Protein AF-0000000066940085 (afdb_homodimer)

Foldseek 3Di:
DCPCPCCPPPPPPPLPPLDDLPDDPPPPPDDDDDDPDDDPPPPPDPDDPPPPPQPDADPFFFPVCVVVVHRFCNDPPATPVCVVVVHDGHTPPPPPPPPPCVVPPPPPPVPPDPCPPDDDDDPVLVVLLVQLLPAQPDLPPFPCNCCRNPVQVSLCVVQVLLSLLSSLRSQLLCCLLPVPDSPVVSVVSPVSNSVSLSVLVPDDDDDPSSLQSNLSSLRSQLNSLLSALQSLLVNLVSLLSNVSSLVVCVVVVPDYPDDPDPCVSCVQQVVLFVPDDAQDLVLLVVLLVLLVVLQVVDDDPLLNVLSVLLNQLSVLSVVGLSRSVVSLVCSSVSLNPDDPVVNCVLSPPPPLSSLLSVLSNLLSVLLNQLSVCSSPLVNDDLSSLSSSVSSLSSNVVSQVSCVPPPCNVSCVSSVLSSVLSVCVNVVHDGPDDHRNPSVVSPDPPPPPDPPPPDD/DDPCPCPPPCPVPPLPPLDDLPDDPPPDDDDDDDDDCPPDDPPPDPDDPPPPPQPDADPFFFPVCVVVSHRFCNDPPATPVCVVVVHDGHTPPPPPPPPPCVVPPPPPPVPPDPCPPDDDDDPVLVVLLVQLLPAQPDLPPFPCNVCRNPVQVSLCVVQVLLSLLSSLRSQLLVCLLPVPDSPVVSVVSPVSNSVSLSVLVVDDDDDPSSLQSNLSSLRSQLNSLLSALQSLLVNLVSLLSNVSSLVVCVVVVPDYPDDPDPCVSCVQQVVLFVPDDAQDLVLLVVLLVLLVVLQVVDDDPLLNVLSVLLNQLSVLSVVGLSRSVVSLVCSSVSLNPDDPVVNCVLSPPPPLSSLLSVLSNLLSVLLNQLSVCSSPLVNDDLSSLSSSVSSLSSNVVSQVVCVPPPCNVSCVSSVLSSVLSVCVNVVHDGPDDHRNPSVVSPDPPPPPPPPPPDD

Sequence (910 aa):
MTLDNSISTDASTDITSIASWDLSPEATTPASNGSRRNTHQKTRTLAPNLTRRSHKKSRGGCFSCKQRKIKCSETKPACGSCLMKGLSCVYPTEPAVRKSSNLPLIRRNPTTSPSFPAATFSILDMRFFHHFLTIAYPHLPVDNDHVWVNDIPQFAEQHEYLMHALLSLGASHLSRLTGVDYRRESLIHRGQAIAGLNHALSQTARSYGEADAMLASCYALTFQASYMSDGLSDFITMVRGCALTTEKIKQEHSPTAFNLQPDWHFKYMAPRLQNLPAVDPLLLQDAYTALEGVRPFLTGGTEIDFHEALVDVITSLQASPASGYIQFIGVYGVWYELCHDSFKTFLDPNNLVAQLLLAYFVGVQLLMVPLATQEWPHRADVSRVRVLQGTVEWAQGIFQKLGDSEWEAHLDWPRNVIATVVAEINGEVLQLPPVLQLHLATRDITPQSTILTPTMTLDNSISTDASTDITSIASWDLSPEATTPASNGSRRNTHQKTRTLAPNLTRRSHKKSRGGCFSCKQRKIKCSETKPACGSCLMKGLSCVYPTEPAVRKSSNLPLIRRNPTTSPSFPAATFSILDMRFFHHFLTIAYPHLPVDNDHVWVNDIPQFAEQHEYLMHALLSLGASHLSRLTGVDYRRESLIHRGQAIAGLNHALSQTARSYGEADAMLASCYALTFQASYMSDGLSDFITMVRGCALTTEKIKQEHSPTAFNLQPDWHFKYMAPRLQNLPAVDPLLLQDAYTALEGVRPFLTGGTEIDFHEALVDVITSLQASPASGYIQFIGVYGVWYELCHDSFKTFLDPNNLVAQLLLAYFVGVQLLMVPLATQEWPHRADVSRVRVLQGTVEWAQGIFQKLGDSEWEAHLDWPRNVIATVVAEINGEVLQLPPVLQLHLATRDITPQSTILTPT

Nearest PDB structures (foldseek):
  7vpu-assembly1_A  TM=4.253E-01  e=4.398E-03  Lachancea thermotolerans CBS 6340
  7vpu-assembly1_A  TM=4.255E-01  e=3.557E-03  Lachancea thermotolerans CBS 6340
  6w2v-assembly2_B  TM=2.752E-01  e=5.931E+00  synthetic construct
  7rdr-assembly1_A  TM=2.709E-01  e=7.940E+00  unidentified

Structure (mmCIF, N/CA/C/O backbone):
data_AF-0000000066940085-model_v1
#
loop_
_entity.id
_entity.type
_entity.pdbx_description
1 polymer 'Unplaced genomic scaffold supercont1.2, whole genome shotgun sequence'
#
loop_
_atom_site.group_PDB
_atom_site.id
_atom_site.type_symbol
_atom_site.label_atom_id
_atom_site.label_alt_id
_atom_site.label_comp_id
_atom_site.label_asym_id
_atom_site.label_entity_id
_atom_site.label_seq_id
_atom_site.pdbx_PDB_ins_code
_atom_site.Cartn_x
_atom_site.Cartn_y
_atom_site.Cartn_z
_atom_site.occupancy
_atom_site.B_iso_or_equiv
_atom_site.auth_seq_id
_atom_site.auth_comp_id
_atom_site.auth_asym_id
_atom_site.auth_atom_id
_atom_site.pdbx_PDB_model_num
ATOM 1 N N . MET A 1 1 ? -31.516 -10.078 -50.719 1 22.5 1 MET A N 1
ATOM 2 C CA . MET A 1 1 ? -30.141 -10.148 -51.219 1 22.5 1 MET A CA 1
ATOM 3 C C . MET A 1 1 ? -29.156 -10.336 -50.062 1 22.5 1 MET A C 1
ATOM 5 O O . MET A 1 1 ? -29.297 -9.695 -49.031 1 22.5 1 MET A O 1
ATOM 9 N N . THR A 1 2 ? -28.297 -11.492 -50.031 1 22.19 2 THR A N 1
ATOM 10 C CA . THR A 1 2 ? -27.594 -12.445 -49.219 1 22.19 2 THR A CA 1
ATOM 11 C C . THR A 1 2 ? -26.234 -11.883 -48.781 1 22.19 2 THR A C 1
ATOM 13 O O . THR A 1 2 ? -25.297 -11.82 -49.562 1 22.19 2 THR A O 1
ATOM 16 N N . LEU A 1 3 ? -26.203 -10.688 -48.125 1 22.22 3 LEU A N 1
ATOM 17 C CA . LEU A 1 3 ? -24.938 -10 -47.906 1 22.22 3 LEU A CA 1
ATOM 18 C C . LEU A 1 3 ? -23.984 -10.867 -47.094 1 22.22 3 LEU A C 1
ATOM 20 O O . LEU A 1 3 ? -24.312 -11.289 -45.969 1 22.22 3 LEU A O 1
ATOM 24 N N . ASP A 1 4 ? -23 -11.625 -47.688 1 21.02 4 ASP A N 1
ATOM 25 C CA . ASP A 1 4 ? -22.031 -12.68 -47.375 1 21.02 4 ASP A CA 1
ATOM 26 C C . ASP A 1 4 ? -20.906 -12.148 -46.5 1 21.02 4 ASP A C 1
ATOM 28 O O . ASP A 1 4 ? -19.766 -12.617 -46.594 1 21.02 4 ASP A O 1
ATOM 32 N N . ASN A 1 5 ? -21.031 -11.125 -45.594 1 21.94 5 ASN A N 1
ATOM 33 C CA . ASN A 1 5 ? -19.844 -10.43 -45.094 1 21.94 5 ASN A CA 1
ATOM 34 C C . ASN A 1 5 ? -19.031 -11.305 -44.156 1 21.94 5 ASN A C 1
ATOM 36 O O . ASN A 1 5 ? -19.312 -11.375 -42.969 1 21.94 5 ASN A O 1
ATOM 40 N N . SER A 1 6 ? -18.391 -12.484 -44.531 1 22.73 6 SER A N 1
ATOM 41 C CA . SER A 1 6 ? -17.797 -13.484 -43.656 1 22.73 6 SER A CA 1
ATOM 42 C C . SER A 1 6 ? -16.438 -13.016 -43.125 1 22.73 6 SER A C 1
ATOM 44 O O . SER A 1 6 ? -15.594 -13.836 -42.75 1 22.73 6 SER A O 1
ATOM 46 N N . ILE A 1 7 ? -16.016 -11.781 -42.688 1 23.41 7 ILE A N 1
ATOM 47 C CA . ILE A 1 7 ? -14.594 -11.5 -42.531 1 23.41 7 ILE A CA 1
ATOM 48 C C . ILE A 1 7 ? -14.055 -12.234 -41.312 1 23.41 7 ILE A C 1
ATOM 50 O O . ILE A 1 7 ? -14.484 -11.961 -40.188 1 23.41 7 ILE A O 1
ATOM 54 N N . SER A 1 8 ? -13.586 -13.508 -41.281 1 22.52 8 SER A N 1
ATOM 55 C CA . SER A 1 8 ? -13.047 -14.406 -40.281 1 22.52 8 SER A CA 1
ATOM 56 C C . SER A 1 8 ? -11.664 -13.953 -39.812 1 22.52 8 SER A C 1
ATOM 58 O O . SER A 1 8 ? -10.648 -14.336 -40.406 1 22.52 8 SER A O 1
ATOM 60 N N . THR A 1 9 ? -11.305 -12.711 -39.344 1 21.73 9 THR A N 1
ATOM 61 C CA . THR A 1 9 ? -9.914 -12.336 -39.125 1 21.73 9 THR A CA 1
ATOM 62 C C . THR A 1 9 ? -9.312 -13.117 -37.969 1 21.73 9 THR A C 1
ATOM 64 O O . THR A 1 9 ? -9.766 -12.984 -36.844 1 21.73 9 THR A O 1
ATOM 67 N N . ASP A 1 10 ? -8.703 -14.328 -38.062 1 20.86 10 ASP A N 1
ATOM 68 C CA . ASP A 1 10 ? -8.047 -15.242 -37.156 1 20.86 10 ASP A CA 1
ATOM 69 C C . ASP A 1 10 ? -6.738 -14.648 -36.625 1 20.86 10 ASP A C 1
ATOM 71 O O . ASP A 1 10 ? -5.711 -14.711 -37.312 1 20.86 10 ASP A O 1
ATOM 75 N N . ALA A 1 11 ? -6.574 -13.516 -35.938 1 24.42 11 ALA A N 1
ATOM 76 C CA . ALA A 1 11 ? -5.305 -12.938 -35.5 1 24.42 11 ALA A CA 1
ATOM 77 C C . ALA A 1 11 ? -4.602 -13.859 -34.5 1 24.42 11 ALA A C 1
ATOM 79 O O . ALA A 1 11 ? -4.906 -13.836 -33.312 1 24.42 11 ALA A O 1
ATOM 80 N N . SER A 1 12 ? -4.258 -15.18 -34.688 1 23.16 12 SER A N 1
ATOM 81 C CA . SER A 1 12 ? -3.566 -16.047 -33.719 1 23.16 12 SER A CA 1
ATOM 82 C C . SER A 1 12 ? -2.148 -15.555 -33.469 1 23.16 12 SER A C 1
ATOM 84 O O . SER A 1 12 ? -1.259 -15.719 -34.312 1 23.16 12 SER A O 1
ATOM 86 N N . THR A 1 13 ? -1.819 -14.422 -32.938 1 25.48 13 THR A N 1
ATOM 87 C CA . THR A 1 13 ? -0.453 -13.969 -32.719 1 25.48 13 THR A CA 1
ATOM 88 C C . THR A 1 13 ? 0.296 -14.938 -31.797 1 25.48 13 THR A C 1
ATOM 90 O O . THR A 1 13 ? -0.182 -15.273 -30.719 1 25.48 13 THR A O 1
ATOM 93 N N . ASP A 1 14 ? 1.234 -15.766 -32.281 1 23.45 14 ASP A N 1
ATOM 94 C CA . ASP A 1 14 ? 2.213 -16.703 -31.734 1 23.45 14 ASP A CA 1
ATOM 95 C C . ASP A 1 14 ? 3.17 -16 -30.781 1 23.45 14 ASP A C 1
ATOM 97 O O . ASP A 1 14 ? 4.121 -15.352 -31.203 1 23.45 14 ASP A O 1
ATOM 101 N N . ILE A 1 15 ? 2.871 -15.414 -29.719 1 28.39 15 ILE A N 1
ATOM 102 C CA . ILE A 1 15 ? 3.73 -14.664 -28.812 1 28.39 15 ILE A CA 1
ATOM 103 C C . ILE A 1 15 ? 4.656 -15.625 -28.078 1 28.39 15 ILE A C 1
ATOM 105 O O . ILE A 1 15 ? 4.617 -15.711 -26.844 1 28.39 15 ILE A O 1
ATOM 109 N N . THR A 1 16 ? 5.012 -16.953 -28.562 1 25.62 16 THR A N 1
ATOM 110 C CA . THR A 1 16 ? 5.645 -17.906 -27.672 1 25.62 16 THR A CA 1
ATOM 111 C C . THR A 1 16 ? 7.094 -17.5 -27.391 1 25.62 16 THR A C 1
ATOM 113 O O . THR A 1 16 ? 7.754 -18.094 -26.531 1 25.62 16 THR A O 1
ATOM 116 N N . SER A 1 17 ? 7.918 -16.812 -28.172 1 26.33 17 SER A N 1
ATOM 117 C CA . SER A 1 17 ? 9.312 -17.234 -28.203 1 26.33 17 SER A CA 1
ATOM 118 C C . SER A 1 17 ? 10.094 -16.641 -27.031 1 26.33 17 SER A C 1
ATOM 120 O O . SER A 1 17 ? 10.352 -15.438 -27 1 26.33 17 SER A O 1
ATOM 122 N N . ILE A 1 18 ? 9.906 -16.906 -25.828 1 28.94 18 ILE A N 1
ATOM 123 C CA . ILE A 1 18 ? 10.914 -16.469 -24.875 1 28.94 18 ILE A CA 1
ATOM 124 C C . ILE A 1 18 ? 12.234 -17.188 -25.156 1 28.94 18 ILE A C 1
ATOM 126 O O . ILE A 1 18 ? 12.359 -18.391 -24.922 1 28.94 18 ILE A O 1
ATOM 130 N N . ALA A 1 19 ? 13.133 -16.906 -26.172 1 25.56 19 ALA A N 1
ATOM 131 C CA . ALA A 1 19 ? 14.312 -17.562 -26.719 1 25.56 19 ALA A CA 1
ATOM 132 C C . ALA A 1 19 ? 15.438 -17.656 -25.688 1 25.56 19 ALA A C 1
ATOM 134 O O . ALA A 1 19 ? 16.062 -18.703 -25.531 1 25.56 19 ALA A O 1
ATOM 135 N N . SER A 1 20 ? 16.078 -16.578 -25.188 1 28.14 20 SER A N 1
ATOM 136 C CA . SER A 1 20 ? 17.531 -16.453 -25.188 1 28.14 20 SER A CA 1
ATOM 137 C C . SER A 1 20 ? 18.125 -16.969 -23.891 1 28.14 20 SER A C 1
ATOM 139 O O . SER A 1 20 ? 19.219 -16.562 -23.5 1 28.14 20 SER A O 1
ATOM 141 N N . TRP A 1 21 ? 17.453 -17.641 -23.094 1 28.55 21 TRP A N 1
ATOM 142 C CA . TRP A 1 21 ? 18.172 -17.859 -21.844 1 28.55 21 TRP A CA 1
ATOM 143 C C . TRP A 1 21 ? 19.312 -18.844 -22.016 1 28.55 21 TRP A C 1
ATOM 145 O O . TRP A 1 21 ? 19.719 -19.516 -21.062 1 28.55 21 TRP A O 1
ATOM 155 N N . ASP A 1 22 ? 20.062 -19.109 -23.172 1 26.55 22 ASP A N 1
ATOM 156 C CA . ASP A 1 22 ? 21.031 -20.172 -23.312 1 26.55 22 ASP A CA 1
ATOM 157 C C . ASP A 1 22 ? 22.312 -19.875 -22.516 1 26.55 22 ASP A C 1
ATOM 159 O O . ASP A 1 22 ? 23.109 -19.031 -22.922 1 26.55 22 ASP A O 1
ATOM 163 N N . LEU A 1 23 ? 22.312 -19.828 -21.172 1 26.78 23 LEU A N 1
ATOM 164 C CA . LEU A 1 23 ? 23.562 -19.656 -20.453 1 26.78 23 LEU A CA 1
ATOM 165 C C . LEU A 1 23 ? 24.516 -20.812 -20.719 1 26.78 23 LEU A C 1
ATOM 167 O O . LEU A 1 23 ? 24.094 -21.969 -20.766 1 26.78 23 LEU A O 1
ATOM 171 N N . SER A 1 24 ? 25.75 -20.641 -21.234 1 21.25 24 SER A N 1
ATOM 172 C CA . SER A 1 24 ? 26.828 -21.547 -21.594 1 21.25 24 SER A CA 1
ATOM 173 C C . SER A 1 24 ? 27.484 -22.141 -20.344 1 21.25 24 SER A C 1
ATOM 175 O O . SER A 1 24 ? 27.891 -21.406 -19.453 1 21.25 24 SER A O 1
ATOM 177 N N . PRO A 1 25 ? 27.203 -23.359 -19.906 1 24.14 25 PRO A N 1
ATOM 178 C CA . PRO A 1 25 ? 27.672 -24.109 -18.734 1 24.14 25 PRO A CA 1
ATOM 179 C C . PRO A 1 25 ? 29.188 -24.281 -18.719 1 24.14 25 PRO A C 1
ATOM 181 O O . PRO A 1 25 ? 29.75 -24.844 -19.672 1 24.14 25 PRO A O 1
ATOM 184 N N . GLU A 1 26 ? 30.047 -23.359 -18.297 1 20.19 26 GLU A N 1
ATOM 185 C CA . GLU A 1 26 ? 31.469 -23.688 -18.25 1 20.19 26 GLU A CA 1
ATOM 186 C C . GLU A 1 26 ? 31.766 -24.734 -17.172 1 20.19 26 GLU A C 1
ATOM 188 O O . GLU A 1 26 ? 31.328 -24.594 -16.031 1 20.19 26 GLU A O 1
ATOM 193 N N . ALA A 1 27 ? 32.031 -25.953 -17.484 1 21.23 27 ALA A N 1
ATOM 194 C CA . ALA A 1 27 ? 32.281 -27.219 -16.828 1 21.23 27 ALA A CA 1
ATOM 195 C C . ALA A 1 27 ? 33.562 -27.172 -15.992 1 21.23 27 ALA A C 1
ATOM 197 O O . ALA A 1 27 ? 34.656 -27.203 -16.531 1 21.23 27 ALA A O 1
ATOM 198 N N . THR A 1 28 ? 33.719 -26.203 -14.945 1 19.94 28 THR A N 1
ATOM 199 C CA . THR A 1 28 ? 35.031 -26.312 -14.328 1 19.94 28 THR A CA 1
ATOM 200 C C . THR A 1 28 ? 35.156 -27.625 -13.562 1 19.94 28 THR A C 1
ATOM 202 O O . THR A 1 28 ? 34.25 -28.016 -12.828 1 19.94 28 THR A O 1
ATOM 205 N N . THR A 1 29 ? 36.094 -28.547 -13.805 1 20.58 29 THR A N 1
ATOM 206 C CA . THR A 1 29 ? 36.531 -29.922 -13.547 1 20.58 29 THR A CA 1
ATOM 207 C C . THR A 1 29 ? 37.094 -30.047 -12.133 1 20.58 29 THR A C 1
ATOM 209 O O . THR A 1 29 ? 38.312 -29.906 -11.93 1 20.58 29 THR A O 1
ATOM 212 N N . PRO A 1 30 ? 36.406 -29.531 -11.078 1 20.41 30 PRO A N 1
ATOM 213 C CA . PRO A 1 30 ? 37.25 -29.578 -9.891 1 20.41 30 PRO A CA 1
ATOM 214 C C . PRO A 1 30 ? 37.625 -31.016 -9.484 1 20.41 30 PRO A C 1
ATOM 216 O O . PRO A 1 30 ? 36.875 -31.953 -9.805 1 20.41 30 PRO A O 1
ATOM 219 N N . ALA A 1 31 ? 38.938 -31.312 -9.086 1 21.84 31 ALA A N 1
ATOM 220 C CA . ALA A 1 31 ? 39.844 -32.438 -8.828 1 21.84 31 ALA A CA 1
ATOM 221 C C . ALA A 1 31 ? 39.469 -33.156 -7.52 1 21.84 31 ALA A C 1
ATOM 223 O O . ALA A 1 31 ? 39.031 -32.5 -6.57 1 21.84 31 ALA A O 1
ATOM 224 N N . SER A 1 32 ? 39.219 -34.469 -7.426 1 19.34 32 SER A N 1
ATOM 225 C CA . SER A 1 32 ? 38.625 -35.562 -6.645 1 19.34 32 SER A CA 1
ATOM 226 C C . SER A 1 32 ? 39.531 -35.906 -5.457 1 19.34 32 SER A C 1
ATOM 228 O O . SER A 1 32 ? 39.281 -36.906 -4.766 1 19.34 32 SER A O 1
ATOM 230 N N . ASN A 1 33 ? 40.344 -34.906 -4.797 1 18.84 33 ASN A N 1
ATOM 231 C CA . ASN A 1 33 ? 41.375 -35.625 -4.055 1 18.84 33 ASN A CA 1
ATOM 232 C C . ASN A 1 33 ? 40.812 -36.375 -2.867 1 18.84 33 ASN A C 1
ATOM 234 O O . ASN A 1 33 ? 39.875 -35.906 -2.203 1 18.84 33 ASN A O 1
ATOM 238 N N . GLY A 1 34 ? 41 -37.719 -2.715 1 18.34 34 GLY A N 1
ATOM 239 C CA . GLY A 1 34 ? 40.531 -38.906 -2.057 1 18.34 34 GLY A CA 1
ATOM 240 C C . GLY A 1 34 ? 40.969 -39 -0.604 1 18.34 34 GLY A C 1
ATOM 241 O O . GLY A 1 34 ? 40.688 -40 0.063 1 18.34 34 GLY A O 1
ATOM 242 N N . SER A 1 35 ? 41.688 -38.031 0.118 1 20.62 35 SER A N 1
ATOM 243 C CA . SER A 1 35 ? 42.531 -38.688 1.107 1 20.62 35 SER A CA 1
ATOM 244 C C . SER A 1 35 ? 41.688 -39.219 2.264 1 20.62 35 SER A C 1
ATOM 246 O O . SER A 1 35 ? 40.719 -38.594 2.695 1 20.62 35 SER A O 1
ATOM 248 N N . ARG A 1 36 ? 41.844 -40.531 2.617 1 20.73 36 ARG A N 1
ATOM 249 C CA . ARG A 1 36 ? 41.219 -41.594 3.406 1 20.73 36 ARG A CA 1
ATOM 250 C C . ARG A 1 36 ? 41.5 -41.406 4.895 1 20.73 36 ARG A C 1
ATOM 252 O O . ARG A 1 36 ? 41.938 -42.344 5.57 1 20.73 36 ARG A O 1
ATOM 259 N N . ARG A 1 37 ? 41.531 -40.156 5.523 1 20.31 37 ARG A N 1
ATOM 260 C CA . ARG A 1 37 ? 42.188 -40.156 6.828 1 20.31 37 ARG A CA 1
ATOM 261 C C . ARG A 1 37 ? 41.406 -41.062 7.812 1 20.31 37 ARG A C 1
ATOM 263 O O . ARG A 1 37 ? 40.188 -41.219 7.703 1 20.31 37 ARG A O 1
ATOM 270 N N . ASN A 1 38 ? 42.188 -41.75 8.727 1 20.25 38 ASN A N 1
ATOM 271 C CA . ASN A 1 38 ? 42.219 -42.812 9.711 1 20.25 38 ASN A CA 1
ATOM 272 C C . ASN A 1 38 ? 41.406 -42.469 10.961 1 20.25 38 ASN A C 1
ATOM 274 O O . ASN A 1 38 ? 41.469 -41.312 11.438 1 20.25 38 ASN A O 1
ATOM 278 N N . THR A 1 39 ? 40.344 -43.25 11.328 1 20.39 39 THR A N 1
ATOM 279 C CA . THR A 1 39 ? 39.188 -43.281 12.188 1 20.39 39 THR A CA 1
ATOM 280 C C . THR A 1 39 ? 39.594 -43.469 13.648 1 20.39 39 THR A C 1
ATOM 282 O O . THR A 1 39 ? 38.719 -43.656 14.523 1 20.39 39 THR A O 1
ATOM 285 N N . HIS A 1 40 ? 40.812 -42.875 14.188 1 21.03 40 HIS A N 1
ATOM 286 C CA . HIS A 1 40 ? 41.156 -43.469 15.469 1 21.03 40 HIS A CA 1
ATOM 287 C C . HIS A 1 40 ? 40.062 -43.219 16.5 1 21.03 40 HIS A C 1
ATOM 289 O O . HIS A 1 40 ? 39.5 -42.125 16.562 1 21.03 40 HIS A O 1
ATOM 295 N N . GLN A 1 41 ? 39.469 -44.281 17.031 1 20.39 41 GLN A N 1
ATOM 296 C CA . GLN A 1 41 ? 38.344 -44.562 17.922 1 20.39 41 GLN A CA 1
ATOM 297 C C . GLN A 1 41 ? 38.625 -44.094 19.344 1 20.39 41 GLN A C 1
ATOM 299 O O . GLN A 1 41 ? 39.312 -44.781 20.094 1 20.39 41 GLN A O 1
ATOM 304 N N . LYS A 1 42 ? 39.156 -42.844 19.641 1 23.75 42 LYS A N 1
ATOM 305 C CA . LYS A 1 42 ? 39.594 -42.594 21.016 1 23.75 42 LYS A CA 1
ATOM 306 C C . LYS A 1 42 ? 38.438 -42.812 21.984 1 23.75 42 LYS A C 1
ATOM 308 O O . LYS A 1 42 ? 37.312 -42.406 21.734 1 23.75 42 LYS A O 1
ATOM 313 N N . THR A 1 43 ? 38.562 -43.75 22.844 1 22.97 43 THR A N 1
ATOM 314 C CA . THR A 1 43 ? 37.781 -44.344 23.922 1 22.97 43 THR A CA 1
ATOM 315 C C . THR A 1 43 ? 37.469 -43.312 25 1 22.97 43 THR A C 1
ATOM 317 O O . THR A 1 43 ? 38.375 -42.875 25.719 1 22.97 43 THR A O 1
ATOM 320 N N . ARG A 1 44 ? 36.719 -42.25 24.734 1 26.53 44 ARG A N 1
ATOM 321 C CA . ARG A 1 44 ? 36.594 -41.156 25.672 1 26.53 44 ARG A CA 1
ATOM 322 C C . ARG A 1 44 ? 35.938 -41.594 26.969 1 26.53 44 ARG A C 1
ATOM 324 O O . ARG A 1 44 ? 34.844 -42.188 26.953 1 26.53 44 ARG A O 1
ATOM 331 N N . THR A 1 45 ? 36.781 -41.875 27.969 1 24.84 45 THR A N 1
ATOM 332 C CA . THR A 1 45 ? 36.5 -42.188 29.359 1 24.84 45 THR A CA 1
ATOM 333 C C . THR A 1 45 ? 35.5 -41.219 29.953 1 24.84 45 THR A C 1
ATOM 335 O O . THR A 1 45 ? 35.625 -40 29.75 1 24.84 45 THR A O 1
ATOM 338 N N . LEU A 1 46 ? 34.344 -41.688 30.391 1 24.19 46 LEU A N 1
ATOM 339 C CA . LEU A 1 46 ? 33.094 -41.094 30.875 1 24.19 46 LEU A CA 1
ATOM 340 C C . LEU A 1 46 ? 33.375 -40.25 32.125 1 24.19 46 LEU A C 1
ATOM 342 O O . LEU A 1 46 ? 33.75 -40.812 33.188 1 24.19 46 LEU A O 1
ATOM 346 N N . ALA A 1 47 ? 34.125 -39.094 32.156 1 30.42 47 ALA A N 1
ATOM 347 C CA . ALA A 1 47 ? 34.438 -38.312 33.344 1 30.42 47 ALA A CA 1
ATOM 348 C C . ALA A 1 47 ? 33.188 -38.156 34.219 1 30.42 47 ALA A C 1
ATOM 350 O O . ALA A 1 47 ? 32.062 -38.156 33.719 1 30.42 47 ALA A O 1
ATOM 351 N N . PRO A 1 48 ? 33.406 -37.938 35.531 1 28.91 48 PRO A N 1
ATOM 352 C CA . PRO A 1 48 ? 32.5 -37.875 36.656 1 28.91 48 PRO A CA 1
ATOM 353 C C . PRO A 1 48 ? 31.453 -36.75 36.5 1 28.91 48 PRO A C 1
ATOM 355 O O . PRO A 1 48 ? 31.656 -35.844 35.688 1 28.91 48 PRO A O 1
ATOM 358 N N . ASN A 1 49 ? 30.219 -36.875 37.125 1 28.78 49 ASN A N 1
ATOM 359 C CA . ASN A 1 49 ? 28.938 -36.188 37.125 1 28.78 49 ASN A CA 1
ATOM 360 C C . ASN A 1 49 ? 29.109 -34.719 37.531 1 28.78 49 ASN A C 1
ATOM 362 O O . ASN A 1 49 ? 29.156 -34.406 38.75 1 28.78 49 ASN A O 1
ATOM 366 N N . LEU A 1 50 ? 30.188 -34.031 37.125 1 31.67 50 LEU A N 1
ATOM 367 C CA . LEU A 1 50 ? 30.344 -32.656 37.625 1 31.67 50 LEU A CA 1
ATOM 368 C C . LEU A 1 50 ? 29.047 -31.891 37.5 1 31.67 50 LEU A C 1
ATOM 370 O O . LEU A 1 50 ? 28.359 -31.953 36.5 1 31.67 50 LEU A O 1
ATOM 374 N N . THR A 1 51 ? 28.531 -31.578 38.719 1 32.78 51 THR A N 1
ATOM 375 C CA . THR A 1 51 ? 27.359 -30.734 38.938 1 32.78 51 THR A CA 1
ATOM 376 C C . THR A 1 51 ? 27.422 -29.5 38.031 1 32.78 51 THR A C 1
ATOM 378 O O . THR A 1 51 ? 28.359 -28.703 38.156 1 32.78 51 THR A O 1
ATOM 381 N N . ARG A 1 52 ? 27.078 -29.656 36.844 1 33.91 52 ARG A N 1
ATOM 382 C CA . ARG A 1 52 ? 27.188 -28.625 35.812 1 33.91 52 ARG A CA 1
ATOM 383 C C . ARG A 1 52 ? 26.578 -27.312 36.281 1 33.91 52 ARG A C 1
ATOM 385 O O . ARG A 1 52 ? 25.406 -27.266 36.688 1 33.91 52 ARG A O 1
ATOM 392 N N . ARG A 1 53 ? 27.438 -26.562 37.031 1 35.38 53 ARG A N 1
ATOM 393 C CA . ARG A 1 53 ? 27.031 -25.188 37.281 1 35.38 53 ARG A CA 1
ATOM 394 C C . ARG A 1 53 ? 26.344 -24.609 36.031 1 35.38 53 ARG A C 1
ATOM 396 O O . ARG A 1 53 ? 26.828 -24.766 34.906 1 35.38 53 ARG A O 1
ATOM 403 N N . SER A 1 54 ? 25.047 -24.531 36.125 1 34.5 54 SER A N 1
ATOM 404 C CA . SER A 1 54 ? 24.234 -23.938 35.094 1 34.5 54 SER A CA 1
ATOM 405 C C . SER A 1 54 ? 24.828 -22.609 34.625 1 34.5 54 SER A C 1
ATOM 407 O O . SER A 1 54 ? 24.922 -21.672 35.406 1 34.5 54 SER A O 1
ATOM 409 N N . HIS A 1 55 ? 26.016 -22.734 34.094 1 40.28 55 HIS A N 1
ATOM 410 C CA . HIS A 1 55 ? 26.547 -21.453 33.625 1 40.28 55 HIS A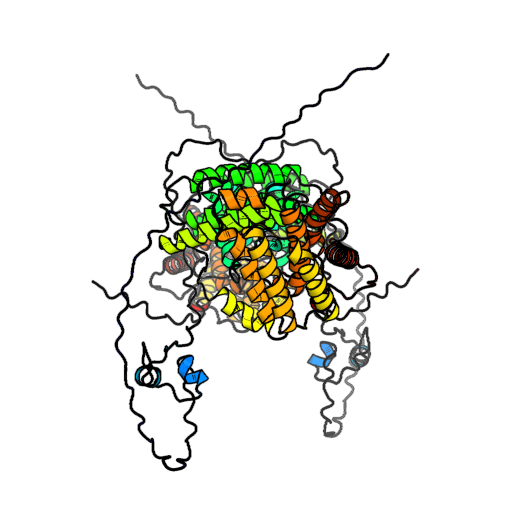 CA 1
ATOM 411 C C . HIS A 1 55 ? 25.469 -20.656 32.875 1 40.28 55 HIS A C 1
ATOM 413 O O . HIS A 1 55 ? 24.609 -21.234 32.219 1 40.28 55 HIS A O 1
ATOM 419 N N . LYS A 1 56 ? 25.234 -19.5 33.312 1 44.31 56 LYS A N 1
ATOM 420 C CA . LYS A 1 56 ? 24.312 -18.547 32.688 1 44.31 56 LYS A CA 1
ATOM 421 C C . LYS A 1 56 ? 24.531 -18.484 31.172 1 44.31 56 LYS A C 1
ATOM 423 O O . LYS A 1 56 ? 25.656 -18.281 30.719 1 44.31 56 LYS A O 1
ATOM 428 N N . LYS A 1 57 ? 23.672 -19.109 30.438 1 47.47 57 LYS A N 1
ATOM 429 C CA . LYS A 1 57 ? 23.672 -19.109 28.969 1 47.47 57 LYS A CA 1
ATOM 430 C C . LYS A 1 57 ? 23.906 -17.703 28.422 1 47.47 57 LYS A C 1
ATOM 432 O O . LYS A 1 57 ? 23.391 -16.734 28.969 1 47.47 57 LYS A O 1
ATOM 437 N N . SER A 1 58 ? 25.078 -17.578 27.766 1 53.88 58 SER A N 1
ATOM 438 C CA . SER A 1 58 ? 25.281 -16.281 27.125 1 53.88 58 SER A CA 1
ATOM 439 C C . SER A 1 58 ? 24.156 -15.961 26.141 1 53.88 58 SER A C 1
ATOM 441 O O . SER A 1 58 ? 23.797 -16.812 25.328 1 53.88 58 SER A O 1
ATOM 443 N N . ARG A 1 59 ? 23.344 -15.055 26.359 1 64 59 ARG A N 1
ATOM 444 C CA . ARG A 1 59 ? 22.234 -14.664 25.516 1 64 59 ARG A CA 1
ATOM 445 C C . ARG A 1 59 ? 22.719 -14.312 24.109 1 64 59 ARG A C 1
ATOM 447 O O . ARG A 1 59 ? 21.969 -14.477 23.141 1 64 59 ARG A O 1
ATOM 454 N N . GLY A 1 60 ? 24.047 -14.086 23.891 1 64.75 60 GLY A N 1
ATOM 455 C CA . GLY A 1 60 ? 24.609 -13.672 22.609 1 64.75 60 GLY A CA 1
ATOM 456 C C . GLY A 1 60 ? 25.391 -14.773 21.922 1 64.75 60 GLY A C 1
ATOM 457 O O . GLY A 1 60 ? 26.188 -14.508 21.016 1 64.75 60 GLY A O 1
ATOM 458 N N . GLY A 1 61 ? 25.188 -15.93 22.203 1 72.06 61 GLY A N 1
ATOM 459 C CA . GLY A 1 61 ? 26 -17.031 21.703 1 72.06 61 GLY A CA 1
ATOM 460 C C . GLY A 1 61 ? 25.656 -17.422 20.281 1 72.06 61 GLY A C 1
ATOM 461 O O . GLY A 1 61 ? 24.578 -17.094 19.781 1 72.06 61 GLY A O 1
ATOM 462 N N . CYS A 1 62 ? 26.609 -18.031 19.625 1 73.38 62 CYS A N 1
ATOM 463 C CA . CYS A 1 62 ? 26.406 -18.484 18.25 1 73.38 62 CYS A CA 1
ATOM 464 C C . CYS A 1 62 ? 25.422 -19.641 18.203 1 73.38 62 CYS A C 1
ATOM 466 O O . CYS A 1 62 ? 25.203 -20.328 19.203 1 73.38 62 CYS A O 1
ATOM 468 N N . PHE A 1 63 ? 24.766 -19.812 17.094 1 77.12 63 PHE A N 1
ATOM 469 C CA . PHE A 1 63 ? 23.734 -20.828 16.922 1 77.12 63 PHE A CA 1
ATOM 470 C C . PHE A 1 63 ? 24.281 -22.219 17.219 1 77.12 63 PHE A C 1
ATOM 472 O O . PHE A 1 63 ? 23.594 -23.062 17.812 1 77.12 63 PHE A O 1
ATOM 479 N N . SER A 1 64 ? 25.438 -22.438 16.906 1 77.81 64 SER A N 1
ATOM 480 C CA . SER A 1 64 ? 26.031 -23.75 17.094 1 77.81 64 SER A CA 1
ATOM 481 C C . SER A 1 64 ? 26.203 -24.078 18.578 1 77.81 64 SER A C 1
ATOM 483 O O . SER A 1 64 ? 25.922 -25.203 19.016 1 77.81 64 SER A O 1
ATOM 485 N N . CYS A 1 65 ? 26.688 -23.156 19.344 1 77.25 65 CYS A N 1
ATOM 486 C CA . CYS A 1 65 ? 26.891 -23.375 20.781 1 77.25 65 CYS A CA 1
ATOM 487 C C . CYS A 1 65 ? 25.547 -23.484 21.5 1 77.25 65 CYS A C 1
ATOM 489 O O . CYS A 1 65 ? 25.391 -24.328 22.391 1 77.25 65 CYS A O 1
ATOM 491 N N . LYS A 1 66 ? 24.531 -22.719 21.031 1 75.75 66 LYS A N 1
ATOM 492 C CA . LYS A 1 66 ? 23.172 -22.781 21.578 1 75.75 66 LYS A CA 1
ATOM 493 C C . LYS A 1 66 ? 22.547 -24.141 21.328 1 75.75 66 LYS A C 1
ATOM 495 O O . LYS A 1 66 ? 21.891 -24.703 22.219 1 75.75 66 LYS A O 1
ATOM 500 N N . GLN A 1 67 ? 22.812 -24.594 20.172 1 74.25 67 GLN A N 1
ATOM 501 C CA . GLN A 1 67 ? 22.297 -25.906 19.812 1 74.25 67 GLN A CA 1
ATOM 502 C C . GLN A 1 67 ? 22.938 -27 20.656 1 74.25 67 GLN A C 1
ATOM 504 O O . GLN A 1 67 ? 22.266 -27.969 21.031 1 74.25 67 GLN A O 1
ATOM 509 N N . ARG A 1 68 ? 24.078 -26.844 21 1 76.94 68 ARG A N 1
ATOM 510 C CA . ARG A 1 68 ? 24.828 -27.859 21.734 1 76.94 68 ARG A CA 1
ATOM 511 C C . ARG A 1 68 ? 24.719 -27.641 23.234 1 76.94 68 ARG A C 1
ATOM 513 O O . ARG A 1 68 ? 25.25 -28.438 24.016 1 76.94 68 ARG A O 1
ATOM 520 N N . LYS A 1 69 ? 24.047 -26.547 23.578 1 75.31 69 LYS A N 1
ATOM 521 C CA . LYS A 1 69 ? 23.766 -26.203 24.969 1 75.31 69 LYS A CA 1
ATOM 522 C C . LYS A 1 69 ? 25.047 -26.078 25.781 1 75.31 69 LYS A C 1
ATOM 524 O O . LYS A 1 69 ? 25.125 -26.547 26.922 1 75.31 69 LYS A O 1
ATOM 529 N N . ILE A 1 70 ? 26.062 -25.656 25.109 1 79.81 70 ILE A N 1
ATOM 530 C CA . ILE A 1 70 ? 27.312 -25.375 25.812 1 79.81 70 ILE A CA 1
ATOM 531 C C . ILE A 1 70 ? 27.5 -23.875 25.953 1 79.81 70 ILE A C 1
ATOM 533 O O . ILE A 1 70 ? 26.922 -23.094 25.203 1 79.81 70 ILE A O 1
ATOM 537 N N . LYS A 1 71 ? 28.219 -23.438 26.953 1 76.19 71 LYS A N 1
ATOM 538 C CA . LYS A 1 71 ? 28.547 -22.031 27.141 1 76.19 71 LYS A CA 1
ATOM 539 C C . LYS A 1 71 ? 29.422 -21.516 26 1 76.19 71 LYS A C 1
ATOM 541 O O . LYS A 1 71 ? 30.453 -22.094 25.672 1 76.19 71 LYS A O 1
ATOM 546 N N . CYS A 1 72 ? 28.922 -20.469 25.156 1 73.62 72 CYS A N 1
ATOM 547 C CA . CYS A 1 72 ? 29.641 -19.828 24.062 1 73.62 72 CYS A CA 1
ATOM 548 C C . CYS A 1 72 ? 30.578 -18.734 24.578 1 73.62 72 CYS A C 1
ATOM 550 O O . CYS A 1 72 ? 30.219 -17.984 25.469 1 73.62 72 CYS A O 1
ATOM 552 N N . SER A 1 73 ? 31.75 -18.688 24.266 1 77.38 73 SER A N 1
ATOM 553 C CA . SER A 1 73 ? 32.719 -17.672 24.672 1 77.38 73 SER A CA 1
ATOM 554 C C . SER A 1 73 ? 32.406 -16.328 24 1 77.38 73 SER A C 1
ATOM 556 O O . SER A 1 73 ? 33 -15.312 24.328 1 77.38 73 SER A O 1
ATOM 558 N N . GLU A 1 74 ? 31.406 -16.156 23.047 1 74.19 74 GLU A N 1
ATOM 559 C CA . GLU A 1 74 ? 30.906 -15.016 22.297 1 74.19 74 GLU A CA 1
ATOM 560 C C . GLU A 1 74 ? 32.031 -14.258 21.625 1 74.19 74 GLU A C 1
ATOM 562 O O . GLU A 1 74 ? 31.891 -13.094 21.25 1 74.19 74 GLU A O 1
ATOM 567 N N . THR A 1 75 ? 33.125 -14.883 21.438 1 76.12 75 THR A N 1
ATOM 568 C CA . THR A 1 75 ? 34.25 -14.281 20.703 1 76.12 75 THR A CA 1
ATOM 569 C C . THR A 1 75 ? 34 -14.305 19.203 1 76.12 75 THR A C 1
ATOM 571 O O . THR A 1 75 ? 33.562 -15.32 18.656 1 76.12 75 THR A O 1
ATOM 574 N N . LYS A 1 76 ? 33.969 -13.078 18.438 1 73.06 76 LYS A N 1
ATOM 575 C CA . LYS A 1 76 ? 33.812 -12.969 17 1 73.06 76 LYS A CA 1
ATOM 576 C C . LYS A 1 76 ? 35.188 -12.992 16.312 1 73.06 76 LYS A C 1
ATOM 578 O O . LYS A 1 76 ? 36.188 -12.586 16.906 1 73.06 76 LYS A O 1
ATOM 583 N N . PRO A 1 77 ? 35.125 -13.578 15.164 1 72.75 77 PRO A N 1
ATOM 584 C CA . PRO A 1 77 ? 34 -14.039 14.352 1 72.75 77 PRO A CA 1
ATOM 585 C C . PRO A 1 77 ? 33.562 -15.469 14.68 1 72.75 77 PRO A C 1
ATOM 587 O O . PRO A 1 77 ? 32.469 -15.883 14.32 1 72.75 77 PRO A O 1
ATOM 590 N N . ALA A 1 78 ? 34.406 -16.141 15.352 1 76.88 78 ALA A N 1
ATOM 591 C CA . ALA A 1 78 ? 34.062 -17.516 15.719 1 76.88 78 ALA A CA 1
ATOM 592 C C . ALA A 1 78 ? 34.344 -17.766 17.188 1 76.88 78 ALA A C 1
ATOM 594 O O . ALA A 1 78 ? 35.406 -17.359 17.703 1 76.88 78 ALA A O 1
ATOM 595 N N . CYS A 1 79 ? 33.375 -18.312 17.828 1 77.44 79 CYS A N 1
ATOM 596 C CA . CYS A 1 79 ? 33.594 -18.562 19.25 1 77.44 79 CYS A CA 1
ATOM 597 C C . CYS A 1 79 ? 34.594 -19.688 19.453 1 77.44 79 CYS A C 1
ATOM 599 O O . CYS A 1 79 ? 34.812 -20.5 18.562 1 77.44 79 CYS A O 1
ATOM 601 N N . GLY A 1 80 ? 35.344 -19.656 20.547 1 80.06 80 GLY A N 1
ATOM 602 C CA . GLY A 1 80 ? 36.375 -20.625 20.875 1 80.06 80 GLY A CA 1
ATOM 603 C C . GLY A 1 80 ? 35.906 -22.062 20.766 1 80.06 80 GLY A C 1
ATOM 604 O O . GLY A 1 80 ? 36.656 -22.922 20.266 1 80.06 80 GLY A O 1
ATOM 605 N N . SER A 1 81 ? 34.719 -22.266 21.141 1 79.12 81 SER A N 1
ATOM 606 C CA . SER A 1 81 ? 34.188 -23.625 21.125 1 79.12 81 SER A CA 1
ATOM 607 C C . SER A 1 81 ? 33.969 -24.109 19.688 1 79.12 81 SER A C 1
ATOM 609 O O . SER A 1 81 ? 34.25 -25.266 19.375 1 79.12 81 SER A O 1
ATOM 611 N N . CYS A 1 82 ? 33.438 -23.266 18.875 1 76.5 82 CYS A N 1
ATOM 612 C CA . CYS A 1 82 ? 33.219 -23.594 17.469 1 76.5 82 CYS A CA 1
ATOM 613 C C . CYS A 1 82 ? 34.531 -23.75 16.734 1 76.5 82 CYS A C 1
ATOM 615 O O . CYS A 1 82 ? 34.688 -24.672 15.914 1 76.5 82 CYS A O 1
ATOM 617 N N . LEU A 1 83 ? 35.469 -22.984 17.031 1 79.06 83 LEU A N 1
ATOM 618 C CA . LEU A 1 83 ? 36.781 -23.062 16.406 1 79.06 83 LEU A CA 1
ATOM 619 C C . LEU A 1 83 ? 37.469 -24.375 16.766 1 79.06 83 LEU A C 1
ATOM 621 O O . LEU A 1 83 ? 38.062 -25.016 15.898 1 79.06 83 LEU A O 1
ATOM 625 N N . MET A 1 84 ? 37.406 -24.828 17.938 1 78.31 84 MET A N 1
ATOM 626 C CA . MET A 1 84 ? 38.094 -26.031 18.391 1 78.31 84 MET A CA 1
ATOM 627 C C . MET A 1 84 ? 37.469 -27.281 17.766 1 78.31 84 MET A C 1
ATOM 629 O O . MET A 1 84 ? 38.188 -28.234 17.453 1 78.31 84 MET A O 1
ATOM 633 N N . LYS A 1 85 ? 36.219 -27.188 17.609 1 76.38 85 LYS A N 1
ATOM 634 C CA . LYS A 1 85 ? 35.531 -28.375 17.125 1 76.38 85 LYS A CA 1
ATOM 635 C C . LYS A 1 85 ? 35.312 -28.312 15.617 1 76.38 85 LYS A C 1
ATOM 637 O O . LYS A 1 85 ? 34.719 -29.219 15.023 1 76.38 85 LYS A O 1
ATOM 642 N N . GLY A 1 86 ? 35.719 -27.219 14.945 1 74.12 86 GLY A N 1
ATOM 643 C CA . GLY A 1 86 ? 35.594 -27.047 13.508 1 74.12 86 GLY A CA 1
ATOM 644 C C . GLY A 1 86 ? 34.156 -26.859 13.07 1 74.12 86 GLY A C 1
ATOM 645 O O . GLY A 1 86 ? 33.781 -27.266 11.969 1 74.12 86 GLY A O 1
ATOM 646 N N . LEU A 1 87 ? 33.312 -26.406 13.953 1 72.12 87 LEU A N 1
ATOM 647 C CA . LEU A 1 87 ? 31.906 -26.188 13.633 1 72.12 87 LEU A CA 1
ATOM 648 C C . LEU A 1 87 ? 31.688 -24.797 13.047 1 72.12 87 LEU A C 1
ATOM 650 O O . LEU A 1 87 ? 32.5 -23.891 13.281 1 72.12 87 LEU A O 1
ATOM 654 N N . SER A 1 88 ? 30.703 -24.656 12.234 1 71.75 88 SER A N 1
ATOM 655 C CA . SER A 1 88 ? 30.312 -23.344 11.758 1 71.75 88 SER A CA 1
ATOM 656 C C . SER A 1 88 ? 29.719 -22.5 12.891 1 71.75 88 SER A C 1
ATOM 658 O O . SER A 1 88 ? 28.75 -22.891 13.531 1 71.75 88 SER A O 1
ATOM 660 N N . CYS A 1 89 ? 30.328 -21.469 13.289 1 68.94 89 CYS A N 1
ATOM 661 C CA . CYS A 1 89 ? 29.953 -20.547 14.359 1 68.94 89 CYS A CA 1
ATOM 662 C C . CYS A 1 89 ? 29.141 -19.375 13.805 1 68.94 89 CYS A C 1
ATOM 664 O O . CYS A 1 89 ? 29.672 -18.516 13.102 1 68.94 89 CYS A O 1
ATOM 666 N N . VAL A 1 90 ? 27.844 -19.516 13.875 1 68.69 90 VAL A N 1
ATOM 667 C CA . VAL A 1 90 ? 26.938 -18.469 13.406 1 68.69 90 VAL A CA 1
ATOM 668 C C . VAL A 1 90 ? 26.219 -17.828 14.594 1 68.69 90 VAL A C 1
ATOM 670 O O . VAL A 1 90 ? 25.641 -18.531 15.422 1 68.69 90 VAL A O 1
ATOM 673 N N . TYR A 1 91 ? 26.5 -16.703 14.836 1 63.25 91 TYR A N 1
ATOM 674 C CA . TYR A 1 91 ? 25.844 -15.969 15.914 1 63.25 91 TYR A CA 1
ATOM 675 C C . TYR A 1 91 ? 24.469 -15.484 15.484 1 63.25 91 TYR A C 1
ATOM 677 O O . TYR A 1 91 ? 24.234 -15.227 14.297 1 63.25 91 TYR A O 1
ATOM 685 N N . PRO A 1 92 ? 23.391 -15.664 16.328 1 48.97 92 PRO A N 1
ATOM 686 C CA . PRO A 1 92 ? 22.141 -15.023 15.938 1 48.97 92 PRO A CA 1
ATOM 687 C C . PRO A 1 92 ? 22.344 -13.633 15.336 1 48.97 92 PRO A C 1
ATOM 689 O O . PRO A 1 92 ? 23.094 -12.82 15.898 1 48.97 92 PRO A O 1
ATOM 692 N N . THR A 1 93 ? 22.297 -13.68 14.094 1 41.88 93 THR A N 1
ATOM 693 C CA . THR A 1 93 ? 22.391 -12.359 13.477 1 41.88 93 THR A CA 1
ATOM 694 C C . THR A 1 93 ? 21.547 -11.344 14.242 1 41.88 93 THR A C 1
ATOM 696 O O . THR A 1 93 ? 20.391 -11.609 14.562 1 41.88 93 THR A O 1
ATOM 699 N N . GLU A 1 94 ? 22.062 -10.625 15.023 1 34.84 94 GLU A N 1
ATOM 700 C CA . GLU A 1 94 ? 21.281 -9.453 15.406 1 34.84 94 GLU A CA 1
ATOM 701 C C . GLU A 1 94 ? 20.328 -9.039 14.297 1 34.84 94 GLU A C 1
ATOM 703 O O . GLU A 1 94 ? 20.656 -9.133 13.117 1 34.84 94 GLU A O 1
ATOM 708 N N . PRO A 1 95 ? 18.938 -9.133 14.562 1 31.33 95 PRO A N 1
ATOM 709 C CA . PRO A 1 95 ? 18.156 -8.633 13.438 1 31.33 95 PRO A CA 1
ATOM 710 C C . PRO A 1 95 ? 18.891 -7.582 12.617 1 31.33 95 PRO A C 1
ATOM 712 O O . PRO A 1 95 ? 19.531 -6.691 13.18 1 31.33 95 PRO A O 1
ATOM 715 N N . ALA A 1 96 ? 19.375 -8.055 11.555 1 30.5 96 ALA A N 1
ATOM 716 C CA . ALA A 1 96 ? 20.016 -7.078 10.672 1 30.5 96 ALA A CA 1
ATOM 717 C C . ALA A 1 96 ? 19.406 -5.691 10.859 1 30.5 96 ALA A C 1
ATOM 719 O O . ALA A 1 96 ? 18.188 -5.531 10.852 1 30.5 96 ALA A O 1
ATOM 720 N N . VAL A 1 97 ? 19.891 -4.875 11.625 1 31.06 97 VAL A N 1
ATOM 721 C CA . VAL A 1 97 ? 19.516 -3.467 11.539 1 31.06 97 VAL A CA 1
ATOM 722 C C . VAL A 1 97 ? 19.078 -3.135 10.109 1 31.06 97 VAL A C 1
ATOM 724 O O . VAL A 1 97 ? 19.844 -3.311 9.164 1 31.06 97 VAL A O 1
ATOM 727 N N . ARG A 1 98 ? 17.859 -3.357 9.734 1 29.81 98 ARG A N 1
ATOM 728 C CA . ARG A 1 98 ? 17.375 -2.83 8.461 1 29.81 98 ARG A CA 1
ATOM 729 C C . ARG A 1 98 ? 18.125 -1.558 8.078 1 29.81 98 ARG A C 1
ATOM 731 O O . ARG A 1 98 ? 18.047 -0.546 8.781 1 29.81 98 ARG A O 1
ATOM 738 N N . LYS A 1 99 ? 19.375 -1.646 7.715 1 29.91 99 LYS A N 1
ATOM 739 C CA . LYS A 1 99 ? 19.797 -0.471 6.957 1 29.91 99 LYS A CA 1
ATOM 740 C C . LYS A 1 99 ? 18.641 0.127 6.172 1 29.91 99 LYS A C 1
ATOM 742 O O . LYS A 1 99 ? 18 -0.562 5.371 1 29.91 99 LYS A O 1
ATOM 747 N N . SER A 1 100 ? 17.891 0.837 6.793 1 29.28 100 SER A N 1
ATOM 748 C CA . SER A 1 100 ? 17.031 1.697 5.984 1 29.28 100 SER A CA 1
ATOM 749 C C . SER A 1 100 ? 17.656 1.974 4.621 1 29.28 100 SER A C 1
ATOM 751 O O . SER A 1 100 ? 18.734 2.551 4.531 1 29.28 100 SER A O 1
ATOM 753 N N . SER A 1 101 ? 17.938 0.964 3.861 1 28.81 101 SER A N 1
ATOM 754 C CA . SER A 1 101 ? 18.297 1.269 2.482 1 28.81 101 SER A CA 1
ATOM 755 C C . SER A 1 101 ? 17.688 2.592 2.027 1 28.81 101 SER A C 1
ATOM 757 O O . SER A 1 101 ? 16.469 2.701 1.877 1 28.81 101 SER A O 1
ATOM 759 N N . ASN A 1 102 ? 18.062 3.602 2.66 1 30.23 102 ASN A N 1
ATOM 760 C CA . ASN A 1 102 ? 17.953 4.828 1.876 1 30.23 102 ASN A CA 1
ATOM 761 C C . ASN A 1 102 ? 18.25 4.574 0.4 1 30.23 102 ASN A C 1
ATOM 763 O O . ASN A 1 102 ? 19.406 4.547 -0.009 1 30.23 102 ASN A O 1
ATOM 767 N N . LEU A 1 103 ? 17.766 3.607 -0.182 1 32.56 103 LEU A N 1
ATOM 768 C CA . LEU A 1 103 ? 17.984 3.629 -1.626 1 32.56 103 LEU A CA 1
ATOM 769 C C . LEU A 1 103 ? 18.109 5.062 -2.135 1 32.56 103 LEU A C 1
ATOM 771 O O . LEU A 1 103 ? 17.25 5.898 -1.871 1 32.56 103 LEU A O 1
ATOM 775 N N . PRO A 1 104 ? 19.344 5.461 -2.252 1 32.94 104 PRO A N 1
ATOM 776 C CA . PRO A 1 104 ? 19.391 6.773 -2.904 1 32.94 104 PRO A CA 1
ATOM 777 C C . PRO A 1 104 ? 18.266 6.98 -3.904 1 32.94 104 PRO A C 1
ATOM 779 O O . PRO A 1 104 ? 17.875 6.039 -4.598 1 32.94 104 PRO A O 1
ATOM 782 N N . LEU A 1 105 ? 17.297 7.695 -3.555 1 35.19 105 LEU A N 1
ATOM 783 C CA . LEU A 1 105 ? 16.469 8.164 -4.656 1 35.19 105 LEU A CA 1
ATOM 784 C C . LEU A 1 105 ? 17.266 8.242 -5.949 1 35.19 105 LEU A C 1
ATOM 786 O O . LEU A 1 105 ? 18.266 8.961 -6.027 1 35.19 105 LEU A O 1
ATOM 790 N N . ILE A 1 106 ? 17.516 7.145 -6.586 1 31.67 106 ILE A N 1
ATOM 791 C CA . ILE A 1 106 ? 18.125 7.207 -7.906 1 31.67 106 ILE A CA 1
ATOM 792 C C . ILE A 1 106 ? 17.828 8.555 -8.555 1 31.67 106 ILE A C 1
ATOM 794 O O . ILE A 1 106 ? 16.672 8.875 -8.828 1 31.67 106 ILE A O 1
ATOM 798 N N . ARG A 1 107 ? 18.656 9.531 -8.344 1 34.72 107 ARG A N 1
ATOM 799 C CA . ARG A 1 107 ? 18.641 10.758 -9.141 1 34.72 107 ARG A CA 1
ATOM 800 C C . ARG A 1 107 ? 18.469 10.445 -10.625 1 34.72 107 ARG A C 1
ATOM 802 O O . ARG A 1 107 ? 19.219 9.648 -11.188 1 34.72 107 ARG A O 1
ATOM 809 N N . ARG A 1 108 ? 17.297 10.594 -11.219 1 35 108 ARG A N 1
ATOM 810 C CA . ARG A 1 108 ? 17.031 10.547 -12.648 1 35 108 ARG A CA 1
ATOM 811 C C . ARG A 1 108 ? 18.078 11.328 -13.438 1 35 108 ARG A C 1
ATOM 813 O O . ARG A 1 108 ? 18.219 12.539 -13.258 1 35 108 ARG A O 1
ATOM 820 N N . ASN A 1 109 ? 19.234 10.703 -13.703 1 30.3 109 ASN A N 1
ATOM 821 C CA . ASN A 1 109 ? 19.812 11.383 -14.859 1 30.3 109 ASN A CA 1
ATOM 822 C C . ASN A 1 109 ? 18.828 11.414 -16.031 1 30.3 109 ASN A C 1
ATOM 824 O O . ASN A 1 109 ? 18.281 10.383 -16.406 1 30.3 109 ASN A O 1
ATOM 828 N N . PRO A 1 110 ? 18.281 12.516 -16.438 1 32.97 110 PRO A N 1
ATOM 829 C CA . PRO A 1 110 ? 17.484 12.586 -17.672 1 32.97 110 PRO A CA 1
ATOM 830 C C . PRO A 1 110 ? 18.141 11.836 -18.828 1 32.97 110 PRO A C 1
ATOM 832 O O . PRO A 1 110 ? 19.109 12.32 -19.422 1 32.97 110 PRO A O 1
ATOM 835 N N . THR A 1 111 ? 18.656 10.656 -18.703 1 32.5 111 THR A N 1
ATOM 836 C CA . THR A 1 111 ? 19.094 10.148 -20 1 32.5 111 THR A CA 1
ATOM 837 C C . THR A 1 111 ? 17.969 10.219 -21.016 1 32.5 111 THR A C 1
ATOM 839 O O . THR A 1 111 ? 16.812 9.938 -20.703 1 32.5 111 THR A O 1
ATOM 842 N N . THR A 1 112 ? 18.156 10.969 -22.141 1 33.97 112 THR A N 1
ATOM 843 C CA . THR A 1 112 ? 17.438 11.094 -23.406 1 33.97 112 THR A CA 1
ATOM 844 C C . THR A 1 112 ? 17.078 9.727 -23.969 1 33.97 112 THR A C 1
ATOM 846 O O . THR A 1 112 ? 17.875 9.125 -24.703 1 33.97 112 THR A O 1
ATOM 849 N N . SER A 1 113 ? 16.703 8.727 -23.266 1 34.06 113 SER A N 1
ATOM 850 C CA . SER A 1 113 ? 16.359 7.559 -24.062 1 34.06 113 SER A CA 1
ATOM 851 C C . SER A 1 113 ? 15.289 7.883 -25.078 1 34.06 113 SER A C 1
ATOM 853 O O . SER A 1 113 ? 14.516 8.828 -24.906 1 34.06 113 SER A O 1
ATOM 855 N N . PRO A 1 114 ? 15.305 7.309 -26.281 1 34.62 114 PRO A N 1
ATOM 856 C CA . PRO A 1 114 ? 14.273 7.5 -27.297 1 34.62 114 PRO A CA 1
ATOM 857 C C . PRO A 1 114 ? 12.859 7.461 -26.719 1 34.62 114 PRO A C 1
ATOM 859 O O . PRO A 1 114 ? 12.57 6.645 -25.844 1 34.62 114 PRO A O 1
ATOM 862 N N . SER A 1 115 ? 12.125 8.555 -26.734 1 37.47 115 SER A N 1
ATOM 863 C CA . SER A 1 115 ? 10.82 8.906 -26.172 1 37.47 115 SER A CA 1
ATOM 864 C C . SER A 1 115 ? 9.766 7.867 -26.547 1 37.47 115 SER A C 1
ATOM 866 O O . SER A 1 115 ? 9.211 7.906 -27.641 1 37.47 115 SER A O 1
ATOM 868 N N . PHE A 1 116 ? 9.914 6.617 -26.375 1 37.75 116 PHE A N 1
ATOM 869 C CA . PHE A 1 116 ? 8.664 5.875 -26.5 1 37.75 116 PHE A CA 1
ATOM 870 C C . PHE A 1 116 ? 7.508 6.645 -25.859 1 37.75 116 PHE A C 1
ATOM 872 O O . PHE A 1 116 ? 7.703 7.371 -24.891 1 37.75 116 PHE A O 1
ATOM 879 N N . PRO A 1 117 ? 6.508 6.914 -26.609 1 47.69 117 PRO A N 1
ATOM 880 C CA . PRO A 1 117 ? 5.379 7.641 -26.031 1 47.69 117 PRO A CA 1
ATOM 881 C C . PRO A 1 117 ? 5.082 7.223 -24.594 1 47.69 117 PRO A C 1
ATOM 883 O O . PRO A 1 117 ? 5.027 6.027 -24.297 1 47.69 117 PRO A O 1
ATOM 886 N N . ALA A 1 118 ? 5.324 8.086 -23.75 1 63.22 118 ALA A N 1
ATOM 887 C CA . ALA A 1 118 ? 5.148 7.898 -22.312 1 63.22 118 ALA A CA 1
ATOM 888 C C . ALA A 1 118 ? 3.826 7.199 -22 1 63.22 118 ALA A C 1
ATOM 890 O O . ALA A 1 118 ? 2.777 7.59 -22.531 1 63.22 118 ALA A O 1
ATOM 891 N N . ALA A 1 119 ? 3.887 5.875 -21.547 1 70.62 119 ALA A N 1
ATOM 892 C CA . ALA A 1 119 ? 2.721 5.07 -21.188 1 70.62 119 ALA A CA 1
ATOM 893 C C . ALA A 1 119 ? 1.697 5.902 -20.422 1 70.62 119 ALA A C 1
ATOM 895 O O . ALA A 1 119 ? 2.064 6.746 -19.594 1 70.62 119 ALA A O 1
ATOM 896 N N . THR A 1 120 ? 0.511 5.879 -20.969 1 90.88 120 THR A N 1
ATOM 897 C CA . THR A 1 120 ? -0.621 6.477 -20.266 1 90.88 120 THR A CA 1
ATOM 898 C C . THR A 1 120 ? -1.447 5.402 -19.562 1 90.88 120 THR A C 1
ATOM 900 O O . THR A 1 120 ? -1.554 4.277 -20.047 1 90.88 120 THR A O 1
ATOM 903 N N . PHE A 1 121 ? -1.871 5.727 -18.438 1 96.06 121 PHE A N 1
ATOM 904 C CA . PHE A 1 121 ? -2.643 4.801 -17.609 1 96.06 121 PHE A CA 1
ATOM 905 C C . PHE A 1 121 ? -4.031 5.359 -17.328 1 96.06 121 PHE A C 1
ATOM 907 O O . PHE A 1 121 ? -4.223 6.574 -17.297 1 96.06 121 PHE A O 1
ATOM 914 N N . SER A 1 122 ? -4.957 4.508 -17.109 1 96.31 122 SER A N 1
ATOM 915 C CA . SER A 1 122 ? -6.336 4.883 -16.812 1 96.31 122 SER A CA 1
ATOM 916 C C . SER A 1 122 ? -6.609 4.824 -15.305 1 96.31 122 SER A C 1
ATOM 918 O O . SER A 1 122 ? -5.762 4.371 -14.531 1 96.31 122 SER A O 1
ATOM 920 N N . ILE A 1 123 ? -7.816 5.297 -14.922 1 96.81 123 ILE A N 1
ATOM 921 C CA . ILE A 1 123 ? -8.25 5.223 -13.531 1 96.81 123 ILE A CA 1
ATOM 922 C C . ILE A 1 123 ? -8.359 3.764 -13.102 1 96.81 123 ILE A C 1
ATOM 924 O O . ILE A 1 123 ? -8.125 3.434 -11.93 1 96.81 123 ILE A O 1
ATOM 928 N N . LEU A 1 124 ? -8.703 2.891 -14.047 1 96.44 124 LEU A N 1
ATOM 929 C CA . LEU A 1 124 ? -8.75 1.46 -13.766 1 96.44 124 LEU A CA 1
ATOM 930 C C . LEU A 1 124 ? -7.352 0.919 -13.461 1 96.44 124 LEU A C 1
ATOM 932 O O . LEU A 1 124 ? -7.195 0.026 -12.625 1 96.44 124 LEU A O 1
ATOM 936 N N . ASP A 1 125 ? -6.395 1.43 -14.18 1 98.12 125 ASP A N 1
ATOM 937 C CA . ASP A 1 125 ? -5.02 1.021 -13.922 1 98.12 125 ASP A CA 1
ATOM 938 C C . ASP A 1 125 ? -4.598 1.385 -12.5 1 98.12 125 ASP A C 1
ATOM 940 O O . ASP A 1 125 ? -3.873 0.631 -11.844 1 98.12 125 ASP A O 1
ATOM 944 N N . MET A 1 126 ? -5.102 2.539 -11.992 1 98.31 126 MET A N 1
ATOM 945 C CA . MET A 1 126 ? -4.832 2.912 -10.609 1 98.31 126 MET A CA 1
ATOM 946 C C . MET A 1 126 ? -5.445 1.904 -9.648 1 98.31 126 MET A C 1
ATOM 948 O O . MET A 1 126 ? -4.84 1.561 -8.633 1 98.31 126 MET A O 1
ATOM 952 N N . ARG A 1 127 ? -6.59 1.449 -9.992 1 97.75 127 ARG A N 1
ATOM 953 C CA . ARG A 1 127 ? -7.266 0.437 -9.188 1 97.75 127 ARG A CA 1
ATOM 954 C C . ARG A 1 127 ? -6.484 -0.874 -9.195 1 97.75 127 ARG A C 1
ATOM 956 O O . ARG A 1 127 ? -6.328 -1.512 -8.148 1 97.75 127 ARG A O 1
ATOM 963 N N . PHE A 1 128 ? -6.043 -1.281 -10.375 1 98.69 128 PHE A N 1
ATOM 964 C CA . PHE A 1 128 ? -5.25 -2.502 -10.477 1 98.69 128 PHE A CA 1
ATOM 965 C C . PHE A 1 128 ? -3.977 -2.393 -9.648 1 98.69 128 PHE A C 1
ATOM 967 O O . PHE A 1 128 ? -3.594 -3.342 -8.961 1 98.69 128 PHE A O 1
ATOM 974 N N . PHE A 1 129 ? -3.352 -1.238 -9.75 1 98.75 129 PHE A N 1
ATOM 975 C CA . PHE A 1 129 ? -2.107 -1.008 -9.023 1 98.75 129 PHE A CA 1
ATOM 976 C C . PHE A 1 129 ? -2.344 -1.059 -7.516 1 98.75 129 PHE A C 1
ATOM 978 O O . PHE A 1 129 ? -1.559 -1.659 -6.781 1 98.75 129 PHE A O 1
ATOM 985 N N . HIS A 1 130 ? -3.383 -0.427 -7.055 1 98.5 130 HIS A N 1
ATOM 986 C CA . HIS A 1 130 ? -3.773 -0.482 -5.652 1 98.5 130 HIS A CA 1
ATOM 987 C C . HIS A 1 130 ? -3.994 -1.921 -5.195 1 98.5 130 HIS A C 1
ATOM 989 O O . HIS A 1 130 ? -3.541 -2.312 -4.117 1 98.5 130 HIS A O 1
ATOM 995 N N . HIS A 1 131 ? -4.75 -2.633 -5.992 1 98 131 HIS A N 1
ATOM 996 C CA . HIS A 1 131 ? -5.039 -4.027 -5.676 1 98 131 HIS A CA 1
ATOM 997 C C . HIS A 1 131 ? -3.756 -4.848 -5.602 1 98 131 HIS A C 1
ATOM 999 O O . HIS A 1 131 ? -3.602 -5.688 -4.711 1 98 131 HIS A O 1
ATOM 1005 N N . PHE A 1 132 ? -2.859 -4.645 -6.473 1 98.5 132 PHE A N 1
ATOM 1006 C CA . PHE A 1 132 ? -1.553 -5.293 -6.445 1 98.5 132 PHE A CA 1
ATOM 1007 C C . PHE A 1 132 ? -0.838 -5.012 -5.129 1 98.5 132 PHE A C 1
ATOM 1009 O O . PHE A 1 132 ? -0.352 -5.934 -4.469 1 98.5 132 PHE A O 1
ATOM 1016 N N . LEU A 1 133 ? -0.773 -3.758 -4.754 1 98.06 133 LEU A N 1
ATOM 1017 C CA . LEU A 1 133 ? 0.03 -3.305 -3.623 1 98.06 133 LEU A CA 1
ATOM 1018 C C . LEU A 1 133 ? -0.564 -3.791 -2.305 1 98.06 133 LEU A C 1
ATOM 1020 O O . LEU A 1 133 ? 0.148 -3.916 -1.307 1 98.06 133 LEU A O 1
ATOM 1024 N N . THR A 1 134 ? -1.861 -4.082 -2.311 1 96.19 134 THR A N 1
ATOM 1025 C CA . THR A 1 134 ? -2.51 -4.344 -1.03 1 96.19 134 THR A CA 1
ATOM 1026 C C . THR A 1 134 ? -2.83 -5.828 -0.884 1 96.19 134 THR A C 1
ATOM 1028 O O . THR A 1 134 ? -2.879 -6.352 0.231 1 96.19 134 THR A O 1
ATOM 1031 N N . ILE A 1 135 ? -3.029 -6.527 -2.072 1 95.38 135 ILE A N 1
ATOM 1032 C CA . ILE A 1 135 ? -3.561 -7.879 -1.926 1 95.38 135 ILE A CA 1
ATOM 1033 C C . ILE A 1 135 ? -2.812 -8.828 -2.854 1 95.38 135 ILE A C 1
ATOM 1035 O O . ILE A 1 135 ? -2.367 -9.898 -2.43 1 95.38 135 ILE A O 1
ATOM 1039 N N . ALA A 1 136 ? -2.549 -8.43 -4.074 1 97.31 136 ALA A N 1
ATOM 1040 C CA . ALA A 1 136 ? -2.311 -9.398 -5.141 1 97.31 136 ALA A CA 1
ATOM 1041 C C . ALA A 1 136 ? -0.816 -9.625 -5.355 1 97.31 136 ALA A C 1
ATOM 1043 O O . ALA A 1 136 ? -0.417 -10.5 -6.129 1 97.31 136 ALA A O 1
ATOM 1044 N N . TYR A 1 137 ? 0.075 -8.805 -4.758 1 97.81 137 TYR A N 1
ATOM 1045 C CA . TYR A 1 137 ? 1.496 -8.984 -5.035 1 97.81 137 TYR A CA 1
ATOM 1046 C C . TYR A 1 137 ? 1.944 -10.398 -4.68 1 97.81 137 TYR A C 1
ATOM 1048 O O . TYR A 1 137 ? 1.36 -11.039 -3.801 1 97.81 137 TYR A O 1
ATOM 1056 N N . PRO A 1 138 ? 2.984 -10.875 -5.309 1 97.81 138 PRO A N 1
ATOM 1057 C CA . PRO A 1 138 ? 3.434 -12.258 -5.121 1 97.81 138 PRO A CA 1
ATOM 1058 C C . PRO A 1 138 ? 3.93 -12.531 -3.705 1 97.81 138 PRO A C 1
ATOM 1060 O O . PRO A 1 138 ? 4.465 -11.625 -3.051 1 97.81 138 PRO A O 1
ATOM 1063 N N . HIS A 1 139 ? 3.732 -13.75 -3.279 1 95.44 139 HIS A N 1
ATOM 1064 C CA . HIS A 1 139 ? 4.246 -14.148 -1.973 1 95.44 139 HIS A CA 1
ATOM 1065 C C . HIS A 1 139 ? 5.605 -14.828 -2.1 1 95.44 139 HIS A C 1
ATOM 1067 O O . HIS A 1 139 ? 6.172 -15.289 -1.104 1 95.44 139 HIS A O 1
ATOM 1073 N N . LEU A 1 140 ? 6.094 -15.023 -3.322 1 95.19 140 LEU A N 1
ATOM 1074 C CA . LEU A 1 140 ? 7.434 -15.547 -3.584 1 95.19 140 LEU A CA 1
ATOM 1075 C C . LEU A 1 140 ? 8.328 -14.461 -4.184 1 95.19 140 LEU A C 1
ATOM 1077 O O . LEU A 1 140 ? 7.855 -13.609 -4.934 1 95.19 140 LEU A O 1
ATOM 1081 N N . PRO A 1 141 ? 9.594 -14.43 -3.975 1 94.94 141 PRO A N 1
ATOM 1082 C CA . PRO A 1 141 ? 10.25 -15.297 -2.994 1 94.94 141 PRO A CA 1
ATOM 1083 C C . PRO A 1 141 ? 9.75 -15.07 -1.571 1 94.94 141 PRO A C 1
ATOM 1085 O O . PRO A 1 141 ? 9.266 -13.977 -1.251 1 94.94 141 PRO A O 1
ATOM 1088 N N . VAL A 1 142 ? 9.844 -16.062 -0.77 1 94 142 VAL A N 1
ATOM 1089 C CA . VAL A 1 142 ? 9.297 -16.016 0.583 1 94 142 VAL A CA 1
ATOM 1090 C C . VAL A 1 142 ? 9.977 -14.898 1.379 1 94 142 VAL A C 1
ATOM 1092 O O . VAL A 1 142 ? 11.18 -14.664 1.229 1 94 142 VAL A O 1
ATOM 1095 N N . ASP A 1 143 ? 9.172 -14.203 2.133 1 91.81 143 ASP A N 1
ATOM 1096 C CA . ASP A 1 143 ? 9.609 -13.164 3.064 1 91.81 143 ASP A CA 1
ATOM 1097 C C . ASP A 1 143 ? 10.102 -11.93 2.316 1 91.81 143 ASP A C 1
ATOM 1099 O O . ASP A 1 143 ? 11.023 -11.25 2.771 1 91.81 143 ASP A O 1
ATOM 1103 N N . ASN A 1 144 ? 9.625 -11.734 1.151 1 95.62 144 ASN A N 1
ATOM 1104 C CA . ASN A 1 144 ? 9.992 -10.555 0.383 1 95.62 144 ASN A CA 1
ATOM 1105 C C . ASN A 1 144 ? 8.797 -9.609 0.21 1 95.62 144 ASN A C 1
ATOM 1107 O O . ASN A 1 144 ? 8.742 -8.852 -0.757 1 95.62 144 ASN A O 1
ATOM 1111 N N . ASP A 1 145 ? 7.832 -9.617 1.112 1 95 145 ASP A N 1
ATOM 1112 C CA . ASP A 1 145 ? 6.656 -8.758 1.016 1 95 145 ASP A CA 1
ATOM 1113 C C . ASP A 1 145 ? 7.059 -7.285 0.939 1 95 145 ASP A C 1
ATOM 1115 O O . ASP A 1 145 ? 6.531 -6.531 0.119 1 95 145 ASP A O 1
ATOM 1119 N N . HIS A 1 146 ? 7.977 -6.918 1.792 1 94.5 146 HIS A N 1
ATOM 1120 C CA . HIS A 1 146 ? 8.406 -5.527 1.841 1 94.5 146 HIS A CA 1
ATOM 1121 C C . HIS A 1 146 ? 9.062 -5.105 0.528 1 94.5 146 HIS A C 1
ATOM 1123 O O . HIS A 1 146 ? 8.93 -3.953 0.105 1 94.5 146 HIS A O 1
ATOM 1129 N N . VAL A 1 147 ? 9.773 -6.012 -0.144 1 96.62 147 VAL A N 1
ATOM 1130 C CA . VAL A 1 147 ? 10.414 -5.715 -1.419 1 96.62 147 VAL A CA 1
ATOM 1131 C C . VAL A 1 147 ? 9.352 -5.477 -2.49 1 96.62 147 VAL A C 1
ATOM 1133 O O . VAL A 1 147 ? 9.453 -4.523 -3.268 1 96.62 147 VAL A O 1
ATOM 1136 N N . TRP A 1 148 ? 8.312 -6.301 -2.496 1 98.12 148 TRP A N 1
ATOM 1137 C CA . TRP A 1 148 ? 7.242 -6.199 -3.488 1 98.12 148 TRP A CA 1
ATOM 1138 C C . TRP A 1 148 ? 6.488 -4.883 -3.342 1 98.12 148 TRP A C 1
ATOM 1140 O O . TRP A 1 148 ? 6.086 -4.277 -4.34 1 98.12 148 TRP A O 1
ATOM 1150 N N . VAL A 1 149 ? 6.324 -4.465 -2.15 1 97.56 149 VAL A N 1
ATOM 1151 C CA . VAL A 1 149 ? 5.441 -3.334 -1.884 1 97.56 149 VAL A CA 1
ATOM 1152 C C . VAL A 1 149 ? 6.242 -2.033 -1.938 1 97.56 149 VAL A C 1
ATOM 1154 O O . VAL A 1 149 ? 5.734 -1.007 -2.4 1 97.56 149 VAL A O 1
ATOM 1157 N N . ASN A 1 150 ? 7.469 -2.059 -1.563 1 96.06 150 ASN A N 1
ATOM 1158 C CA . ASN A 1 150 ? 8.211 -0.809 -1.431 1 96.06 150 ASN A CA 1
ATOM 1159 C C . ASN A 1 150 ? 9.227 -0.635 -2.561 1 96.06 150 ASN A C 1
ATOM 1161 O O . ASN A 1 150 ? 9.297 0.432 -3.172 1 96.06 150 ASN A O 1
ATOM 1165 N N . ASP A 1 151 ? 10.008 -1.62 -2.951 1 96.31 151 ASP A N 1
ATOM 1166 C CA . ASP A 1 151 ? 11.117 -1.479 -3.889 1 96.31 151 ASP A CA 1
ATOM 1167 C C . ASP A 1 151 ? 10.641 -1.661 -5.328 1 96.31 151 ASP A C 1
ATOM 1169 O O . ASP A 1 151 ? 10.984 -0.863 -6.203 1 96.31 151 ASP A O 1
ATOM 1173 N N . ILE A 1 152 ? 9.852 -2.676 -5.566 1 98.12 152 ILE A N 1
ATOM 1174 C CA . ILE A 1 152 ? 9.508 -3.102 -6.922 1 98.12 152 ILE A CA 1
ATOM 1175 C C . ILE A 1 152 ? 8.742 -1.986 -7.633 1 98.12 152 ILE A C 1
ATOM 1177 O O . ILE A 1 152 ? 9.031 -1.67 -8.789 1 98.12 152 ILE A O 1
ATOM 1181 N N . PRO A 1 153 ? 7.758 -1.348 -6.961 1 97.75 153 PRO A N 1
ATOM 1182 C CA . PRO A 1 153 ? 7.074 -0.253 -7.652 1 97.75 153 PRO A CA 1
ATOM 1183 C C . PRO A 1 153 ? 8.016 0.889 -8.031 1 97.75 153 PRO A C 1
ATOM 1185 O O . PRO A 1 153 ? 7.805 1.562 -9.039 1 97.75 153 PRO A O 1
ATOM 1188 N N . GLN A 1 154 ? 9.039 1.093 -7.234 1 95.31 154 GLN A N 1
ATOM 1189 C CA . GLN A 1 154 ? 10.016 2.121 -7.566 1 95.31 154 GLN A CA 1
ATOM 1190 C C . GLN A 1 154 ? 10.812 1.74 -8.812 1 95.31 154 GLN A C 1
ATOM 1192 O O . GLN A 1 154 ? 11.07 2.586 -9.672 1 95.31 154 GLN A O 1
ATOM 1197 N N . PHE A 1 155 ? 11.156 0.5 -8.93 1 95.81 155 PHE A N 1
ATOM 1198 C CA . PHE A 1 155 ? 11.836 0.022 -10.133 1 95.81 155 PHE A CA 1
AT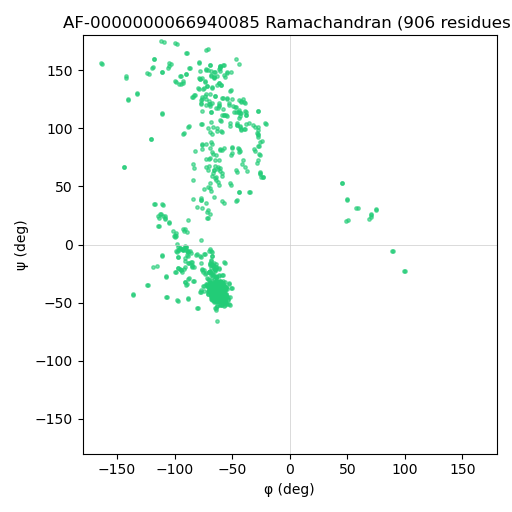OM 1199 C C . PHE A 1 155 ? 10.93 0.142 -11.352 1 95.81 155 PHE A C 1
ATOM 1201 O O . PHE A 1 155 ? 11.406 0.396 -12.461 1 95.81 155 PHE A O 1
ATOM 1208 N N . ALA A 1 156 ? 9.625 -0.081 -11.117 1 97.44 156 ALA A N 1
ATOM 1209 C CA . ALA A 1 156 ? 8.656 -0.056 -12.211 1 97.44 156 ALA A CA 1
ATOM 1210 C C . ALA A 1 156 ? 8.578 1.334 -12.836 1 97.44 156 ALA A C 1
ATOM 1212 O O . ALA A 1 156 ? 8.172 1.478 -13.992 1 97.44 156 ALA A O 1
ATOM 1213 N N . GLU A 1 157 ? 8.859 2.322 -12.078 1 93.94 157 GLU A N 1
ATOM 1214 C CA . GLU A 1 157 ? 8.883 3.68 -12.617 1 93.94 157 GLU A CA 1
ATOM 1215 C C . GLU A 1 157 ? 9.883 3.797 -13.766 1 93.94 157 GLU A C 1
ATOM 1217 O O . GLU A 1 157 ? 9.641 4.512 -14.734 1 93.94 157 GLU A O 1
ATOM 1222 N N . GLN A 1 158 ? 11.016 3.111 -13.695 1 91.94 158 GLN A N 1
ATOM 1223 C CA . GLN A 1 158 ? 12.078 3.193 -14.688 1 91.94 158 GLN A CA 1
ATOM 1224 C C . GLN A 1 158 ? 11.945 2.086 -15.727 1 91.94 158 GLN A C 1
ATOM 1226 O O . GLN A 1 158 ? 12.539 2.164 -16.797 1 91.94 158 GLN A O 1
ATOM 1231 N N . HIS A 1 159 ? 11.281 1.089 -15.367 1 94.75 159 HIS A N 1
ATOM 1232 C CA . HIS A 1 159 ? 11.078 -0.056 -16.25 1 94.75 159 HIS A CA 1
ATOM 1233 C C . HIS A 1 159 ? 9.594 -0.289 -16.516 1 94.75 159 HIS A C 1
ATOM 1235 O O . HIS A 1 159 ? 8.969 -1.139 -15.875 1 94.75 159 HIS A O 1
ATOM 1241 N N . GLU A 1 160 ? 9.094 0.302 -17.531 1 96.31 160 GLU A N 1
ATOM 1242 C CA . GLU A 1 160 ? 7.66 0.358 -17.812 1 96.31 160 GLU A CA 1
ATOM 1243 C C . GLU A 1 160 ? 7.07 -1.041 -17.953 1 96.31 160 GLU A C 1
ATOM 1245 O O . GLU A 1 160 ? 5.922 -1.279 -17.578 1 96.31 160 GLU A O 1
ATOM 1250 N N . TYR A 1 161 ? 7.832 -1.991 -18.562 1 97.5 161 TYR A N 1
ATOM 1251 C CA . TYR A 1 161 ? 7.316 -3.342 -18.75 1 97.5 161 TYR A CA 1
ATOM 1252 C C . TYR A 1 161 ? 7.004 -3.994 -17.406 1 97.5 161 TYR A C 1
ATOM 1254 O O . TYR A 1 161 ? 6.098 -4.824 -17.297 1 97.5 161 TYR A O 1
ATOM 1262 N N . LEU A 1 162 ? 7.781 -3.635 -16.406 1 98.56 162 LEU A N 1
ATOM 1263 C CA . LEU A 1 162 ? 7.496 -4.129 -15.07 1 98.56 162 LEU A CA 1
ATOM 1264 C C . LEU A 1 162 ? 6.16 -3.59 -14.562 1 98.56 162 LEU A C 1
ATOM 1266 O O . LEU A 1 162 ? 5.367 -4.332 -13.984 1 98.56 162 LEU A O 1
ATOM 1270 N N . MET A 1 163 ? 5.891 -2.277 -14.734 1 98.75 163 MET A N 1
ATOM 1271 C CA . MET A 1 163 ? 4.602 -1.716 -14.336 1 98.75 163 MET A CA 1
ATOM 1272 C C . MET A 1 163 ? 3.451 -2.457 -15.008 1 98.75 163 MET A C 1
ATOM 1274 O O . MET A 1 163 ? 2.459 -2.793 -14.359 1 98.75 163 MET A O 1
ATOM 1278 N N . HIS A 1 164 ? 3.607 -2.75 -16.25 1 98.81 164 HIS A N 1
ATOM 1279 C CA . HIS A 1 164 ? 2.574 -3.484 -16.969 1 98.81 164 HIS A CA 1
ATOM 1280 C C . HIS A 1 164 ? 2.389 -4.883 -16.391 1 98.81 164 HIS A C 1
ATOM 1282 O O . HIS A 1 164 ? 1.267 -5.391 -16.328 1 98.81 164 HIS A O 1
ATOM 1288 N N . ALA A 1 165 ? 3.49 -5.504 -16 1 98.94 165 ALA A N 1
ATOM 1289 C CA . ALA A 1 165 ? 3.385 -6.816 -15.375 1 98.94 165 ALA A CA 1
ATOM 1290 C C . ALA A 1 165 ? 2.594 -6.742 -14.07 1 98.94 165 ALA A C 1
ATOM 1292 O O . ALA A 1 165 ? 1.744 -7.594 -13.805 1 98.94 165 ALA A O 1
ATOM 1293 N N . LEU A 1 166 ? 2.883 -5.695 -13.289 1 98.94 166 LEU A N 1
ATOM 1294 C CA . LEU A 1 166 ? 2.188 -5.508 -12.023 1 98.94 166 LEU A CA 1
ATOM 1295 C C . LEU A 1 166 ? 0.699 -5.266 -12.25 1 98.94 166 LEU A C 1
ATOM 1297 O O . LEU A 1 166 ? -0.141 -5.828 -11.539 1 98.94 166 LEU A O 1
ATOM 1301 N N . LEU A 1 167 ? 0.417 -4.441 -13.211 1 98.88 167 LEU A N 1
ATOM 1302 C CA . LEU A 1 167 ? -0.969 -4.102 -13.516 1 98.88 167 LEU A CA 1
ATOM 1303 C C . LEU A 1 167 ? -1.716 -5.316 -14.055 1 98.88 167 LEU A C 1
ATOM 1305 O O . LEU A 1 167 ? -2.883 -5.535 -13.719 1 98.88 167 LEU A O 1
ATOM 1309 N N . SER A 1 168 ? -1.029 -6.102 -14.883 1 98.88 168 SER A N 1
ATOM 1310 C CA . SER A 1 168 ? -1.631 -7.32 -15.406 1 98.88 168 SER A CA 1
ATOM 1311 C C . SER A 1 168 ? -2.002 -8.281 -14.289 1 98.88 168 SER A C 1
ATOM 1313 O O . SER A 1 168 ? -3.094 -8.852 -14.289 1 98.88 168 SER A O 1
ATOM 1315 N N . LEU A 1 169 ? -1.093 -8.43 -13.375 1 98.88 169 LEU A N 1
ATOM 1316 C CA . LEU A 1 169 ? -1.33 -9.297 -12.227 1 98.88 169 LEU A CA 1
ATOM 1317 C C . LEU A 1 169 ? -2.492 -8.773 -11.383 1 98.88 169 LEU A C 1
ATOM 1319 O O . LEU A 1 169 ? -3.4 -9.531 -11.039 1 98.88 169 LEU A O 1
ATOM 1323 N N . GLY A 1 170 ? -2.439 -7.465 -11.094 1 98.75 170 GLY A N 1
ATOM 1324 C CA . GLY A 1 170 ? -3.521 -6.871 -10.328 1 98.75 170 GLY A CA 1
ATOM 1325 C C . GLY A 1 170 ? -4.879 -7.035 -10.984 1 98.75 170 GLY A C 1
ATOM 1326 O O . GLY A 1 170 ? -5.863 -7.359 -10.312 1 98.75 170 GLY A O 1
ATOM 1327 N N . ALA A 1 171 ? -4.949 -6.82 -12.25 1 98.75 171 ALA A N 1
ATOM 1328 C CA . ALA A 1 171 ? -6.199 -6.906 -13 1 98.75 171 ALA A CA 1
ATOM 1329 C C . ALA A 1 171 ? -6.754 -8.328 -12.984 1 98.75 171 ALA A C 1
ATOM 1331 O O . ALA A 1 171 ? -7.941 -8.531 -12.727 1 98.75 171 ALA A O 1
ATOM 1332 N N . SER A 1 172 ? -5.906 -9.305 -13.227 1 98.56 172 SER A N 1
ATOM 1333 C CA . SER A 1 172 ? -6.352 -10.688 -13.289 1 98.56 172 SER A CA 1
ATOM 1334 C C . SER A 1 172 ? -6.816 -11.18 -11.922 1 98.56 172 SER A C 1
ATOM 1336 O O . SER A 1 172 ? -7.844 -11.859 -11.812 1 98.56 172 SER A O 1
ATOM 1338 N N . HIS A 1 173 ? -6.051 -10.875 -10.953 1 98.25 173 HIS A N 1
ATOM 1339 C CA . HIS A 1 173 ? -6.414 -11.273 -9.594 1 98.25 173 HIS A CA 1
ATOM 1340 C C . HIS A 1 173 ? -7.734 -10.641 -9.164 1 98.25 173 HIS A C 1
ATOM 1342 O O . HIS A 1 173 ? -8.602 -11.312 -8.617 1 98.25 173 HIS A O 1
ATOM 1348 N N . LEU A 1 174 ? -7.836 -9.359 -9.43 1 97.62 174 LEU A N 1
ATOM 1349 C CA . LEU A 1 174 ? -9.055 -8.625 -9.078 1 97.62 174 LEU A CA 1
ATOM 1350 C C . LEU A 1 174 ? -10.258 -9.211 -9.812 1 97.62 174 LEU A C 1
ATOM 1352 O O . LEU A 1 174 ? -11.344 -9.312 -9.234 1 97.62 174 LEU A O 1
ATOM 1356 N N . SER A 1 175 ? -10.078 -9.531 -11.023 1 97.25 175 SER A N 1
ATOM 1357 C CA . SER A 1 175 ? -11.148 -10.125 -11.82 1 97.25 175 SER A CA 1
ATOM 1358 C C . SER A 1 175 ? -11.656 -11.414 -11.188 1 97.25 175 SER A C 1
ATOM 1360 O O . SER A 1 175 ? -12.859 -11.633 -11.07 1 97.25 175 SER A O 1
ATOM 1362 N N . ARG A 1 176 ? -10.766 -12.234 -10.742 1 96.25 176 ARG A N 1
ATOM 1363 C CA . ARG A 1 176 ? -11.141 -13.508 -10.141 1 96.25 176 ARG A CA 1
ATOM 1364 C C . ARG A 1 176 ? -11.844 -13.289 -8.805 1 96.25 176 ARG A C 1
ATOM 1366 O O . ARG A 1 176 ? -12.797 -14 -8.477 1 96.25 176 ARG A O 1
ATOM 1373 N N . LEU A 1 177 ? -11.344 -12.391 -8.07 1 94.44 177 LEU A N 1
ATOM 1374 C CA . LEU A 1 177 ? -11.875 -12.156 -6.73 1 94.44 177 LEU A CA 1
ATOM 1375 C C . LEU A 1 177 ? -13.266 -11.539 -6.789 1 94.44 177 LEU A C 1
ATOM 1377 O O . LEU A 1 177 ? -14.133 -11.875 -5.973 1 94.44 177 LEU A O 1
ATOM 1381 N N . THR A 1 178 ? -13.484 -10.648 -7.699 1 93.19 178 THR A N 1
ATOM 1382 C CA . THR A 1 178 ? -14.719 -9.867 -7.699 1 93.19 178 THR A CA 1
ATOM 1383 C C . THR A 1 178 ? -15.719 -10.438 -8.703 1 93.19 178 THR A C 1
ATOM 1385 O O . THR A 1 178 ? -16.906 -10.133 -8.641 1 93.19 178 THR A O 1
ATOM 1388 N N . GLY A 1 179 ? -15.234 -11.148 -9.703 1 93.62 179 GLY A N 1
ATOM 1389 C CA . GLY A 1 179 ? -16.094 -11.648 -10.766 1 93.62 179 GLY A CA 1
ATOM 1390 C C . GLY A 1 179 ? -16.25 -10.68 -11.922 1 93.62 179 GLY A C 1
ATOM 1391 O O . GLY A 1 179 ? -16.859 -11.008 -12.938 1 93.62 179 GLY A O 1
ATOM 1392 N N . VAL A 1 180 ? -15.672 -9.461 -11.758 1 95.62 180 VAL A N 1
ATOM 1393 C CA . VAL A 1 180 ? -15.688 -8.492 -12.852 1 95.62 180 VAL A CA 1
ATOM 1394 C C . VAL A 1 180 ? -14.695 -8.914 -13.938 1 95.62 180 VAL A C 1
ATOM 1396 O O . VAL A 1 180 ? -13.586 -9.359 -13.625 1 95.62 180 VAL A O 1
ATOM 1399 N N . ASP A 1 181 ? -15.055 -8.75 -15.164 1 96.44 181 ASP A N 1
ATOM 1400 C CA . ASP A 1 181 ? -14.211 -9.211 -16.266 1 96.44 181 ASP A CA 1
ATOM 1401 C C . ASP A 1 181 ? -13.203 -8.141 -16.672 1 96.44 181 ASP A C 1
ATOM 1403 O O . ASP A 1 181 ? -13.523 -7.25 -17.453 1 96.44 181 ASP A O 1
ATOM 1407 N N . TYR A 1 182 ? -12.023 -8.258 -16.266 1 97.56 182 TYR A N 1
ATOM 1408 C CA . TYR A 1 182 ? -10.93 -7.371 -16.641 1 97.56 182 TYR A CA 1
ATOM 1409 C C . TYR A 1 182 ? -9.953 -8.07 -17.578 1 97.56 182 TYR A C 1
ATOM 1411 O O . TYR A 1 182 ? -8.766 -7.742 -17.594 1 97.56 182 TYR A O 1
ATOM 1419 N N . ARG A 1 183 ? -10.359 -9.031 -18.281 1 96.25 183 ARG A N 1
ATOM 1420 C CA . ARG A 1 183 ? -9.492 -9.852 -19.125 1 96.25 183 ARG A CA 1
ATOM 1421 C C . ARG A 1 183 ? -8.836 -9.016 -20.219 1 96.25 183 ARG A C 1
ATOM 1423 O O . ARG A 1 183 ? -7.641 -9.164 -20.484 1 96.25 183 ARG A O 1
ATOM 1430 N N . ARG A 1 184 ? -9.633 -8.164 -20.828 1 97.12 184 ARG A N 1
ATOM 1431 C CA . ARG A 1 184 ? -9.086 -7.332 -21.906 1 97.12 184 ARG A CA 1
ATOM 1432 C C . ARG A 1 184 ? -7.949 -6.453 -21.391 1 97.12 184 ARG A C 1
ATOM 1434 O O . ARG A 1 184 ? -6.859 -6.438 -21.969 1 97.12 184 ARG A O 1
ATOM 1441 N N . GLU A 1 185 ? -8.211 -5.723 -20.281 1 97.31 185 GLU A N 1
ATOM 1442 C CA . GLU A 1 185 ? -7.195 -4.855 -19.688 1 97.31 185 GLU A CA 1
ATOM 1443 C C . GLU A 1 185 ? -5.965 -5.656 -19.281 1 97.31 185 GLU A C 1
ATOM 1445 O O . GLU A 1 185 ? -4.832 -5.246 -19.547 1 97.31 185 GLU A O 1
ATOM 1450 N N . SER A 1 186 ? -6.207 -6.777 -18.641 1 98.31 186 SER A N 1
ATOM 1451 C CA . SER A 1 186 ? -5.121 -7.605 -18.125 1 98.31 186 SER A CA 1
ATOM 1452 C C . SER A 1 186 ? -4.23 -8.102 -19.266 1 98.31 186 SER A C 1
ATOM 1454 O O . SER A 1 186 ? -3.002 -8.109 -19.141 1 98.31 186 SER A O 1
ATOM 1456 N N . LEU A 1 187 ? -4.801 -8.523 -20.344 1 98.06 187 LEU A N 1
ATOM 1457 C CA . LEU A 1 187 ? -4.051 -9.094 -21.453 1 98.06 187 LEU A CA 1
ATOM 1458 C C . LEU A 1 187 ? -3.256 -8.016 -22.188 1 98.06 187 LEU A C 1
ATOM 1460 O O . LEU A 1 187 ? -2.156 -8.273 -22.688 1 98.06 187 LEU A O 1
ATOM 1464 N N . ILE A 1 188 ? -3.854 -6.809 -22.281 1 97.94 188 ILE A N 1
ATOM 1465 C CA . ILE A 1 188 ? -3.125 -5.699 -22.875 1 97.94 188 ILE A CA 1
ATOM 1466 C C . ILE A 1 188 ? -1.854 -5.422 -22.078 1 97.94 188 ILE A C 1
ATOM 1468 O O . ILE A 1 188 ? -0.765 -5.316 -22.641 1 97.94 188 ILE A O 1
ATOM 1472 N N . HIS A 1 189 ? -1.997 -5.34 -20.781 1 98.62 189 HIS A N 1
ATOM 1473 C CA . HIS A 1 189 ? -0.842 -5.121 -19.906 1 98.62 189 HIS A CA 1
ATOM 1474 C C . HIS A 1 189 ? 0.143 -6.281 -20 1 98.62 189 HIS A C 1
ATOM 1476 O O . HIS A 1 189 ? 1.357 -6.07 -20.016 1 98.62 189 HIS A O 1
ATOM 1482 N N . ARG A 1 190 ? -0.361 -7.473 -20.078 1 98.62 190 ARG A N 1
ATOM 1483 C CA . ARG A 1 190 ? 0.511 -8.641 -20.188 1 98.62 190 ARG A CA 1
ATOM 1484 C C . ARG A 1 190 ? 1.355 -8.578 -21.453 1 98.62 190 ARG A C 1
ATOM 1486 O O . ARG A 1 190 ? 2.559 -8.844 -21.422 1 98.62 190 ARG A O 1
ATOM 1493 N N . GLY A 1 191 ? 0.685 -8.297 -22.547 1 98.38 191 GLY A N 1
ATOM 1494 C CA . GLY A 1 191 ? 1.411 -8.188 -23.812 1 98.38 191 GLY A CA 1
ATOM 1495 C C . GLY A 1 191 ? 2.545 -7.18 -23.766 1 98.38 191 GLY A C 1
ATOM 1496 O O . GLY A 1 191 ? 3.654 -7.465 -24.219 1 98.38 191 GLY A O 1
ATOM 1497 N N . GLN A 1 192 ? 2.279 -6.016 -23.188 1 98.12 192 GLN A N 1
ATOM 1498 C CA . GLN A 1 192 ? 3.293 -4.973 -23.047 1 98.12 192 GLN A CA 1
ATOM 1499 C C . GLN A 1 192 ? 4.406 -5.402 -22.094 1 98.12 192 GLN A C 1
ATOM 1501 O O . GLN A 1 192 ? 5.578 -5.102 -22.328 1 98.12 192 GLN A O 1
ATOM 1506 N N . ALA A 1 193 ? 4.055 -6.09 -21.062 1 98.69 193 ALA A N 1
ATOM 1507 C CA . ALA A 1 193 ? 5.027 -6.59 -20.094 1 98.69 193 ALA A CA 1
ATOM 1508 C C . ALA A 1 193 ? 5.988 -7.586 -20.734 1 98.69 193 ALA A C 1
ATOM 1510 O O . ALA A 1 193 ? 7.207 -7.477 -20.578 1 98.69 193 ALA A O 1
ATOM 1511 N N . ILE A 1 194 ? 5.414 -8.516 -21.453 1 98.25 194 ILE A N 1
ATOM 1512 C CA . ILE A 1 194 ? 6.211 -9.57 -22.078 1 98.25 194 ILE A CA 1
ATOM 1513 C C . ILE A 1 194 ? 7.141 -8.969 -23.125 1 98.25 194 ILE A C 1
ATOM 1515 O O . ILE A 1 194 ? 8.32 -9.312 -23.188 1 98.25 194 ILE A O 1
ATOM 1519 N N . ALA A 1 195 ? 6.582 -8.047 -23.969 1 97.38 195 ALA A N 1
ATOM 1520 C CA . ALA A 1 195 ? 7.395 -7.387 -25 1 97.38 195 ALA A CA 1
ATOM 1521 C C . ALA A 1 195 ? 8.578 -6.656 -24.359 1 97.38 195 ALA A C 1
ATOM 1523 O O . ALA A 1 195 ? 9.711 -6.777 -24.828 1 97.38 195 ALA A O 1
ATOM 1524 N N . GLY A 1 196 ? 8.305 -5.898 -23.312 1 96.06 196 GLY A N 1
ATOM 1525 C CA . GLY A 1 196 ? 9.359 -5.168 -22.641 1 96.06 196 GLY A CA 1
ATOM 1526 C C . GLY A 1 196 ? 10.352 -6.07 -21.922 1 96.06 196 GLY A C 1
ATOM 1527 O O . GLY A 1 196 ? 11.555 -5.805 -21.922 1 96.06 196 GLY A O 1
ATOM 1528 N N . LEU A 1 197 ? 9.906 -7.094 -21.281 1 96.06 197 LEU A N 1
ATOM 1529 C CA . LEU A 1 197 ? 10.773 -8.047 -20.594 1 96.06 197 LEU A CA 1
ATOM 1530 C C . LEU A 1 197 ? 11.711 -8.734 -21.578 1 96.06 197 LEU A C 1
ATOM 1532 O O . LEU A 1 197 ? 12.906 -8.883 -21.297 1 96.06 197 LEU A O 1
ATOM 1536 N N . ASN A 1 198 ? 11.172 -9.195 -22.688 1 93.94 198 ASN A N 1
ATOM 1537 C CA . ASN A 1 198 ? 11.984 -9.828 -23.703 1 93.94 198 ASN A CA 1
ATOM 1538 C C . ASN A 1 198 ? 13.094 -8.898 -24.203 1 93.94 198 ASN A C 1
ATOM 1540 O O . ASN A 1 198 ? 14.234 -9.328 -24.375 1 93.94 198 ASN A O 1
ATOM 1544 N N . HIS A 1 199 ? 12.68 -7.672 -24.422 1 91.88 199 HIS A N 1
ATOM 1545 C CA . HIS A 1 199 ? 13.672 -6.676 -24.828 1 91.88 199 HIS A CA 1
ATOM 1546 C C . HIS A 1 199 ? 14.75 -6.504 -23.766 1 91.88 199 HIS A C 1
ATOM 1548 O O . HIS A 1 199 ? 15.938 -6.441 -24.094 1 91.88 199 HIS A O 1
ATOM 1554 N N . ALA A 1 200 ? 14.383 -6.477 -22.484 1 90.56 200 ALA A N 1
ATOM 1555 C CA . ALA A 1 200 ? 15.32 -6.297 -21.391 1 90.56 200 ALA A CA 1
ATOM 1556 C C . ALA A 1 200 ? 16.25 -7.5 -21.25 1 90.56 200 ALA A C 1
ATOM 1558 O O . ALA A 1 200 ? 17.453 -7.34 -20.984 1 90.56 200 ALA A O 1
ATOM 1559 N N . LEU A 1 201 ? 15.773 -8.664 -21.422 1 86.44 201 LEU A N 1
ATOM 1560 C CA . LEU A 1 201 ? 16.531 -9.898 -21.266 1 86.44 201 LEU A CA 1
ATOM 1561 C C . LEU A 1 201 ? 17.578 -10.023 -22.375 1 86.44 201 LEU A C 1
ATOM 1563 O O . LEU A 1 201 ? 18.594 -10.703 -22.203 1 86.44 201 LEU A O 1
ATOM 1567 N N . SER A 1 202 ? 17.312 -9.406 -23.469 1 83.81 202 SER A N 1
ATOM 1568 C CA . SER A 1 202 ? 18.234 -9.469 -24.609 1 83.81 202 SER A CA 1
ATOM 1569 C C . SER A 1 202 ? 19.391 -8.492 -24.438 1 83.81 202 SER A C 1
ATOM 1571 O O . SER A 1 202 ? 20.375 -8.555 -25.188 1 83.81 202 SER A O 1
ATOM 1573 N N . GLN A 1 203 ? 19.203 -7.715 -23.422 1 78.31 203 GLN A N 1
ATOM 1574 C CA . GLN A 1 203 ? 20.25 -6.73 -23.156 1 78.31 203 GLN A CA 1
ATOM 1575 C C . GLN A 1 203 ? 21.094 -7.145 -21.953 1 78.31 203 GLN A C 1
ATOM 1577 O O . GLN A 1 203 ? 20.703 -8.031 -21.188 1 78.31 203 GLN A O 1
ATOM 1582 N N . THR A 1 204 ? 22.281 -6.684 -21.859 1 66.44 204 THR A N 1
ATOM 1583 C CA . THR A 1 204 ? 23.094 -6.895 -20.672 1 66.44 204 THR A CA 1
ATOM 1584 C C . THR A 1 204 ? 22.672 -5.965 -19.547 1 66.44 204 THR A C 1
ATOM 1586 O O . THR A 1 204 ? 22.484 -4.766 -19.766 1 66.44 204 THR A O 1
ATOM 1589 N N . ALA A 1 205 ? 22.344 -6.59 -18.406 1 63.94 205 ALA A N 1
ATOM 1590 C CA . ALA A 1 205 ? 21.891 -5.809 -17.25 1 63.94 205 ALA A CA 1
ATOM 1591 C C . ALA A 1 205 ? 23.031 -5.043 -16.609 1 63.94 205 ALA A C 1
ATOM 1593 O O . ALA A 1 205 ? 24.031 -5.645 -16.203 1 63.94 205 ALA A O 1
ATOM 1594 N N . ARG A 1 206 ? 22.891 -3.869 -16.594 1 60.53 206 ARG A N 1
ATOM 1595 C CA . ARG A 1 206 ? 24.031 -3.072 -16.156 1 60.53 206 ARG A CA 1
ATOM 1596 C C . ARG A 1 206 ? 23.672 -2.264 -14.906 1 60.53 206 ARG A C 1
ATOM 1598 O O . ARG A 1 206 ? 24.562 -1.896 -14.133 1 60.53 206 ARG A O 1
ATOM 1605 N N . SER A 1 207 ? 22.547 -2.066 -14.641 1 67.94 207 SER A N 1
ATOM 1606 C CA . SER A 1 207 ? 22.234 -1.088 -13.602 1 67.94 207 SER A CA 1
ATOM 1607 C C . SER A 1 207 ? 21.391 -1.707 -12.5 1 67.94 207 SER A C 1
ATOM 1609 O O . SER A 1 207 ? 20.703 -2.703 -12.727 1 67.94 207 SER A O 1
ATOM 1611 N N . TYR A 1 208 ? 21.672 -1.144 -11.352 1 72.31 208 TYR A N 1
ATOM 1612 C CA . TYR A 1 208 ? 20.859 -1.547 -10.211 1 72.31 208 TYR A CA 1
ATOM 1613 C C . TYR A 1 208 ? 19.375 -1.417 -10.523 1 72.31 208 TYR A C 1
ATOM 1615 O O . TYR A 1 208 ? 18.938 -0.428 -11.125 1 72.31 208 TYR A O 1
ATOM 1623 N N . GLY A 1 209 ? 18.656 -2.439 -10.211 1 82.12 209 GLY A N 1
ATOM 1624 C CA . GLY A 1 209 ? 17.219 -2.432 -10.438 1 82.12 209 GLY A CA 1
ATOM 1625 C C . GLY A 1 209 ? 16.812 -3.17 -11.703 1 82.12 209 GLY A C 1
ATOM 1626 O O . GLY A 1 209 ? 15.672 -3.617 -11.82 1 82.12 209 GLY A O 1
ATOM 1627 N N . GLU A 1 210 ? 17.734 -3.275 -12.562 1 87.94 210 GLU A N 1
ATOM 1628 C CA . GLU A 1 210 ? 17.406 -3.928 -13.82 1 87.94 210 GLU A CA 1
ATOM 1629 C C . GLU A 1 210 ? 17.125 -5.414 -13.617 1 87.94 210 GLU A C 1
ATOM 1631 O O . GLU A 1 210 ? 16.125 -5.938 -14.117 1 87.94 210 GLU A O 1
ATOM 1636 N N . ALA A 1 211 ? 18.062 -5.977 -12.883 1 91.88 211 ALA A N 1
ATOM 1637 C CA . ALA A 1 211 ? 17.875 -7.398 -12.602 1 91.88 211 ALA A CA 1
ATOM 1638 C C . ALA A 1 211 ? 16.609 -7.633 -11.773 1 91.88 211 ALA A C 1
ATOM 1640 O O . ALA A 1 211 ? 15.883 -8.594 -12.008 1 91.88 211 ALA A O 1
ATOM 1641 N N . ASP A 1 212 ? 16.406 -6.758 -10.852 1 95.69 212 ASP A N 1
ATOM 1642 C CA . ASP A 1 212 ? 15.211 -6.84 -10.023 1 95.69 212 ASP A CA 1
ATOM 1643 C C . ASP A 1 212 ? 13.945 -6.684 -10.867 1 95.69 212 ASP A C 1
ATOM 1645 O O . ASP A 1 212 ? 12.961 -7.379 -10.641 1 95.69 212 ASP A O 1
ATOM 1649 N N . ALA A 1 213 ? 14.023 -5.758 -11.789 1 97.19 213 ALA A N 1
ATOM 1650 C CA . ALA A 1 213 ? 12.875 -5.523 -12.656 1 97.19 213 ALA A CA 1
ATOM 1651 C C . ALA A 1 213 ? 12.547 -6.758 -13.492 1 97.19 213 ALA A C 1
ATOM 1653 O O . ALA A 1 213 ? 11.383 -7.125 -13.641 1 97.19 213 ALA A O 1
ATOM 1654 N N . MET A 1 214 ? 13.539 -7.387 -14 1 96.5 214 MET A N 1
ATOM 1655 C CA . MET A 1 214 ? 13.344 -8.594 -14.805 1 96.5 214 MET A CA 1
ATOM 1656 C C . MET A 1 214 ? 12.773 -9.727 -13.961 1 96.5 214 MET A C 1
ATOM 1658 O O . MET A 1 214 ? 11.781 -10.344 -14.344 1 96.5 214 MET A O 1
ATOM 1662 N N . LEU A 1 215 ? 13.383 -9.93 -12.836 1 97.38 215 LEU A N 1
ATOM 1663 C CA . LEU A 1 215 ? 12.945 -11.016 -11.969 1 97.38 215 LEU A CA 1
ATOM 1664 C C . LEU A 1 215 ? 11.523 -10.773 -11.469 1 97.38 215 LEU A C 1
ATOM 1666 O O . LEU A 1 215 ? 10.695 -11.688 -11.477 1 97.38 215 LEU A O 1
ATOM 1670 N N . ALA A 1 216 ? 11.266 -9.539 -11.031 1 98.69 216 ALA A N 1
ATOM 1671 C CA . ALA A 1 216 ? 9.93 -9.188 -10.555 1 98.69 216 ALA A CA 1
ATOM 1672 C C . ALA A 1 216 ? 8.891 -9.391 -11.648 1 98.69 216 ALA A C 1
ATOM 1674 O O . ALA A 1 216 ? 7.773 -9.836 -11.375 1 98.69 216 ALA A O 1
ATOM 1675 N N . SER A 1 217 ? 9.219 -9.016 -12.852 1 98.69 217 SER A N 1
ATOM 1676 C CA . SER A 1 217 ? 8.297 -9.211 -13.961 1 98.69 217 SER A CA 1
ATOM 1677 C C . SER A 1 217 ? 7.996 -10.695 -14.172 1 98.69 217 SER A C 1
ATOM 1679 O O . SER A 1 217 ? 6.844 -11.07 -14.398 1 98.69 217 SER A O 1
ATOM 1681 N N . CYS A 1 218 ? 9.008 -11.508 -14.07 1 98.25 218 CYS A N 1
ATOM 1682 C CA . CYS A 1 218 ? 8.812 -12.945 -14.219 1 98.25 218 CYS A CA 1
ATOM 1683 C C . CYS A 1 218 ? 7.871 -13.477 -13.141 1 98.25 218 CYS A C 1
ATOM 1685 O O . CYS A 1 218 ? 6.922 -14.195 -13.445 1 98.25 218 CYS A O 1
ATOM 1687 N N . TYR A 1 219 ? 8.133 -13.102 -11.922 1 98.69 219 TYR A N 1
ATOM 1688 C CA . TYR A 1 219 ? 7.27 -13.539 -10.828 1 98.69 219 TYR A CA 1
ATOM 1689 C C . TYR A 1 219 ? 5.844 -13.039 -11.023 1 98.69 219 TYR A C 1
ATOM 1691 O O . TYR A 1 219 ? 4.887 -13.797 -10.859 1 98.69 219 TYR A O 1
ATOM 1699 N N . ALA A 1 220 ? 5.715 -11.758 -11.312 1 98.94 220 ALA A N 1
ATOM 1700 C CA . ALA A 1 220 ? 4.387 -11.172 -11.484 1 98.94 220 ALA A CA 1
ATOM 1701 C C . ALA A 1 220 ? 3.613 -11.891 -12.586 1 98.94 220 ALA A C 1
ATOM 1703 O O . ALA A 1 220 ? 2.436 -12.219 -12.414 1 98.94 220 ALA A O 1
ATOM 1704 N N . LEU A 1 221 ? 4.27 -12.102 -13.656 1 98.88 221 LEU A N 1
ATOM 1705 C CA . LEU A 1 221 ? 3.621 -12.758 -14.789 1 98.88 221 LEU A CA 1
ATOM 1706 C C . LEU A 1 221 ? 3.33 -14.219 -14.477 1 98.88 221 LEU A C 1
ATOM 1708 O O . LEU A 1 221 ? 2.342 -14.781 -14.953 1 98.88 221 LEU A O 1
ATOM 1712 N N . THR A 1 222 ? 4.18 -14.867 -13.688 1 98.69 222 THR A N 1
ATOM 1713 C CA . THR A 1 222 ? 3.918 -16.234 -13.234 1 98.69 222 THR A CA 1
ATOM 1714 C C . THR A 1 222 ? 2.604 -16.297 -12.461 1 98.69 222 THR A C 1
ATOM 1716 O O . THR A 1 222 ? 1.738 -17.109 -12.766 1 98.69 222 THR A O 1
ATOM 1719 N N . PHE A 1 223 ? 2.484 -15.43 -11.492 1 98.62 223 PHE A N 1
ATOM 1720 C CA . PHE A 1 223 ? 1.28 -15.414 -10.672 1 98.62 223 PHE A CA 1
ATOM 1721 C C . PHE A 1 223 ? 0.067 -15.008 -11.492 1 98.62 223 PHE A C 1
ATOM 1723 O O . PHE A 1 223 ? -1.02 -15.562 -11.328 1 98.62 223 PHE A O 1
ATOM 1730 N N . GLN A 1 224 ? 0.285 -14.039 -12.32 1 98.81 224 GLN A N 1
ATOM 1731 C CA . GLN A 1 224 ? -0.809 -13.625 -13.195 1 98.81 224 GLN A CA 1
ATOM 1732 C C . GLN A 1 224 ? -1.307 -14.789 -14.047 1 98.81 224 GLN A C 1
ATOM 1734 O O . GLN A 1 224 ? -2.514 -14.969 -14.211 1 98.81 224 GLN A O 1
ATOM 1739 N N . ALA A 1 225 ? -0.4 -15.57 -14.594 1 98.62 225 ALA A N 1
ATOM 1740 C CA . ALA A 1 225 ? -0.75 -16.719 -15.43 1 98.62 225 ALA A CA 1
ATOM 1741 C C . ALA A 1 225 ? -1.619 -17.719 -14.656 1 98.62 225 ALA A C 1
ATOM 1743 O O . ALA A 1 225 ? -2.5 -18.359 -15.234 1 98.62 225 ALA A O 1
ATOM 1744 N N . SER A 1 226 ? -1.391 -17.828 -13.398 1 98 226 SER A N 1
ATOM 1745 C CA . SER A 1 226 ? -2.148 -18.781 -12.578 1 98 226 SER A CA 1
ATOM 1746 C C . SER A 1 226 ? -3.607 -18.344 -12.453 1 98 226 SER A C 1
ATOM 1748 O O . SER A 1 226 ? -4.461 -19.141 -12.062 1 98 226 SER A O 1
ATOM 1750 N N . TYR A 1 227 ? -3.912 -17.109 -12.82 1 97.94 227 TYR A N 1
ATOM 1751 C CA . TYR A 1 227 ? -5.281 -16.609 -12.742 1 97.94 227 TYR A CA 1
ATOM 1752 C C . TYR A 1 227 ? -5.961 -16.672 -14.109 1 97.94 227 TYR A C 1
ATOM 1754 O O . TYR A 1 227 ? -7.156 -16.391 -14.227 1 97.94 227 TYR A O 1
ATOM 1762 N N . MET A 1 228 ? -5.227 -17.031 -15.125 1 97.44 228 MET A N 1
ATOM 1763 C CA . MET A 1 228 ? -5.77 -17.141 -16.469 1 97.44 228 MET A CA 1
ATOM 1764 C C . MET A 1 228 ? -6.242 -18.562 -16.75 1 97.44 228 MET A C 1
ATOM 1766 O O . MET A 1 228 ? -5.551 -19.531 -16.406 1 97.44 228 MET A O 1
ATOM 1770 N N . SER A 1 229 ? -7.359 -18.719 -17.406 1 96.31 229 SER A N 1
ATOM 1771 C CA . SER A 1 229 ? -7.934 -20.031 -17.703 1 96.31 229 SER A CA 1
ATOM 1772 C C . SER A 1 229 ? -7.012 -20.844 -18.609 1 96.31 229 SER A C 1
ATOM 1774 O O . SER A 1 229 ? -6.961 -22.062 -18.516 1 96.31 229 SER A O 1
ATOM 1776 N N . ASP A 1 230 ? -6.355 -20.203 -19.484 1 95.69 230 ASP A N 1
ATOM 1777 C CA . ASP A 1 230 ? -5.449 -20.859 -20.422 1 95.69 230 ASP A CA 1
ATOM 1778 C C . ASP A 1 230 ? -3.996 -20.516 -20.109 1 95.69 230 ASP A C 1
ATOM 1780 O O . ASP A 1 230 ? -3.18 -20.375 -21.031 1 95.69 230 ASP A O 1
ATOM 1784 N N . GLY A 1 231 ? -3.662 -20.344 -18.859 1 97.81 231 GLY A N 1
ATOM 1785 C CA . GLY A 1 231 ? -2.379 -19.766 -18.5 1 97.81 231 GLY A CA 1
ATOM 1786 C C . GLY A 1 231 ? -1.347 -20.812 -18.094 1 97.81 231 GLY A C 1
ATOM 1787 O O . GLY A 1 231 ? -0.241 -20.453 -17.672 1 97.81 231 GLY A O 1
ATOM 1788 N N . LEU A 1 232 ? -1.623 -22.109 -18.25 1 98.19 232 LEU A N 1
ATOM 1789 C CA . LEU A 1 232 ? -0.734 -23.141 -17.734 1 98.19 232 LEU A CA 1
ATOM 1790 C C . LEU A 1 232 ? 0.629 -23.078 -18.406 1 98.19 232 LEU A C 1
ATOM 1792 O O . LEU A 1 232 ? 1.664 -23.109 -17.75 1 98.19 232 LEU A O 1
ATOM 1796 N N . SER A 1 233 ? 0.635 -23.094 -19.75 1 97.31 233 SER A N 1
ATOM 1797 C CA . SER A 1 233 ? 1.898 -23.047 -20.469 1 97.31 233 SER A CA 1
ATOM 1798 C C . SER A 1 233 ? 2.678 -21.781 -20.125 1 97.31 233 SER A C 1
ATOM 1800 O O . SER A 1 233 ? 3.898 -21.812 -19.969 1 97.31 233 SER A O 1
ATOM 1802 N N . ASP A 1 234 ? 1.964 -20.625 -20.016 1 97.62 234 ASP A N 1
ATOM 1803 C CA . ASP A 1 234 ? 2.594 -19.375 -19.609 1 97.62 234 ASP A CA 1
ATOM 1804 C C . ASP A 1 234 ? 3.178 -19.469 -18.203 1 97.62 234 ASP A C 1
ATOM 1806 O O . ASP A 1 234 ? 4.258 -18.938 -17.938 1 97.62 234 ASP A O 1
ATOM 1810 N N . PHE A 1 235 ? 2.43 -20.078 -17.391 1 98.44 235 PHE A N 1
ATOM 1811 C CA . PHE A 1 235 ? 2.877 -20.281 -16.016 1 98.44 235 PHE A CA 1
ATOM 1812 C C . PHE A 1 235 ? 4.207 -21.016 -15.984 1 98.44 235 PHE A C 1
ATOM 1814 O O . PHE A 1 235 ? 5.164 -20.562 -15.359 1 98.44 235 PHE A O 1
ATOM 1821 N N . ILE A 1 236 ? 4.266 -22.094 -16.625 1 98.06 236 ILE A N 1
ATOM 1822 C CA . ILE A 1 236 ? 5.461 -22.938 -16.641 1 98.06 236 ILE A CA 1
ATOM 1823 C C . ILE A 1 236 ? 6.625 -22.172 -17.266 1 98.06 236 ILE A C 1
ATOM 1825 O O . ILE A 1 236 ? 7.746 -22.203 -16.75 1 98.06 236 ILE A O 1
ATOM 1829 N N . THR A 1 237 ? 6.363 -21.484 -18.312 1 97 237 THR A N 1
ATOM 1830 C CA . THR A 1 237 ? 7.383 -20.688 -18.984 1 97 237 THR A CA 1
ATOM 1831 C C . THR A 1 237 ? 7.941 -19.625 -18.047 1 97 237 THR A C 1
ATOM 1833 O O . THR A 1 237 ? 9.156 -19.422 -17.984 1 97 237 THR A O 1
ATOM 1836 N N . MET A 1 238 ? 7.051 -18.969 -17.359 1 97.5 238 MET A N 1
ATOM 1837 C CA . MET A 1 238 ? 7.496 -17.906 -16.469 1 97.5 238 MET A CA 1
ATOM 1838 C C . MET A 1 238 ? 8.195 -18.469 -15.242 1 97.5 238 MET A C 1
ATOM 1840 O O . MET A 1 238 ? 9.125 -17.859 -14.711 1 97.5 238 MET A O 1
ATOM 1844 N N . VAL A 1 239 ? 7.773 -19.609 -14.766 1 97.44 239 VAL A N 1
ATOM 1845 C CA . VAL A 1 239 ? 8.484 -20.281 -13.688 1 97.44 239 VAL A CA 1
ATOM 1846 C C . VAL A 1 239 ? 9.945 -20.516 -14.094 1 97.44 239 VAL A C 1
ATOM 1848 O O . VAL A 1 239 ? 10.859 -20.234 -13.32 1 97.44 239 VAL A O 1
ATOM 1851 N N . ARG A 1 240 ? 10.078 -21.031 -15.25 1 95.19 240 ARG A N 1
ATOM 1852 C CA . ARG A 1 240 ? 11.422 -21.234 -15.781 1 95.19 240 ARG A CA 1
ATOM 1853 C C . ARG A 1 240 ? 12.164 -19.891 -15.867 1 95.19 240 ARG A C 1
ATOM 1855 O O . ARG A 1 240 ? 13.352 -19.812 -15.539 1 95.19 240 ARG A O 1
ATOM 1862 N N . GLY A 1 241 ? 11.469 -18.812 -16.328 1 94.19 241 GLY A N 1
ATOM 1863 C CA . GLY A 1 241 ? 12.047 -17.484 -16.391 1 94.19 241 GLY A CA 1
ATOM 1864 C C . GLY A 1 241 ? 12.539 -17 -15.039 1 94.19 241 GLY A C 1
ATOM 1865 O O . GLY A 1 241 ? 13.617 -16.406 -14.945 1 94.19 241 GLY A O 1
ATOM 1866 N N . CYS A 1 242 ? 11.773 -17.219 -14 1 95.94 242 CYS A N 1
ATOM 1867 C CA . CYS A 1 242 ? 12.18 -16.828 -12.656 1 95.94 242 CYS A CA 1
ATOM 1868 C C . CYS A 1 242 ? 13.477 -17.516 -12.258 1 95.94 242 CYS A C 1
ATOM 1870 O O . CYS A 1 242 ? 14.391 -16.891 -11.719 1 95.94 242 CYS A O 1
ATOM 1872 N N . ALA A 1 243 ? 13.547 -18.812 -12.523 1 93.25 243 ALA A N 1
ATOM 1873 C CA . ALA A 1 243 ? 14.727 -19.594 -12.164 1 93.25 243 ALA A CA 1
ATOM 1874 C C . ALA A 1 243 ? 15.961 -19.109 -12.914 1 93.25 243 ALA A C 1
ATOM 1876 O O . ALA A 1 243 ? 17.031 -18.922 -12.32 1 93.25 243 ALA A O 1
ATOM 1877 N N . LEU A 1 244 ? 15.836 -18.906 -14.172 1 90.81 244 LEU A N 1
ATOM 1878 C CA . LEU A 1 244 ? 16.953 -18.484 -15.008 1 90.81 244 LEU A CA 1
ATOM 1879 C C . LEU A 1 244 ? 17.438 -17.094 -14.633 1 90.81 244 LEU A C 1
ATOM 1881 O O . LEU A 1 244 ? 18.641 -16.828 -14.578 1 90.81 244 LEU A O 1
ATOM 1885 N N . THR A 1 245 ? 16.484 -16.188 -14.383 1 92.81 245 THR A N 1
ATOM 1886 C CA . THR A 1 245 ? 16.844 -14.828 -13.992 1 92.81 245 THR A CA 1
ATOM 1887 C C . THR A 1 245 ? 17.531 -14.82 -12.625 1 92.81 245 THR A C 1
ATOM 1889 O O . THR A 1 245 ? 18.484 -14.078 -12.406 1 92.81 245 THR A O 1
ATOM 1892 N N . THR A 1 246 ? 17 -15.617 -11.742 1 93.19 246 THR A N 1
ATOM 1893 C CA . THR A 1 246 ? 17.625 -15.742 -10.43 1 93.19 246 THR A CA 1
ATOM 1894 C C . THR A 1 246 ? 19.062 -16.25 -10.555 1 93.19 246 THR A C 1
ATOM 1896 O O . THR A 1 246 ? 19.969 -15.727 -9.906 1 93.19 246 THR A O 1
ATOM 1899 N N . GLU A 1 247 ? 19.25 -17.266 -11.32 1 90.06 247 GLU A N 1
ATOM 1900 C CA . GLU A 1 247 ? 20.578 -17.812 -11.547 1 90.06 247 GLU A CA 1
ATOM 1901 C C . GLU A 1 247 ? 21.516 -16.781 -12.148 1 90.06 247 GLU A C 1
ATOM 1903 O O . GLU A 1 247 ? 22.672 -16.688 -11.766 1 90.06 247 GLU A O 1
ATOM 1908 N N . LYS A 1 248 ? 20.984 -16.094 -13.07 1 87.62 248 LYS A N 1
ATOM 1909 C CA . LYS A 1 248 ? 21.766 -15.031 -13.695 1 87.62 248 LYS A CA 1
ATOM 1910 C C . LYS A 1 248 ? 22.203 -13.984 -12.672 1 87.62 248 LYS A C 1
ATOM 1912 O O . LYS A 1 248 ? 23.344 -13.531 -12.68 1 87.62 248 LYS A O 1
ATOM 1917 N N . ILE A 1 249 ? 21.297 -13.578 -11.844 1 90.56 249 ILE A N 1
ATOM 1918 C CA . ILE A 1 249 ? 21.578 -12.594 -10.805 1 90.56 249 ILE A CA 1
ATOM 1919 C C . ILE A 1 249 ? 22.688 -13.117 -9.891 1 90.56 249 ILE A C 1
ATOM 1921 O O . ILE A 1 249 ? 23.625 -12.391 -9.555 1 90.56 249 ILE A O 1
ATOM 1925 N N . LYS A 1 250 ? 22.609 -14.336 -9.555 1 89.5 250 LYS A N 1
ATOM 1926 C CA . LYS A 1 250 ? 23.594 -14.953 -8.68 1 89.5 250 LYS A CA 1
ATOM 1927 C C . LYS A 1 250 ? 24.953 -15.047 -9.367 1 89.5 250 LYS A C 1
ATOM 1929 O O . LYS A 1 250 ? 25.984 -14.719 -8.773 1 89.5 250 LYS A O 1
ATOM 1934 N N . GLN A 1 251 ? 24.969 -15.492 -10.562 1 87.62 251 GLN A N 1
ATOM 1935 C CA . GLN A 1 251 ? 26.203 -15.672 -11.32 1 87.62 251 GLN A CA 1
ATOM 1936 C C . GLN A 1 251 ? 26.906 -14.344 -11.531 1 87.62 251 GLN A C 1
ATOM 1938 O O . GLN A 1 251 ? 28.141 -14.266 -11.438 1 87.62 251 GLN A O 1
ATOM 1943 N N . GLU A 1 252 ? 26.109 -13.359 -11.766 1 86.75 252 GLU A N 1
ATOM 1944 C CA . GLU A 1 252 ? 26.688 -12.055 -12.055 1 86.75 252 GLU A CA 1
ATOM 1945 C C . GLU A 1 252 ? 26.875 -11.242 -10.781 1 86.75 252 GLU A C 1
ATOM 1947 O O . GLU A 1 252 ? 27.406 -10.125 -10.82 1 86.75 252 GLU A O 1
ATOM 1952 N N . HIS A 1 253 ? 26.484 -11.797 -9.664 1 87 253 HIS A N 1
ATOM 1953 C CA . HIS A 1 253 ? 26.547 -11.094 -8.383 1 87 253 HIS A CA 1
ATOM 1954 C C . HIS A 1 253 ? 25.906 -9.711 -8.492 1 87 253 HIS A C 1
ATOM 1956 O O . HIS A 1 253 ? 26.469 -8.719 -8.008 1 87 253 HIS A O 1
ATOM 1962 N N . SER A 1 254 ? 24.828 -9.68 -9.242 1 86.19 254 SER A N 1
ATOM 1963 C CA . SER A 1 254 ? 24.125 -8.414 -9.406 1 86.19 254 SER A CA 1
ATOM 1964 C C . SER A 1 254 ? 23.484 -7.969 -8.094 1 86.19 254 SER A C 1
ATOM 1966 O O . SER A 1 254 ? 22.922 -8.789 -7.355 1 86.19 254 SER A O 1
ATOM 1968 N N . PRO A 1 255 ? 23.641 -6.676 -7.766 1 87.69 255 PRO A N 1
ATOM 1969 C CA . PRO A 1 255 ? 22.875 -6.203 -6.609 1 87.69 255 PRO A CA 1
ATOM 1970 C C . PRO A 1 255 ? 21.359 -6.367 -6.797 1 87.69 255 PRO A C 1
ATOM 1972 O O . PRO A 1 255 ? 20.844 -6.152 -7.898 1 87.69 255 PRO A O 1
ATOM 1975 N N . THR A 1 256 ? 20.703 -6.816 -5.773 1 92.19 256 THR A N 1
ATOM 1976 C CA . THR A 1 256 ? 19.266 -7.059 -5.867 1 92.19 256 THR A CA 1
ATOM 1977 C C . THR A 1 256 ? 18.562 -6.68 -4.562 1 92.19 256 THR A C 1
ATOM 1979 O O . THR A 1 256 ? 19.141 -6.832 -3.48 1 92.19 256 THR A O 1
ATOM 1982 N N . ALA A 1 257 ? 17.375 -6.152 -4.738 1 94.12 257 ALA A N 1
ATOM 1983 C CA . ALA A 1 257 ? 16.547 -5.852 -3.572 1 94.12 257 ALA A CA 1
ATOM 1984 C C . ALA A 1 257 ? 15.953 -7.125 -2.977 1 94.12 257 ALA A C 1
ATOM 1986 O O . ALA A 1 257 ? 15.594 -7.156 -1.796 1 94.12 257 ALA A O 1
ATOM 1987 N N . PHE A 1 258 ? 15.859 -8.18 -3.764 1 94.56 258 PHE A N 1
ATOM 1988 C CA . PHE A 1 258 ? 15.281 -9.438 -3.309 1 94.56 258 PHE A CA 1
ATOM 1989 C C . PHE A 1 258 ? 16.25 -10.188 -2.402 1 94.56 258 PHE A C 1
ATOM 1991 O O . PHE A 1 258 ? 17.453 -10.211 -2.662 1 94.56 258 PHE A O 1
ATOM 1998 N N . ASN A 1 259 ? 15.703 -10.617 -1.382 1 91.69 259 ASN A N 1
ATOM 1999 C CA . ASN A 1 259 ? 16.453 -11.617 -0.632 1 91.69 259 ASN A CA 1
ATOM 2000 C C . ASN A 1 259 ? 16.391 -12.984 -1.312 1 91.69 259 ASN A C 1
ATOM 2002 O O . ASN A 1 259 ? 15.422 -13.719 -1.163 1 91.69 259 ASN A O 1
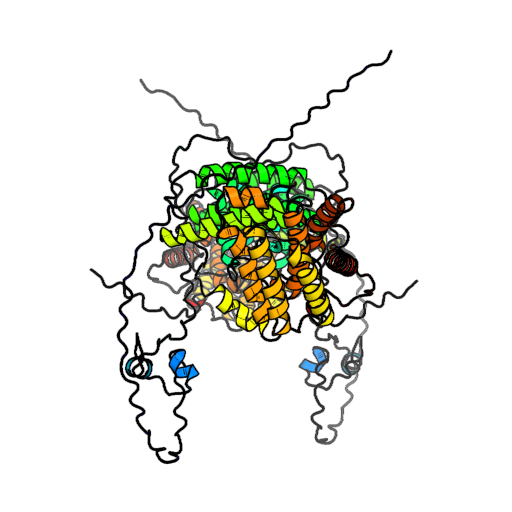ATOM 2006 N N . LEU A 1 260 ? 17.484 -13.352 -1.967 1 89.75 260 LEU A N 1
ATOM 2007 C CA . LEU A 1 260 ? 17.531 -14.57 -2.768 1 89.75 260 LEU A CA 1
ATOM 2008 C C . LEU A 1 260 ? 18.5 -15.586 -2.16 1 89.75 260 LEU A C 1
ATOM 2010 O O . LEU A 1 260 ? 18.953 -16.5 -2.848 1 89.75 260 LEU A O 1
ATOM 2014 N N . GLN A 1 261 ? 18.703 -15.43 -0.952 1 83.25 261 GLN A N 1
ATOM 2015 C CA . GLN A 1 261 ? 19.625 -16.359 -0.333 1 83.25 261 GLN A CA 1
ATOM 2016 C C . GLN A 1 261 ? 19.078 -17.781 -0.364 1 83.25 261 GLN A C 1
ATOM 2018 O O . GLN A 1 261 ? 17.922 -18.016 -0.044 1 83.25 261 GLN A O 1
ATOM 2023 N N . PRO A 1 262 ? 19.828 -18.719 -0.838 1 71.06 262 PRO A N 1
ATOM 2024 C CA . PRO A 1 262 ? 19.375 -20.094 -1.081 1 71.06 262 PRO A CA 1
ATOM 2025 C C . PRO A 1 262 ? 18.734 -20.719 0.148 1 71.06 262 PRO A C 1
ATOM 2027 O O . PRO A 1 262 ? 17.688 -21.375 0.033 1 71.06 262 PRO A O 1
ATOM 2030 N N . ASP A 1 263 ? 19.266 -20.594 1.245 1 78.44 263 ASP A N 1
ATOM 2031 C CA . ASP A 1 263 ? 18.766 -21.359 2.385 1 78.44 263 ASP A CA 1
ATOM 2032 C C . ASP A 1 263 ? 17.656 -20.594 3.115 1 78.44 263 ASP A C 1
ATOM 2034 O O . ASP A 1 263 ? 17.047 -21.109 4.051 1 78.44 263 ASP A O 1
ATOM 2038 N N . TRP A 1 264 ? 17.281 -19.625 2.479 1 80 264 TRP A N 1
ATOM 2039 C CA . TRP A 1 264 ? 16.359 -18.781 3.238 1 80 264 TRP A CA 1
ATOM 2040 C C . TRP A 1 264 ? 14.922 -19.234 3.041 1 80 264 TRP A C 1
ATOM 2042 O O . TRP A 1 264 ? 14.094 -19.109 3.947 1 80 264 TRP A O 1
ATOM 2052 N N . HIS A 1 265 ? 14.672 -19.719 1.838 1 86.75 265 HIS A N 1
ATOM 2053 C CA . HIS A 1 265 ? 13.32 -20.234 1.632 1 86.75 265 HIS A CA 1
ATOM 2054 C C . HIS A 1 265 ? 12.953 -21.266 2.695 1 86.75 265 HIS A C 1
ATOM 2056 O O . HIS A 1 265 ? 11.922 -21.125 3.359 1 86.75 265 HIS A O 1
ATOM 2062 N N . PHE A 1 266 ? 13.859 -22.141 2.883 1 83.56 266 PHE A N 1
ATOM 2063 C CA . PHE A 1 266 ? 13.578 -23.203 3.834 1 83.56 266 PHE A CA 1
ATOM 2064 C C . PHE A 1 266 ? 13.672 -22.703 5.266 1 83.56 266 PHE A C 1
ATOM 2066 O O . PHE A 1 266 ? 12.922 -23.141 6.141 1 83.56 266 PHE A O 1
ATOM 2073 N N . LYS A 1 267 ? 14.586 -21.828 5.469 1 85.62 267 LYS A N 1
ATOM 2074 C CA . LYS A 1 267 ? 14.734 -21.25 6.801 1 85.62 267 LYS A CA 1
ATOM 2075 C C . LYS A 1 267 ? 13.43 -20.609 7.277 1 85.62 267 LYS A C 1
ATOM 2077 O O . LYS A 1 267 ? 13.039 -20.781 8.43 1 85.62 267 LYS A O 1
ATOM 2082 N N . TYR A 1 268 ? 12.734 -20 6.387 1 88.31 268 TYR A N 1
ATOM 2083 C CA . TYR A 1 268 ? 11.5 -19.312 6.75 1 88.31 268 TYR A CA 1
ATOM 2084 C C . TYR A 1 268 ? 10.328 -20.281 6.785 1 88.31 268 TYR A C 1
ATOM 2086 O O . TYR A 1 268 ? 9.438 -20.156 7.637 1 88.31 268 TYR A O 1
ATOM 2094 N N . MET A 1 269 ? 10.391 -21.281 5.949 1 91.81 269 MET A N 1
ATOM 2095 C CA . MET A 1 269 ? 9.227 -22.141 5.809 1 91.81 269 MET A CA 1
ATOM 2096 C C . MET A 1 269 ? 9.266 -23.281 6.832 1 91.81 269 MET A C 1
ATOM 2098 O O . MET A 1 269 ? 8.219 -23.75 7.281 1 91.81 269 MET A O 1
ATOM 2102 N N . ALA A 1 270 ? 10.383 -23.703 7.219 1 89.06 270 ALA A N 1
ATOM 2103 C CA . ALA A 1 270 ? 10.523 -24.875 8.078 1 89.06 270 ALA A CA 1
ATOM 2104 C C . ALA A 1 270 ? 9.688 -24.734 9.344 1 89.06 270 ALA A C 1
ATOM 2106 O O . ALA A 1 270 ? 8.859 -25.594 9.656 1 89.06 270 ALA A O 1
ATOM 2107 N N . PRO A 1 271 ? 9.844 -23.609 10.031 1 90 271 PRO A N 1
ATOM 2108 C CA . PRO A 1 271 ? 9.039 -23.453 11.25 1 90 271 PRO A CA 1
ATOM 2109 C C . PRO A 1 271 ? 7.543 -23.359 10.969 1 90 271 PRO A C 1
ATOM 2111 O O . PRO A 1 271 ? 6.727 -23.781 11.789 1 90 271 PRO A O 1
ATOM 2114 N N . ARG A 1 272 ? 7.164 -22.844 9.844 1 89.75 272 ARG A N 1
ATOM 2115 C CA . ARG A 1 272 ? 5.766 -22.625 9.5 1 89.75 272 ARG A CA 1
ATOM 2116 C C . ARG A 1 272 ? 5.078 -23.938 9.117 1 89.75 272 ARG A C 1
ATOM 2118 O O . ARG A 1 272 ? 3.855 -24.047 9.219 1 89.75 272 ARG A O 1
ATOM 2125 N N . LEU A 1 273 ? 5.898 -24.938 8.727 1 91.56 273 LEU A N 1
ATOM 2126 C CA . LEU A 1 273 ? 5.355 -26.188 8.227 1 91.56 273 LEU A CA 1
ATOM 2127 C C . LEU A 1 273 ? 5.305 -27.234 9.336 1 91.56 273 LEU A C 1
ATOM 2129 O O . LEU A 1 273 ? 4.656 -28.281 9.188 1 91.56 273 LEU A O 1
ATOM 2133 N N . GLN A 1 274 ? 6.023 -27.125 10.375 1 85.06 274 GLN A N 1
ATOM 2134 C CA . GLN A 1 274 ? 6.207 -28.125 11.43 1 85.06 274 GLN A CA 1
ATOM 2135 C C . GLN A 1 274 ? 4.875 -28.516 12.062 1 85.06 274 GLN A C 1
ATOM 2137 O O . GLN A 1 274 ? 4.645 -29.688 12.383 1 85.06 274 GLN A O 1
ATOM 2142 N N . ASN A 1 275 ? 3.928 -27.656 12.211 1 80 275 ASN A N 1
ATOM 2143 C CA . ASN A 1 275 ? 2.727 -28 12.961 1 80 275 ASN A CA 1
ATOM 2144 C C . ASN A 1 275 ? 1.482 -27.953 12.078 1 80 275 ASN A C 1
ATOM 2146 O O . ASN A 1 275 ? 0.37 -27.766 12.57 1 80 275 ASN A O 1
ATOM 2150 N N . LEU A 1 276 ? 1.766 -28.328 10.914 1 86.75 276 LEU A N 1
ATOM 2151 C CA . LEU A 1 276 ? 0.598 -28.375 10.039 1 86.75 276 LEU A CA 1
ATOM 2152 C C . LEU A 1 276 ? -0.005 -29.781 10.008 1 86.75 276 LEU A C 1
ATOM 2154 O O . LEU A 1 276 ? 0.715 -30.766 10.141 1 86.75 276 LEU A O 1
ATOM 2158 N N . PRO A 1 277 ? -1.278 -29.828 9.914 1 84.44 277 PRO A N 1
ATOM 2159 C CA . PRO A 1 277 ? -1.903 -31.141 9.789 1 84.44 277 PRO A CA 1
ATOM 2160 C C . PRO A 1 277 ? -1.45 -31.906 8.539 1 84.44 277 PRO A C 1
ATOM 2162 O O . PRO A 1 277 ? -1.197 -31.281 7.5 1 84.44 277 PRO A O 1
ATOM 2165 N N . ALA A 1 278 ? -1.496 -33.219 8.695 1 87.06 278 ALA A N 1
ATOM 2166 C CA . ALA A 1 278 ? -1.121 -34.062 7.562 1 87.06 278 ALA A CA 1
ATOM 2167 C C . ALA A 1 278 ? -2.197 -34.031 6.48 1 87.06 278 ALA A C 1
ATOM 2169 O O . ALA A 1 278 ? -3.381 -33.875 6.777 1 87.06 278 ALA A O 1
ATOM 2170 N N . VAL A 1 279 ? -1.734 -34.219 5.262 1 88.38 279 VAL A N 1
ATOM 2171 C CA . VAL A 1 279 ? -2.67 -34.406 4.156 1 88.38 279 VAL A CA 1
ATOM 2172 C C . VAL A 1 279 ? -3.389 -35.75 4.316 1 88.38 279 VAL A C 1
ATOM 2174 O O . VAL A 1 279 ? -2.811 -36.719 4.824 1 88.38 279 VAL A O 1
ATOM 2177 N N . ASP A 1 280 ? -4.578 -35.812 3.959 1 90.12 280 ASP A N 1
ATOM 2178 C CA . ASP A 1 280 ? -5.379 -37.031 4.094 1 90.12 280 ASP A CA 1
ATOM 2179 C C . ASP A 1 280 ? -4.695 -38.219 3.426 1 90.12 280 ASP A C 1
ATOM 2181 O O . ASP A 1 280 ? -4.398 -38.188 2.229 1 90.12 280 ASP A O 1
ATOM 2185 N N . PRO A 1 281 ? -4.504 -39.281 4.152 1 91.5 281 PRO A N 1
ATOM 2186 C CA . PRO A 1 281 ? -3.771 -40.438 3.613 1 91.5 281 PRO A CA 1
ATOM 2187 C C . PRO A 1 281 ? -4.492 -41.094 2.441 1 91.5 281 PRO A C 1
ATOM 2189 O O . PRO A 1 281 ? -3.848 -41.625 1.538 1 91.5 281 PRO A O 1
ATOM 2192 N N . LEU A 1 282 ? -5.746 -41.062 2.477 1 92.19 282 LEU A N 1
ATOM 2193 C CA . LEU A 1 282 ? -6.504 -41.656 1.392 1 92.19 282 LEU A CA 1
ATOM 2194 C C . LEU A 1 282 ? -6.27 -40.938 0.078 1 92.19 282 LEU A C 1
ATOM 2196 O O . LEU A 1 282 ? -6.121 -41.562 -0.973 1 92.19 282 LEU A O 1
ATOM 2200 N N . LEU A 1 283 ? -6.25 -39.625 0.193 1 92.19 283 LEU A N 1
ATOM 2201 C CA . LEU A 1 283 ? -5.98 -38.812 -0.986 1 92.19 283 LEU A CA 1
ATOM 2202 C C . LEU A 1 283 ? -4.598 -39.094 -1.554 1 92.19 283 LEU A C 1
ATOM 2204 O O . LEU A 1 283 ? -4.422 -39.156 -2.773 1 92.19 283 LEU A O 1
ATOM 2208 N N . LEU A 1 284 ? -3.691 -39.344 -0.673 1 96.19 284 LEU A N 1
ATOM 2209 C CA . LEU A 1 284 ? -2.309 -39.562 -1.075 1 96.19 284 LEU A CA 1
ATOM 2210 C C . LEU A 1 284 ? -2.143 -40.969 -1.663 1 96.19 284 LEU A C 1
ATOM 2212 O O . LEU A 1 284 ? -1.415 -41.156 -2.641 1 96.19 284 LEU A O 1
ATOM 2216 N N . GLN A 1 285 ? -2.809 -41.875 -1.052 1 96.75 285 GLN A N 1
ATOM 2217 C CA . GLN A 1 285 ? -2.748 -43.25 -1.575 1 96.75 285 GLN A CA 1
ATOM 2218 C C . GLN A 1 285 ? -3.363 -43.312 -2.969 1 96.75 285 GLN A C 1
ATOM 2220 O O . GLN A 1 285 ? -2.826 -44 -3.854 1 96.75 285 GLN A O 1
ATOM 2225 N N . ASP A 1 286 ? -4.469 -42.688 -3.115 1 96.69 286 ASP A N 1
ATOM 2226 C CA . ASP A 1 286 ? -5.113 -42.656 -4.422 1 96.69 286 ASP A CA 1
ATOM 2227 C C . ASP A 1 286 ? -4.207 -42 -5.465 1 96.69 286 ASP A C 1
ATOM 2229 O O . ASP A 1 286 ? -4.137 -42.469 -6.605 1 96.69 286 ASP A O 1
ATOM 2233 N N . ALA A 1 287 ? -3.543 -40.938 -5.074 1 97.81 287 ALA A N 1
ATOM 2234 C CA . ALA A 1 287 ? -2.613 -40.25 -5.965 1 97.81 287 ALA A CA 1
ATOM 2235 C C . ALA A 1 287 ? -1.469 -41.156 -6.383 1 97.81 287 ALA A C 1
ATOM 2237 O O . ALA A 1 287 ? -1.119 -41.25 -7.562 1 97.81 287 ALA A O 1
ATOM 2238 N N . TYR A 1 288 ? -0.923 -41.844 -5.387 1 98.19 288 TYR A N 1
ATOM 2239 C CA . TYR A 1 288 ? 0.192 -42.75 -5.648 1 98.19 288 TYR A CA 1
ATOM 2240 C C . TYR A 1 288 ? -0.211 -43.844 -6.625 1 98.19 288 TYR A C 1
ATOM 2242 O O . TYR A 1 288 ? 0.502 -44.125 -7.594 1 98.19 288 TYR A O 1
ATOM 2250 N N . THR A 1 289 ? -1.361 -44.438 -6.367 1 98.19 289 THR A N 1
ATOM 2251 C CA . THR A 1 289 ? -1.857 -45.531 -7.211 1 98.19 289 THR A CA 1
ATOM 2252 C C . THR A 1 289 ? -2.102 -45.031 -8.633 1 98.19 289 THR A C 1
ATOM 2254 O O . THR A 1 289 ? -1.74 -45.719 -9.602 1 98.19 289 THR A O 1
ATOM 2257 N N . ALA A 1 290 ? -2.699 -43.938 -8.75 1 98.31 290 ALA A N 1
ATOM 2258 C CA . ALA A 1 290 ? -2.994 -43.375 -10.062 1 98.31 290 ALA A CA 1
ATOM 2259 C C . ALA A 1 290 ? -1.71 -43.062 -10.828 1 98.31 290 ALA A C 1
ATOM 2261 O O . ALA A 1 290 ? -1.607 -43.375 -12.023 1 98.31 290 ALA A O 1
ATOM 2262 N N . LEU A 1 291 ? -0.755 -42.469 -10.172 1 98.38 291 LEU A N 1
ATOM 2263 C CA . LEU A 1 291 ? 0.516 -42.156 -10.805 1 98.38 291 LEU A CA 1
ATOM 2264 C C . LEU A 1 291 ? 1.256 -43.406 -11.234 1 98.38 291 LEU A C 1
ATOM 2266 O O . LEU A 1 291 ? 1.83 -43.469 -12.328 1 98.38 291 LEU A O 1
ATOM 2270 N N . GLU A 1 292 ? 1.226 -44.344 -10.391 1 97.69 292 GLU A N 1
ATOM 2271 C CA . GLU A 1 292 ? 1.867 -45.625 -10.742 1 97.69 292 GLU A CA 1
ATOM 2272 C C . GLU A 1 292 ? 1.198 -46.25 -11.961 1 97.69 292 GLU A C 1
ATOM 2274 O O . GLU A 1 292 ? 1.859 -46.906 -12.766 1 97.69 292 GLU A O 1
ATOM 2279 N N . GLY A 1 293 ? -0.028 -46.031 -12.062 1 96.81 293 GLY A N 1
ATOM 2280 C CA . GLY A 1 293 ? -0.77 -46.531 -13.203 1 96.81 293 GLY A CA 1
ATOM 2281 C C . GLY A 1 293 ? -0.349 -45.906 -14.523 1 96.81 293 GLY A C 1
ATOM 2282 O O . GLY A 1 293 ? -0.539 -46.5 -15.586 1 96.81 293 GLY A O 1
ATOM 2283 N N . VAL A 1 294 ? 0.261 -44.781 -14.492 1 96.88 294 VAL A N 1
ATOM 2284 C CA . VAL A 1 294 ? 0.665 -44.031 -15.688 1 96.88 294 VAL A CA 1
ATOM 2285 C C . VAL A 1 294 ? 2.09 -44.438 -16.078 1 96.88 294 VAL A C 1
ATOM 2287 O O . VAL A 1 294 ? 2.479 -44.281 -17.234 1 96.88 294 VAL A O 1
ATOM 2290 N N . ARG A 1 295 ? 2.871 -44.969 -15.219 1 96.69 295 ARG A N 1
ATOM 2291 C CA . ARG A 1 295 ? 4.305 -45.188 -15.352 1 96.69 295 ARG A CA 1
ATOM 2292 C C . ARG A 1 295 ? 4.605 -46.031 -16.578 1 96.69 295 ARG A C 1
ATOM 2294 O O . ARG A 1 295 ? 5.523 -45.719 -17.344 1 96.69 295 ARG A O 1
ATOM 2301 N N . PRO A 1 296 ? 3.799 -47.062 -16.906 1 95.44 296 PRO A N 1
ATOM 2302 C CA . PRO A 1 296 ? 4.141 -47.938 -18.016 1 95.44 296 PRO A CA 1
ATOM 2303 C C . PRO A 1 296 ? 4.031 -47.25 -19.375 1 95.44 296 PRO A C 1
ATOM 2305 O O . PRO A 1 296 ? 4.57 -47.75 -20.359 1 95.44 296 PRO A O 1
ATOM 2308 N N . PHE A 1 297 ? 3.389 -46.188 -19.406 1 93.56 297 PHE A N 1
ATOM 2309 C CA . PHE A 1 297 ? 3.111 -45.531 -20.688 1 93.56 297 PHE A CA 1
ATOM 2310 C C . PHE A 1 297 ? 4.133 -44.438 -20.984 1 93.56 297 PHE A C 1
ATOM 2312 O O . PHE A 1 297 ? 4.121 -43.844 -22.062 1 93.56 297 PHE A O 1
ATOM 2319 N N . LEU A 1 298 ? 5.012 -44.219 -20.016 1 95.62 298 LEU A N 1
ATOM 2320 C CA . LEU A 1 298 ? 5.984 -43.156 -20.172 1 95.62 298 LEU A CA 1
ATOM 2321 C C . LEU A 1 298 ? 7.203 -43.625 -20.953 1 95.62 298 LEU A C 1
ATOM 2323 O O . LEU A 1 298 ? 7.785 -44.656 -20.641 1 95.62 298 LEU A O 1
ATOM 2327 N N . THR A 1 299 ? 7.582 -42.906 -22.016 1 91.88 299 THR A N 1
ATOM 2328 C CA . THR A 1 299 ? 8.711 -43.312 -22.844 1 91.88 299 THR A CA 1
ATOM 2329 C C . THR A 1 299 ? 9.75 -42.188 -22.906 1 91.88 299 THR A C 1
ATOM 2331 O O . THR A 1 299 ? 10.953 -42.438 -22.969 1 91.88 299 THR A O 1
ATOM 2334 N N . GLY A 1 300 ? 9.383 -40.938 -22.906 1 93 300 GLY A N 1
ATOM 2335 C CA . GLY A 1 300 ? 10.312 -39.812 -23 1 93 300 GLY A CA 1
ATOM 2336 C C . GLY A 1 300 ? 11.008 -39.5 -21.703 1 93 300 GLY A C 1
ATOM 2337 O O . GLY A 1 300 ? 10.406 -39.625 -20.625 1 93 300 GLY A O 1
ATOM 2338 N N . GLY A 1 301 ? 12.266 -39.125 -21.734 1 93.94 301 GLY A N 1
ATOM 2339 C CA . GLY A 1 301 ? 13.062 -38.812 -20.562 1 93.94 301 GLY A CA 1
ATOM 2340 C C . GLY A 1 301 ? 12.461 -37.75 -19.688 1 93.94 301 GLY A C 1
ATOM 2341 O O . GLY A 1 301 ? 12.406 -37.875 -18.469 1 93.94 301 GLY A O 1
ATOM 2342 N N . THR A 1 302 ? 12 -36.688 -20.312 1 96.38 302 THR A N 1
ATOM 2343 C CA . THR A 1 302 ? 11.422 -35.594 -19.562 1 96.38 302 THR A CA 1
ATOM 2344 C C . THR A 1 302 ? 10.148 -36.031 -18.828 1 96.38 302 THR A C 1
ATOM 2346 O O . THR A 1 302 ? 9.93 -35.656 -17.672 1 96.38 302 THR A O 1
ATOM 2349 N N . GLU A 1 303 ? 9.281 -36.75 -19.531 1 97.25 303 GLU A N 1
ATOM 2350 C CA . GLU A 1 303 ? 8.039 -37.281 -18.938 1 97.25 303 GLU A CA 1
ATOM 2351 C C . GLU A 1 303 ? 8.328 -38.188 -17.75 1 97.25 303 GLU A C 1
ATOM 2353 O O . GLU A 1 303 ? 7.645 -38.125 -16.719 1 97.25 303 GLU A O 1
ATOM 2358 N N . ILE A 1 304 ? 9.352 -39 -17.906 1 97.69 304 ILE A N 1
ATOM 2359 C CA . ILE A 1 304 ? 9.734 -39.938 -16.844 1 97.69 304 ILE A CA 1
ATOM 2360 C C . ILE A 1 304 ? 10.227 -39.125 -15.625 1 97.69 304 ILE A C 1
ATOM 2362 O O . ILE A 1 304 ? 9.805 -39.406 -14.492 1 97.69 304 ILE A O 1
ATOM 2366 N N . ASP A 1 305 ? 11.102 -38.219 -15.883 1 97.44 305 ASP A N 1
ATOM 2367 C CA . ASP A 1 305 ? 11.641 -37.375 -14.805 1 97.44 305 ASP A CA 1
ATOM 2368 C C . ASP A 1 305 ? 10.523 -36.625 -14.086 1 97.44 305 ASP A C 1
ATOM 2370 O O . ASP A 1 305 ? 10.523 -36.531 -12.852 1 97.44 305 ASP A O 1
ATOM 2374 N N . PHE A 1 306 ? 9.641 -36.062 -14.836 1 98.19 306 PHE A N 1
ATOM 2375 C CA . PHE A 1 306 ? 8.539 -35.281 -14.266 1 98.19 306 PHE A CA 1
ATOM 2376 C C . PHE A 1 306 ? 7.609 -36.188 -13.461 1 98.19 306 PHE A C 1
ATOM 2378 O O . PHE A 1 306 ? 7.18 -35.812 -12.367 1 98.19 306 PHE A O 1
ATOM 2385 N N . HIS A 1 307 ? 7.277 -37.344 -13.992 1 98.44 307 HIS A N 1
ATOM 2386 C CA . HIS A 1 307 ? 6.484 -38.312 -13.289 1 98.44 307 HIS A CA 1
ATOM 2387 C C . HIS A 1 307 ? 7.133 -38.719 -11.961 1 98.44 307 HIS A C 1
ATOM 2389 O O . HIS A 1 307 ? 6.461 -38.781 -10.93 1 98.44 307 HIS A O 1
ATOM 2395 N N . GLU A 1 308 ? 8.406 -38.969 -12 1 98.19 308 GLU A N 1
ATOM 2396 C CA . GLU A 1 308 ? 9.141 -39.344 -10.797 1 98.19 308 GLU A CA 1
ATOM 2397 C C . GLU A 1 308 ? 9.086 -38.219 -9.75 1 98.19 308 GLU A C 1
ATOM 2399 O O . GLU A 1 308 ? 8.953 -38.5 -8.555 1 98.19 308 GLU A O 1
ATOM 2404 N N . ALA A 1 309 ? 9.219 -37.031 -10.203 1 98.31 309 ALA A N 1
ATOM 2405 C CA . ALA A 1 309 ? 9.141 -35.906 -9.289 1 98.31 309 ALA A CA 1
ATOM 2406 C C . ALA A 1 309 ? 7.773 -35.844 -8.609 1 98.31 309 ALA A C 1
ATOM 2408 O O . ALA A 1 309 ? 7.68 -35.562 -7.414 1 98.31 309 ALA A O 1
ATOM 2409 N N . LEU A 1 310 ? 6.691 -36.062 -9.336 1 98.62 310 LEU A N 1
ATOM 2410 C CA . LEU A 1 310 ? 5.344 -36.062 -8.773 1 98.62 310 LEU A CA 1
ATOM 2411 C C . LEU A 1 310 ? 5.18 -37.156 -7.746 1 98.62 310 LEU A C 1
ATOM 2413 O O . LEU A 1 310 ? 4.602 -36.969 -6.68 1 98.62 310 LEU A O 1
ATOM 2417 N N . VAL A 1 311 ? 5.707 -38.312 -8.094 1 98.56 311 VAL A N 1
ATOM 2418 C CA . VAL A 1 311 ? 5.641 -39.469 -7.191 1 98.56 311 VAL A CA 1
ATOM 2419 C C . VAL A 1 311 ? 6.402 -39.156 -5.902 1 98.56 311 VAL A C 1
ATOM 2421 O O . VAL A 1 311 ? 5.941 -39.469 -4.809 1 98.56 311 VAL A O 1
ATOM 2424 N N . ASP A 1 312 ? 7.531 -38.562 -6.047 1 98.31 312 ASP A N 1
ATOM 2425 C CA . ASP A 1 312 ? 8.344 -38.188 -4.891 1 98.31 312 ASP A CA 1
ATOM 2426 C C . ASP A 1 312 ? 7.586 -37.25 -3.961 1 98.31 312 ASP A C 1
ATOM 2428 O O . ASP A 1 312 ? 7.707 -37.344 -2.738 1 98.31 312 ASP A O 1
ATOM 2432 N N . VAL A 1 313 ? 6.844 -36.312 -4.531 1 98.38 313 VAL A N 1
ATOM 2433 C CA . VAL A 1 313 ? 6.051 -35.375 -3.723 1 98.38 313 VAL A CA 1
ATOM 2434 C C . VAL A 1 313 ? 5.023 -36.156 -2.906 1 98.38 313 VAL A C 1
ATOM 2436 O O . VAL A 1 313 ? 4.91 -35.969 -1.693 1 98.38 313 VAL A O 1
ATOM 2439 N N . ILE A 1 314 ? 4.297 -37.094 -3.568 1 98.25 314 ILE A N 1
ATOM 2440 C CA . ILE A 1 314 ? 3.232 -37.844 -2.926 1 98.25 314 ILE A CA 1
ATOM 2441 C C . ILE A 1 314 ? 3.82 -38.719 -1.82 1 98.25 314 ILE A C 1
ATOM 2443 O O . ILE A 1 314 ? 3.285 -38.781 -0.71 1 98.25 314 ILE A O 1
ATOM 2447 N N . THR A 1 315 ? 4.906 -39.344 -2.107 1 97.94 315 THR A N 1
ATOM 2448 C CA . THR A 1 315 ? 5.562 -40.219 -1.136 1 97.94 315 THR A CA 1
ATOM 2449 C C . THR A 1 315 ? 6.074 -39.406 0.051 1 97.94 315 THR A C 1
ATOM 2451 O O . THR A 1 315 ? 5.953 -39.812 1.201 1 97.94 315 THR A O 1
ATOM 2454 N N . SER A 1 316 ? 6.598 -38.281 -0.202 1 97.19 316 SER A N 1
ATOM 2455 C CA . SER A 1 316 ? 7.141 -37.438 0.852 1 97.19 316 SER A CA 1
ATOM 2456 C C . SER A 1 316 ? 6.031 -36.844 1.703 1 97.19 316 SER A C 1
ATOM 2458 O O . SER A 1 316 ? 6.203 -36.625 2.906 1 97.19 316 SER A O 1
ATOM 2460 N N . LEU A 1 317 ? 4.914 -36.531 1.05 1 96.25 317 LEU A N 1
ATOM 2461 C CA . LEU A 1 317 ? 3.773 -36 1.791 1 96.25 317 LEU A CA 1
ATOM 2462 C C . LEU A 1 317 ? 3.25 -37.031 2.783 1 96.25 317 LEU A C 1
ATOM 2464 O O . LEU A 1 317 ? 2.686 -36.688 3.818 1 96.25 317 LEU A O 1
ATOM 2468 N N . GLN A 1 318 ? 3.381 -38.281 2.414 1 94.56 318 GLN A N 1
ATOM 2469 C CA . GLN A 1 318 ? 2.977 -39.344 3.326 1 94.56 318 GLN A CA 1
ATOM 2470 C C . GLN A 1 318 ? 3.834 -39.344 4.59 1 94.56 318 GLN A C 1
ATOM 2472 O O . GLN A 1 318 ? 3.365 -39.719 5.664 1 94.56 318 GLN A O 1
ATOM 2477 N N . ALA A 1 319 ? 5.02 -38.875 4.418 1 94.06 319 ALA A N 1
ATOM 2478 C CA . ALA A 1 319 ? 5.922 -38.812 5.562 1 94.06 319 ALA A CA 1
ATOM 2479 C C . ALA A 1 319 ? 5.629 -37.594 6.418 1 94.06 319 ALA A C 1
ATOM 2481 O O . ALA A 1 319 ? 5.48 -37.688 7.637 1 94.06 319 ALA A O 1
ATOM 2482 N N . SER A 1 320 ? 5.625 -36.375 5.805 1 92.94 320 SER A N 1
ATOM 2483 C CA . SER A 1 320 ? 5.309 -35.156 6.512 1 92.94 320 SER A CA 1
ATOM 2484 C C . SER A 1 320 ? 4.98 -34.031 5.535 1 92.94 320 SER A C 1
ATOM 2486 O O . SER A 1 320 ? 5.457 -34.031 4.398 1 92.94 320 SER A O 1
ATOM 2488 N N . PRO A 1 321 ? 4.223 -33.062 5.992 1 92.69 321 PRO A N 1
ATOM 2489 C CA . PRO A 1 321 ? 3.977 -31.875 5.145 1 92.69 321 PRO A CA 1
ATOM 2490 C C . PRO A 1 321 ? 5.266 -31.172 4.723 1 92.69 321 PRO A C 1
ATOM 2492 O O . PRO A 1 321 ? 5.398 -30.766 3.568 1 92.69 321 PRO A O 1
ATOM 2495 N N . ALA A 1 322 ? 6.18 -31.078 5.613 1 92.94 322 ALA A N 1
ATOM 2496 C CA . ALA A 1 322 ? 7.438 -30.391 5.336 1 92.94 322 ALA A CA 1
ATOM 2497 C C . ALA A 1 322 ? 8.211 -31.094 4.223 1 92.94 322 ALA A C 1
ATOM 2499 O O . ALA A 1 322 ? 8.703 -30.438 3.299 1 92.94 322 ALA A O 1
ATOM 2500 N N . SER A 1 323 ? 8.289 -32.406 4.344 1 94.06 323 SER A N 1
ATOM 2501 C CA . SER A 1 323 ? 9.016 -33.156 3.324 1 94.06 323 SER A CA 1
ATOM 2502 C C . SER A 1 323 ? 8.312 -33.062 1.971 1 94.06 323 SER A C 1
ATOM 2504 O O . SER A 1 323 ? 8.977 -32.938 0.935 1 94.06 323 SER A O 1
ATOM 2506 N N . GLY A 1 324 ? 7.012 -33.125 2.016 1 95.62 324 GLY A N 1
ATOM 2507 C CA . GLY A 1 324 ? 6.25 -32.969 0.788 1 95.62 324 GLY A CA 1
ATOM 2508 C C . GLY A 1 324 ? 6.461 -31.625 0.134 1 95.62 324 GLY A C 1
ATOM 2509 O O . GLY A 1 324 ? 6.625 -31.531 -1.085 1 95.62 324 GLY A O 1
ATOM 2510 N N . TYR A 1 325 ? 6.469 -30.609 0.952 1 95.06 325 TYR A N 1
ATOM 2511 C CA . TYR A 1 325 ? 6.668 -29.234 0.469 1 95.06 325 TYR A CA 1
ATOM 2512 C C . TYR A 1 325 ? 8.016 -29.094 -0.224 1 95.06 325 TYR A C 1
ATOM 2514 O O . TYR A 1 325 ? 8.109 -28.5 -1.3 1 95.06 325 TYR A O 1
ATOM 2522 N N . ILE A 1 326 ? 9.047 -29.656 0.329 1 92.12 326 ILE A N 1
ATOM 2523 C CA . ILE A 1 326 ? 10.398 -29.562 -0.214 1 92.12 326 ILE A CA 1
ATOM 2524 C C . ILE A 1 326 ? 10.461 -30.281 -1.557 1 92.12 326 ILE A C 1
ATOM 2526 O O . ILE A 1 326 ? 11.039 -29.766 -2.52 1 92.12 326 ILE A O 1
ATOM 2530 N N . GLN A 1 327 ? 9.906 -31.453 -1.577 1 94.94 327 GLN A N 1
ATOM 2531 C CA . GLN A 1 327 ? 9.922 -32.219 -2.82 1 94.94 327 GLN A CA 1
ATOM 2532 C C . GLN A 1 327 ? 9.117 -31.516 -3.908 1 94.94 327 GLN A C 1
ATOM 2534 O O . GLN A 1 327 ? 9.453 -31.609 -5.09 1 94.94 327 GLN A O 1
ATOM 2539 N N . PHE A 1 328 ? 8.055 -30.828 -3.488 1 96.56 328 PHE A N 1
ATOM 2540 C CA . PHE A 1 328 ? 7.23 -30.141 -4.465 1 96.56 328 PHE A CA 1
ATOM 2541 C C . PHE A 1 328 ? 8.031 -29.047 -5.176 1 96.56 328 PHE A C 1
ATOM 2543 O O . PHE A 1 328 ? 7.855 -28.828 -6.375 1 96.56 328 PHE A O 1
ATOM 2550 N N . ILE A 1 329 ? 8.891 -28.328 -4.492 1 92.06 329 ILE A N 1
ATOM 2551 C CA . ILE A 1 329 ? 9.766 -27.312 -5.09 1 92.06 329 ILE A CA 1
ATOM 2552 C C . ILE A 1 329 ? 10.625 -27.969 -6.18 1 92.06 329 ILE A C 1
ATOM 2554 O O . ILE A 1 329 ? 10.898 -27.344 -7.207 1 92.06 329 ILE A O 1
ATOM 2558 N N . GLY A 1 330 ? 10.93 -29.219 -5.965 1 92.75 330 GLY A N 1
ATOM 2559 C CA . GLY A 1 330 ? 11.742 -29.953 -6.91 1 92.75 330 GLY A CA 1
ATOM 2560 C C . GLY A 1 330 ? 11.047 -30.219 -8.234 1 92.75 330 GLY A C 1
ATOM 2561 O O . GLY A 1 330 ? 11.703 -30.422 -9.258 1 92.75 330 GLY A O 1
ATOM 2562 N N . VAL A 1 331 ? 9.742 -30.234 -8.234 1 96.75 331 VAL A N 1
ATOM 2563 C CA . VAL A 1 331 ? 8.984 -30.453 -9.453 1 96.75 331 VAL A CA 1
ATOM 2564 C C . VAL A 1 331 ? 9.281 -29.359 -10.469 1 96.75 331 VAL A C 1
ATOM 2566 O O . VAL A 1 331 ? 9.438 -29.625 -11.664 1 96.75 331 VAL A O 1
ATOM 2569 N N . TYR A 1 332 ? 9.383 -28.094 -9.977 1 94.44 332 TYR A N 1
ATOM 2570 C CA . TYR A 1 332 ? 9.688 -26.969 -10.852 1 94.44 332 TYR A CA 1
ATOM 2571 C C . TYR A 1 332 ? 11.102 -27.078 -11.414 1 94.44 332 TYR A C 1
ATOM 2573 O O . TYR A 1 332 ? 11.391 -26.562 -12.492 1 94.44 332 TYR A O 1
ATOM 2581 N N . GLY A 1 333 ? 11.953 -27.766 -10.688 1 93.38 333 GLY A N 1
ATOM 2582 C CA . GLY A 1 333 ? 13.32 -27.984 -11.125 1 93.38 333 GLY A CA 1
ATOM 2583 C C . GLY A 1 333 ? 13.414 -28.766 -12.414 1 93.38 333 GLY A C 1
ATOM 2584 O O . GLY A 1 333 ? 14.344 -28.578 -13.203 1 93.38 333 GLY A O 1
ATOM 2585 N N . VAL A 1 334 ? 12.5 -29.688 -12.633 1 95.44 334 VAL A N 1
ATOM 2586 C CA . VAL A 1 334 ? 12.492 -30.484 -13.852 1 95.44 334 VAL A CA 1
ATOM 2587 C C . VAL A 1 334 ? 12.414 -29.562 -15.07 1 95.44 334 VAL A C 1
ATOM 2589 O O . VAL A 1 334 ? 13.117 -29.781 -16.062 1 95.44 334 VAL A O 1
ATOM 2592 N N . TRP A 1 335 ? 11.578 -28.531 -15 1 94.25 335 TRP A N 1
ATOM 2593 C CA . TRP A 1 335 ? 11.406 -27.594 -16.109 1 94.25 335 TRP A CA 1
ATOM 2594 C C . TRP A 1 335 ? 12.641 -26.719 -16.281 1 94.25 335 TRP A C 1
ATOM 2596 O O . TRP A 1 335 ? 13.055 -26.438 -17.406 1 94.25 335 TRP A O 1
ATOM 2606 N N . TYR A 1 336 ? 13.219 -26.297 -15.211 1 91.5 336 TYR A N 1
ATOM 2607 C CA . TYR A 1 336 ? 14.367 -25.391 -15.203 1 91.5 336 TYR A CA 1
ATOM 2608 C C . TYR A 1 336 ? 15.578 -26.047 -15.859 1 91.5 336 TYR A C 1
ATOM 2610 O O . TYR A 1 336 ? 16.375 -25.359 -16.516 1 91.5 336 TYR A O 1
ATOM 2618 N N . GLU A 1 337 ? 15.68 -27.281 -15.711 1 91.31 337 GLU A N 1
ATOM 2619 C CA . GLU A 1 337 ? 16.891 -27.984 -16.141 1 91.31 337 GLU A CA 1
ATOM 2620 C C . GLU A 1 337 ? 16.781 -28.406 -17.594 1 91.31 337 GLU A C 1
ATOM 2622 O O . GLU A 1 337 ? 17.781 -28.828 -18.203 1 91.31 337 GLU A O 1
ATOM 2627 N N . LEU A 1 338 ? 15.672 -28.234 -18.188 1 93.69 338 LEU A N 1
ATOM 2628 C CA . LEU A 1 338 ? 15.484 -28.672 -19.562 1 93.69 338 LEU A CA 1
ATOM 2629 C C . LEU A 1 338 ? 16.172 -27.719 -20.531 1 93.69 338 LEU A C 1
ATOM 2631 O O . LEU A 1 338 ? 16.156 -26.5 -20.312 1 93.69 338 LEU A O 1
ATOM 2635 N N . CYS A 1 339 ? 16.703 -28.281 -21.531 1 92.81 339 CYS A N 1
ATOM 2636 C CA . CYS A 1 339 ? 17.109 -27.422 -22.641 1 92.81 339 CYS A CA 1
ATOM 2637 C C . CYS A 1 339 ? 15.883 -26.922 -23.391 1 92.81 339 CYS A C 1
ATOM 2639 O O . CYS A 1 339 ? 14.766 -27.406 -23.188 1 92.81 339 CYS A O 1
ATOM 2641 N N . HIS A 1 340 ? 16.047 -25.953 -24.25 1 91.94 340 HIS A N 1
ATOM 2642 C CA . HIS A 1 340 ? 14.961 -25.25 -24.922 1 91.94 340 HIS A CA 1
ATOM 2643 C C . HIS A 1 340 ? 14.109 -26.203 -25.75 1 91.94 340 HIS A C 1
ATOM 2645 O O . HIS A 1 340 ? 12.875 -26.172 -25.688 1 91.94 340 HIS A O 1
ATOM 2651 N N . ASP A 1 341 ? 14.711 -27.062 -26.5 1 94 341 ASP A N 1
ATOM 2652 C CA . ASP A 1 341 ? 13.992 -27.984 -27.391 1 94 341 ASP A CA 1
ATOM 2653 C C . ASP A 1 341 ? 13.133 -28.969 -26.594 1 94 341 ASP A C 1
ATOM 2655 O O . ASP A 1 341 ? 11.984 -29.219 -26.938 1 94 341 ASP A O 1
ATOM 2659 N N . SER A 1 342 ? 13.727 -29.484 -25.547 1 95.31 342 SER A N 1
ATOM 2660 C CA . SER A 1 342 ? 13 -30.422 -24.703 1 95.31 342 SER A CA 1
ATOM 2661 C C . SER A 1 342 ? 11.828 -29.734 -24 1 95.31 342 SER A C 1
ATOM 2663 O O . SER A 1 342 ? 10.766 -30.328 -23.812 1 95.31 342 SER A O 1
ATOM 2665 N N . PHE A 1 343 ? 12.109 -28.531 -23.641 1 95.88 343 PHE A N 1
ATOM 2666 C CA . PHE A 1 343 ? 11.078 -27.75 -22.984 1 95.88 343 PHE A CA 1
ATOM 2667 C C . PHE A 1 343 ? 9.898 -27.516 -23.922 1 95.88 343 PHE A C 1
ATOM 2669 O O . PHE A 1 343 ? 8.742 -27.719 -23.531 1 95.88 343 PHE A O 1
ATOM 2676 N N . LYS A 1 344 ? 10.148 -27.141 -25.094 1 95.69 344 LYS A N 1
ATOM 2677 C CA . LYS A 1 344 ? 9.117 -26.906 -26.094 1 95.69 344 LYS A CA 1
ATOM 2678 C C . LYS A 1 344 ? 8.344 -28.188 -26.406 1 95.69 344 LYS A C 1
ATOM 2680 O O . LYS A 1 344 ? 7.125 -28.156 -26.562 1 95.69 344 LYS A O 1
ATOM 2685 N N . THR A 1 345 ? 9.086 -29.25 -26.469 1 96.31 345 THR A N 1
ATOM 2686 C CA . THR A 1 345 ? 8.461 -30.531 -26.75 1 96.31 345 THR A CA 1
ATOM 2687 C C . THR A 1 345 ? 7.52 -30.938 -25.609 1 96.31 345 THR A C 1
ATOM 2689 O O . THR A 1 345 ? 6.422 -31.438 -25.859 1 96.31 345 THR A O 1
ATOM 2692 N N . PHE A 1 346 ? 7.977 -30.719 -24.469 1 97.12 346 PHE A N 1
ATOM 2693 C CA . PHE A 1 346 ? 7.18 -31.062 -23.297 1 97.12 346 PHE A CA 1
ATOM 2694 C C . PHE A 1 346 ? 5.891 -30.25 -23.25 1 97.12 346 PHE A C 1
ATOM 2696 O O . PHE A 1 346 ? 4.836 -30.781 -22.891 1 97.12 346 PHE A O 1
ATOM 2703 N N . LEU A 1 347 ? 5.941 -28.984 -23.672 1 96.69 347 LEU A N 1
ATOM 2704 C CA . LEU A 1 347 ? 4.797 -28.078 -23.547 1 96.69 347 LEU A CA 1
ATOM 2705 C C . LEU A 1 347 ? 3.928 -28.141 -24.797 1 96.69 347 LEU A C 1
ATOM 2707 O O . LEU A 1 347 ? 2.887 -27.484 -24.875 1 96.69 347 LEU A O 1
ATOM 2711 N N . ASP A 1 348 ? 4.34 -28.922 -25.781 1 96.19 348 ASP A N 1
ATOM 2712 C CA . ASP A 1 348 ? 3.543 -29.078 -27 1 96.19 348 ASP A CA 1
ATOM 2713 C C . ASP A 1 348 ? 2.15 -29.609 -26.672 1 96.19 348 ASP A C 1
ATOM 2715 O O . ASP A 1 348 ? 2.018 -30.672 -26.047 1 96.19 348 ASP A O 1
ATOM 2719 N N . PRO A 1 349 ? 1.104 -28.938 -27.109 1 93.88 349 PRO A N 1
ATOM 2720 C CA . PRO A 1 349 ? -0.262 -29.375 -26.828 1 93.88 349 PRO A CA 1
ATOM 2721 C C . PRO A 1 349 ? -0.574 -30.75 -27.406 1 93.88 349 PRO A C 1
ATOM 2723 O O . PRO A 1 349 ? -1.507 -31.422 -26.953 1 93.88 349 PRO A O 1
ATOM 2726 N N . ASN A 1 350 ? 0.158 -31.203 -28.359 1 94.38 350 ASN A N 1
ATOM 2727 C CA . ASN A 1 350 ? -0.074 -32.5 -28.969 1 94.38 350 ASN A CA 1
ATOM 2728 C C . ASN A 1 350 ? 0.68 -33.625 -28.25 1 94.38 350 ASN A C 1
ATOM 2730 O O . ASN A 1 350 ? 0.495 -34.781 -28.547 1 94.38 350 ASN A O 1
ATOM 2734 N N . ASN A 1 351 ? 1.532 -33.25 -27.359 1 95.69 351 ASN A N 1
ATOM 2735 C CA . ASN A 1 351 ? 2.141 -34.25 -26.469 1 95.69 351 ASN A CA 1
ATOM 2736 C C . ASN A 1 351 ? 1.176 -34.688 -25.375 1 95.69 351 ASN A C 1
ATOM 2738 O O . ASN A 1 351 ? 1.238 -34.188 -24.25 1 95.69 351 ASN A O 1
ATOM 2742 N N . LEU A 1 352 ? 0.375 -35.625 -25.641 1 95.81 352 LEU A N 1
ATOM 2743 C CA . LEU A 1 352 ? -0.758 -35.969 -24.797 1 95.81 352 LEU A CA 1
ATOM 2744 C C . LEU A 1 352 ? -0.283 -36.562 -23.469 1 95.81 352 LEU A C 1
ATOM 2746 O O . LEU A 1 352 ? -0.942 -36.406 -22.453 1 95.81 352 LEU A O 1
ATOM 2750 N N . VAL A 1 353 ? 0.837 -37.281 -23.484 1 96.19 353 VAL A N 1
ATOM 2751 C CA . VAL A 1 353 ? 1.378 -37.844 -22.266 1 96.19 353 VAL A CA 1
ATOM 2752 C C . VAL A 1 353 ? 1.777 -36.719 -21.312 1 96.19 353 VAL A C 1
ATOM 2754 O O . VAL A 1 353 ? 1.498 -36.781 -20.109 1 96.19 353 VAL A O 1
ATOM 2757 N N . ALA A 1 354 ? 2.432 -35.719 -21.891 1 97.25 354 ALA A N 1
ATOM 2758 C CA . ALA A 1 354 ? 2.795 -34.562 -21.094 1 97.25 354 ALA A CA 1
ATOM 2759 C C . ALA A 1 354 ? 1.553 -33.844 -20.562 1 97.25 354 ALA A C 1
ATOM 2761 O O . ALA A 1 354 ? 1.529 -33.406 -19.406 1 97.25 354 ALA A O 1
ATOM 2762 N N . GLN A 1 355 ? 0.526 -33.75 -21.375 1 97.5 355 GLN A N 1
ATOM 2763 C CA . GLN A 1 355 ? -0.736 -33.156 -20.938 1 97.5 355 GLN A CA 1
ATOM 2764 C C . GLN A 1 355 ? -1.334 -33.938 -19.766 1 97.5 355 GLN A C 1
ATOM 2766 O O . GLN A 1 355 ? -1.843 -33.344 -18.812 1 97.5 355 GLN A O 1
ATOM 2771 N N . LEU A 1 356 ? -1.289 -35.219 -19.875 1 98.25 356 LEU A N 1
ATOM 2772 C CA . LEU A 1 356 ? -1.779 -36.062 -18.781 1 98.25 356 LEU A CA 1
ATOM 2773 C C . LEU A 1 356 ? -1.005 -35.781 -17.484 1 98.25 356 LEU A C 1
ATOM 2775 O O . LEU A 1 356 ? -1.604 -35.562 -16.438 1 98.25 356 LEU A O 1
ATOM 2779 N N . LEU A 1 357 ? 0.333 -35.75 -17.594 1 98.5 357 LEU A N 1
ATOM 2780 C CA . LEU A 1 357 ? 1.175 -35.5 -16.438 1 98.5 357 LEU A CA 1
ATOM 2781 C C . LEU A 1 357 ? 0.912 -34.094 -15.867 1 98.5 357 LEU A C 1
ATOM 2783 O O . LEU A 1 357 ? 0.969 -33.906 -14.656 1 98.5 357 LEU A O 1
ATOM 2787 N N . LEU A 1 358 ? 0.619 -33.156 -16.734 1 98.56 358 LEU A N 1
ATOM 2788 C CA . LEU A 1 358 ? 0.31 -31.812 -16.281 1 98.56 358 LEU A CA 1
ATOM 2789 C C . LEU A 1 358 ? -1.019 -31.766 -15.539 1 98.56 358 LEU A C 1
ATOM 2791 O O . LEU A 1 358 ? -1.186 -30.984 -14.602 1 98.56 358 LEU A O 1
ATOM 2795 N N . ALA A 1 359 ? -1.988 -32.594 -15.922 1 98.56 359 ALA A N 1
ATOM 2796 C CA . ALA A 1 359 ? -3.219 -32.688 -15.141 1 98.56 359 ALA A CA 1
ATOM 2797 C C . ALA A 1 359 ? -2.924 -33.156 -13.719 1 98.56 359 ALA A C 1
ATOM 2799 O O . ALA A 1 359 ? -3.512 -32.656 -12.758 1 98.56 359 ALA A O 1
ATOM 2800 N N . TYR A 1 360 ? -2.043 -34.188 -13.609 1 98.69 360 TYR A N 1
ATOM 2801 C CA . TYR A 1 360 ? -1.635 -34.656 -12.289 1 98.69 360 TYR A CA 1
ATOM 2802 C C . TYR A 1 360 ? -0.902 -33.594 -11.508 1 98.69 360 TYR A C 1
ATOM 2804 O O . TYR A 1 360 ? -1.105 -33.438 -10.305 1 98.69 360 TYR A O 1
ATOM 2812 N N . PHE A 1 361 ? -0.065 -32.875 -12.203 1 98.69 361 PHE A N 1
ATOM 2813 C CA . PHE A 1 361 ? 0.645 -31.766 -11.578 1 98.69 361 PHE A CA 1
ATOM 2814 C C . PHE A 1 361 ? -0.336 -30.766 -10.977 1 98.69 361 PHE A C 1
ATOM 2816 O O . PHE A 1 361 ? -0.158 -30.328 -9.836 1 98.69 361 PHE A O 1
ATOM 2823 N N . VAL A 1 362 ? -1.356 -30.344 -11.719 1 98.69 362 VAL A N 1
ATOM 2824 C CA . VAL A 1 362 ? -2.352 -29.391 -11.219 1 98.69 362 VAL A CA 1
ATOM 2825 C C . VAL A 1 362 ? -3.021 -29.953 -9.969 1 98.69 362 VAL A C 1
ATOM 2827 O O . VAL A 1 362 ? -3.234 -29.234 -8.992 1 98.69 362 VAL A O 1
ATOM 2830 N N . GLY A 1 363 ? -3.365 -31.234 -10.023 1 97.94 363 GLY A N 1
ATOM 2831 C CA . GLY A 1 363 ? -3.918 -31.875 -8.836 1 97.94 363 GLY A CA 1
ATOM 2832 C C . GLY A 1 363 ? -2.996 -31.797 -7.637 1 97.94 363 GLY A C 1
ATOM 2833 O O . GLY A 1 363 ? -3.428 -31.438 -6.539 1 97.94 363 GLY A O 1
ATOM 2834 N N . VAL A 1 364 ? -1.727 -32.125 -7.848 1 97.94 364 VAL A N 1
ATOM 2835 C CA . VAL A 1 364 ? -0.737 -32.094 -6.777 1 97.94 364 VAL A CA 1
ATOM 2836 C C . VAL A 1 364 ? -0.561 -30.672 -6.27 1 97.94 364 VAL A C 1
ATOM 2838 O O . VAL A 1 364 ? -0.438 -30.438 -5.066 1 97.94 364 VAL A O 1
ATOM 2841 N N . GLN A 1 365 ? -0.521 -29.734 -7.172 1 97.44 365 GLN A N 1
ATOM 2842 C CA . GLN A 1 365 ? -0.398 -28.328 -6.801 1 97.44 365 GLN A CA 1
ATOM 2843 C C . GLN A 1 365 ? -1.542 -27.906 -5.891 1 97.44 365 GLN A C 1
ATOM 2845 O O . GLN A 1 365 ? -1.33 -27.156 -4.93 1 97.44 365 GLN A O 1
ATOM 2850 N N . LEU A 1 366 ? -2.727 -28.328 -6.191 1 96.5 366 LEU A N 1
ATOM 2851 C CA . LEU A 1 366 ? -3.883 -27.969 -5.379 1 96.5 366 LEU A CA 1
ATOM 2852 C C . LEU A 1 366 ? -3.822 -28.656 -4.02 1 96.5 366 LEU A C 1
ATOM 2854 O O . LEU A 1 366 ? -4.223 -28.078 -3.006 1 96.5 366 LEU A O 1
ATOM 2858 N N . LEU A 1 367 ? -3.297 -29.859 -3.984 1 94.62 367 LEU A N 1
ATOM 2859 C CA . LEU A 1 367 ? -3.078 -30.562 -2.723 1 94.62 367 LEU A CA 1
ATOM 2860 C C . LEU A 1 367 ? -2.107 -29.797 -1.835 1 94.62 367 LEU A C 1
ATOM 2862 O O . LEU A 1 367 ? -2.172 -29.891 -0.607 1 94.62 367 LEU A O 1
ATOM 2866 N N . MET A 1 368 ? -1.231 -29.016 -2.469 1 94.5 368 MET A N 1
ATOM 2867 C CA . MET A 1 368 ? -0.17 -28.297 -1.766 1 94.5 368 MET A CA 1
ATOM 2868 C C . MET A 1 368 ? -0.669 -26.953 -1.244 1 94.5 368 MET A C 1
ATOM 2870 O O . MET A 1 368 ? 0.01 -26.297 -0.451 1 94.5 368 MET A O 1
ATOM 2874 N N . VAL A 1 369 ? -1.869 -26.484 -1.553 1 93.94 369 VAL A N 1
ATOM 2875 C CA . VAL A 1 369 ? -2.361 -25.125 -1.287 1 93.94 369 VAL A CA 1
ATOM 2876 C C . VAL A 1 369 ? -2.342 -24.859 0.215 1 93.94 369 VAL A C 1
ATOM 2878 O O . VAL A 1 369 ? -1.859 -23.812 0.657 1 93.94 369 VAL A O 1
ATOM 2881 N N . PRO A 1 370 ? -2.807 -25.797 1.107 1 91.31 370 PRO A N 1
ATOM 2882 C CA . PRO A 1 370 ? -2.756 -25.516 2.545 1 91.31 370 PRO A CA 1
ATOM 2883 C C . PRO A 1 370 ? -1.336 -25.266 3.047 1 91.31 370 PRO A C 1
ATOM 2885 O O . PRO A 1 370 ? -1.138 -24.484 3.986 1 91.31 370 PRO A O 1
ATOM 2888 N N . LEU A 1 371 ? -0.348 -25.922 2.43 1 92.31 371 LEU A N 1
ATOM 2889 C CA . LEU A 1 371 ? 1.049 -25.703 2.795 1 92.31 371 LEU A CA 1
ATOM 2890 C C . LEU A 1 371 ? 1.574 -24.406 2.207 1 92.31 371 LEU A C 1
ATOM 2892 O O . LEU A 1 371 ? 2.299 -23.656 2.877 1 92.31 371 LEU A O 1
ATOM 2896 N N . ALA A 1 372 ? 1.194 -24.141 0.964 1 92 372 ALA A N 1
ATOM 2897 C CA . ALA A 1 372 ? 1.653 -22.953 0.247 1 92 372 ALA A CA 1
ATOM 2898 C C . ALA A 1 372 ? 1.15 -21.688 0.918 1 92 372 ALA A C 1
ATOM 2900 O O . ALA A 1 372 ? 1.807 -20.641 0.857 1 92 372 ALA A O 1
ATOM 2901 N N . THR A 1 373 ? -0.01 -21.703 1.629 1 91.69 373 THR A N 1
ATOM 2902 C CA . THR A 1 373 ? -0.57 -20.531 2.293 1 91.69 373 THR A CA 1
ATOM 2903 C C . THR A 1 373 ? 0.343 -20.062 3.422 1 91.69 373 THR A C 1
ATOM 2905 O O . THR A 1 373 ? 0.239 -18.922 3.877 1 91.69 373 THR A O 1
ATOM 2908 N N . GLN A 1 374 ? 1.269 -20.938 3.838 1 91.5 374 GLN A N 1
ATOM 2909 C CA . GLN A 1 374 ? 2.207 -20.578 4.898 1 91.5 374 GLN A CA 1
ATOM 2910 C C . GLN A 1 374 ? 3.318 -19.672 4.367 1 91.5 374 GLN A C 1
ATOM 2912 O O . GLN A 1 374 ? 4.086 -19.109 5.148 1 91.5 374 GLN A O 1
ATOM 2917 N N . GLU A 1 375 ? 3.385 -19.547 3.053 1 92.31 375 GLU A N 1
ATOM 2918 C CA . GLU A 1 375 ? 4.355 -18.656 2.445 1 92.31 375 GLU A CA 1
ATOM 2919 C C . GLU A 1 375 ? 3.988 -17.188 2.699 1 92.31 375 GLU A C 1
ATOM 2921 O O . GLU A 1 375 ? 4.836 -16.297 2.594 1 92.31 375 GLU A O 1
ATOM 2926 N N . TRP A 1 376 ? 2.715 -16.875 2.965 1 90.38 376 TRP A N 1
ATOM 2927 C CA . TRP A 1 376 ? 2.211 -15.531 3.234 1 90.38 376 TRP A CA 1
ATOM 2928 C C . TRP A 1 376 ? 1.104 -15.562 4.281 1 90.38 376 TRP A C 1
ATOM 2930 O O . TRP A 1 376 ? -0.016 -15.117 4.027 1 90.38 376 TRP A O 1
ATOM 2940 N N . PRO A 1 377 ? 1.388 -15.898 5.461 1 84.5 377 PRO A N 1
ATOM 2941 C CA . PRO A 1 377 ? 0.364 -16.188 6.469 1 84.5 377 PRO A CA 1
ATOM 2942 C C . PRO A 1 377 ? -0.475 -14.961 6.82 1 84.5 377 PRO A C 1
ATOM 2944 O O . PRO A 1 377 ? -1.642 -15.094 7.199 1 84.5 377 PRO A O 1
ATOM 2947 N N . HIS A 1 378 ? -0.01 -13.766 6.609 1 83.31 378 HIS A N 1
ATOM 2948 C CA . HIS A 1 378 ? -0.735 -12.57 7.02 1 83.31 378 HIS A CA 1
ATOM 2949 C C . HIS A 1 378 ? -1.75 -12.148 5.965 1 83.31 378 HIS A C 1
ATOM 2951 O O . HIS A 1 378 ? -2.68 -11.391 6.254 1 83.31 378 HIS A O 1
ATOM 2957 N N . ARG A 1 379 ? -1.595 -12.633 4.785 1 83.56 379 ARG A N 1
ATOM 2958 C CA . ARG A 1 379 ? -2.486 -12.234 3.699 1 83.56 379 ARG A CA 1
ATOM 2959 C C . ARG A 1 379 ? -3.391 -13.391 3.283 1 83.56 379 ARG A C 1
ATOM 2961 O O . ARG A 1 379 ? -4.348 -13.195 2.531 1 83.56 379 ARG A O 1
ATOM 2968 N N . ALA A 1 380 ? -3.094 -14.492 3.799 1 75.62 380 ALA A N 1
ATOM 2969 C CA . ALA A 1 380 ? -3.9 -15.656 3.447 1 75.62 380 ALA A CA 1
ATOM 2970 C C . ALA A 1 380 ? -5.297 -15.562 4.051 1 75.62 380 ALA A C 1
ATOM 2972 O O . ALA A 1 380 ? -5.449 -15.344 5.258 1 75.62 380 ALA A O 1
ATOM 2973 N N . ASP A 1 381 ? -6.301 -15.586 3.176 1 78.56 381 ASP A N 1
ATOM 2974 C CA . ASP A 1 381 ? -7.703 -15.422 3.553 1 78.56 381 ASP A CA 1
ATOM 2975 C C . ASP A 1 381 ? -8.602 -16.359 2.748 1 78.56 381 ASP A C 1
ATOM 2977 O O . ASP A 1 381 ? -8.555 -16.375 1.518 1 78.56 381 ASP A O 1
ATOM 2981 N N . VAL A 1 382 ? -9.352 -17.109 3.445 1 76.75 382 VAL A N 1
ATOM 2982 C CA . VAL A 1 382 ? -10.234 -18.094 2.83 1 76.75 382 VAL A CA 1
ATOM 2983 C C . VAL A 1 382 ? -11.195 -17.391 1.874 1 76.75 382 VAL A C 1
ATOM 2985 O O . VAL A 1 382 ? -11.609 -17.969 0.868 1 76.75 382 VAL A O 1
ATOM 2988 N N . SER A 1 383 ? -11.406 -16.172 2.189 1 74.94 383 SER A N 1
ATOM 2989 C CA . SER A 1 383 ? -12.336 -15.406 1.365 1 74.94 383 SER A CA 1
ATOM 2990 C C . SER A 1 383 ? -11.781 -15.18 -0.034 1 74.94 383 SER A C 1
ATOM 2992 O O . SER A 1 383 ? -12.523 -14.82 -0.953 1 74.94 383 SER A O 1
ATOM 2994 N N . ARG A 1 384 ? -10.57 -15.555 -0.267 1 86.69 384 ARG A N 1
ATOM 2995 C CA . ARG A 1 384 ? -9.938 -15.281 -1.555 1 86.69 384 ARG A CA 1
ATOM 2996 C C . ARG A 1 384 ? -9.656 -16.578 -2.309 1 86.69 384 ARG A C 1
ATOM 2998 O O . ARG A 1 384 ? -8.906 -16.578 -3.289 1 86.69 384 ARG A O 1
ATOM 3005 N N . VAL A 1 385 ? -10.273 -17.641 -1.897 1 90.5 385 VAL A N 1
ATOM 3006 C CA . VAL A 1 385 ? -10.008 -18.969 -2.443 1 90.5 385 VAL A CA 1
ATOM 3007 C C . VAL A 1 385 ? -10.477 -19.031 -3.895 1 90.5 385 VAL A C 1
ATOM 3009 O O . VAL A 1 385 ? -10 -19.859 -4.672 1 90.5 385 VAL A O 1
ATOM 3012 N N . ARG A 1 386 ? -11.312 -18.109 -4.293 1 92.12 386 ARG A N 1
ATOM 3013 C CA . ARG A 1 386 ? -11.883 -18.109 -5.637 1 92.12 386 ARG A CA 1
ATOM 3014 C C . ARG A 1 386 ? -10.797 -17.906 -6.691 1 92.12 386 ARG A C 1
ATOM 3016 O O . ARG A 1 386 ? -10.992 -18.234 -7.863 1 92.12 386 ARG A O 1
ATOM 3023 N N . VAL A 1 387 ? -9.68 -17.359 -6.297 1 94.25 387 VAL A N 1
ATOM 3024 C CA . VAL A 1 387 ? -8.609 -17.094 -7.242 1 94.25 387 VAL A CA 1
ATOM 3025 C C . VAL A 1 387 ? -8.047 -18.406 -7.773 1 94.25 387 VAL A C 1
ATOM 3027 O O . VAL A 1 387 ? -7.441 -18.438 -8.852 1 94.25 387 VAL A O 1
ATOM 3030 N N . LEU A 1 388 ? -8.289 -19.531 -7.113 1 95.94 388 LEU A N 1
ATOM 3031 C CA . LEU A 1 388 ? -7.793 -20.844 -7.52 1 95.94 388 LEU A CA 1
ATOM 3032 C C . LEU A 1 388 ? -8.562 -21.359 -8.727 1 95.94 388 LEU A C 1
ATOM 3034 O O . LEU A 1 388 ? -8.164 -22.359 -9.336 1 95.94 388 LEU A O 1
ATOM 3038 N N . GLN A 1 389 ? -9.617 -20.688 -9.125 1 95.38 389 GLN A N 1
ATOM 3039 C CA . GLN A 1 389 ? -10.414 -21.094 -10.273 1 95.38 389 GLN A CA 1
ATOM 3040 C C . GLN A 1 389 ? -9.578 -21.125 -11.547 1 95.38 389 GLN A C 1
ATOM 3042 O O . GLN A 1 389 ? -9.812 -21.938 -12.438 1 95.38 389 GLN A O 1
ATOM 3047 N N . GLY A 1 390 ? -8.641 -20.219 -11.602 1 95.94 390 GLY A N 1
ATOM 3048 C CA . GLY A 1 390 ? -7.742 -20.25 -12.75 1 95.94 390 GLY A CA 1
ATOM 3049 C C . GLY A 1 390 ? -7.027 -21.578 -12.906 1 95.94 390 GLY A C 1
ATOM 3050 O O . GLY A 1 390 ? -7.027 -22.156 -13.992 1 95.94 390 GLY A O 1
ATOM 3051 N N . THR A 1 391 ? -6.535 -22.094 -11.883 1 96.94 391 THR A N 1
ATOM 3052 C CA . THR A 1 391 ? -5.832 -23.375 -11.875 1 96.94 391 THR A CA 1
ATOM 3053 C C . THR A 1 391 ? -6.797 -24.516 -12.164 1 96.94 391 THR A C 1
ATOM 3055 O O . THR A 1 391 ? -6.445 -25.469 -12.859 1 96.94 391 THR A O 1
ATOM 3058 N N . VAL A 1 392 ? -7.969 -24.422 -11.594 1 97.81 392 VAL A N 1
ATOM 3059 C CA . VAL A 1 392 ? -9.008 -25.406 -11.836 1 97.81 392 VAL A CA 1
ATOM 3060 C C . VAL A 1 392 ? -9.305 -25.5 -13.328 1 97.81 392 VAL A C 1
ATOM 3062 O O . VAL A 1 392 ? -9.414 -26.594 -13.883 1 97.81 392 VAL A O 1
ATOM 3065 N N . GLU A 1 393 ? -9.367 -24.406 -13.922 1 98.19 393 GLU A N 1
ATOM 3066 C CA . GLU A 1 393 ? -9.719 -24.344 -15.336 1 98.19 393 GLU A CA 1
ATOM 3067 C C . GLU A 1 393 ? -8.602 -24.891 -16.219 1 98.19 393 GLU A C 1
ATOM 3069 O O . GLU A 1 393 ? -8.859 -25.406 -17.312 1 98.19 393 GLU A O 1
ATOM 3074 N N . TRP A 1 394 ? -7.344 -24.766 -15.773 1 98.31 394 TRP A N 1
ATOM 3075 C CA . TRP A 1 394 ? -6.25 -25.453 -16.469 1 98.31 394 TRP A CA 1
ATOM 3076 C C . TRP A 1 394 ? -6.547 -26.938 -16.625 1 98.31 394 TRP A C 1
ATOM 3078 O O . TRP A 1 394 ? -6.469 -27.469 -17.734 1 98.31 394 TRP A O 1
ATOM 3088 N N . ALA A 1 395 ? -6.906 -27.594 -15.516 1 98.25 395 ALA A N 1
ATOM 3089 C CA . ALA A 1 395 ? -7.168 -29.031 -15.508 1 98.25 395 ALA A CA 1
ATOM 3090 C C . ALA A 1 395 ? -8.367 -29.375 -16.391 1 98.25 395 ALA A C 1
ATOM 3092 O O . ALA A 1 395 ? -8.336 -30.344 -17.141 1 98.25 395 ALA A O 1
ATOM 3093 N N . GLN A 1 396 ? -9.359 -28.562 -16.25 1 98.06 396 GLN A N 1
ATOM 3094 C CA . GLN A 1 396 ? -10.562 -28.797 -17.047 1 98.06 396 GLN A CA 1
ATOM 3095 C C . GLN A 1 396 ? -10.266 -28.734 -18.547 1 98.06 396 GLN A C 1
ATOM 3097 O O . GLN A 1 396 ? -10.805 -29.516 -19.328 1 98.06 396 GLN A O 1
ATOM 3102 N N . GLY A 1 397 ? -9.438 -27.781 -18.906 1 97.44 397 GLY A N 1
ATOM 3103 C CA . GLY A 1 397 ? -9 -27.719 -20.297 1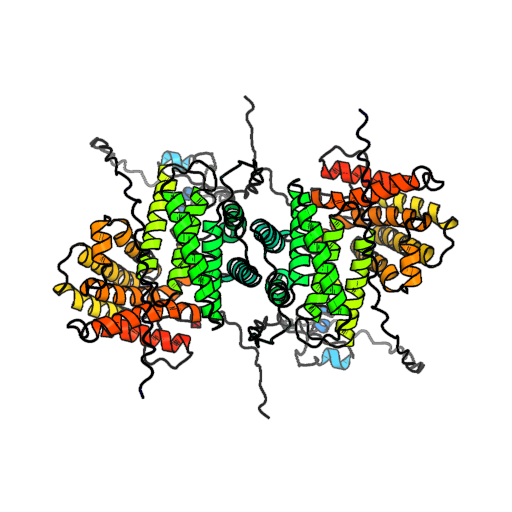 97.44 397 GLY A CA 1
ATOM 3104 C C . GLY A 1 397 ? -8.281 -28.984 -20.75 1 97.44 397 GLY A C 1
ATOM 3105 O O . GLY A 1 397 ? -8.516 -29.469 -21.859 1 97.44 397 GLY A O 1
ATOM 3106 N N . ILE A 1 398 ? -7.473 -29.547 -19.953 1 97.75 398 ILE A N 1
ATOM 3107 C CA . ILE A 1 398 ? -6.742 -30.766 -20.25 1 97.75 398 ILE A CA 1
ATOM 3108 C C . ILE A 1 398 ? -7.711 -31.953 -20.328 1 97.75 398 ILE A C 1
ATOM 3110 O O . ILE A 1 398 ? -7.598 -32.812 -21.219 1 97.75 398 ILE A O 1
ATOM 3114 N N . PHE A 1 399 ? -8.68 -32.031 -19.375 1 98.12 399 PHE A N 1
ATOM 3115 C CA . PHE A 1 399 ? -9.68 -33.094 -19.391 1 98.12 399 PHE A CA 1
ATOM 3116 C C . PHE A 1 399 ? -10.422 -33.094 -20.719 1 98.12 399 PHE A C 1
ATOM 3118 O O . PHE A 1 399 ? -10.68 -34.188 -21.266 1 98.12 399 PHE A O 1
ATOM 3125 N N . GLN A 1 400 ? -10.773 -31.906 -21.109 1 96.75 400 GLN A N 1
ATOM 3126 C CA . GLN A 1 400 ? -11.492 -31.812 -22.375 1 96.75 400 GLN A CA 1
ATOM 3127 C C . GLN A 1 400 ? -10.648 -32.312 -23.531 1 96.75 400 GLN A C 1
ATOM 3129 O O . GLN A 1 400 ? -11.148 -33.062 -24.391 1 96.75 400 GLN A O 1
ATOM 3134 N N . LYS A 1 401 ? -9.438 -32.031 -23.578 1 95.25 401 LYS A N 1
ATOM 3135 C CA . LYS A 1 401 ? -8.523 -32.406 -24.641 1 95.25 401 LYS A CA 1
ATOM 3136 C C . LYS A 1 401 ? -8.289 -33.938 -24.625 1 95.25 401 LYS A C 1
ATOM 3138 O O . LYS A 1 401 ? -8.25 -34.562 -25.688 1 95.25 401 LYS A O 1
ATOM 3143 N N . LEU A 1 402 ? -8.164 -34.5 -23.438 1 96.75 402 LEU A N 1
ATOM 3144 C CA . LEU A 1 402 ? -7.812 -35.906 -23.312 1 96.75 402 LEU A CA 1
ATOM 3145 C C . LEU A 1 402 ? -9.062 -36.781 -23.25 1 96.75 402 LEU A C 1
ATOM 3147 O O . LEU A 1 402 ? -8.977 -38.031 -23.312 1 96.75 402 LEU A O 1
ATOM 3151 N N . GLY A 1 403 ? -10.211 -36.156 -23.078 1 92.88 403 GLY A N 1
ATOM 3152 C CA . GLY A 1 403 ? -11.461 -36.875 -22.891 1 92.88 403 GLY A CA 1
ATOM 3153 C C . GLY A 1 403 ? -11.727 -37.906 -23.984 1 92.88 403 GLY A C 1
ATOM 3154 O O . GLY A 1 403 ? -12.312 -38.938 -23.734 1 92.88 403 GLY A O 1
ATOM 3155 N N . ASP A 1 404 ? -11.328 -37.656 -25.203 1 88.94 404 ASP A N 1
ATOM 3156 C CA . ASP A 1 404 ? -11.602 -38.562 -26.297 1 88.94 404 ASP A CA 1
ATOM 3157 C C . ASP A 1 404 ? -10.344 -39.344 -26.688 1 88.94 404 ASP A C 1
ATOM 3159 O O . ASP A 1 404 ? -10.273 -39.906 -27.781 1 88.94 404 ASP A O 1
ATOM 3163 N N . SER A 1 405 ? -9.445 -39.344 -25.75 1 93 405 SER A N 1
ATOM 3164 C CA . SER A 1 405 ? -8.195 -40.031 -26.047 1 93 405 SER A CA 1
ATOM 3165 C C . SER A 1 405 ? -8.047 -41.281 -25.203 1 93 405 SER A C 1
ATOM 3167 O O . SER A 1 405 ? -8.914 -41.625 -24.391 1 93 405 SER A O 1
ATOM 3169 N N . GLU A 1 406 ? -6.996 -42.062 -25.453 1 92.12 406 GLU A N 1
ATOM 3170 C CA . GLU A 1 406 ? -6.715 -43.281 -24.734 1 92.12 406 GLU A CA 1
ATOM 3171 C C . GLU A 1 406 ? -6.336 -43 -23.281 1 92.12 406 GLU A C 1
ATOM 3173 O O . GLU A 1 406 ? -6.348 -43.906 -22.438 1 92.12 406 GLU A O 1
ATOM 3178 N N . TRP A 1 407 ? -6.145 -41.75 -23.047 1 93.56 407 TRP A N 1
ATOM 3179 C CA . TRP A 1 407 ? -5.656 -41.375 -21.719 1 93.56 407 TRP A CA 1
ATOM 3180 C C . TRP A 1 407 ? -6.816 -41.062 -20.781 1 93.56 407 TRP A C 1
ATOM 3182 O O . TRP A 1 407 ? -6.609 -40.812 -19.594 1 93.56 407 TRP A O 1
ATOM 3192 N N . GLU A 1 408 ? -8.008 -41.062 -21.25 1 95.44 408 GLU A N 1
ATOM 3193 C CA . GLU A 1 408 ? -9.203 -40.719 -20.469 1 95.44 408 GLU A CA 1
ATOM 3194 C C . GLU A 1 408 ? -9.305 -41.594 -19.219 1 95.44 408 GLU A C 1
ATOM 3196 O O . GLU A 1 408 ? -9.703 -41.094 -18.156 1 95.44 408 GLU A O 1
ATOM 3201 N N . ALA A 1 409 ? -8.938 -42.781 -19.344 1 94.38 409 ALA A N 1
ATOM 3202 C CA . ALA A 1 409 ? -9.078 -43.719 -18.25 1 94.38 409 ALA A CA 1
ATOM 3203 C C . ALA A 1 409 ? -8.141 -43.406 -17.094 1 94.38 409 ALA A C 1
ATOM 3205 O O . ALA A 1 409 ? -8.359 -43.844 -15.961 1 94.38 409 ALA A O 1
ATOM 3206 N N . HIS A 1 410 ? -7.125 -42.594 -17.391 1 97 410 HIS A N 1
ATOM 3207 C CA . HIS A 1 410 ? -6.121 -42.312 -16.375 1 97 410 HIS A CA 1
ATOM 3208 C C . HIS A 1 410 ? -6.375 -40.938 -15.742 1 97 410 HIS A C 1
ATOM 3210 O O . HIS A 1 410 ? -5.555 -40.438 -14.969 1 97 410 HIS A O 1
ATOM 3216 N N . LEU A 1 411 ? -7.539 -40.344 -16 1 97.69 411 LEU A N 1
ATOM 3217 C CA . LEU A 1 411 ? -7.82 -39 -15.531 1 97.69 411 LEU A CA 1
ATOM 3218 C C . LEU A 1 411 ? -8.68 -39 -14.273 1 97.69 411 LEU A C 1
ATOM 3220 O O . LEU A 1 411 ? -9.047 -37.969 -13.742 1 97.69 411 LEU A O 1
ATOM 3224 N N . ASP A 1 412 ? -8.961 -40.125 -13.688 1 96.62 412 ASP A N 1
ATOM 3225 C CA . ASP A 1 412 ? -9.906 -40.25 -12.578 1 96.62 412 ASP A CA 1
ATOM 3226 C C . ASP A 1 412 ? -9.414 -39.469 -11.367 1 96.62 412 ASP A C 1
ATOM 3228 O O . ASP A 1 412 ? -10.172 -38.688 -10.781 1 96.62 412 ASP A O 1
ATOM 3232 N N . TRP A 1 413 ? -8.211 -39.688 -11.062 1 97.31 413 TRP A N 1
ATOM 3233 C CA . TRP A 1 413 ? -7.711 -39.062 -9.852 1 97.31 413 TRP A CA 1
ATOM 3234 C C . TRP A 1 413 ? -7.703 -37.531 -10.008 1 97.31 413 TRP A C 1
ATOM 3236 O O . TRP A 1 413 ? -8.227 -36.812 -9.148 1 97.31 413 TRP A O 1
ATOM 3246 N N . PRO A 1 414 ? -7.031 -36.969 -11.086 1 97.94 414 PRO A N 1
ATOM 3247 C CA . PRO A 1 414 ? -7.09 -35.5 -11.242 1 97.94 414 PRO A CA 1
ATOM 3248 C C . PRO A 1 414 ? -8.516 -34.969 -11.281 1 97.94 414 PRO A C 1
ATOM 3250 O O . PRO A 1 414 ? -8.805 -33.906 -10.711 1 97.94 414 PRO A O 1
ATOM 3253 N N . ARG A 1 415 ? -9.43 -35.625 -11.883 1 97.81 415 ARG A N 1
ATOM 3254 C CA . ARG A 1 415 ? -10.828 -35.219 -11.953 1 97.81 415 ARG A CA 1
ATOM 3255 C C . ARG A 1 415 ? -11.453 -35.156 -10.562 1 97.81 415 ARG A C 1
ATOM 3257 O O . ARG A 1 415 ? -12.195 -34.219 -10.25 1 97.81 415 ARG A O 1
ATOM 3264 N N . ASN A 1 416 ? -11.188 -36.156 -9.789 1 96.75 416 ASN A N 1
ATOM 3265 C CA . ASN A 1 416 ? -11.727 -36.188 -8.43 1 96.75 416 ASN A CA 1
ATOM 3266 C C . ASN A 1 416 ? -11.195 -35.062 -7.582 1 96.75 416 ASN A C 1
ATOM 3268 O O . ASN A 1 416 ? -11.945 -34.438 -6.82 1 96.75 416 ASN A O 1
ATOM 3272 N N . VAL A 1 417 ? -9.93 -34.781 -7.703 1 96.94 417 VAL A N 1
ATOM 3273 C CA . VAL A 1 417 ? -9.312 -33.688 -6.953 1 96.94 417 VAL A CA 1
ATOM 3274 C C . VAL A 1 417 ? -9.961 -32.375 -7.359 1 96.94 417 VAL A C 1
ATOM 3276 O O . VAL A 1 417 ? -10.344 -31.562 -6.5 1 96.94 417 VAL A O 1
ATOM 3279 N N . ILE A 1 418 ? -10.102 -32.125 -8.672 1 97.56 418 ILE A N 1
ATOM 3280 C CA . ILE A 1 418 ? -10.648 -30.891 -9.195 1 97.56 418 ILE A CA 1
ATOM 3281 C C . ILE A 1 418 ? -12.109 -30.734 -8.75 1 97.56 418 ILE A C 1
ATOM 3283 O O . ILE A 1 418 ? -12.531 -29.656 -8.344 1 97.56 418 ILE A O 1
ATOM 3287 N N . ALA A 1 419 ? -12.82 -31.797 -8.82 1 96.94 419 ALA A N 1
ATOM 3288 C CA . ALA A 1 419 ? -14.219 -31.781 -8.398 1 96.94 419 ALA A CA 1
ATOM 3289 C C . ALA A 1 419 ? -14.328 -31.406 -6.918 1 96.94 419 ALA A C 1
ATOM 3291 O O . ALA A 1 419 ? -15.219 -30.641 -6.531 1 96.94 419 ALA A O 1
ATOM 3292 N N . THR A 1 420 ? -13.5 -31.984 -6.133 1 96.06 420 THR A N 1
ATOM 3293 C CA . THR A 1 420 ? -13.5 -31.688 -4.707 1 96.06 420 THR A CA 1
ATOM 3294 C C . THR A 1 420 ? -13.148 -30.219 -4.457 1 96.06 420 THR A C 1
ATOM 3296 O O . THR A 1 420 ? -13.789 -29.562 -3.639 1 96.06 420 THR A O 1
ATOM 3299 N N . VAL A 1 421 ? -12.148 -29.734 -5.172 1 96.31 421 VAL A N 1
ATOM 3300 C CA . VAL A 1 421 ? -11.703 -28.359 -5.012 1 96.31 421 VAL A CA 1
ATOM 3301 C C . VAL A 1 421 ? -12.82 -27.406 -5.422 1 96.31 421 VAL A C 1
ATOM 3303 O O . VAL A 1 421 ? -13.086 -26.406 -4.734 1 96.31 421 VAL A O 1
ATOM 3306 N N . VAL A 1 422 ? -13.469 -27.688 -6.492 1 96.25 422 VAL A N 1
ATOM 3307 C CA . VAL A 1 422 ? -14.578 -26.859 -6.957 1 96.25 422 VAL A CA 1
ATOM 3308 C C . VAL A 1 422 ? -15.688 -26.828 -5.898 1 96.25 422 VAL A C 1
ATOM 3310 O O . VAL A 1 422 ? -16.25 -25.781 -5.609 1 96.25 422 VAL A O 1
ATOM 3313 N N . ALA A 1 423 ? -15.953 -27.953 -5.305 1 94.56 423 ALA A N 1
ATOM 3314 C CA . ALA A 1 423 ? -16.953 -28.031 -4.25 1 94.56 423 ALA A CA 1
ATOM 3315 C C . ALA A 1 423 ? -16.547 -27.203 -3.039 1 94.56 423 ALA A C 1
ATOM 3317 O O . ALA A 1 423 ? -17.391 -26.531 -2.432 1 94.56 423 ALA A O 1
ATOM 3318 N N . GLU A 1 424 ? -15.297 -27.266 -2.705 1 92.94 424 GLU A N 1
ATOM 3319 C CA . GLU A 1 424 ? -14.797 -26.5 -1.576 1 92.94 424 GLU A CA 1
ATOM 3320 C C . GLU A 1 424 ? -14.906 -25 -1.848 1 92.94 424 GLU A C 1
ATOM 3322 O O . GLU A 1 424 ? -15.32 -24.234 -0.975 1 92.94 424 GLU A O 1
ATOM 3327 N N . ILE A 1 425 ? -14.531 -24.578 -3.047 1 91.56 425 ILE A N 1
ATOM 3328 C CA . ILE A 1 425 ? -14.586 -23.156 -3.426 1 91.56 425 ILE A CA 1
ATOM 3329 C C . ILE A 1 425 ? -16.031 -22.656 -3.357 1 91.56 425 ILE A C 1
ATOM 3331 O O . ILE A 1 425 ? -16.281 -21.547 -2.912 1 91.56 425 ILE A O 1
ATOM 3335 N N . ASN A 1 426 ? -16.891 -23.547 -3.719 1 90.94 426 ASN A N 1
ATOM 3336 C CA . ASN A 1 426 ? -18.297 -23.172 -3.775 1 90.94 426 ASN A CA 1
ATOM 3337 C C . ASN A 1 426 ? -19 -23.391 -2.436 1 90.94 426 ASN A C 1
ATOM 3339 O O . ASN A 1 426 ? -20.172 -23.062 -2.281 1 90.94 426 ASN A O 1
ATOM 3343 N N . GLY A 1 427 ? -18.328 -23.969 -1.483 1 86.69 427 GLY A N 1
ATOM 3344 C CA . GLY A 1 427 ? -18.922 -24.219 -0.175 1 86.69 427 GLY A CA 1
ATOM 3345 C C . GLY A 1 427 ? -19.906 -25.375 -0.172 1 86.69 427 GLY A C 1
ATOM 3346 O O . GLY A 1 427 ? -20.875 -25.359 0.575 1 86.69 427 GLY A O 1
ATOM 3347 N N . GLU A 1 428 ? -19.688 -26.312 -1.013 1 88.06 428 GLU A N 1
ATOM 3348 C CA . GLU A 1 428 ? -20.562 -27.469 -1.118 1 88.06 428 GLU A CA 1
ATOM 3349 C C . GLU A 1 428 ? -20.125 -28.578 -0.177 1 88.06 428 GLU A C 1
ATOM 3351 O O . GLU A 1 428 ? -19 -28.547 0.347 1 88.06 428 GLU A O 1
ATOM 3356 N N . VAL A 1 429 ? -21.031 -29.516 0.023 1 84.25 429 VAL A N 1
ATOM 3357 C CA . VAL A 1 429 ? -20.734 -30.688 0.841 1 84.25 429 VAL A CA 1
ATOM 3358 C C . VAL A 1 429 ? -19.781 -31.609 0.095 1 84.25 429 VAL A C 1
ATOM 3360 O O . VAL A 1 429 ? -19.938 -31.828 -1.106 1 84.25 429 VAL A O 1
ATOM 3363 N N . LEU A 1 430 ? -18.828 -32.062 0.857 1 85.25 430 LEU A N 1
ATOM 3364 C CA . LEU A 1 430 ? -17.797 -32.875 0.216 1 85.25 430 LEU A CA 1
ATOM 3365 C C . LEU A 1 430 ? -18.109 -34.344 0.333 1 85.25 430 LEU A C 1
ATOM 3367 O O . LEU A 1 430 ? -18.578 -34.812 1.376 1 85.25 430 LEU A O 1
ATOM 3371 N N . GLN A 1 431 ? -17.891 -35.062 -0.743 1 81.75 431 GLN A N 1
ATOM 3372 C CA . GLN A 1 431 ? -18.016 -36.5 -0.756 1 81.75 431 GLN A CA 1
ATOM 3373 C C . GLN A 1 431 ? -16.672 -37.188 -0.484 1 81.75 431 GLN A C 1
ATOM 3375 O O . GLN A 1 431 ? -16.625 -38.344 -0.088 1 81.75 431 GLN A O 1
ATOM 3380 N N . LEU A 1 432 ? -15.695 -36.469 -0.762 1 85.12 432 LEU A N 1
ATOM 3381 C CA . LEU A 1 432 ? -14.32 -36.906 -0.579 1 85.12 432 LEU A CA 1
ATOM 3382 C C . LEU A 1 432 ? -13.594 -36.031 0.428 1 85.12 432 LEU A C 1
ATOM 3384 O O . LEU A 1 432 ? -14.086 -34.938 0.773 1 85.12 432 LEU A O 1
ATOM 3388 N N . PRO A 1 433 ? -12.531 -36.562 0.957 1 89.5 433 PRO A N 1
ATOM 3389 C CA . PRO A 1 433 ? -11.789 -35.719 1.887 1 89.5 433 PRO A CA 1
ATOM 3390 C C . PRO A 1 433 ? -11.406 -34.375 1.277 1 89.5 433 PRO A C 1
ATOM 3392 O O . PRO A 1 433 ? -11.109 -34.281 0.083 1 89.5 433 PRO A O 1
ATOM 3395 N N . PRO A 1 434 ? -11.367 -33.375 2.141 1 90.5 434 PRO A N 1
ATOM 3396 C CA . PRO A 1 434 ? -11.047 -32.031 1.625 1 90.5 434 PRO A CA 1
ATOM 3397 C C . PRO A 1 434 ? -9.617 -31.953 1.096 1 90.5 434 PRO A C 1
ATOM 3399 O O . PRO A 1 434 ? -8.703 -32.562 1.646 1 90.5 434 PRO A O 1
ATOM 3402 N N . VAL A 1 435 ? -9.461 -31.188 0.05 1 92.75 435 VAL A N 1
ATOM 3403 C CA . VAL A 1 435 ? -8.164 -30.969 -0.581 1 92.75 435 VAL A CA 1
ATOM 3404 C C . VAL A 1 435 ? -7.555 -29.672 -0.068 1 92.75 435 VAL A C 1
ATOM 3406 O O . VAL A 1 435 ? -6.418 -29.656 0.411 1 92.75 435 VAL A O 1
ATOM 3409 N N . LEU A 1 436 ? -8.312 -28.547 -0.042 1 89.75 436 LEU A N 1
ATOM 3410 C CA . LEU A 1 436 ? -7.836 -27.219 0.313 1 89.75 436 LEU A CA 1
ATOM 3411 C C . LEU A 1 436 ? -7.875 -27.016 1.823 1 89.75 436 LEU A C 1
ATOM 3413 O O . LEU A 1 436 ? -7.246 -26.078 2.344 1 89.75 436 LEU A O 1
ATOM 3417 N N . GLN A 1 437 ? -8.539 -27.812 2.535 1 79 437 GLN A N 1
ATOM 3418 C CA . GLN A 1 437 ? -8.625 -27.734 3.988 1 79 437 GLN A CA 1
ATOM 3419 C C . GLN A 1 437 ? -8.875 -26.297 4.445 1 79 437 GLN A C 1
ATOM 3421 O O . GLN A 1 437 ? -8.164 -25.781 5.305 1 79 437 GLN A O 1
ATOM 3426 N N . LEU A 1 438 ? -9.828 -25.688 3.938 1 73.81 438 LEU A N 1
ATOM 3427 C CA . L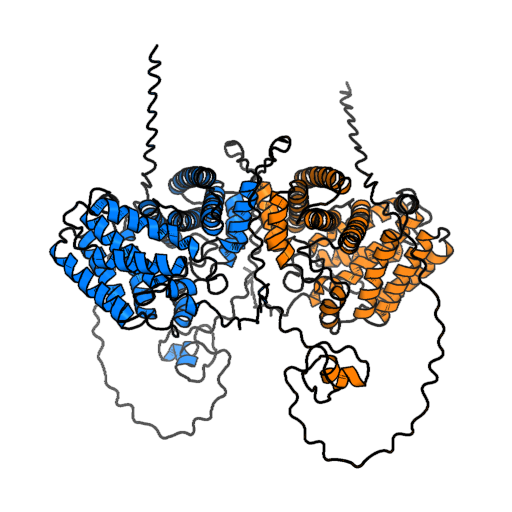EU A 1 438 ? -10.109 -24.266 4.137 1 73.81 438 LEU A CA 1
ATOM 3428 C C . LEU A 1 438 ? -10.43 -23.969 5.598 1 73.81 438 LEU A C 1
ATOM 3430 O O . LEU A 1 438 ? -10.297 -22.828 6.047 1 73.81 438 LEU A O 1
ATOM 3434 N N . HIS A 1 439 ? -10.781 -25 6.289 1 65.06 439 HIS A N 1
ATOM 3435 C CA . HIS A 1 439 ? -11.117 -24.828 7.699 1 65.06 439 HIS A CA 1
ATOM 3436 C C . HIS A 1 439 ? -9.875 -24.484 8.516 1 65.06 439 HIS A C 1
ATOM 3438 O O . HIS A 1 439 ? -9.984 -23.938 9.617 1 65.06 439 HIS A O 1
ATOM 3444 N N . LEU A 1 440 ? -8.75 -24.859 7.969 1 58.84 440 LEU A N 1
ATOM 3445 C CA . LEU A 1 440 ? -7.496 -24.578 8.664 1 58.84 440 LEU A CA 1
ATOM 3446 C C . LEU A 1 440 ? -7.141 -23.094 8.594 1 58.84 440 LEU A C 1
ATOM 3448 O O . LEU A 1 440 ? -6.344 -22.609 9.391 1 58.84 440 LEU A O 1
ATOM 3452 N N . ALA A 1 441 ? -7.633 -22.453 7.629 1 57.69 441 ALA A N 1
ATOM 3453 C CA . ALA A 1 441 ? -7.32 -21.047 7.449 1 57.69 441 ALA A CA 1
ATOM 3454 C C . ALA A 1 441 ? -8.25 -20.172 8.281 1 57.69 441 ALA A C 1
ATOM 3456 O O . ALA A 1 441 ? -8.023 -18.969 8.422 1 57.69 441 ALA A O 1
ATOM 3457 N N . THR A 1 442 ? -9.422 -20.875 8.641 1 53 442 THR A N 1
ATOM 3458 C CA . THR A 1 442 ? -10.359 -20.078 9.422 1 53 442 THR A CA 1
ATOM 3459 C C . THR A 1 442 ? -9.805 -19.797 10.812 1 53 442 THR A C 1
ATOM 3461 O O . THR A 1 442 ? -9.539 -20.719 11.586 1 53 442 THR A O 1
ATOM 3464 N N . ARG A 1 443 ? -9.016 -19.062 10.891 1 46.38 443 ARG A N 1
ATOM 3465 C CA . ARG A 1 443 ? -8.766 -18.641 12.258 1 46.38 443 ARG A CA 1
ATOM 3466 C C . ARG A 1 443 ? -10.07 -18.5 13.039 1 46.38 443 ARG A C 1
ATOM 3468 O O . ARG A 1 443 ? -11.102 -18.141 12.477 1 46.38 443 ARG A O 1
ATOM 3475 N N . ASP A 1 444 ? -10.258 -19.453 14.188 1 35.84 444 ASP A N 1
ATOM 3476 C CA . ASP A 1 444 ? -11.352 -19.266 15.133 1 35.84 444 ASP A CA 1
ATOM 3477 C C . ASP A 1 444 ? -11.82 -17.812 15.156 1 35.84 444 ASP A C 1
ATOM 3479 O O . ASP A 1 444 ? -11.273 -17 15.898 1 35.84 444 ASP A O 1
ATOM 3483 N N . ILE A 1 445 ? -12.211 -17.344 14.062 1 33.81 445 ILE A N 1
ATOM 3484 C CA . ILE A 1 445 ? -13.07 -16.203 14.352 1 33.81 445 ILE A CA 1
ATOM 3485 C C . ILE A 1 445 ? -14.352 -16.672 15.031 1 33.81 445 ILE A C 1
ATOM 3487 O O . ILE A 1 445 ? -15.133 -17.422 14.445 1 33.81 445 ILE A O 1
ATOM 3491 N N . THR A 1 446 ? -14.398 -16.969 16.312 1 28.92 446 THR A N 1
ATOM 3492 C CA . THR A 1 446 ? -15.648 -17.125 17.047 1 28.92 446 THR A CA 1
ATOM 3493 C C . THR A 1 446 ? -16.797 -16.406 16.344 1 28.92 446 THR A C 1
ATOM 3495 O O . THR A 1 446 ? -16.688 -15.211 16.062 1 28.92 446 THR A O 1
ATOM 3498 N N . PRO A 1 447 ? -17.625 -17.234 15.703 1 28.53 447 PRO A N 1
ATOM 3499 C CA . PRO A 1 447 ? -18.875 -16.766 15.109 1 28.53 447 PRO A CA 1
ATOM 3500 C C . PRO A 1 447 ? -19.609 -15.742 15.992 1 28.53 447 PRO A C 1
ATOM 3502 O O . PRO A 1 447 ? -19.969 -16.062 17.125 1 28.53 447 PRO A O 1
ATOM 3505 N N . GLN A 1 448 ? -19.281 -14.625 16.172 1 26.56 448 GLN A N 1
ATOM 3506 C CA . GLN A 1 448 ? -20.281 -13.766 16.797 1 26.56 448 GLN A CA 1
ATOM 3507 C C . GLN A 1 448 ? -21.625 -13.883 16.094 1 26.56 448 GLN A C 1
ATOM 3509 O O . GLN A 1 448 ? -21.672 -13.961 14.859 1 26.56 448 GLN A O 1
ATOM 3514 N N . SER A 1 449 ? -22.688 -14.32 16.828 1 25.67 449 SER A N 1
ATOM 3515 C CA . SER A 1 449 ? -24.109 -14.617 16.688 1 25.67 449 SER A CA 1
ATOM 3516 C C . SER A 1 449 ? -24.797 -13.617 15.781 1 25.67 449 SER A C 1
ATOM 3518 O O . SER A 1 449 ? -25.016 -12.461 16.172 1 25.67 449 SER A O 1
ATOM 3520 N N . THR A 1 450 ? -24.5 -13.578 14.555 1 25.23 450 THR A N 1
ATOM 3521 C CA . THR A 1 450 ? -25.438 -12.844 13.719 1 25.23 450 THR A CA 1
ATOM 3522 C C . THR A 1 450 ? -26.797 -13.539 13.688 1 25.23 450 THR A C 1
ATOM 3524 O O . THR A 1 450 ? -26.938 -14.586 13.055 1 25.23 450 THR A O 1
ATOM 3527 N N . ILE A 1 451 ? -27.547 -13.562 14.844 1 24 451 ILE A N 1
ATOM 3528 C CA . ILE A 1 451 ? -28.969 -13.914 14.883 1 24 451 ILE A CA 1
ATOM 3529 C C . ILE A 1 451 ? -29.734 -13.086 13.844 1 24 451 ILE A C 1
ATOM 3531 O O . ILE A 1 451 ? -29.828 -11.867 13.977 1 24 451 ILE A O 1
ATOM 3535 N N . LEU A 1 452 ? -29.656 -13.422 12.609 1 22.66 452 LEU A N 1
ATOM 3536 C CA . LEU A 1 452 ? -30.719 -12.984 11.703 1 22.66 452 LEU A CA 1
ATOM 3537 C C . LEU A 1 452 ? -32.062 -13.531 12.125 1 22.66 452 LEU A C 1
ATOM 3539 O O . LEU A 1 452 ? -32.25 -14.75 12.18 1 22.66 452 LEU A O 1
ATOM 3543 N N . THR A 1 453 ? -32.719 -12.844 13.133 1 22 453 THR A N 1
ATOM 3544 C CA . THR A 1 453 ? -34.125 -13.156 13.352 1 22 453 THR A CA 1
ATOM 3545 C C . THR A 1 453 ? -34.906 -13.062 12.047 1 22 453 THR A C 1
ATOM 3547 O O . THR A 1 453 ? -34.781 -12.07 11.32 1 22 453 THR A O 1
ATOM 3550 N N . PRO A 1 454 ? -35.156 -14.188 11.523 1 25.09 454 PRO A N 1
ATOM 3551 C CA . PRO A 1 454 ? -36.125 -14.328 10.414 1 25.09 454 PRO A CA 1
ATOM 3552 C C . PRO A 1 454 ? -37.406 -13.523 10.633 1 25.09 454 PRO A C 1
ATOM 3554 O O . PRO A 1 454 ? -37.938 -13.492 11.742 1 25.09 454 PRO A O 1
ATOM 3557 N N . THR A 1 455 ? -37.719 -12.469 9.773 1 22.33 455 THR A N 1
ATOM 3558 C CA . THR A 1 455 ? -39.156 -12.258 9.656 1 22.33 455 THR A CA 1
ATOM 3559 C C . THR A 1 455 ? -39.844 -13.461 9.016 1 22.33 455 THR A C 1
ATOM 3561 O O . THR A 1 455 ? -39.281 -14.062 8.078 1 22.33 455 THR A O 1
ATOM 3564 N N . MET B 1 1 ? 21.203 47.375 -30.672 1 21.09 1 MET B N 1
ATOM 3565 C CA . MET B 1 1 ? 19.984 47.812 -30 1 21.09 1 MET B CA 1
ATOM 3566 C C . MET B 1 1 ? 19.203 46.656 -29.422 1 21.09 1 MET B C 1
ATOM 3568 O O . MET B 1 1 ? 19.328 45.531 -29.891 1 21.09 1 MET B O 1
ATOM 3572 N N . THR B 1 2 ? 18.359 46.969 -28.219 1 22.06 2 THR B N 1
ATOM 3573 C CA . THR B 1 2 ? 17.797 46.531 -26.938 1 22.06 2 THR B CA 1
ATOM 3574 C C . THR B 1 2 ? 16.531 45.688 -27.172 1 22.06 2 THR B C 1
ATOM 3576 O O . THR B 1 2 ? 15.531 46.188 -27.672 1 22.06 2 THR B O 1
ATOM 3579 N N . LEU B 1 3 ? 16.688 44.406 -27.5 1 23.58 3 LEU B N 1
ATOM 3580 C CA . LEU B 1 3 ? 15.633 43.469 -27.875 1 23.58 3 LEU B CA 1
ATOM 3581 C C . LEU B 1 3 ? 14.602 43.344 -26.766 1 23.58 3 LEU B C 1
ATOM 3583 O O . LEU B 1 3 ? 14.945 43.031 -25.625 1 23.58 3 LEU B O 1
ATOM 3587 N N . ASP B 1 4 ? 13.398 44.062 -26.734 1 21.17 4 ASP B N 1
ATOM 3588 C CA . ASP B 1 4 ? 12.242 44.438 -25.922 1 21.17 4 ASP B CA 1
ATOM 3589 C C . ASP B 1 4 ? 11.391 43.219 -25.594 1 21.17 4 ASP B C 1
ATOM 3591 O O . ASP B 1 4 ? 10.508 42.844 -26.359 1 21.17 4 ASP B O 1
ATOM 3595 N N . ASN B 1 5 ? 11.992 41.969 -25.25 1 22.17 5 ASN B N 1
ATOM 3596 C CA . ASN B 1 5 ? 11.258 40.719 -25.188 1 22.17 5 ASN B CA 1
ATOM 3597 C C . ASN B 1 5 ? 10.312 40.656 -24 1 22.17 5 ASN B C 1
ATOM 3599 O O . ASN B 1 5 ? 10.68 40.188 -22.922 1 22.17 5 ASN B O 1
ATOM 3603 N N . SER B 1 6 ? 9.391 41.656 -23.641 1 22.61 6 SER B N 1
ATOM 3604 C CA . SER B 1 6 ? 8.734 41.844 -22.359 1 22.61 6 SER B CA 1
ATOM 3605 C C . SER B 1 6 ? 7.59 40.844 -22.172 1 22.61 6 SER B C 1
ATOM 3607 O O . SER B 1 6 ? 6.645 41.125 -21.422 1 22.61 6 SER B O 1
ATOM 3609 N N . ILE B 1 7 ? 7.477 39.5 -22.531 1 24.08 7 ILE B N 1
ATOM 3610 C CA . ILE B 1 7 ? 6.156 38.906 -22.531 1 24.08 7 ILE B CA 1
ATOM 3611 C C . ILE B 1 7 ? 5.723 38.625 -21.078 1 24.08 7 ILE B C 1
ATOM 3613 O O . ILE B 1 7 ? 6.355 37.844 -20.375 1 24.08 7 ILE B O 1
ATOM 3617 N N . SER B 1 8 ? 5.176 39.562 -20.219 1 22.72 8 SER B N 1
ATOM 3618 C CA . SER B 1 8 ? 4.77 39.531 -18.828 1 22.72 8 SER B CA 1
ATOM 3619 C C . SER B 1 8 ? 3.539 38.656 -18.609 1 22.72 8 SER B C 1
ATOM 3621 O O . SER B 1 8 ? 2.502 39.125 -18.141 1 22.72 8 SER B O 1
ATOM 3623 N N . THR B 1 9 ? 3.33 37.375 -19.062 1 22.55 9 THR B N 1
ATOM 3624 C CA . THR B 1 9 ? 2.018 36.75 -18.969 1 22.55 9 THR B CA 1
ATOM 3625 C C . THR B 1 9 ? 1.662 36.469 -17.516 1 22.55 9 THR B C 1
ATOM 3627 O O . THR B 1 9 ? 2.32 35.656 -16.859 1 22.55 9 THR B O 1
ATOM 3630 N N . ASP B 1 10 ? 1.129 37.344 -16.641 1 20.77 10 ASP B N 1
ATOM 3631 C CA . ASP B 1 10 ? 0.719 37.281 -15.234 1 20.77 10 ASP B CA 1
ATOM 3632 C C . ASP B 1 10 ? -0.474 36.344 -15.062 1 20.77 10 ASP B C 1
ATOM 3634 O O . ASP B 1 10 ? -1.614 36.719 -15.336 1 20.77 10 ASP B O 1
ATOM 3638 N N . ALA B 1 11 ? -0.513 35.062 -15.328 1 26.41 11 ALA B N 1
ATOM 3639 C CA . ALA B 1 11 ? -1.665 34.156 -15.18 1 26.41 11 ALA B CA 1
ATOM 3640 C C . ALA B 1 11 ? -2.121 34.094 -13.727 1 26.41 11 ALA B C 1
ATOM 3642 O O . ALA B 1 11 ? -1.583 33.312 -12.938 1 26.41 11 ALA B O 1
ATOM 3643 N N . SER B 1 12 ? -2.422 35.156 -12.852 1 22.86 12 SER B N 1
ATOM 3644 C CA . SER B 1 12 ? -2.82 35.062 -11.445 1 22.86 12 SER B CA 1
ATOM 3645 C C . SER B 1 12 ? -4.172 34.375 -11.305 1 22.86 12 SER B C 1
ATOM 3647 O O . SER B 1 12 ? -5.215 35 -11.523 1 22.86 12 SER B O 1
ATOM 3649 N N . THR B 1 13 ? -4.504 33.219 -11.719 1 26.03 13 THR B N 1
ATOM 3650 C CA . THR B 1 13 ? -5.832 32.625 -11.57 1 26.03 13 THR B CA 1
ATOM 3651 C C . THR B 1 13 ? -6.207 32.5 -10.094 1 26.03 13 THR B C 1
ATOM 3653 O O . THR B 1 13 ? -5.457 31.938 -9.305 1 26.03 13 THR B O 1
ATOM 3656 N N . ASP B 1 14 ? -7.129 33.312 -9.547 1 23.5 14 ASP B N 1
ATOM 3657 C CA . ASP B 1 14 ? -7.82 33.438 -8.266 1 23.5 14 ASP B CA 1
ATOM 3658 C C . ASP B 1 14 ? -8.586 32.188 -7.926 1 23.5 14 ASP B C 1
ATOM 3660 O O . ASP B 1 14 ? -9.695 31.953 -8.422 1 23.5 14 ASP B O 1
ATOM 3664 N N . ILE B 1 15 ? -8.125 31.047 -7.801 1 28.72 15 ILE B N 1
ATOM 3665 C CA . ILE B 1 15 ? -8.836 29.797 -7.539 1 28.72 15 ILE B CA 1
ATOM 3666 C C . ILE B 1 15 ? -9.383 29.812 -6.113 1 28.72 15 ILE B C 1
ATOM 3668 O O . ILE B 1 15 ? -9 28.984 -5.285 1 28.72 15 ILE B O 1
ATOM 3672 N N . THR B 1 16 ? -9.695 31.047 -5.398 1 25.8 16 THR B N 1
ATOM 3673 C CA . THR B 1 16 ? -9.945 30.984 -3.965 1 25.8 16 THR B CA 1
ATOM 3674 C C . THR B 1 16 ? -11.289 30.312 -3.682 1 25.8 16 THR B C 1
ATOM 3676 O O . THR B 1 16 ? -11.539 29.875 -2.559 1 25.8 16 THR B O 1
ATOM 3679 N N . SER B 1 17 ? -12.43 30.406 -4.379 1 26.73 17 SER B N 1
ATOM 3680 C CA . SER B 1 17 ? -13.688 30.578 -3.656 1 26.73 17 SER B CA 1
ATOM 3681 C C . SER B 1 17 ? -14.242 29.234 -3.189 1 26.73 17 SER B C 1
ATOM 3683 O O . SER B 1 17 ? -14.656 28.406 -4.008 1 26.73 17 SER B O 1
ATOM 3685 N N . ILE B 1 18 ? -13.727 28.531 -2.299 1 29.36 18 ILE B N 1
ATOM 3686 C CA . ILE B 1 18 ? -14.523 27.438 -1.743 1 29.36 18 ILE B CA 1
ATOM 3687 C C . ILE B 1 18 ? -15.773 28.016 -1.078 1 29.36 18 ILE B C 1
ATOM 3689 O O . ILE B 1 18 ? -15.695 28.625 -0.012 1 29.36 18 ILE B O 1
ATOM 3693 N N . ALA B 1 19 ? -16.891 28.562 -1.687 1 26.19 19 ALA B N 1
ATOM 3694 C CA . ALA B 1 19 ? -18.062 29.328 -1.261 1 26.19 19 ALA B CA 1
ATOM 3695 C C . ALA B 1 19 ? -18.938 28.5 -0.316 1 26.19 19 ALA B C 1
ATOM 3697 O O . ALA B 1 19 ? -19.453 29.031 0.673 1 26.19 19 ALA B O 1
ATOM 3698 N N . SER B 1 20 ? -19.438 27.297 -0.654 1 29.25 20 SER B N 1
ATOM 3699 C CA . SER B 1 20 ? -20.844 27 -0.393 1 29.25 20 SER B CA 1
ATOM 3700 C C . SER B 1 20 ? -21.016 26.344 0.971 1 29.25 20 SER B C 1
ATOM 3702 O O . SER B 1 20 ? -21.984 25.594 1.187 1 29.25 20 SER B O 1
ATOM 3704 N N . TRP B 1 21 ? -20.078 26.328 1.782 1 28.53 21 TRP B N 1
ATOM 3705 C CA . TRP B 1 21 ? -20.391 25.484 2.924 1 28.53 21 TRP B CA 1
ATOM 3706 C C . TRP B 1 21 ? -21.438 26.125 3.82 1 28.53 21 TRP B C 1
ATOM 3708 O O . TRP B 1 21 ? -21.469 25.891 5.031 1 28.53 21 TRP B O 1
ATOM 3718 N N . ASP B 1 22 ? -22.375 27.094 3.484 1 26.78 22 ASP B N 1
ATOM 3719 C CA . ASP B 1 22 ? -23.25 27.797 4.426 1 26.78 22 ASP B CA 1
ATOM 3720 C C . ASP B 1 22 ? -24.312 26.859 4.988 1 26.78 22 ASP B C 1
ATOM 3722 O O . ASP B 1 22 ? -25.266 26.5 4.293 1 26.78 22 ASP B O 1
ATOM 3726 N N . LEU B 1 23 ? -23.984 25.844 5.801 1 27.25 23 LEU B N 1
ATOM 3727 C CA . LEU B 1 23 ? -25.031 25.031 6.414 1 27.25 23 LEU B CA 1
ATOM 3728 C C . LEU B 1 23 ? -25.922 25.875 7.32 1 27.25 23 LEU B C 1
ATOM 3730 O O . LEU B 1 23 ? -25.422 26.719 8.062 1 27.25 23 LEU B O 1
ATOM 3734 N N . SER B 1 24 ? -27.25 26.031 7.145 1 21.39 24 SER B N 1
ATOM 3735 C CA . SER B 1 24 ? -28.297 26.781 7.836 1 21.39 24 SER B CA 1
ATOM 3736 C C . SER B 1 24 ? -28.578 26.188 9.211 1 21.39 24 SER B C 1
ATOM 3738 O O . SER B 1 24 ? -28.859 24.984 9.328 1 21.39 24 SER B O 1
ATOM 3740 N N . PRO B 1 25 ? -28.031 26.656 10.328 1 23.5 25 PRO B N 1
ATOM 3741 C CA . PRO B 1 25 ? -28.156 26.219 11.719 1 23.5 25 PRO B CA 1
ATOM 3742 C C . PRO B 1 25 ? -29.609 26.219 12.211 1 23.5 25 PRO B C 1
ATOM 3744 O O . PRO B 1 25 ? -30.281 27.25 12.164 1 23.5 25 PRO B O 1
ATOM 3747 N N . GLU B 1 26 ? -30.453 25.172 11.969 1 21.52 26 GLU B N 1
ATOM 3748 C CA . GLU B 1 26 ? -31.797 25.203 12.523 1 21.52 26 GLU B CA 1
ATOM 3749 C C . GLU B 1 26 ? -31.781 25.125 14.047 1 21.52 26 GLU B C 1
ATOM 3751 O O . GLU B 1 26 ? -31.156 24.219 14.609 1 21.52 26 GLU B O 1
ATOM 3756 N N . ALA B 1 27 ? -31.938 26.141 14.828 1 22.42 27 ALA B N 1
ATOM 3757 C CA . ALA B 1 27 ? -31.953 26.484 16.25 1 22.42 27 ALA B CA 1
ATOM 3758 C C . ALA B 1 27 ? -33.062 25.766 16.984 1 22.42 27 ALA B C 1
ATOM 3760 O O . ALA B 1 27 ? -34.25 26.109 16.812 1 22.42 27 ALA B O 1
ATOM 3761 N N . THR B 1 28 ? -33.031 24.344 17.094 1 20.56 28 THR B N 1
ATOM 3762 C CA . THR B 1 28 ? -34.156 23.781 17.797 1 20.56 28 THR B CA 1
ATOM 3763 C C . THR B 1 28 ? -34.094 24.141 19.281 1 20.56 28 THR B C 1
ATOM 3765 O O . THR B 1 28 ? -33.031 24.078 19.906 1 20.56 28 THR B O 1
ATOM 3768 N N . THR B 1 29 ? -35.125 24.688 19.984 1 20.42 29 THR B N 1
ATOM 3769 C CA . THR B 1 29 ? -35.469 25.422 21.188 1 20.42 29 THR B CA 1
ATOM 3770 C C . THR B 1 29 ? -35.625 24.453 22.375 1 20.42 29 THR B C 1
ATOM 3772 O O . THR B 1 29 ? -36 24.859 23.469 1 20.42 29 THR B O 1
ATOM 3775 N N . PRO B 1 30 ? -34.781 23.391 22.531 1 20.17 30 PRO B N 1
ATOM 3776 C CA . PRO B 1 30 ? -35.438 22.5 23.5 1 20.17 30 PRO B CA 1
ATOM 3777 C C . PRO B 1 30 ? -35.562 23.125 24.891 1 20.17 30 PRO B C 1
ATOM 3779 O O . PRO B 1 30 ? -34.75 23.984 25.25 1 20.17 30 PRO B O 1
ATOM 3782 N N . ALA B 1 31 ? -36.719 22.875 25.672 1 20.16 31 ALA B N 1
ATOM 3783 C CA . ALA B 1 31 ? -37.438 23.391 26.844 1 20.16 31 ALA B CA 1
ATOM 3784 C C . ALA B 1 31 ? -36.75 22.953 28.141 1 20.16 31 ALA B C 1
ATOM 3786 O O . ALA B 1 31 ? -36.031 21.938 28.156 1 20.16 31 ALA B O 1
ATOM 3787 N N . SER B 1 32 ? -36.781 23.719 29.297 1 18.94 32 SER B N 1
ATOM 3788 C CA . SER B 1 32 ? -36.156 24.172 30.531 1 18.94 32 SER B CA 1
ATOM 3789 C C . SER B 1 32 ? -36.5 23.234 31.688 1 18.94 32 SER B C 1
ATOM 3791 O O . SER B 1 32 ? -36.156 23.531 32.844 1 18.94 32 SER B O 1
ATOM 3793 N N . ASN B 1 33 ? -36.938 21.891 31.484 1 18.89 33 ASN B N 1
ATOM 3794 C CA . ASN B 1 33 ? -37.781 21.516 32.625 1 18.89 33 ASN B CA 1
ATOM 3795 C C . ASN B 1 33 ? -36.938 21.297 33.875 1 18.89 33 ASN B C 1
ATOM 3797 O O . ASN B 1 33 ? -35.812 20.797 33.781 1 18.89 33 ASN B O 1
ATOM 3801 N N . GLY B 1 34 ? -37.25 21.891 35.062 1 18.31 34 GLY B N 1
ATOM 3802 C CA . GLY B 1 34 ? -36.812 22.375 36.375 1 18.31 34 GLY B CA 1
ATOM 3803 C C . GLY B 1 34 ? -36.625 21.25 37.375 1 18.31 34 GLY B C 1
ATOM 3804 O O . GLY B 1 34 ? -36.219 21.5 38.5 1 18.31 34 GLY B O 1
ATOM 3805 N N . SER B 1 35 ? -37.125 19.938 37.219 1 21.39 35 SER B N 1
ATOM 3806 C CA . SER B 1 35 ? -37.688 19.453 38.469 1 21.39 35 SER B CA 1
ATOM 3807 C C . SER B 1 35 ? -36.594 19.047 39.438 1 21.39 35 SER B C 1
ATOM 3809 O O . SER B 1 35 ? -35.562 18.5 39.031 1 21.39 35 SER B O 1
ATOM 3811 N N . ARG B 1 36 ? -36.625 19.594 40.719 1 20.61 36 ARG B N 1
ATOM 3812 C CA . ARG B 1 36 ? -35.812 19.766 41.938 1 20.61 36 ARG B CA 1
ATOM 3813 C C . ARG B 1 36 ? -35.688 18.453 42.688 1 20.61 36 ARG B C 1
ATOM 3815 O O . ARG B 1 36 ? -36.688 17.953 43.25 1 20.61 36 ARG B O 1
ATOM 3822 N N . ARG B 1 37 ? -34.875 17.422 42.219 1 19.64 37 ARG B N 1
ATOM 3823 C CA . ARG B 1 37 ? -34.781 16.078 42.781 1 19.64 37 ARG B CA 1
ATOM 3824 C C . ARG B 1 37 ? -34.156 16.109 44.156 1 19.64 37 ARG B C 1
ATOM 3826 O O . ARG B 1 37 ? -33.031 16.562 44.344 1 19.64 37 ARG B O 1
ATOM 3833 N N . ASN B 1 38 ? -34.906 16.312 45.219 1 19.77 38 ASN B N 1
ATOM 3834 C CA . ASN B 1 38 ? -34.562 16.422 46.625 1 19.77 38 ASN B CA 1
ATOM 3835 C C . ASN B 1 38 ? -33.938 15.133 47.156 1 19.77 38 ASN B C 1
ATOM 3837 O O . ASN B 1 38 ? -34.625 14.125 47.312 1 19.77 38 ASN B O 1
ATOM 3841 N N . THR B 1 39 ? -32.844 14.531 46.562 1 20.11 39 THR B N 1
ATOM 3842 C CA . THR B 1 39 ? -32.438 13.18 46.906 1 20.11 39 THR B CA 1
ATOM 3843 C C . THR B 1 39 ? -31.922 13.125 48.344 1 20.11 39 THR B C 1
ATOM 3845 O O . THR B 1 39 ? -31.016 13.875 48.719 1 20.11 39 THR B O 1
ATOM 3848 N N . HIS B 1 40 ? -32.781 12.766 49.344 1 20.94 40 HIS B N 1
ATOM 3849 C CA . HIS B 1 40 ? -32.625 12.578 50.781 1 20.94 40 HIS B CA 1
ATOM 3850 C C . HIS B 1 40 ? -31.453 11.664 51.094 1 20.94 40 HIS B C 1
ATOM 3852 O O . HIS B 1 40 ? -31.062 10.844 50.25 1 20.94 40 HIS B O 1
ATOM 3858 N N . GLN B 1 41 ? -30.75 11.875 52.281 1 21.53 41 GLN B N 1
ATOM 3859 C CA . GLN B 1 41 ? -29.484 11.719 53 1 21.53 41 GLN B CA 1
ATOM 3860 C C . GLN B 1 41 ? -29.344 10.312 53.562 1 21.53 41 GLN B C 1
ATOM 3862 O O . GLN B 1 41 ? -29.547 10.094 54.75 1 21.53 41 GLN B O 1
ATOM 3867 N N . LYS B 1 42 ? -29.828 9.227 53 1 22.5 42 LYS B N 1
ATOM 3868 C CA . LYS B 1 42 ? -29.922 8.008 53.781 1 22.5 42 LYS B CA 1
ATOM 3869 C C . LYS B 1 42 ? -28.547 7.578 54.312 1 22.5 42 LYS B C 1
ATOM 3871 O O . LYS B 1 42 ? -27.578 7.504 53.531 1 22.5 42 LYS B O 1
ATOM 3876 N N . THR B 1 43 ? -28.312 7.645 55.594 1 22.48 43 THR B N 1
ATOM 3877 C CA . THR B 1 43 ? -27.188 7.422 56.5 1 22.48 43 THR B CA 1
ATOM 3878 C C . THR B 1 43 ? -26.734 5.965 56.438 1 22.48 43 THR B C 1
ATOM 3880 O O . THR B 1 43 ? -27.453 5.074 56.906 1 22.48 43 THR B O 1
ATOM 3883 N N . ARG B 1 44 ? -26.188 5.438 55.375 1 24.59 44 ARG B N 1
ATOM 3884 C CA . ARG B 1 44 ? -25.906 4.02 55.188 1 24.59 44 ARG B CA 1
ATOM 3885 C C . ARG B 1 44 ? -24.891 3.525 56.219 1 24.59 44 ARG B C 1
ATOM 3887 O O . ARG B 1 44 ? -23.797 4.07 56.312 1 24.59 44 ARG B O 1
ATOM 3894 N N . THR B 1 45 ? -25.391 2.869 57.25 1 24.23 45 THR B N 1
ATOM 3895 C CA . THR B 1 45 ? -24.719 2.193 58.344 1 24.23 45 THR B CA 1
ATOM 3896 C C . THR B 1 45 ? -23.641 1.242 57.812 1 24.23 45 THR B C 1
ATOM 3898 O O . THR B 1 45 ? -23.875 0.507 56.875 1 24.23 45 THR B O 1
ATOM 3901 N N . LEU B 1 46 ? -22.391 1.434 58.312 1 25.75 46 LEU B N 1
ATOM 3902 C CA . LEU B 1 46 ? -21.078 0.905 57.906 1 25.75 46 LEU B CA 1
ATOM 3903 C C . LEU B 1 46 ? -21.016 -0.602 58.125 1 25.75 46 LEU B C 1
ATOM 3905 O O . LEU B 1 46 ? -21.031 -1.062 59.281 1 25.75 46 LEU B O 1
ATOM 3909 N N . ALA B 1 47 ? -21.797 -1.467 57.469 1 29.42 47 ALA B N 1
ATOM 3910 C CA . ALA B 1 47 ? -21.891 -2.906 57.719 1 29.42 47 ALA B CA 1
ATOM 3911 C C . ALA B 1 47 ? -20.5 -3.531 57.844 1 29.42 47 ALA B C 1
ATOM 3913 O O . ALA B 1 47 ? -19.516 -2.998 57.312 1 29.42 47 ALA B O 1
ATOM 3914 N N . PRO B 1 48 ? -20.453 -4.75 58.5 1 29.34 48 PRO B N 1
ATOM 3915 C CA . PRO B 1 48 ? -19.328 -5.559 59 1 29.34 48 PRO B CA 1
ATOM 3916 C C . PRO B 1 48 ? -18.375 -5.973 57.875 1 29.34 48 PRO B C 1
ATOM 3918 O O . PRO B 1 48 ? -18.75 -5.98 56.719 1 29.34 48 PRO B O 1
ATOM 3921 N N . ASN B 1 49 ? -17.062 -6.125 58.219 1 28.41 49 ASN B N 1
ATOM 3922 C CA . ASN B 1 49 ? -15.82 -6.355 57.5 1 28.41 49 ASN B CA 1
ATOM 3923 C C . ASN B 1 49 ? -15.891 -7.629 56.656 1 28.41 49 ASN B C 1
ATOM 3925 O O . ASN B 1 49 ? -15.641 -8.727 57.156 1 28.41 49 ASN B O 1
ATOM 3929 N N . LEU B 1 50 ? -17.094 -7.934 56.062 1 31.5 50 LEU B N 1
ATOM 3930 C CA . LEU B 1 50 ? -17.156 -9.227 55.406 1 31.5 50 LEU B CA 1
ATOM 3931 C C . LEU B 1 50 ? -15.922 -9.43 54.5 1 31.5 50 LEU B C 1
ATOM 3933 O O . LEU B 1 50 ? -15.492 -8.508 53.812 1 31.5 50 LEU B O 1
ATOM 3937 N N . THR B 1 51 ? -15.141 -10.43 54.969 1 32.31 51 THR B N 1
ATOM 3938 C CA . THR B 1 51 ? -13.961 -10.93 54.25 1 32.31 51 THR B CA 1
ATOM 3939 C C . THR B 1 51 ? -14.25 -11.07 52.781 1 32.31 51 THR B C 1
ATOM 3941 O O . THR B 1 51 ? -15.156 -11.805 52.375 1 32.31 51 THR B O 1
ATOM 3944 N N . ARG B 1 52 ? -14.18 -9.992 52.094 1 33.03 52 ARG B N 1
ATOM 3945 C CA . ARG B 1 52 ? -14.539 -9.93 50.688 1 33.03 52 ARG B CA 1
ATOM 3946 C C . ARG B 1 52 ? -13.852 -11.039 49.906 1 33.03 52 ARG B C 1
ATOM 3948 O O . ARG B 1 52 ? -12.625 -11.156 49.906 1 33.03 52 ARG B O 1
ATOM 3955 N N . ARG B 1 53 ? -14.5 -12.242 49.969 1 35.81 53 ARG B N 1
ATOM 3956 C CA . ARG B 1 53 ? -14.078 -13.234 48.969 1 35.81 53 ARG B CA 1
ATOM 3957 C C . ARG B 1 53 ? -13.727 -12.578 47.656 1 35.81 53 ARG B C 1
ATOM 3959 O O . ARG B 1 53 ? -14.438 -11.695 47.188 1 35.81 53 ARG B O 1
ATOM 3966 N N . SER B 1 54 ? -12.477 -12.508 47.438 1 34.38 54 SER B N 1
ATOM 3967 C CA . SER B 1 54 ? -11.977 -11.977 46.156 1 34.38 54 SER B CA 1
ATOM 3968 C C . SER B 1 54 ? -12.727 -12.578 44.969 1 34.38 54 SER B C 1
ATOM 3970 O O . SER B 1 54 ? -12.688 -13.789 44.75 1 34.38 54 SER B O 1
ATOM 3972 N N . HIS B 1 55 ? -13.992 -12.25 44.969 1 40.5 55 HIS B N 1
ATOM 3973 C CA . HIS B 1 55 ? -14.711 -12.82 43.812 1 40.5 55 HIS B CA 1
ATOM 3974 C C . HIS B 1 55 ? -13.898 -12.711 42.531 1 40.5 55 HIS B C 1
ATOM 3976 O O . HIS B 1 55 ? -13.141 -11.758 42.375 1 40.5 55 HIS B O 1
ATOM 3982 N N . LYS B 1 56 ? -13.656 -13.781 41.938 1 45.09 56 LYS B N 1
ATOM 3983 C CA . LYS B 1 56 ? -12.977 -13.867 40.656 1 45.09 56 LYS B CA 1
ATOM 3984 C C . LYS B 1 56 ? -13.531 -12.836 39.656 1 45.09 56 LYS B C 1
ATOM 3986 O O . LYS B 1 56 ? -14.75 -12.742 39.469 1 45.09 56 LYS B O 1
ATOM 3991 N N . LYS B 1 57 ? -12.781 -11.812 39.438 1 47.97 57 LYS B N 1
ATOM 3992 C CA . LYS B 1 57 ? -13.109 -10.75 38.5 1 47.97 57 LYS B CA 1
ATOM 3993 C C . LYS B 1 57 ? -13.617 -11.328 37.188 1 47.97 57 LYS B C 1
ATOM 3995 O O . LYS B 1 57 ? -13.102 -12.336 36.688 1 47.97 57 LYS B O 1
ATOM 4000 N N . SER B 1 58 ? -14.922 -11.047 36.938 1 53.66 58 SER B N 1
ATOM 4001 C CA . SER B 1 58 ? -15.414 -11.492 35.625 1 53.66 58 SER B CA 1
ATOM 4002 C C . SER B 1 58 ? -14.594 -10.906 34.5 1 53.66 58 SER B C 1
ATOM 4004 O O . SER B 1 58 ? -14.305 -9.703 34.5 1 53.66 58 SER B O 1
ATOM 4006 N N . ARG B 1 59 ? -13.859 -11.602 33.781 1 64.44 59 ARG B N 1
ATOM 4007 C CA . ARG B 1 59 ? -13.023 -11.156 32.688 1 64.44 59 ARG B CA 1
ATOM 4008 C C . ARG B 1 59 ? -13.852 -10.422 31.625 1 64.44 59 ARG B C 1
ATOM 4010 O O . ARG B 1 59 ? -13.336 -9.547 30.922 1 64.44 59 ARG B O 1
ATOM 4017 N N . GLY B 1 60 ? -15.203 -10.539 31.656 1 65 60 GLY B N 1
ATOM 4018 C CA . GLY B 1 60 ? -16.094 -9.953 30.656 1 65 60 GLY B CA 1
ATOM 4019 C C . GLY B 1 60 ? -16.875 -8.773 31.203 1 65 60 GLY B C 1
ATOM 4020 O O . GLY B 1 60 ? -17.891 -8.383 30.609 1 65 60 GLY B O 1
ATOM 4021 N N . GLY B 1 61 ? -16.484 -8.156 32.156 1 72.31 61 GLY B N 1
ATOM 4022 C CA . GLY B 1 61 ? -17.25 -7.113 32.812 1 72.31 61 GLY B CA 1
ATOM 4023 C C . GLY B 1 61 ? -17.219 -5.789 32.094 1 72.31 61 GLY B C 1
ATOM 4024 O O . GLY B 1 61 ? -16.344 -5.555 31.25 1 72.31 61 GLY B O 1
ATOM 4025 N N . CYS B 1 62 ? -18.203 -4.992 32.344 1 73.75 62 CYS B N 1
ATOM 4026 C CA . CYS B 1 62 ? -18.297 -3.678 31.719 1 73.75 62 CYS B CA 1
ATOM 4027 C C . CYS B 1 62 ? -17.219 -2.738 32.25 1 73.75 62 CYS B C 1
ATOM 4029 O O . CYS B 1 62 ? -16.688 -2.957 33.344 1 73.75 62 CYS B O 1
ATOM 4031 N N . PHE B 1 63 ? -16.828 -1.764 31.5 1 77.19 63 PHE B N 1
ATOM 4032 C CA . PHE B 1 63 ? -15.766 -0.838 31.859 1 77.19 63 PHE B CA 1
ATOM 4033 C C . PHE B 1 63 ? -16.062 -0.142 33.188 1 77.19 63 PHE B C 1
ATOM 4035 O O . PHE B 1 63 ? -15.164 0.08 34 1 77.19 63 PHE B O 1
ATOM 4042 N N . SER B 1 64 ? -17.234 0.125 33.406 1 77.88 64 SER B N 1
ATOM 4043 C CA . SER B 1 64 ? -17.594 0.848 34.625 1 77.88 64 SER B CA 1
ATOM 4044 C C . SER B 1 64 ? -17.375 -0.009 35.875 1 77.88 64 SER B C 1
ATOM 4046 O O . SER B 1 64 ? -16.859 0.479 36.875 1 77.88 64 SER B O 1
ATOM 4048 N N . CYS B 1 65 ? -17.766 -1.251 35.844 1 77.25 65 CYS B N 1
ATOM 4049 C CA . CYS B 1 65 ? -17.578 -2.146 37 1 77.25 65 CYS B CA 1
ATOM 4050 C C . CYS B 1 65 ? -16.094 -2.443 37.219 1 77.25 65 CYS B C 1
ATOM 4052 O O . CYS B 1 65 ? -15.633 -2.492 38.344 1 77.25 65 CYS B O 1
ATOM 4054 N N . LYS B 1 66 ? -15.305 -2.541 36.094 1 76.12 66 LYS B N 1
ATOM 4055 C CA . LYS B 1 66 ? -13.867 -2.766 36.156 1 76.12 66 LYS B CA 1
ATOM 4056 C C . LYS B 1 66 ? -13.156 -1.582 36.812 1 76.12 66 LYS B C 1
ATOM 4058 O O . LYS B 1 66 ? -12.25 -1.766 37.625 1 76.12 66 LYS B O 1
ATOM 4063 N N . GLN B 1 67 ? -13.648 -0.468 36.438 1 74.38 67 GLN B N 1
ATOM 4064 C CA . GLN B 1 67 ? -13.086 0.751 37.031 1 74.38 67 GLN B CA 1
ATOM 4065 C C . GLN B 1 67 ? -13.367 0.845 38.5 1 74.38 67 GLN B C 1
ATOM 4067 O O . GLN B 1 67 ? -12.516 1.306 39.281 1 74.38 67 GLN B O 1
ATOM 4072 N N . ARG B 1 68 ? -14.398 0.373 38.906 1 76.94 68 ARG B N 1
ATOM 4073 C CA . ARG B 1 68 ? -14.828 0.481 40.281 1 76.94 68 ARG B CA 1
ATOM 4074 C C . ARG B 1 68 ? -14.375 -0.732 41.094 1 76.94 68 ARG B C 1
ATOM 4076 O O . ARG B 1 68 ? -14.602 -0.798 42.312 1 76.94 68 ARG B O 1
ATOM 4083 N N . LYS B 1 69 ? -13.766 -1.68 40.375 1 75.25 69 LYS B N 1
ATOM 4084 C CA . LYS B 1 69 ? -13.195 -2.883 41 1 75.25 69 LYS B CA 1
ATOM 4085 C C . LYS B 1 69 ? -14.258 -3.674 41.75 1 75.25 69 LYS B C 1
ATOM 4087 O O . LYS B 1 69 ? -13.992 -4.176 42.844 1 75.25 69 LYS B O 1
ATOM 4092 N N . ILE B 1 70 ? -15.453 -3.594 41.25 1 80 70 ILE B N 1
ATOM 4093 C CA . ILE B 1 70 ? -16.516 -4.41 41.812 1 80 70 ILE B CA 1
ATOM 4094 C C . ILE B 1 70 ? -16.844 -5.574 40.875 1 80 70 ILE B C 1
ATOM 4096 O O . ILE B 1 70 ? -16.547 -5.52 39.688 1 80 70 ILE B O 1
ATOM 4100 N N . LYS B 1 71 ? -17.312 -6.656 41.406 1 76.19 71 LYS B N 1
ATOM 4101 C CA . LYS B 1 71 ? -17.75 -7.793 40.594 1 76.19 71 LYS B CA 1
ATOM 4102 C C . LYS B 1 71 ? -18.938 -7.418 39.688 1 76.19 71 LYS B C 1
ATOM 4104 O O . LYS B 1 71 ? -19.938 -6.895 40.188 1 76.19 71 LYS B O 1
ATOM 4109 N N . CYS B 1 72 ? -18.812 -7.48 38.281 1 73.69 72 CYS B N 1
ATOM 4110 C CA . CYS B 1 72 ? -19.844 -7.191 37.312 1 73.69 72 CYS B CA 1
ATOM 4111 C C . CYS B 1 72 ? -20.75 -8.398 37.094 1 73.69 72 CYS B C 1
ATOM 4113 O O . CYS B 1 72 ? -20.281 -9.539 37.031 1 73.69 72 CYS B O 1
ATOM 4115 N N . SER B 1 73 ? -21.969 -8.328 37.156 1 77.56 73 SER B N 1
ATOM 4116 C CA . SER B 1 73 ? -22.922 -9.406 36.938 1 77.56 73 SER B CA 1
ATOM 4117 C C . SER B 1 73 ? -22.953 -9.828 35.469 1 77.56 73 SER B C 1
ATOM 4119 O O . SER B 1 73 ? -23.578 -10.82 35.094 1 77.56 73 SER B O 1
ATOM 4121 N N . GLU B 1 74 ? -22.203 -9.172 34.469 1 74.5 74 GLU B N 1
ATOM 4122 C CA . GLU B 1 74 ? -22.047 -9.383 33.031 1 74.5 74 GLU B CA 1
ATOM 4123 C C . GLU B 1 74 ? -23.406 -9.539 32.344 1 74.5 74 GLU B C 1
ATOM 4125 O O . GLU B 1 74 ? -23.484 -10.07 31.234 1 74.5 74 GLU B O 1
ATOM 4130 N N . THR B 1 75 ? -24.422 -9.078 32.969 1 76.25 75 THR B N 1
ATOM 4131 C CA . THR B 1 75 ? -25.734 -9.086 32.344 1 76.25 75 THR B CA 1
ATOM 4132 C C . THR B 1 75 ? -25.859 -7.965 31.312 1 76.25 75 THR B C 1
ATOM 4134 O O . THR B 1 75 ? -25.453 -6.828 31.562 1 76.25 75 THR B O 1
ATOM 4137 N N . LYS B 1 76 ? -26.172 -8.273 29.922 1 73.19 76 LYS B N 1
ATOM 4138 C CA . LYS B 1 76 ? -26.406 -7.297 28.859 1 73.19 76 LYS B CA 1
ATOM 4139 C C . LYS B 1 76 ? -27.891 -6.926 28.781 1 73.19 76 LYS B C 1
ATOM 4141 O O . LYS B 1 76 ? -28.75 -7.723 29.141 1 73.19 76 LYS B O 1
ATOM 4146 N N . PRO B 1 77 ? -28.047 -5.703 28.422 1 73.06 77 PRO B N 1
ATOM 4147 C CA . PRO B 1 77 ? -27.109 -4.699 27.938 1 73.06 77 PRO B CA 1
ATOM 4148 C C . PRO B 1 77 ? -26.453 -3.906 29.062 1 73.06 77 PRO B C 1
ATOM 4150 O O . PRO B 1 77 ? -25.422 -3.264 28.844 1 73.06 77 PRO B O 1
ATOM 4153 N N . ALA B 1 78 ? -27 -3.979 30.172 1 76.88 78 ALA B N 1
ATOM 4154 C CA . ALA B 1 78 ? -26.406 -3.262 31.297 1 76.88 78 ALA B CA 1
ATOM 4155 C C . ALA B 1 78 ? -26.312 -4.164 32.531 1 76.88 78 ALA B C 1
ATOM 4157 O O . ALA B 1 78 ? -27.234 -4.91 32.844 1 76.88 78 ALA B O 1
ATOM 4158 N N . CYS B 1 79 ? -25.125 -4.156 33.062 1 77.5 79 CYS B N 1
ATOM 4159 C CA . CYS B 1 79 ? -24.953 -5.016 34.25 1 77.5 79 CYS B CA 1
ATOM 4160 C C . CYS B 1 79 ? -25.75 -4.488 35.438 1 77.5 79 CYS B C 1
ATOM 4162 O O . CYS B 1 79 ? -26.094 -3.307 35.469 1 77.5 79 CYS B O 1
ATOM 4164 N N . GLY B 1 80 ? -26.203 -5.375 36.312 1 79.94 80 GLY B N 1
ATOM 4165 C CA . GLY B 1 80 ? -27.016 -5.039 37.469 1 79.94 80 GLY B CA 1
ATOM 4166 C C . GLY B 1 80 ? -26.422 -3.918 38.312 1 79.94 80 GLY B C 1
ATOM 4167 O O . GLY B 1 80 ? -27.156 -3.047 38.781 1 79.94 80 GLY B O 1
ATOM 4168 N N . SER B 1 81 ? -25.172 -3.938 38.406 1 79.12 81 SER B N 1
ATOM 4169 C CA . SER B 1 81 ? -24.516 -2.93 39.25 1 79.12 81 SER B CA 1
ATOM 4170 C C . SER B 1 81 ? -24.594 -1.55 38.594 1 79.12 81 SER B C 1
ATOM 4172 O O . SER B 1 81 ? -24.828 -0.55 39.281 1 79.12 81 SER B O 1
ATOM 4174 N N . CYS B 1 82 ? -24.359 -1.492 37.312 1 76.69 82 CYS B N 1
ATOM 4175 C CA . CYS B 1 82 ? -24.453 -0.232 36.594 1 76.69 82 CYS B CA 1
ATOM 4176 C C . CYS B 1 82 ? -25.875 0.278 36.531 1 76.69 82 CYS B C 1
ATOM 4178 O O . CYS B 1 82 ? -26.125 1.477 36.688 1 76.69 82 CYS B O 1
ATOM 4180 N N . LEU B 1 83 ? -26.781 -0.553 36.406 1 79.12 83 LEU B N 1
ATOM 4181 C CA . LEU B 1 83 ? -28.203 -0.184 36.375 1 79.12 83 LEU B CA 1
ATOM 4182 C C . LEU B 1 83 ? -28.625 0.407 37.719 1 79.12 83 LEU B C 1
ATOM 4184 O O . LEU B 1 83 ? -29.344 1.407 37.75 1 79.12 83 LEU B O 1
ATOM 4188 N N . MET B 1 84 ? -28.234 -0.128 38.781 1 78.31 84 MET B N 1
ATOM 4189 C CA . MET B 1 84 ? -28.641 0.312 40.125 1 78.31 84 MET B CA 1
ATOM 4190 C C . MET B 1 84 ? -28.062 1.683 40.438 1 78.31 84 MET B C 1
ATOM 4192 O O . MET B 1 84 ? -28.719 2.502 41.094 1 78.31 84 MET B O 1
ATOM 4196 N N . LYS B 1 85 ? -26.906 1.857 39.969 1 76.31 85 LYS B N 1
ATOM 4197 C CA . LYS B 1 85 ? -26.219 3.096 40.344 1 76.31 85 LYS B CA 1
ATOM 4198 C C . LYS B 1 85 ? -26.375 4.145 39.25 1 76.31 85 LYS B C 1
ATOM 4200 O O . LYS B 1 85 ? -25.828 5.25 39.344 1 76.31 85 LYS B O 1
ATOM 4205 N N . GLY B 1 86 ? -27.078 3.832 38.156 1 73.81 86 GLY B N 1
ATOM 4206 C CA . GLY B 1 86 ? -27.312 4.754 37.062 1 73.81 86 GLY B CA 1
ATOM 4207 C C . GLY B 1 86 ? -26.062 5.082 36.25 1 73.81 86 GLY B C 1
ATOM 4208 O O . GLY B 1 86 ? -25.922 6.188 35.75 1 73.81 86 GLY B O 1
ATOM 4209 N N . LEU B 1 87 ? -25.094 4.223 36.312 1 71.81 87 LEU B N 1
ATOM 4210 C CA . LEU B 1 87 ? -23.844 4.438 35.594 1 71.81 87 LEU B CA 1
ATOM 4211 C C . LEU B 1 87 ? -23.938 3.908 34.156 1 71.81 87 LEU B C 1
ATOM 4213 O O . LEU B 1 87 ? -24.75 3.029 33.875 1 71.81 87 LEU B O 1
ATOM 4217 N N . SER B 1 88 ? -23.188 4.5 33.25 1 71.81 88 SER B N 1
ATOM 4218 C CA . SER B 1 88 ? -23.094 3.959 31.906 1 71.81 88 SER B CA 1
ATOM 4219 C C . SER B 1 88 ? -22.344 2.627 31.906 1 71.81 88 SER B C 1
ATOM 4221 O O . SER B 1 88 ? -21.203 2.543 32.375 1 71.81 88 SER B O 1
ATOM 4223 N N . CYS B 1 89 ? -22.953 1.566 31.594 1 68.94 89 CYS B N 1
ATOM 4224 C CA . CYS B 1 89 ? -22.422 0.206 31.531 1 68.94 89 CYS B CA 1
ATOM 4225 C C . CYS B 1 89 ? -21.906 -0.131 30.141 1 68.94 89 CYS B C 1
ATOM 4227 O O . CYS B 1 89 ? -22.688 -0.28 29.203 1 68.94 89 CYS B O 1
ATOM 4229 N N . VAL B 1 90 ? -20.625 0.037 29.953 1 68.75 90 VAL B N 1
ATOM 4230 C CA . VAL B 1 90 ? -20 -0.27 28.672 1 68.75 90 VAL B CA 1
ATOM 4231 C C . VAL B 1 90 ? -19.094 -1.491 28.828 1 68.75 90 VAL B C 1
ATOM 4233 O O . VAL B 1 90 ? -18.25 -1.534 29.719 1 68.75 90 VAL B O 1
ATOM 4236 N N . TYR B 1 91 ? -19.438 -2.484 28.234 1 63.75 91 TYR B N 1
ATOM 4237 C CA . TYR B 1 91 ? -18.625 -3.693 28.266 1 63.75 91 TYR B CA 1
ATOM 4238 C C . TYR B 1 91 ? -17.469 -3.586 27.297 1 63.75 91 TYR B C 1
ATOM 4240 O O . TYR B 1 91 ? -17.562 -2.902 26.266 1 63.75 91 TYR B O 1
ATOM 4248 N N . PRO B 1 92 ? -16.188 -3.971 27.688 1 49.72 92 PRO B N 1
ATOM 4249 C CA . PRO B 1 92 ? -15.156 -4.016 26.656 1 49.72 92 PRO B CA 1
ATOM 4250 C C . PRO B 1 92 ? -15.672 -4.578 25.328 1 49.72 92 PRO B C 1
ATOM 4252 O O . PRO B 1 92 ? -16.328 -5.617 25.312 1 49.72 92 PRO B O 1
ATOM 4255 N N . THR B 1 93 ? -15.938 -3.646 24.547 1 41.91 93 THR B N 1
ATOM 4256 C CA . THR B 1 93 ? -16.344 -4.133 23.219 1 41.91 93 THR B CA 1
ATOM 4257 C C . THR B 1 93 ? -15.445 -5.293 22.781 1 41.91 93 THR B C 1
ATOM 4259 O O . THR B 1 93 ? -14.219 -5.207 22.859 1 41.91 93 THR B O 1
ATOM 4262 N N . GLU B 1 94 ? -15.82 -6.398 22.906 1 35.03 94 GLU B N 1
ATOM 4263 C CA . GLU B 1 94 ? -15.102 -7.406 22.125 1 35.03 94 GLU B CA 1
ATOM 4264 C C . GLU B 1 94 ? -14.5 -6.805 20.859 1 35.03 94 GLU B C 1
ATOM 4266 O O . GLU B 1 94 ? -15.094 -5.93 20.234 1 35.03 94 GLU B O 1
ATOM 4271 N N . PRO B 1 95 ? -13.102 -6.785 20.75 1 31.47 95 PRO B N 1
ATOM 4272 C CA . PRO B 1 95 ? -12.656 -6.258 19.453 1 31.47 95 PRO B CA 1
ATOM 4273 C C . PRO B 1 95 ? -13.68 -6.48 18.344 1 31.47 95 PRO B C 1
ATOM 4275 O O . PRO B 1 95 ? -14.234 -7.574 18.219 1 31.47 95 PRO B O 1
ATOM 4278 N N . ALA B 1 96 ? -14.391 -5.465 18.125 1 30.92 96 ALA B N 1
ATOM 4279 C CA . ALA B 1 96 ? -15.328 -5.57 17.016 1 30.92 96 ALA B CA 1
ATOM 4280 C C . ALA B 1 96 ? -14.82 -6.547 15.953 1 30.92 96 ALA B C 1
ATOM 4282 O O . ALA B 1 96 ? -13.672 -6.457 15.523 1 30.92 96 ALA B O 1
ATOM 4283 N N . VAL B 1 97 ? -15.133 -7.723 15.961 1 31.41 97 VAL B N 1
ATOM 4284 C CA . VAL B 1 97 ? -14.914 -8.578 14.789 1 31.41 97 VAL B CA 1
ATOM 4285 C C . VAL B 1 97 ? -14.938 -7.727 13.523 1 31.41 97 VAL B C 1
ATOM 4287 O O . VAL B 1 97 ? -15.922 -7.043 13.242 1 31.41 97 VAL B O 1
ATOM 4290 N N . ARG B 1 98 ? -13.859 -7.121 13.117 1 29.84 98 ARG B N 1
ATOM 4291 C CA . ARG B 1 98 ? -13.789 -6.5 11.805 1 29.84 98 ARG B CA 1
ATOM 4292 C C . ARG B 1 98 ? -14.734 -7.195 10.82 1 29.84 98 ARG B C 1
ATOM 4294 O O . ARG B 1 98 ? -14.562 -8.375 10.523 1 29.84 98 ARG B O 1
ATOM 4301 N N . LYS B 1 99 ? -16.016 -7.008 10.93 1 30 99 LYS B N 1
ATOM 4302 C CA . LYS B 1 99 ? -16.75 -7.336 9.711 1 30 99 LYS B CA 1
ATOM 4303 C C . LYS B 1 99 ? -15.898 -7.07 8.469 1 30 99 LYS B C 1
ATOM 4305 O O . LYS B 1 99 ? -15.414 -5.953 8.273 1 30 99 LYS B O 1
ATOM 4310 N N . SER B 1 100 ? -15.117 -7.934 8.172 1 29.38 100 SER B N 1
ATOM 4311 C CA . SER B 1 100 ? -14.578 -7.852 6.816 1 29.38 100 SER B CA 1
ATOM 4312 C C . SER B 1 100 ? -15.539 -7.121 5.887 1 29.38 100 SER B C 1
ATOM 4314 O O . SER B 1 100 ? -16.672 -7.562 5.688 1 29.38 100 SER B O 1
ATOM 4316 N N . SER B 1 101 ? -15.852 -5.895 6.145 1 29.14 101 SER B N 1
ATOM 4317 C CA . SER B 1 101 ? -16.578 -5.129 5.137 1 29.14 101 SER B CA 1
ATOM 4318 C C . SER B 1 101 ? -16.312 -5.672 3.734 1 29.14 101 SER B C 1
ATOM 4320 O O . SER B 1 101 ? -15.195 -5.547 3.219 1 29.14 101 SER B O 1
ATOM 4322 N N . ASN B 1 102 ? -16.656 -6.855 3.523 1 30.34 102 ASN B N 1
ATOM 4323 C CA . ASN B 1 102 ? -16.938 -7.117 2.113 1 30.34 102 ASN B CA 1
ATOM 4324 C C . ASN B 1 102 ? -17.578 -5.91 1.434 1 30.34 102 ASN B C 1
ATOM 4326 O O . ASN B 1 102 ? -18.797 -5.719 1.517 1 30.34 102 ASN B O 1
ATOM 4330 N N . LEU B 1 103 ? -17.141 -4.773 1.609 1 32.72 103 LEU B N 1
ATOM 4331 C CA . LEU B 1 103 ? -17.703 -3.77 0.718 1 32.72 103 LEU B CA 1
ATOM 4332 C C . LEU B 1 103 ? -18.156 -4.398 -0.597 1 32.72 103 LEU B C 1
ATOM 4334 O O . LEU B 1 103 ? -17.375 -5.09 -1.254 1 32.72 103 LEU B O 1
ATOM 4338 N N . PRO B 1 104 ? -19.422 -4.715 -0.63 1 33.28 104 PRO B N 1
ATOM 4339 C CA . PRO B 1 104 ? -19.812 -5.145 -1.975 1 33.28 104 PRO B CA 1
ATOM 4340 C C . PRO B 1 104 ? -19 -4.461 -3.072 1 33.28 104 PRO B C 1
ATOM 4342 O O . PRO B 1 104 ? -18.688 -3.271 -2.963 1 33.28 104 PRO B O 1
ATOM 4345 N N . LEU B 1 105 ? -18.062 -5.102 -3.602 1 35.19 105 LEU B N 1
ATOM 4346 C CA . LEU B 1 105 ? -17.594 -4.559 -4.871 1 35.19 105 LEU B CA 1
ATOM 4347 C C . LEU B 1 105 ? -18.703 -3.779 -5.574 1 35.19 105 LEU B C 1
ATOM 4349 O O . LEU B 1 105 ? -19.766 -4.332 -5.879 1 35.19 105 LEU B O 1
ATOM 4353 N N . ILE B 1 106 ? -18.984 -2.588 -5.16 1 31.67 106 ILE B N 1
ATOM 4354 C CA . ILE B 1 106 ? -19.906 -1.759 -5.922 1 31.67 106 ILE B CA 1
ATOM 4355 C C . ILE B 1 106 ? -19.906 -2.186 -7.391 1 31.67 106 ILE B C 1
ATOM 4357 O O . ILE B 1 106 ? -18.875 -2.059 -8.07 1 31.67 106 ILE B O 1
ATOM 4361 N N . ARG B 1 107 ? -20.734 -3.125 -7.766 1 34.81 107 ARG B N 1
ATOM 4362 C CA . ARG B 1 107 ? -21.031 -3.389 -9.172 1 34.81 107 ARG B CA 1
ATOM 4363 C C . ARG B 1 107 ? -21.234 -2.088 -9.938 1 34.81 107 ARG B C 1
ATOM 4365 O O . ARG B 1 107 ? -22.047 -1.249 -9.547 1 34.81 107 ARG B O 1
ATOM 4372 N N . ARG B 1 108 ? -20.281 -1.589 -10.703 1 35.16 108 ARG B N 1
ATOM 4373 C CA . ARG B 1 108 ? -20.391 -0.483 -11.648 1 35.16 108 ARG B CA 1
ATOM 4374 C C . ARG B 1 108 ? -21.656 -0.606 -12.492 1 35.16 108 ARG B C 1
ATOM 4376 O O . ARG B 1 108 ? -21.828 -1.582 -13.227 1 35.16 108 ARG B O 1
ATOM 4383 N N . ASN B 1 109 ? -22.797 -0.147 -11.953 1 30.42 109 ASN B N 1
ATOM 4384 C CA . ASN B 1 109 ? -23.703 0.142 -13.062 1 30.42 109 ASN B CA 1
ATOM 4385 C C . ASN B 1 109 ? -23.062 1.093 -14.07 1 30.42 109 ASN B C 1
ATOM 4387 O O . ASN B 1 109 ? -22.547 2.146 -13.695 1 30.42 109 ASN B O 1
ATOM 4391 N N . PRO B 1 110 ? -22.719 0.716 -15.266 1 33.19 110 PRO B N 1
ATOM 4392 C CA . PRO B 1 110 ? -22.281 1.656 -16.297 1 33.19 110 PRO B CA 1
ATOM 4393 C C . PRO B 1 110 ? -23.156 2.906 -16.359 1 33.19 110 PRO B C 1
ATOM 4395 O O . PRO B 1 110 ? -24.281 2.855 -16.875 1 33.19 110 PRO B O 1
ATOM 4398 N N . THR B 1 111 ? -23.531 3.561 -15.32 1 32.72 111 THR B N 1
ATOM 4399 C CA . THR B 1 111 ? -24.25 4.77 -15.688 1 32.72 111 THR B CA 1
ATOM 4400 C C . THR B 1 111 ? -23.438 5.605 -16.672 1 32.72 111 THR B C 1
ATOM 4402 O O . THR B 1 111 ? -22.219 5.734 -16.531 1 32.72 111 THR B O 1
ATOM 4405 N N . THR B 1 112 ? -23.984 5.898 -17.906 1 34.16 112 THR B N 1
ATOM 4406 C CA . THR B 1 112 ? -23.641 6.801 -19 1 34.16 112 THR B CA 1
ATOM 4407 C C . THR B 1 112 ? -23.312 8.195 -18.469 1 34.16 112 THR B C 1
ATOM 4409 O O . THR B 1 112 ? -24.203 9.039 -18.344 1 34.16 112 THR B O 1
ATOM 4412 N N . SER B 1 113 ? -22.672 8.422 -17.359 1 34.16 113 SER B N 1
ATOM 4413 C CA . SER B 1 113 ? -22.453 9.852 -17.141 1 34.16 113 SER B 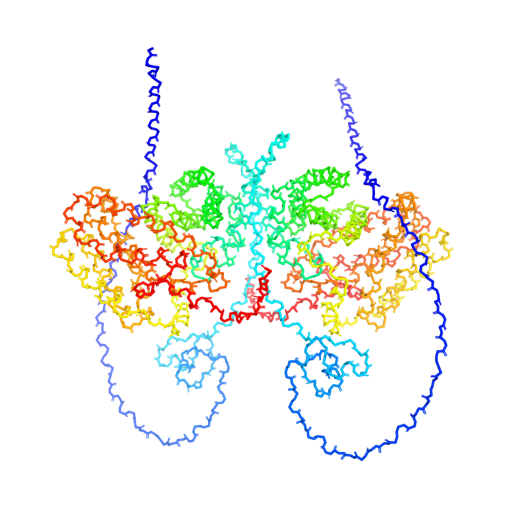CA 1
ATOM 4414 C C . SER B 1 113 ? -21.688 10.477 -18.297 1 34.16 113 SER B C 1
ATOM 4416 O O . SER B 1 113 ? -20.984 9.789 -19.031 1 34.16 113 SER B O 1
ATOM 4418 N N . PRO B 1 114 ? -21.953 11.727 -18.656 1 34.84 114 PRO B N 1
ATOM 4419 C CA . PRO B 1 114 ? -21.25 12.438 -19.719 1 34.84 114 PRO B CA 1
ATOM 4420 C C . PRO B 1 114 ? -19.734 12.219 -19.672 1 34.84 114 PRO B C 1
ATOM 4422 O O . PRO B 1 114 ? -19.141 12.188 -18.578 1 34.84 114 PRO B O 1
ATOM 4425 N N . SER B 1 115 ? -19.141 11.562 -20.641 1 37.59 115 SER B N 1
ATOM 4426 C CA . SER B 1 115 ? -17.781 11.055 -20.828 1 37.59 115 SER B CA 1
ATOM 4427 C C . SER B 1 115 ? -16.75 12.148 -20.594 1 37.59 115 SER B C 1
ATOM 4429 O O . SER B 1 115 ? -16.5 12.977 -21.469 1 37.59 115 SER B O 1
ATOM 4431 N N . PHE B 1 116 ? -16.703 12.867 -19.547 1 38.16 116 PHE B N 1
ATOM 4432 C CA . PHE B 1 116 ? -15.445 13.594 -19.391 1 38.16 116 PHE B CA 1
ATOM 4433 C C . PHE B 1 116 ? -14.266 12.734 -19.828 1 38.16 116 PHE B C 1
ATOM 4435 O O . PHE B 1 116 ? -14.297 11.508 -19.688 1 38.16 116 PHE B O 1
ATOM 4442 N N . PRO B 1 117 ? -13.531 13.211 -20.766 1 48.03 117 PRO B N 1
ATOM 4443 C CA . PRO B 1 117 ? -12.383 12.414 -21.188 1 48.03 117 PRO B CA 1
ATOM 4444 C C . PRO B 1 117 ? -11.68 11.703 -20.031 1 48.03 117 PRO B C 1
ATOM 4446 O O . PRO B 1 117 ? -11.43 12.32 -19 1 48.03 117 PRO B O 1
ATOM 4449 N N . ALA B 1 118 ? -11.789 10.492 -20.031 1 63.5 118 ALA B N 1
ATOM 4450 C CA . ALA B 1 118 ? -11.234 9.602 -19.016 1 63.5 118 ALA B CA 1
ATOM 4451 C C . ALA B 1 118 ? -9.812 10.016 -18.656 1 63.5 118 ALA B C 1
ATOM 4453 O O . ALA B 1 118 ? -8.977 10.234 -19.531 1 63.5 118 ALA B O 1
ATOM 4454 N N . ALA B 1 119 ? -9.602 10.562 -17.375 1 71.06 119 ALA B N 1
ATOM 4455 C CA . ALA B 1 119 ? -8.305 10.984 -16.859 1 71.06 119 ALA B CA 1
ATOM 4456 C C . ALA B 1 119 ? -7.215 9.984 -17.219 1 71.06 119 ALA B C 1
ATOM 4458 O O . ALA B 1 119 ? -7.445 8.773 -17.219 1 71.06 119 ALA B O 1
ATOM 4459 N N . THR B 1 120 ? -6.219 10.531 -17.875 1 91.06 120 THR B N 1
ATOM 4460 C CA . THR B 1 120 ? -5.016 9.75 -18.156 1 91.06 120 THR B CA 1
ATOM 4461 C C . THR B 1 120 ? -3.918 10.078 -17.141 1 91.06 120 THR B C 1
ATOM 4463 O O . THR B 1 120 ? -3.816 11.211 -16.672 1 91.06 120 THR B O 1
ATOM 4466 N N . PHE B 1 121 ? -3.256 9.07 -16.75 1 96.19 121 PHE B N 1
ATOM 4467 C CA . PHE B 1 121 ? -2.199 9.211 -15.758 1 96.19 121 PHE B CA 1
ATOM 4468 C C . PHE B 1 121 ? -0.856 8.766 -16.328 1 96.19 121 PHE B C 1
ATOM 4470 O O . PHE B 1 121 ? -0.804 7.934 -17.234 1 96.19 121 PHE B O 1
ATOM 4477 N N . SER B 1 122 ? 0.18 9.32 -15.836 1 96.31 122 SER B N 1
ATOM 4478 C CA . SER B 1 122 ? 1.537 9.008 -16.266 1 96.31 122 SER B CA 1
ATOM 4479 C C . SER B 1 122 ? 2.195 8 -15.328 1 96.31 122 SER B C 1
ATOM 4481 O O . SER B 1 122 ? 1.638 7.656 -14.289 1 96.31 122 SER B O 1
ATOM 4483 N N . ILE B 1 123 ? 3.398 7.531 -15.727 1 96.81 123 ILE B N 1
ATOM 4484 C CA . ILE B 1 123 ? 4.188 6.629 -14.891 1 96.81 123 ILE B CA 1
ATOM 4485 C C . ILE B 1 123 ? 4.574 7.332 -13.594 1 96.81 123 ILE B C 1
ATOM 4487 O O . ILE B 1 123 ? 4.684 6.695 -12.547 1 96.81 123 ILE B O 1
ATOM 4491 N N . LEU B 1 124 ? 4.758 8.648 -13.672 1 96.38 124 LEU B N 1
ATOM 4492 C CA . LEU B 1 124 ? 5.039 9.43 -12.469 1 96.38 124 LEU B CA 1
ATOM 4493 C C . LEU B 1 124 ? 3.844 9.43 -11.523 1 96.38 124 LEU B C 1
ATOM 4495 O O . LEU B 1 124 ? 4.012 9.422 -10.305 1 96.38 124 LEU B O 1
ATOM 4499 N N . ASP B 1 125 ? 2.674 9.477 -12.102 1 98.12 125 ASP B N 1
ATOM 4500 C CA . ASP B 1 125 ? 1.47 9.414 -11.281 1 98.12 125 ASP B CA 1
ATOM 4501 C C . ASP B 1 125 ? 1.396 8.102 -10.516 1 98.12 125 ASP B C 1
ATOM 4503 O O . ASP B 1 125 ? 0.953 8.07 -9.359 1 98.12 125 ASP B O 1
ATOM 4507 N N . MET B 1 126 ? 1.878 7.008 -11.156 1 98.31 126 MET B N 1
ATOM 4508 C CA . MET B 1 126 ? 1.936 5.727 -10.461 1 98.31 126 MET B CA 1
ATOM 4509 C C . MET B 1 126 ? 2.893 5.793 -9.273 1 98.31 126 MET B C 1
ATOM 4511 O O . MET B 1 126 ? 2.613 5.23 -8.211 1 98.31 126 MET B O 1
ATOM 4515 N N . ARG B 1 127 ? 3.955 6.484 -9.469 1 97.75 127 ARG B N 1
ATOM 4516 C CA . ARG B 1 127 ? 4.926 6.68 -8.398 1 97.75 127 ARG B CA 1
ATOM 4517 C C . ARG B 1 127 ? 4.328 7.492 -7.254 1 97.75 127 ARG B C 1
ATOM 4519 O O . ARG B 1 127 ? 4.523 7.164 -6.082 1 97.75 127 ARG B O 1
ATOM 4526 N N . PHE B 1 128 ? 3.645 8.578 -7.605 1 98.69 128 PHE B N 1
ATOM 4527 C CA . PHE B 1 128 ? 2.996 9.398 -6.59 1 98.69 128 PHE B CA 1
ATOM 4528 C C . PHE B 1 128 ? 1.978 8.586 -5.801 1 98.69 128 PHE B C 1
ATOM 4530 O O . PHE B 1 128 ? 1.896 8.703 -4.578 1 98.69 128 PHE B O 1
ATOM 4537 N N . PHE B 1 129 ? 1.225 7.785 -6.535 1 98.75 129 PHE B N 1
ATOM 4538 C CA . PHE B 1 129 ? 0.196 6.965 -5.906 1 98.75 129 PHE B CA 1
ATOM 4539 C C . PHE B 1 129 ? 0.819 5.949 -4.961 1 98.75 129 PHE B C 1
ATOM 4541 O O . PHE B 1 129 ? 0.325 5.742 -3.85 1 98.75 129 PHE B O 1
ATOM 4548 N N . HIS B 1 130 ? 1.86 5.301 -5.383 1 98.5 130 HIS B N 1
ATOM 4549 C CA . HIS B 1 130 ? 2.607 4.375 -4.539 1 98.5 130 HIS B CA 1
ATOM 4550 C C . HIS B 1 130 ? 3.1 5.062 -3.271 1 98.5 130 HIS B C 1
ATOM 4552 O O . HIS B 1 130 ? 2.988 4.508 -2.176 1 98.5 130 HIS B O 1
ATOM 4558 N N . HIS B 1 131 ? 3.709 6.211 -3.473 1 98 131 HIS B N 1
ATOM 4559 C CA . HIS B 1 131 ? 4.227 6.973 -2.34 1 98 131 HIS B CA 1
ATOM 4560 C C . HIS B 1 131 ? 3.107 7.34 -1.369 1 98 131 HIS B C 1
ATOM 4562 O O . HIS B 1 131 ? 3.289 7.262 -0.152 1 98 131 HIS B O 1
ATOM 4568 N N . PHE B 1 132 ? 1.99 7.719 -1.851 1 98.5 132 PHE B N 1
ATOM 4569 C CA . PHE B 1 132 ? 0.82 7.996 -1.026 1 98.5 132 PHE B CA 1
ATOM 4570 C C . PHE B 1 132 ? 0.442 6.773 -0.195 1 98.5 132 PHE B C 1
ATOM 4572 O O . PHE B 1 132 ? 0.248 6.879 1.018 1 98.5 132 PHE B O 1
ATOM 4579 N N . LEU B 1 133 ? 0.342 5.637 -0.831 1 98.12 133 LEU B N 1
ATOM 4580 C CA . LEU B 1 133 ? -0.186 4.422 -0.218 1 98.12 133 LEU B CA 1
ATOM 4581 C C . LEU B 1 133 ? 0.782 3.875 0.826 1 98.12 133 LEU B C 1
ATOM 4583 O O . LEU B 1 133 ? 0.373 3.158 1.742 1 98.12 133 LEU B O 1
ATOM 4587 N N . THR B 1 134 ? 2.055 4.23 0.688 1 96.12 134 THR B N 1
ATOM 4588 C CA . THR B 1 134 ? 3.039 3.568 1.538 1 96.12 134 THR B CA 1
ATOM 4589 C C . THR B 1 134 ? 3.551 4.52 2.615 1 96.12 134 THR B C 1
ATOM 4591 O O . THR B 1 134 ? 3.943 4.086 3.699 1 96.12 134 THR B O 1
ATOM 4594 N N . ILE B 1 135 ? 3.52 5.883 2.297 1 95.25 135 ILE B N 1
ATOM 4595 C CA . ILE B 1 135 ? 4.219 6.766 3.225 1 95.25 135 ILE B CA 1
ATOM 4596 C C . ILE B 1 135 ? 3.363 8 3.502 1 95.25 135 ILE B C 1
ATOM 4598 O O . ILE B 1 135 ? 3.166 8.383 4.66 1 95.25 135 ILE B O 1
ATOM 4602 N N . ALA B 1 136 ? 2.748 8.586 2.49 1 97.25 136 ALA B N 1
ATOM 4603 C CA . ALA B 1 136 ? 2.352 9.992 2.562 1 97.25 136 ALA B CA 1
ATOM 4604 C C . ALA B 1 136 ? 0.887 10.125 2.971 1 97.25 136 ALA B C 1
ATOM 4606 O O . ALA B 1 136 ? 0.402 11.234 3.201 1 97.25 136 ALA B O 1
ATOM 4607 N N . TYR B 1 137 ? 0.099 9.023 2.998 1 97.81 137 TYR B N 1
ATOM 4608 C CA . TYR B 1 137 ? -1.314 9.18 3.32 1 97.81 137 TYR B CA 1
ATOM 4609 C C . TYR B 1 137 ? -1.493 9.852 4.68 1 97.81 137 TYR B C 1
ATOM 4611 O O . TYR B 1 137 ? -0.633 9.727 5.555 1 97.81 137 TYR B O 1
ATOM 4619 N N . PRO B 1 138 ? -2.609 10.516 4.891 1 97.81 138 PRO B N 1
ATOM 4620 C CA . PRO B 1 138 ? -2.836 11.281 6.117 1 97.81 138 PRO B CA 1
ATOM 4621 C C . PRO B 1 138 ? -2.91 10.398 7.359 1 97.81 138 PRO B C 1
ATOM 4623 O O . PRO B 1 138 ? -3.352 9.25 7.277 1 97.81 138 PRO B O 1
ATOM 4626 N N . HIS B 1 139 ? -2.467 10.961 8.453 1 95.38 139 HIS B N 1
ATOM 4627 C CA . HIS B 1 139 ? -2.576 10.242 9.719 1 95.38 139 HIS B CA 1
ATOM 4628 C C . HIS B 1 139 ? -3.836 10.648 10.477 1 95.38 139 HIS B C 1
ATOM 4630 O O . HIS B 1 139 ? -4.066 10.188 11.602 1 95.38 139 HIS B O 1
ATOM 4636 N N . LEU B 1 140 ? -4.602 11.609 9.953 1 95.25 140 LEU B N 1
ATOM 4637 C CA . LEU B 1 140 ? -5.895 12 10.5 1 95.25 140 LEU B CA 1
ATOM 4638 C C . LEU B 1 140 ? -7.031 11.594 9.562 1 95.25 140 LEU B C 1
ATOM 4640 O O . LEU B 1 140 ? -6.863 11.594 8.344 1 95.25 140 LEU B O 1
ATOM 4644 N N . PRO B 1 141 ? -8.195 11.281 10.016 1 94.88 141 PRO B N 1
ATOM 4645 C CA . PRO B 1 141 ? -8.477 11.094 11.438 1 94.88 141 PRO B CA 1
ATOM 4646 C C . PRO B 1 141 ? -7.648 9.977 12.062 1 94.88 141 PRO B C 1
ATOM 4648 O O . PRO B 1 141 ? -7.219 9.055 11.359 1 94.88 141 PRO B O 1
ATOM 4651 N N . VAL B 1 142 ? -7.418 10.07 13.312 1 93.94 142 VAL B N 1
ATOM 4652 C CA . VAL B 1 142 ? -6.547 9.133 14.016 1 93.94 142 VAL B CA 1
ATOM 4653 C C . VAL B 1 142 ? -7.117 7.719 13.906 1 93.94 142 VAL B C 1
ATOM 4655 O O . VAL B 1 142 ? -8.336 7.527 13.945 1 93.94 142 VAL B O 1
ATOM 4658 N N . ASP B 1 143 ? -6.227 6.781 13.688 1 91.62 143 ASP B N 1
ATOM 4659 C CA . ASP B 1 143 ? -6.52 5.352 13.664 1 91.62 143 ASP B CA 1
ATOM 4660 C C . ASP B 1 143 ? -7.324 4.98 12.422 1 91.62 143 ASP B C 1
ATOM 4662 O O . ASP B 1 143 ? -8.172 4.086 12.469 1 91.62 143 ASP B O 1
ATOM 4666 N N . ASN B 1 144 ? -7.203 5.734 11.414 1 95.56 144 ASN B N 1
ATOM 4667 C CA . ASN B 1 144 ? -7.883 5.426 10.156 1 95.56 144 ASN B CA 1
ATOM 4668 C C . ASN B 1 144 ? -6.891 5.039 9.062 1 95.56 144 ASN B C 1
ATOM 4670 O O . ASN B 1 144 ? -7.172 5.215 7.879 1 95.56 144 ASN B O 1
ATOM 4674 N N . ASP B 1 145 ? -5.73 4.512 9.406 1 94.94 145 ASP B N 1
ATOM 4675 C CA . ASP B 1 145 ? -4.723 4.117 8.422 1 94.94 145 ASP B CA 1
ATOM 4676 C C . ASP B 1 145 ? -5.297 3.117 7.422 1 94.94 145 ASP B C 1
ATOM 4678 O O . ASP B 1 145 ? -5.086 3.25 6.215 1 94.94 145 ASP B O 1
ATOM 4682 N N . HIS B 1 146 ? -6 2.152 7.953 1 94.5 146 HIS B N 1
ATOM 4683 C CA . HIS B 1 146 ? -6.555 1.111 7.098 1 94.5 146 HIS B CA 1
ATOM 4684 C C . HIS B 1 146 ? -7.57 1.688 6.113 1 94.5 146 HIS B C 1
ATOM 4686 O O . HIS B 1 146 ? -7.68 1.218 4.98 1 94.5 146 HIS B O 1
ATOM 4692 N N . VAL B 1 147 ? -8.32 2.705 6.516 1 96.69 147 VAL B N 1
ATOM 4693 C CA . VAL B 1 147 ? -9.305 3.342 5.645 1 96.69 147 VAL B CA 1
ATOM 4694 C C . VAL B 1 147 ? -8.586 4.066 4.504 1 96.69 147 VAL B C 1
ATOM 4696 O O . VAL B 1 147 ? -8.992 3.955 3.342 1 96.69 147 VAL B O 1
ATOM 4699 N N . TRP B 1 148 ? -7.504 4.754 4.816 1 98.19 148 TRP B N 1
ATOM 4700 C CA . TRP B 1 148 ? -6.75 5.516 3.824 1 98.19 148 TRP B CA 1
ATOM 4701 C C . TRP B 1 148 ? -6.137 4.594 2.779 1 98.19 148 TRP B C 1
ATOM 4703 O O . TRP B 1 148 ? -6.074 4.938 1.596 1 98.19 148 TRP B O 1
ATOM 4713 N N . VAL B 1 149 ? -5.715 3.471 3.199 1 97.56 149 VAL B N 1
ATOM 4714 C CA . VAL B 1 149 ? -4.93 2.604 2.33 1 97.56 149 VAL B CA 1
ATOM 4715 C C . VAL B 1 149 ? -5.855 1.656 1.569 1 97.56 149 VAL B C 1
ATOM 4717 O O . VAL B 1 149 ? -5.605 1.337 0.404 1 97.56 149 VAL B O 1
ATOM 4720 N N . ASN B 1 150 ? -6.934 1.277 2.156 1 96.06 150 ASN B N 1
ATOM 4721 C CA . ASN B 1 150 ? -7.75 0.236 1.541 1 96.06 150 ASN B CA 1
ATOM 4722 C C . ASN B 1 150 ? -9.031 0.808 0.95 1 96.06 150 ASN B C 1
ATOM 4724 O O . ASN B 1 150 ? -9.383 0.507 -0.193 1 96.06 150 ASN B O 1
ATOM 4728 N N . ASP B 1 151 ? -9.773 1.671 1.607 1 96.25 151 ASP B N 1
ATOM 4729 C CA . ASP B 1 151 ? -11.094 2.121 1.188 1 96.25 151 ASP B CA 1
ATOM 4730 C C . ASP B 1 151 ? -11 3.33 0.262 1 96.25 151 ASP B C 1
ATOM 4732 O O . ASP B 1 151 ? -11.641 3.367 -0.789 1 96.25 151 ASP B O 1
ATOM 4736 N N . ILE B 1 152 ? -10.203 4.289 0.633 1 98.12 152 ILE B N 1
ATOM 4737 C CA . ILE B 1 152 ? -10.18 5.59 -0.027 1 98.12 152 ILE B CA 1
ATOM 4738 C C . ILE B 1 152 ? -9.758 5.422 -1.484 1 98.12 152 ILE B C 1
ATOM 4740 O O . ILE B 1 152 ? -10.367 6.004 -2.385 1 98.12 152 ILE B O 1
ATOM 4744 N N . PRO B 1 153 ? -8.703 4.617 -1.762 1 97.81 153 PRO B N 1
ATOM 4745 C CA . PRO B 1 153 ? -8.352 4.438 -3.172 1 97.81 153 PRO B CA 1
ATOM 4746 C C . PRO B 1 153 ? -9.484 3.816 -3.988 1 97.81 153 PRO B C 1
ATOM 4748 O O . PRO B 1 153 ? -9.617 4.105 -5.18 1 97.81 153 PRO B O 1
ATOM 4751 N N . GLN B 1 154 ? -10.273 2.986 -3.367 1 95.38 154 GLN B N 1
ATOM 4752 C CA . GLN B 1 154 ? -11.414 2.406 -4.066 1 95.38 154 GLN B CA 1
ATOM 4753 C C . GLN B 1 154 ? -12.453 3.471 -4.395 1 95.38 154 GLN B C 1
ATOM 4755 O O . GLN B 1 154 ? -13.023 3.475 -5.488 1 95.38 154 GLN B O 1
ATOM 4760 N N . PHE B 1 155 ? -12.688 4.371 -3.484 1 95.81 155 PHE B N 1
ATOM 4761 C CA . PHE B 1 155 ? -13.594 5.48 -3.744 1 95.81 155 PHE B CA 1
ATOM 4762 C C . PHE B 1 155 ? -13.055 6.375 -4.855 1 95.81 155 PHE B C 1
ATOM 4764 O O . PHE B 1 155 ? -13.828 6.938 -5.633 1 95.81 155 PHE B O 1
ATOM 4771 N N . ALA B 1 156 ? -11.719 6.512 -4.887 1 97.5 156 ALA B N 1
ATOM 4772 C CA . ALA B 1 156 ? -11.086 7.387 -5.863 1 97.5 156 ALA B CA 1
ATOM 4773 C C . ALA B 1 156 ? -11.328 6.895 -7.289 1 97.5 156 ALA B C 1
ATOM 4775 O O . ALA B 1 156 ? -11.266 7.672 -8.242 1 97.5 156 ALA B O 1
ATOM 4776 N N . GLU B 1 157 ? -11.523 5.633 -7.43 1 93.94 157 GLU B N 1
ATOM 4777 C CA . GLU B 1 157 ? -11.844 5.086 -8.742 1 93.94 157 GLU B CA 1
ATOM 4778 C C . GLU B 1 157 ? -13.109 5.719 -9.312 1 93.94 157 GLU B C 1
ATOM 4780 O O . GLU B 1 157 ? -13.203 5.953 -10.516 1 93.94 157 GLU B O 1
ATOM 4785 N N . GLN B 1 158 ? -14.094 6.012 -8.477 1 92.06 158 GLN B N 1
ATOM 4786 C CA . GLN B 1 158 ? -15.375 6.551 -8.906 1 92.06 158 GLN B CA 1
ATOM 4787 C C . GLN B 1 158 ? -15.391 8.078 -8.812 1 92.06 158 GLN B C 1
ATOM 4789 O O . GLN B 1 158 ? -16.25 8.727 -9.406 1 92.06 158 GLN B O 1
ATOM 4794 N N . HIS B 1 159 ? -14.539 8.57 -8.047 1 94.81 159 HIS B N 1
ATOM 4795 C CA . HIS B 1 159 ? -14.445 10.016 -7.844 1 94.81 159 HIS B CA 1
ATOM 4796 C C . HIS B 1 159 ? -13.062 10.531 -8.234 1 94.81 159 HIS B C 1
ATOM 4798 O O . HIS B 1 159 ? -12.203 10.727 -7.371 1 94.81 159 HIS B O 1
ATOM 4804 N N . GLU B 1 160 ? -12.922 10.906 -9.445 1 96.31 160 GLU B N 1
ATOM 4805 C CA . GLU B 1 160 ? -11.625 11.234 -10.039 1 96.31 160 GLU B CA 1
ATOM 4806 C C . GLU B 1 160 ? -10.938 12.367 -9.281 1 96.31 160 GLU B C 1
ATOM 4808 O O . GLU B 1 160 ? -9.711 12.383 -9.172 1 96.31 160 GLU B O 1
ATOM 4813 N N . TYR B 1 161 ? -11.719 13.367 -8.805 1 97.5 161 TYR B N 1
ATOM 4814 C CA . TYR B 1 161 ? -11.117 14.492 -8.094 1 97.5 161 TYR B CA 1
ATOM 4815 C C . TYR B 1 161 ? -10.391 14.008 -6.836 1 97.5 161 TYR B C 1
ATOM 4817 O O . TYR B 1 161 ? -9.406 14.609 -6.414 1 97.5 161 TYR B O 1
ATOM 4825 N N . LEU B 1 162 ? -10.93 12.953 -6.246 1 98.56 162 LEU B N 1
ATOM 4826 C CA . LEU B 1 162 ? -10.25 12.367 -5.098 1 98.56 162 LEU B CA 1
ATOM 4827 C C . LEU B 1 162 ? -8.898 11.781 -5.504 1 98.56 162 LEU B C 1
ATOM 4829 O O . LEU B 1 162 ? -7.902 11.969 -4.805 1 98.56 162 LEU B O 1
ATOM 4833 N N . MET B 1 163 ? -8.828 11.031 -6.621 1 98.75 163 MET B N 1
ATOM 4834 C CA . MET B 1 163 ? -7.551 10.5 -7.102 1 98.75 163 MET B CA 1
ATOM 4835 C C . MET B 1 163 ? -6.539 11.625 -7.305 1 98.75 163 MET B C 1
ATOM 4837 O O . MET B 1 163 ? -5.379 11.5 -6.902 1 98.75 163 MET B O 1
ATOM 4841 N N . HIS B 1 164 ? -6.977 12.703 -7.855 1 98.81 164 HIS B N 1
ATOM 4842 C CA . HIS B 1 164 ? -6.094 13.844 -8.062 1 98.81 164 HIS B CA 1
ATOM 4843 C C . HIS B 1 164 ? -5.605 14.414 -6.738 1 98.81 164 HIS B C 1
ATOM 4845 O O . HIS B 1 164 ? -4.457 14.844 -6.625 1 98.81 164 HIS B O 1
ATOM 4851 N N . ALA B 1 165 ? -6.492 14.438 -5.75 1 98.94 165 ALA B N 1
ATOM 4852 C CA . ALA B 1 165 ? -6.078 14.906 -4.43 1 98.94 165 ALA B CA 1
ATOM 4853 C C . ALA B 1 165 ? -4.988 14.008 -3.848 1 98.94 165 ALA B C 1
ATOM 4855 O O . ALA B 1 165 ? -4.008 14.5 -3.281 1 98.94 165 ALA B O 1
ATOM 4856 N N . LEU B 1 166 ? -5.176 12.695 -4.02 1 98.88 166 LEU B N 1
ATOM 4857 C CA . LEU B 1 166 ? -4.203 11.734 -3.512 1 98.88 166 LEU B CA 1
ATOM 4858 C C . LEU B 1 166 ? -2.861 11.891 -4.223 1 98.88 166 LEU B C 1
ATOM 4860 O O . LEU B 1 166 ? -1.808 11.867 -3.58 1 98.88 166 LEU B O 1
ATOM 4864 N N . LEU B 1 167 ? -2.936 12.047 -5.5 1 98.88 167 LEU B N 1
ATOM 4865 C CA . LEU B 1 167 ? -1.725 12.188 -6.301 1 98.88 167 LEU B CA 1
ATOM 4866 C C . LEU B 1 167 ? -1.01 13.492 -5.977 1 98.88 167 LEU B C 1
ATOM 4868 O O . LEU B 1 167 ? 0.22 13.539 -5.906 1 98.88 167 LEU B O 1
ATOM 4872 N N . SER B 1 168 ? -1.795 14.547 -5.773 1 98.88 168 SER B N 1
ATOM 4873 C CA . SER B 1 168 ? -1.219 15.836 -5.398 1 98.88 168 SER B CA 1
ATOM 4874 C C . SER B 1 168 ? -0.464 15.742 -4.078 1 98.88 168 SER B C 1
ATOM 4876 O O . SER B 1 168 ? 0.648 16.266 -3.951 1 98.88 168 SER B O 1
ATOM 4878 N N . LEU B 1 169 ? -1.077 15.086 -3.148 1 98.88 169 LEU B N 1
ATOM 4879 C CA . LEU B 1 169 ? -0.454 14.883 -1.845 1 98.88 169 LEU B CA 1
ATOM 4880 C C . LEU B 1 169 ? 0.82 14.055 -1.976 1 98.88 169 LEU B C 1
ATOM 4882 O O . LEU B 1 169 ? 1.867 14.43 -1.442 1 98.88 169 LEU B O 1
ATOM 4886 N N . GLY B 1 170 ? 0.703 12.938 -2.709 1 98.75 170 GLY B N 1
ATOM 4887 C CA . GLY B 1 170 ? 1.873 12.102 -2.916 1 98.75 170 GLY B CA 1
ATOM 4888 C C . GLY B 1 170 ? 3.023 12.836 -3.578 1 98.75 170 GLY B C 1
ATOM 4889 O O . GLY B 1 170 ? 4.18 12.68 -3.17 1 98.75 170 GLY B O 1
ATOM 4890 N N . ALA B 1 171 ? 2.744 13.609 -4.574 1 98.75 171 ALA B N 1
ATOM 4891 C CA . ALA B 1 171 ? 3.756 14.352 -5.324 1 98.75 171 ALA B CA 1
ATOM 4892 C C . ALA B 1 171 ? 4.453 15.375 -4.441 1 98.75 171 ALA B C 1
ATOM 4894 O O . ALA B 1 171 ? 5.684 15.469 -4.434 1 98.75 171 ALA B O 1
ATOM 4895 N N . SER B 1 172 ? 3.682 16.125 -3.678 1 98.56 172 SER B N 1
ATOM 4896 C CA . SER B 1 172 ? 4.25 17.172 -2.84 1 98.56 172 SER B CA 1
ATOM 4897 C C . SER B 1 172 ? 5.109 16.594 -1.724 1 98.56 172 SER B C 1
ATOM 4899 O O . SER B 1 172 ? 6.191 17.094 -1.434 1 98.56 172 SER B O 1
ATOM 4901 N N . HIS B 1 173 ? 4.594 15.586 -1.118 1 98.25 173 HIS B N 1
ATOM 4902 C CA . HIS B 1 173 ? 5.34 14.93 -0.049 1 98.25 173 HIS B CA 1
ATOM 4903 C C . HIS B 1 173 ? 6.645 14.336 -0.571 1 98.25 173 HIS B C 1
ATOM 4905 O O . HIS B 1 173 ? 7.699 14.5 0.048 1 98.25 173 HIS B O 1
ATOM 4911 N N . LEU B 1 174 ? 6.527 13.664 -1.679 1 97.62 174 LEU B N 1
ATOM 4912 C CA . LEU B 1 174 ? 7.699 13.047 -2.295 1 97.62 174 LEU B CA 1
ATOM 4913 C C . LEU B 1 174 ? 8.734 14.102 -2.664 1 97.62 174 LEU B C 1
ATOM 4915 O O . LEU B 1 174 ? 9.938 13.883 -2.496 1 97.62 174 LEU B O 1
ATOM 4919 N N . SER B 1 175 ? 8.281 15.18 -3.178 1 97.25 175 SER B N 1
ATOM 4920 C CA . SER B 1 175 ? 9.172 16.281 -3.545 1 97.25 175 SER B CA 1
ATOM 4921 C C . SER B 1 175 ? 9.961 16.766 -2.34 1 97.25 175 SER B C 1
ATOM 4923 O O . SER B 1 175 ? 11.172 16.969 -2.428 1 97.25 175 SER B O 1
ATOM 4925 N N . ARG B 1 176 ? 9.312 16.906 -1.238 1 96.31 176 ARG B N 1
ATOM 4926 C CA . ARG B 1 176 ? 9.977 17.406 -0.031 1 96.31 176 ARG B CA 1
ATOM 4927 C C . ARG B 1 176 ? 10.977 16.375 0.496 1 96.31 176 ARG B C 1
ATOM 4929 O O . ARG B 1 176 ? 12.055 16.734 0.969 1 96.31 176 ARG B O 1
ATOM 4936 N N . LEU B 1 177 ? 10.594 15.172 0.458 1 94.44 177 LEU B N 1
ATOM 4937 C CA . LEU B 1 177 ? 11.422 14.117 1.024 1 94.44 177 LEU B CA 1
ATOM 4938 C C . LEU B 1 177 ? 12.672 13.891 0.179 1 94.44 177 LEU B C 1
ATOM 4940 O O . LEU B 1 177 ? 13.75 13.633 0.716 1 94.44 177 LEU B O 1
ATOM 4944 N N . THR B 1 178 ? 12.531 13.945 -1.103 1 93.12 178 THR B N 1
ATOM 4945 C CA . THR B 1 178 ? 13.625 13.547 -1.982 1 93.12 178 THR B CA 1
ATOM 4946 C C . THR B 1 178 ? 14.383 14.773 -2.486 1 93.12 178 THR B C 1
ATOM 4948 O O . THR B 1 178 ? 15.516 14.656 -2.969 1 93.12 178 THR B O 1
ATOM 4951 N N . GLY B 1 179 ? 13.75 15.93 -2.502 1 93.62 179 GLY B N 1
ATOM 4952 C CA . GLY B 1 179 ? 14.352 17.125 -3.051 1 93.62 179 GLY B CA 1
ATOM 4953 C C . GLY B 1 179 ? 14.086 17.312 -4.535 1 93.62 179 GLY B C 1
ATOM 4954 O O . GLY B 1 179 ? 14.461 18.328 -5.121 1 93.62 179 GLY B O 1
ATOM 4955 N N . VAL B 1 180 ? 13.438 16.281 -5.16 1 95.5 180 VAL B N 1
ATOM 4956 C CA . VAL B 1 180 ? 13.062 16.406 -6.566 1 95.5 180 VAL B CA 1
ATOM 4957 C C . VAL B 1 180 ? 11.875 17.359 -6.711 1 95.5 180 VAL B C 1
ATOM 4959 O O . VAL B 1 180 ? 10.945 17.312 -5.902 1 95.5 180 VAL B O 1
ATOM 4962 N N . ASP B 1 181 ? 11.883 18.172 -7.707 1 96.38 181 ASP B N 1
ATOM 4963 C CA . ASP B 1 181 ? 10.844 19.172 -7.871 1 96.38 181 ASP B CA 1
ATOM 4964 C C . ASP B 1 181 ? 9.648 18.609 -8.641 1 96.38 181 ASP B C 1
ATOM 4966 O O . ASP B 1 181 ? 9.648 18.594 -9.875 1 96.38 181 ASP B O 1
ATOM 4970 N N . TYR B 1 182 ? 8.633 18.281 -7.988 1 97.5 182 TYR B N 1
ATOM 4971 C CA . TYR B 1 182 ? 7.391 17.812 -8.586 1 97.5 182 TYR B CA 1
ATOM 4972 C C . TYR B 1 182 ? 6.285 18.844 -8.438 1 97.5 182 TYR B C 1
ATOM 4974 O O . TYR B 1 182 ? 5.105 18.5 -8.375 1 97.5 182 TYR B O 1
ATOM 4982 N N . ARG B 1 183 ? 6.602 20.062 -8.305 1 96.25 183 ARG B N 1
ATOM 4983 C CA . ARG B 1 183 ? 5.645 21.125 -8.039 1 96.25 183 ARG B CA 1
ATOM 4984 C C . ARG B 1 183 ? 4.637 21.266 -9.172 1 96.25 183 ARG B C 1
ATOM 4986 O O . ARG B 1 183 ? 3.438 21.422 -8.93 1 96.25 183 ARG B O 1
ATOM 4993 N N . ARG B 1 184 ? 5.145 21.203 -10.391 1 97.12 184 ARG B N 1
ATOM 4994 C CA . ARG B 1 184 ? 4.254 21.344 -11.539 1 97.12 184 ARG B CA 1
ATOM 4995 C C . ARG B 1 184 ? 3.193 20.25 -11.539 1 97.12 184 ARG B C 1
ATOM 4997 O O . ARG B 1 184 ? 1.997 20.531 -11.641 1 97.12 184 ARG B O 1
ATOM 5004 N N . GLU B 1 185 ? 3.643 18.984 -11.422 1 97.25 185 GLU B N 1
ATOM 5005 C CA . GLU B 1 185 ? 2.721 17.844 -11.391 1 97.25 185 GLU B CA 1
ATOM 5006 C C . GLU B 1 185 ? 1.743 17.953 -10.227 1 97.25 185 GLU B C 1
ATOM 5008 O O . GLU B 1 185 ? 0.541 17.75 -10.391 1 97.25 185 GLU B O 1
ATOM 5013 N N . SER B 1 186 ? 2.275 18.297 -9.078 1 98.31 186 SER B N 1
ATOM 5014 C CA . SER B 1 186 ? 1.459 18.375 -7.867 1 98.31 186 SER B CA 1
ATOM 5015 C C . SER B 1 186 ? 0.369 19.438 -8.008 1 98.31 186 SER B C 1
ATOM 5017 O O . SER B 1 186 ? -0.774 19.219 -7.602 1 98.31 186 SER B O 1
ATOM 5019 N N . LEU B 1 187 ? 0.681 20.562 -8.555 1 98.06 187 LEU B N 1
ATOM 5020 C CA . LEU B 1 187 ? -0.263 21.672 -8.672 1 98.06 187 LEU B CA 1
ATOM 5021 C C . LEU B 1 187 ? -1.337 21.375 -9.711 1 98.06 187 LEU B C 1
ATOM 5023 O O . LEU B 1 187 ? -2.49 21.781 -9.555 1 98.06 187 LEU B O 1
ATOM 5027 N N . ILE B 1 188 ? -0.932 20.656 -10.789 1 97.94 188 ILE B N 1
ATOM 5028 C CA . ILE B 1 188 ? -1.915 20.25 -11.781 1 97.94 188 ILE B CA 1
ATOM 5029 C C . ILE B 1 188 ? -2.953 19.328 -11.125 1 97.94 188 ILE B C 1
ATOM 5031 O O . ILE B 1 188 ? -4.16 19.547 -11.281 1 97.94 188 ILE B O 1
ATOM 5035 N N . HIS B 1 189 ? -2.486 18.375 -10.383 1 98.62 189 HIS B N 1
ATOM 5036 C CA . HIS B 1 189 ? -3.393 17.469 -9.688 1 98.62 189 HIS B CA 1
ATOM 5037 C C . HIS B 1 189 ? -4.23 18.219 -8.656 1 98.62 189 HIS B C 1
ATOM 5039 O O . HIS B 1 189 ? -5.422 17.953 -8.5 1 98.62 189 HIS B O 1
ATOM 5045 N N . ARG B 1 190 ? -3.633 19.156 -7.98 1 98.62 190 ARG B N 1
ATOM 5046 C CA . ARG B 1 190 ? -4.363 19.938 -6.984 1 98.62 190 ARG B CA 1
ATOM 5047 C C . ARG B 1 190 ? -5.512 20.703 -7.629 1 98.62 190 ARG B C 1
ATOM 5049 O O . ARG B 1 190 ? -6.625 20.734 -7.102 1 98.62 190 ARG B O 1
ATOM 5056 N N . GLY B 1 191 ? -5.184 21.375 -8.727 1 98.38 191 GLY B N 1
ATOM 5057 C CA . GLY B 1 191 ? -6.219 22.125 -9.43 1 98.38 191 GLY B CA 1
ATOM 5058 C C . GLY B 1 191 ? -7.406 21.266 -9.82 1 98.38 191 GLY B C 1
ATOM 5059 O O . GLY B 1 191 ? -8.555 21.656 -9.625 1 98.38 191 GLY B O 1
ATOM 5060 N N . GLN B 1 192 ? -7.133 20.078 -10.352 1 98.12 192 GLN B N 1
ATOM 5061 C CA . GLN B 1 192 ? -8.188 19.141 -10.75 1 98.12 192 GLN B CA 1
ATOM 5062 C C . GLN B 1 192 ? -8.953 18.641 -9.531 1 98.12 192 GLN B C 1
ATOM 5064 O O . GLN B 1 192 ? -10.172 18.453 -9.594 1 98.12 192 GLN B O 1
ATOM 5069 N N . ALA B 1 193 ? -8.273 18.406 -8.461 1 98.69 193 ALA B N 1
ATOM 5070 C CA . ALA B 1 193 ? -8.898 17.938 -7.223 1 98.69 193 ALA B CA 1
ATOM 5071 C C . ALA B 1 193 ? -9.875 18.984 -6.68 1 98.69 193 ALA B C 1
ATOM 5073 O O . ALA B 1 193 ? -11.016 18.656 -6.336 1 98.69 193 ALA B O 1
ATOM 5074 N N . ILE B 1 194 ? -9.406 20.219 -6.621 1 98.31 194 ILE B N 1
ATOM 5075 C CA . ILE B 1 194 ? -10.211 21.297 -6.055 1 98.31 194 ILE B CA 1
ATOM 5076 C C . ILE B 1 194 ? -11.438 21.531 -6.93 1 98.31 194 ILE B C 1
ATOM 5078 O O . ILE B 1 194 ? -12.555 21.672 -6.418 1 98.31 194 ILE B O 1
ATOM 5082 N N . ALA B 1 195 ? -11.242 21.562 -8.281 1 97.44 195 ALA B N 1
ATOM 5083 C CA . ALA B 1 195 ? -12.359 21.75 -9.203 1 97.44 195 ALA B CA 1
ATOM 5084 C C . ALA B 1 195 ? -13.406 20.656 -9.016 1 97.44 195 ALA B C 1
ATOM 5086 O O . ALA B 1 195 ? -14.602 20.953 -8.938 1 97.44 195 ALA B O 1
ATOM 5087 N N . GLY B 1 196 ? -12.961 19.422 -8.953 1 96 196 GLY B N 1
ATOM 5088 C CA . GLY B 1 196 ? -13.883 18.312 -8.773 1 96 196 GLY B CA 1
ATOM 5089 C C . GLY B 1 196 ? -14.547 18.297 -7.406 1 96 196 GLY B C 1
ATOM 5090 O O . GLY B 1 196 ? -15.727 17.984 -7.289 1 96 196 GLY B O 1
ATOM 5091 N N . LEU B 1 197 ? -13.828 18.594 -6.375 1 96.06 197 LEU B N 1
ATOM 5092 C CA . LEU B 1 197 ? -14.375 18.656 -5.023 1 96.06 197 LEU B CA 1
ATOM 5093 C C . LEU B 1 197 ? -15.461 19.719 -4.922 1 96.06 197 LEU B C 1
ATOM 5095 O O . LEU B 1 197 ? -16.516 19.5 -4.328 1 96.06 197 LEU B O 1
ATOM 5099 N N . ASN B 1 198 ? -15.18 20.906 -5.434 1 93.88 198 ASN B N 1
ATOM 5100 C CA . ASN B 1 198 ? -16.156 21.984 -5.43 1 93.88 198 ASN B CA 1
ATOM 5101 C C . ASN B 1 198 ? -17.453 21.578 -6.133 1 93.88 198 ASN B C 1
ATOM 5103 O O . ASN B 1 198 ? -18.547 21.859 -5.652 1 93.88 198 ASN B O 1
ATOM 5107 N N . HIS B 1 199 ? -17.25 20.922 -7.262 1 91.88 199 HIS B N 1
ATOM 5108 C CA . HIS B 1 199 ? -18.422 20.422 -7.984 1 91.88 199 HIS B CA 1
ATOM 5109 C C . HIS B 1 199 ? -19.203 19.422 -7.141 1 91.88 199 HIS B C 1
ATOM 5111 O O . HIS B 1 199 ? -20.438 19.469 -7.086 1 91.88 199 HIS B O 1
ATOM 5117 N N . ALA B 1 200 ? -18.531 18.531 -6.438 1 90.56 200 ALA B N 1
ATOM 5118 C CA . ALA B 1 200 ? -19.156 17.5 -5.609 1 90.56 200 ALA B CA 1
ATOM 5119 C C . ALA B 1 200 ? -19.891 18.125 -4.422 1 90.56 200 ALA B C 1
ATOM 5121 O O . ALA B 1 200 ? -20.984 17.688 -4.055 1 90.56 200 ALA B O 1
ATOM 5122 N N . LEU B 1 201 ? -19.328 19.094 -3.816 1 86.38 201 LEU B N 1
ATOM 5123 C CA . LEU B 1 201 ? -19.891 19.75 -2.639 1 86.38 201 LEU B CA 1
ATOM 5124 C C . LEU B 1 201 ? -21.156 20.516 -2.992 1 86.38 201 LEU B C 1
ATOM 5126 O O . LEU B 1 201 ? -22.016 20.75 -2.133 1 86.38 201 LEU B O 1
ATOM 5130 N N . SER B 1 202 ? -21.266 20.906 -4.219 1 83.88 202 SER B N 1
ATOM 5131 C CA . SER B 1 202 ? -22.438 21.672 -4.664 1 83.88 202 SER B CA 1
ATOM 5132 C C . SER B 1 202 ? -23.609 20.734 -4.953 1 83.88 202 SER B C 1
ATOM 5134 O O . SER B 1 202 ? -24.734 21.203 -5.133 1 83.88 202 SER B O 1
ATOM 5136 N N . GLN B 1 203 ? -23.25 19.5 -4.93 1 78.44 203 GLN B N 1
ATOM 5137 C CA . GLN B 1 203 ? -24.281 18.5 -5.188 1 78.44 203 GLN B CA 1
ATOM 5138 C C . GLN B 1 203 ? -24.75 17.828 -3.896 1 78.44 203 GLN B C 1
ATOM 5140 O O . GLN B 1 203 ? -24.078 17.938 -2.867 1 78.44 203 GLN B O 1
ATOM 5145 N N . THR B 1 204 ? -25.969 17.297 -3.863 1 66.62 204 THR B N 1
ATOM 5146 C CA . THR B 1 204 ? -26.406 16.5 -2.727 1 66.62 204 THR B CA 1
ATOM 5147 C C . THR B 1 204 ? -25.797 15.102 -2.766 1 66.62 204 THR B C 1
ATOM 5149 O O . THR B 1 204 ? -25.828 14.438 -3.803 1 66.62 204 THR B O 1
ATOM 5152 N N . ALA B 1 205 ? -25.141 14.781 -1.641 1 64.44 205 ALA B N 1
ATOM 5153 C CA . ALA B 1 205 ? -24.469 13.492 -1.574 1 64.44 205 ALA B CA 1
ATOM 5154 C C . ALA B 1 205 ? -25.469 12.359 -1.361 1 64.44 205 ALA B C 1
ATOM 5156 O O . ALA B 1 205 ? -26.203 12.352 -0.373 1 64.44 205 ALA B O 1
ATOM 5157 N N . ARG B 1 206 ? -25.594 11.516 -2.273 1 60.66 206 ARG B N 1
ATOM 5158 C CA . ARG B 1 206 ? -26.641 10.5 -2.213 1 60.66 206 ARG B CA 1
ATOM 5159 C C . ARG B 1 206 ? -26.047 9.102 -2.098 1 60.66 206 ARG B C 1
ATOM 5161 O O . ARG B 1 206 ? -26.703 8.18 -1.608 1 60.66 206 ARG B O 1
ATOM 5168 N N . SER B 1 207 ? -24.859 8.93 -2.41 1 68.25 207 SER B N 1
ATOM 5169 C CA . SER B 1 207 ? -24.391 7.555 -2.535 1 68.25 207 SER B CA 1
ATOM 5170 C C . SER B 1 207 ? -23.219 7.281 -1.599 1 68.25 207 SER B C 1
ATOM 5172 O O . SER B 1 207 ? -22.5 8.203 -1.214 1 68.25 207 SER B O 1
ATOM 5174 N N . TYR B 1 208 ? -23.219 6.047 -1.157 1 71.75 208 TYR B N 1
ATOM 5175 C CA . TYR B 1 208 ? -22.094 5.598 -0.349 1 71.75 208 TYR B CA 1
ATOM 5176 C C . TYR B 1 208 ? -20.766 5.902 -1.041 1 71.75 208 TYR B C 1
ATOM 5178 O O . TYR B 1 208 ? -20.641 5.703 -2.25 1 71.75 208 TYR B O 1
ATOM 5186 N N . GLY B 1 209 ? -19.875 6.457 -0.278 1 81.75 209 GLY B N 1
ATOM 5187 C CA . GLY B 1 209 ? -18.562 6.777 -0.807 1 81.75 209 GLY B CA 1
ATOM 5188 C C . GLY B 1 209 ? -18.422 8.234 -1.198 1 81.75 209 GLY B C 1
ATOM 5189 O O . GLY B 1 209 ? -17.297 8.758 -1.252 1 81.75 209 GLY B O 1
ATOM 5190 N N . GLU B 1 210 ? -19.516 8.828 -1.437 1 87.81 210 GLU B N 1
ATOM 5191 C CA . GLU B 1 210 ? -19.438 10.219 -1.871 1 87.81 210 GLU B CA 1
ATOM 5192 C C . GLU B 1 210 ? -18.953 11.125 -0.744 1 87.81 210 GLU B C 1
ATOM 5194 O O . GLU B 1 210 ? -18.078 11.961 -0.948 1 87.81 210 GLU B O 1
ATOM 5199 N N . ALA B 1 211 ? -19.609 10.867 0.391 1 91.88 211 ALA B N 1
ATOM 5200 C CA . ALA B 1 211 ? -19.203 11.664 1.543 1 91.88 211 ALA B CA 1
ATOM 5201 C C . ALA B 1 211 ? -17.75 11.383 1.917 1 91.88 211 ALA B C 1
ATOM 5203 O O . ALA B 1 211 ? -17 12.297 2.268 1 91.88 211 ALA B O 1
ATOM 5204 N N . ASP B 1 212 ? -17.406 10.141 1.822 1 95.69 212 ASP B N 1
ATOM 5205 C CA . ASP B 1 212 ? -16.031 9.742 2.107 1 95.69 212 ASP B CA 1
ATOM 5206 C C . ASP B 1 212 ? -15.055 10.383 1.122 1 95.69 212 ASP B C 1
ATOM 5208 O O . ASP B 1 212 ? -13.969 10.82 1.511 1 95.69 212 ASP B O 1
ATOM 5212 N N . ALA B 1 213 ? -15.469 10.398 -0.112 1 97.19 213 ALA B N 1
ATOM 5213 C CA . ALA B 1 213 ? -14.609 10.984 -1.14 1 97.19 213 ALA B CA 1
ATOM 5214 C C . ALA B 1 213 ? -14.383 12.469 -0.876 1 97.19 213 ALA B C 1
ATOM 5216 O O . ALA B 1 213 ? -13.258 12.961 -1.013 1 97.19 213 ALA B O 1
ATOM 5217 N N . MET B 1 214 ? -15.398 13.164 -0.507 1 96.5 214 MET B N 1
ATOM 5218 C CA . MET B 1 214 ? -15.281 14.586 -0.216 1 96.5 214 MET B CA 1
ATOM 5219 C C . MET B 1 214 ? -14.391 14.828 0.997 1 96.5 214 MET B C 1
ATOM 5221 O O . MET B 1 214 ? -13.469 15.648 0.943 1 96.5 214 MET B O 1
ATOM 5225 N N . LEU B 1 215 ? -14.656 14.094 2.031 1 97.38 215 LEU B N 1
ATOM 5226 C CA . LEU B 1 215 ? -13.891 14.266 3.26 1 97.38 215 LEU B CA 1
ATOM 5227 C C . LEU B 1 215 ? -12.422 13.898 3.043 1 97.38 215 LEU B C 1
ATOM 5229 O O . LEU B 1 215 ? -11.523 14.625 3.482 1 97.38 215 LEU B O 1
ATOM 5233 N N . ALA B 1 216 ? -12.195 12.766 2.369 1 98.69 216 ALA B N 1
ATOM 5234 C CA . ALA B 1 216 ? -10.828 12.328 2.076 1 98.69 216 ALA B CA 1
ATOM 5235 C C . ALA B 1 216 ? -10.094 13.375 1.241 1 98.69 216 ALA B C 1
ATOM 5237 O O . ALA B 1 216 ? -8.898 13.609 1.445 1 98.69 216 ALA B O 1
ATOM 5238 N N . SER B 1 217 ? -10.766 13.953 0.287 1 98.69 217 SER B N 1
ATOM 5239 C CA . SER B 1 217 ? -10.156 14.992 -0.53 1 98.69 217 SER B CA 1
ATOM 5240 C C . SER B 1 217 ? -9.75 16.188 0.318 1 98.69 217 SER B C 1
ATOM 5242 O O . SER B 1 217 ? -8.664 16.75 0.14 1 98.69 217 SER B O 1
ATOM 5244 N N . CYS B 1 218 ? -10.602 16.562 1.229 1 98.25 218 CYS B N 1
ATOM 5245 C CA . CYS B 1 218 ? -10.289 17.672 2.115 1 98.25 218 CYS B CA 1
ATOM 5246 C C . CYS B 1 218 ? -9.047 17.375 2.947 1 98.25 218 CYS B C 1
ATOM 5248 O O . CYS B 1 218 ? -8.141 18.203 3.025 1 98.25 218 CYS B O 1
ATOM 5250 N N . TYR B 1 219 ? -9.023 16.219 3.531 1 98.69 219 TYR B N 1
ATOM 5251 C CA . TYR B 1 219 ? -7.863 15.828 4.332 1 98.69 219 TYR B CA 1
ATOM 5252 C C . TYR B 1 219 ? -6.602 15.781 3.477 1 98.69 219 TYR B C 1
ATOM 5254 O O . TYR B 1 219 ? -5.555 16.297 3.875 1 98.69 219 TYR B O 1
ATOM 5262 N N . ALA B 1 220 ? -6.699 15.125 2.338 1 98.94 220 ALA B N 1
ATOM 5263 C CA . ALA B 1 220 ? -5.535 15 1.464 1 98.94 220 ALA B CA 1
ATOM 5264 C C . ALA B 1 220 ? -4.996 16.375 1.066 1 98.94 220 ALA B C 1
ATOM 5266 O O . ALA B 1 220 ? -3.787 16.609 1.103 1 98.94 220 ALA B O 1
ATOM 5267 N N . LEU B 1 221 ? -5.879 17.219 0.692 1 98.88 221 LEU B N 1
ATOM 5268 C CA . LEU B 1 221 ? -5.48 18.547 0.262 1 98.88 221 LEU B CA 1
ATOM 5269 C C . LEU B 1 221 ? -4.957 19.375 1.439 1 98.88 221 LEU B C 1
ATOM 5271 O O . LEU B 1 221 ? -4.074 20.219 1.271 1 98.88 221 LEU B O 1
ATOM 5275 N N . THR B 1 222 ? -5.492 19.141 2.629 1 98.69 222 THR B N 1
ATOM 5276 C CA . THR B 1 222 ? -4.969 19.781 3.832 1 98.69 222 THR B CA 1
ATOM 5277 C C . THR B 1 222 ? -3.498 19.422 4.039 1 98.69 222 THR B C 1
ATOM 5279 O O . THR B 1 222 ? -2.656 20.312 4.211 1 98.69 222 THR B O 1
ATOM 5282 N N . PHE B 1 223 ? -3.23 18.156 4.012 1 98.62 223 PHE B N 1
ATOM 5283 C CA . PHE B 1 223 ? -1.864 17.688 4.223 1 98.62 223 PHE B CA 1
ATOM 5284 C C . PHE B 1 223 ? -0.959 18.125 3.08 1 98.62 223 PHE B C 1
ATOM 5286 O O . PHE B 1 223 ? 0.19 18.516 3.305 1 98.62 223 PHE B O 1
ATOM 5293 N N . GLN B 1 224 ? -1.491 18.031 1.915 1 98.81 224 GLN B N 1
ATOM 5294 C CA . GLN B 1 224 ? -0.715 18.5 0.77 1 98.81 224 GLN B CA 1
ATOM 5295 C C . GLN B 1 224 ? -0.33 19.969 0.923 1 98.81 224 GLN B C 1
ATOM 5297 O O . GLN B 1 224 ? 0.805 20.344 0.633 1 98.81 224 GLN B O 1
ATOM 5302 N N . ALA B 1 225 ? -1.259 20.812 1.354 1 98.62 225 ALA B N 1
ATOM 5303 C CA . ALA B 1 225 ? -1.015 22.234 1.547 1 98.62 225 ALA B CA 1
ATOM 5304 C C . ALA B 1 225 ? 0.13 22.469 2.529 1 98.62 225 ALA B C 1
ATOM 5306 O O . ALA B 1 225 ? 0.895 23.422 2.387 1 98.62 225 ALA B O 1
ATOM 5307 N N . SER B 1 226 ? 0.26 21.609 3.492 1 98 226 SER B N 1
ATOM 5308 C CA . SER B 1 226 ? 1.304 21.766 4.5 1 98 226 SER B CA 1
ATOM 5309 C C . SER B 1 226 ? 2.688 21.547 3.9 1 98 226 SER B C 1
ATOM 5311 O O . SER B 1 226 ? 3.699 21.906 4.504 1 98 226 SER B O 1
ATOM 5313 N N . TYR B 1 227 ? 2.752 20.984 2.699 1 97.94 227 TYR B N 1
ATOM 5314 C CA . TYR B 1 227 ? 4.027 20.75 2.037 1 97.94 227 TYR B CA 1
ATOM 5315 C C . TYR B 1 227 ? 4.34 21.844 1.027 1 97.94 227 TYR B C 1
ATOM 5317 O O . TYR B 1 227 ? 5.43 21.875 0.45 1 97.94 227 TYR B O 1
ATOM 5325 N N . MET B 1 228 ? 3.406 22.734 0.809 1 97.44 228 MET B N 1
ATOM 5326 C CA . MET B 1 228 ? 3.592 23.828 -0.124 1 97.44 228 MET B CA 1
ATOM 5327 C C . MET B 1 228 ? 4.133 25.062 0.595 1 97.44 228 MET B C 1
ATOM 5329 O O . MET B 1 228 ? 3.668 25.406 1.686 1 97.44 228 MET B O 1
ATOM 5333 N N . SER B 1 229 ? 5.047 25.781 -0.018 1 96.25 229 SER B N 1
ATOM 5334 C CA . SER B 1 229 ? 5.664 26.953 0.578 1 96.25 229 SER B CA 1
ATOM 5335 C C . SER B 1 229 ? 4.633 28.062 0.809 1 96.25 229 SER B C 1
ATOM 5337 O O . SER B 1 229 ? 4.75 28.828 1.764 1 96.25 229 SER B O 1
ATOM 5339 N N . ASP B 1 230 ? 3.705 28.172 -0.042 1 95.69 230 ASP B N 1
ATOM 5340 C CA . ASP B 1 230 ? 2.668 29.188 0.058 1 95.69 230 ASP B CA 1
ATOM 5341 C C . ASP B 1 230 ? 1.312 28.562 0.381 1 95.69 230 ASP B C 1
ATOM 5343 O O . ASP B 1 230 ? 0.278 29.031 -0.106 1 95.69 230 ASP B O 1
ATOM 5347 N N . GLY B 1 231 ? 1.297 27.516 1.171 1 97.75 231 GLY B N 1
ATOM 5348 C CA . GLY B 1 231 ? 0.095 26.719 1.325 1 97.75 231 GLY B CA 1
ATOM 5349 C C . GLY B 1 231 ? -0.677 27.031 2.592 1 97.75 231 GLY B C 1
ATOM 5350 O O . GLY B 1 231 ? -1.667 26.375 2.904 1 97.75 231 GLY B O 1
ATOM 5351 N N . LEU B 1 232 ? -0.304 28.062 3.354 1 98.19 232 LEU B N 1
ATOM 5352 C CA . LEU B 1 232 ? -0.904 28.297 4.664 1 98.19 232 LEU B CA 1
ATOM 5353 C C . LEU B 1 232 ? -2.395 28.594 4.535 1 98.19 232 LEU B C 1
ATOM 5355 O O . LEU B 1 232 ? -3.211 28.016 5.25 1 98.19 232 LEU B O 1
ATOM 5359 N N . SER B 1 233 ? -2.742 29.562 3.688 1 97.31 233 SER B N 1
ATOM 5360 C CA . SER B 1 233 ? -4.152 29.891 3.502 1 97.31 233 SER B CA 1
ATOM 5361 C C . SER B 1 233 ? -4.949 28.688 3.025 1 97.31 233 SER B C 1
ATOM 5363 O O . SER B 1 233 ? -6.078 28.469 3.471 1 97.31 233 SER B O 1
ATOM 5365 N N . ASP B 1 234 ? -4.375 27.906 2.086 1 97.62 234 ASP B N 1
ATOM 5366 C CA . ASP B 1 234 ? -5.02 26.688 1.602 1 97.62 234 ASP B CA 1
ATOM 5367 C C . ASP B 1 234 ? -5.207 25.672 2.73 1 97.62 234 ASP B C 1
ATOM 5369 O O . ASP B 1 234 ? -6.23 25 2.803 1 97.62 234 ASP B O 1
ATOM 5373 N N . PHE B 1 235 ? -4.195 25.578 3.504 1 98.44 235 PHE B N 1
ATOM 5374 C CA . PHE B 1 235 ? -4.246 24.688 4.652 1 98.44 235 PHE B CA 1
ATOM 5375 C C . PHE B 1 235 ? -5.43 25.031 5.551 1 98.44 235 PHE B C 1
ATOM 5377 O O . PHE B 1 235 ? -6.238 24.156 5.879 1 98.44 235 PHE B O 1
ATOM 5384 N N . ILE B 1 236 ? -5.531 26.234 5.918 1 98.06 236 ILE B N 1
ATOM 5385 C CA . ILE B 1 236 ? -6.59 26.672 6.82 1 98.06 236 ILE B CA 1
ATOM 5386 C C . ILE B 1 236 ? -7.953 26.453 6.168 1 98.06 236 ILE B C 1
ATOM 5388 O O . ILE B 1 236 ? -8.891 26 6.816 1 98.06 236 ILE B O 1
ATOM 5392 N N . THR B 1 237 ? -8.047 26.781 4.926 1 97 237 THR B N 1
ATOM 5393 C CA . THR B 1 237 ? -9.289 26.594 4.184 1 97 237 THR B CA 1
ATOM 5394 C C . THR B 1 237 ? -9.703 25.125 4.176 1 97 237 THR B C 1
ATOM 5396 O O . THR B 1 237 ? -10.875 24.797 4.395 1 97 237 THR B O 1
ATOM 5399 N N . MET B 1 238 ? -8.75 24.281 3.934 1 97.5 238 MET B N 1
ATOM 5400 C CA . MET B 1 238 ? -9.062 22.859 3.852 1 97.5 238 MET B CA 1
ATOM 5401 C C . MET B 1 238 ? -9.352 22.281 5.238 1 97.5 238 MET B C 1
ATOM 5403 O O . MET B 1 238 ? -10.172 21.375 5.383 1 97.5 238 MET B O 1
ATOM 5407 N N . VAL B 1 239 ? -8.688 22.781 6.254 1 97.44 239 VAL B N 1
ATOM 5408 C CA . VAL B 1 239 ? -9.016 22.391 7.621 1 97.44 239 VAL B CA 1
ATOM 5409 C C . VAL B 1 239 ? -10.492 22.672 7.898 1 97.44 239 VAL B C 1
ATOM 5411 O O . VAL B 1 239 ? -11.203 21.812 8.438 1 97.44 239 VAL B O 1
ATOM 5414 N N . ARG B 1 240 ? -10.859 23.859 7.566 1 95.19 240 ARG B N 1
ATOM 5415 C CA . ARG B 1 240 ? -12.273 24.203 7.711 1 95.19 240 ARG B CA 1
ATOM 5416 C C . ARG B 1 240 ? -13.156 23.281 6.891 1 95.19 240 ARG B C 1
ATOM 5418 O O . ARG B 1 240 ? -14.211 22.844 7.355 1 95.19 240 ARG B O 1
ATOM 5425 N N . GLY B 1 241 ? -12.727 22.938 5.641 1 94.25 241 GLY B N 1
ATOM 5426 C CA . GLY B 1 241 ? -13.453 22 4.805 1 94.25 241 GLY B CA 1
ATOM 5427 C C . GLY B 1 241 ? -13.625 20.641 5.453 1 94.25 241 GLY B C 1
ATOM 5428 O O . GLY B 1 241 ? -14.703 20.031 5.371 1 94.25 241 GLY B O 1
ATOM 5429 N N . CYS B 1 242 ? -12.602 20.109 6.078 1 96 242 CYS B N 1
ATOM 5430 C CA . CYS B 1 242 ? -12.68 18.844 6.777 1 96 242 CYS B CA 1
ATOM 5431 C C . CYS B 1 242 ? -13.742 18.891 7.871 1 96 242 CYS B C 1
ATOM 5433 O O . CYS B 1 242 ? -14.539 17.953 8 1 96 242 CYS B O 1
ATOM 5435 N N . ALA B 1 243 ? -13.734 19.953 8.648 1 93.25 243 ALA B N 1
ATOM 5436 C CA . ALA B 1 243 ? -14.68 20.109 9.75 1 93.25 243 ALA B CA 1
ATOM 5437 C C . ALA B 1 243 ? -16.109 20.172 9.227 1 93.25 243 ALA B C 1
ATOM 5439 O O . ALA B 1 243 ? -17 19.484 9.75 1 93.25 243 ALA B O 1
ATOM 5440 N N . LEU B 1 244 ? -16.344 20.938 8.242 1 90.81 244 LEU B N 1
ATOM 5441 C CA . LEU B 1 244 ? -17.688 21.125 7.691 1 90.81 244 LEU B CA 1
ATOM 5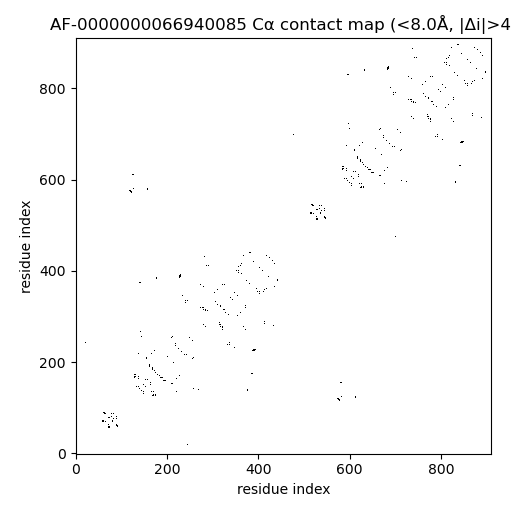442 C C . LEU B 1 244 ? -18.203 19.844 7.059 1 90.81 244 LEU B C 1
ATOM 5444 O O . LEU B 1 244 ? -19.375 19.484 7.219 1 90.81 244 LEU B O 1
ATOM 5448 N N . THR B 1 245 ? -17.328 19.156 6.316 1 92.81 245 THR B N 1
ATOM 5449 C CA . THR B 1 245 ? -17.734 17.906 5.688 1 92.81 245 THR B CA 1
ATOM 5450 C C . THR B 1 245 ? -18.031 16.844 6.746 1 92.81 245 THR B C 1
ATOM 5452 O O . THR B 1 245 ? -18.969 16.062 6.598 1 92.81 245 THR B O 1
ATOM 5455 N N . THR B 1 246 ? -17.203 16.812 7.754 1 93.12 246 THR B N 1
ATOM 5456 C CA . THR B 1 246 ? -17.453 15.883 8.852 1 93.12 246 THR B CA 1
ATOM 5457 C C . THR B 1 246 ? -18.797 16.156 9.508 1 93.12 246 THR B C 1
ATOM 5459 O O . THR B 1 246 ? -19.562 15.234 9.789 1 93.12 246 THR B O 1
ATOM 5462 N N . GLU B 1 247 ? -19.062 17.391 9.789 1 90.06 247 GLU B N 1
ATOM 5463 C CA . GLU B 1 247 ? -20.328 17.781 10.383 1 90.06 247 GLU B CA 1
ATOM 5464 C C . GLU B 1 247 ? -21.5 17.391 9.484 1 90.06 247 GLU B C 1
ATOM 5466 O O . GLU B 1 247 ? -22.547 16.938 9.969 1 90.06 247 GLU B O 1
ATOM 5471 N N . LYS B 1 248 ? -21.312 17.625 8.266 1 87.56 248 LYS B N 1
ATOM 5472 C CA . LYS B 1 248 ? -22.344 17.266 7.305 1 87.56 248 LYS B CA 1
ATOM 5473 C C . LYS B 1 248 ? -22.609 15.758 7.328 1 87.56 248 LYS B C 1
ATOM 5475 O O . LYS B 1 248 ? -23.766 15.32 7.297 1 87.56 248 LYS B O 1
ATOM 5480 N N . ILE B 1 249 ? -21.578 14.984 7.344 1 90.5 249 ILE B N 1
ATOM 5481 C CA . ILE B 1 249 ? -21.703 13.531 7.387 1 90.5 249 ILE B CA 1
ATOM 5482 C C . ILE B 1 249 ? -22.469 13.117 8.641 1 90.5 249 ILE B C 1
ATOM 5484 O O . ILE B 1 249 ? -23.359 12.258 8.578 1 90.5 249 ILE B O 1
ATOM 5488 N N . LYS B 1 250 ? -22.156 13.727 9.711 1 89.56 250 LYS B N 1
ATOM 5489 C CA . LYS B 1 250 ? -22.812 13.414 10.977 1 89.56 250 LYS B CA 1
ATOM 5490 C C . LYS B 1 250 ? -24.281 13.82 10.953 1 89.56 250 LYS B C 1
ATOM 5492 O O . LYS B 1 250 ? -25.141 13.047 11.367 1 89.56 250 LYS B O 1
ATOM 5497 N N . GLN B 1 251 ? -24.547 14.977 10.492 1 87.5 251 GLN B N 1
ATOM 5498 C CA . GLN B 1 251 ? -25.906 15.5 10.453 1 87.5 251 GLN B CA 1
ATOM 5499 C C . GLN B 1 251 ? -26.797 14.664 9.547 1 87.5 251 GLN B C 1
ATOM 5501 O O . GLN B 1 251 ? -27.953 14.406 9.875 1 87.5 251 GLN B O 1
ATOM 5506 N N . GLU B 1 252 ? -26.219 14.242 8.492 1 86.75 252 GLU B N 1
ATOM 5507 C CA . GLU B 1 252 ? -26.984 13.484 7.52 1 86.75 252 GLU B CA 1
ATOM 5508 C C . GLU B 1 252 ? -26.938 11.984 7.809 1 86.75 252 GLU B C 1
ATOM 5510 O O . GLU B 1 252 ? -27.562 11.188 7.121 1 86.75 252 GLU B O 1
ATOM 5515 N N . HIS B 1 253 ? -26.203 11.609 8.836 1 87.06 253 HIS B N 1
ATOM 5516 C CA . HIS B 1 253 ? -26 10.203 9.164 1 87.06 253 HIS B CA 1
ATOM 5517 C C . HIS B 1 253 ? -25.578 9.398 7.938 1 87.06 253 HIS B C 1
ATOM 5519 O O . HIS B 1 253 ? -26.109 8.312 7.688 1 87.06 253 HIS B O 1
ATOM 5525 N N . SER B 1 254 ? -24.75 10.023 7.16 1 86.44 254 SER B N 1
ATOM 5526 C CA . SER B 1 254 ? -24.25 9.359 5.965 1 86.44 254 SER B CA 1
ATOM 5527 C C . SER B 1 254 ? -23.344 8.18 6.324 1 86.44 254 SER B C 1
ATOM 5529 O O . SER B 1 254 ? -22.516 8.281 7.238 1 86.44 254 SER B O 1
ATOM 5531 N N . PRO B 1 255 ? -23.547 7.051 5.656 1 87.81 255 PRO B N 1
ATOM 5532 C CA . PRO B 1 255 ? -22.562 5.988 5.863 1 87.81 255 PRO B CA 1
ATOM 5533 C C . PRO B 1 255 ? -21.156 6.406 5.465 1 87.81 255 PRO B C 1
ATOM 5535 O O . PRO B 1 255 ? -20.969 7.105 4.469 1 87.81 255 PRO B O 1
ATOM 5538 N N . THR B 1 256 ? -20.203 6.055 6.281 1 92.19 256 THR B N 1
ATOM 5539 C CA . THR B 1 256 ? -18.812 6.449 6.02 1 92.19 256 THR B CA 1
ATOM 5540 C C . THR B 1 256 ? -17.859 5.332 6.406 1 92.19 256 THR B C 1
ATOM 5542 O O . THR B 1 256 ? -18.094 4.598 7.363 1 92.19 256 THR B O 1
ATOM 5545 N N . ALA B 1 257 ? -16.812 5.242 5.609 1 94.12 257 ALA B N 1
ATOM 5546 C CA . ALA B 1 257 ? -15.742 4.293 5.93 1 94.12 257 ALA B CA 1
ATOM 5547 C C . ALA B 1 257 ? -14.883 4.805 7.078 1 94.12 257 ALA B C 1
ATOM 5549 O O . ALA B 1 257 ? -14.227 4.02 7.77 1 94.12 257 ALA B O 1
ATOM 5550 N N . PHE B 1 258 ? -14.867 6.105 7.297 1 94.62 258 PHE B N 1
ATOM 5551 C CA . PHE B 1 258 ? -14.055 6.703 8.344 1 94.62 258 PHE B CA 1
ATOM 5552 C C . PHE B 1 258 ? -14.664 6.453 9.719 1 94.62 258 PHE B C 1
ATOM 5554 O O . PHE B 1 258 ? -15.883 6.52 9.883 1 94.62 258 PHE B O 1
ATOM 5561 N N . ASN B 1 259 ? -13.82 6.094 10.547 1 91.69 259 ASN B N 1
ATOM 5562 C CA . ASN B 1 259 ? -14.234 6.16 11.945 1 91.69 259 ASN B CA 1
ATOM 5563 C C . ASN B 1 259 ? -14.211 7.59 12.469 1 91.69 259 ASN B C 1
ATOM 5565 O O . ASN B 1 259 ? -13.148 8.102 12.844 1 91.69 259 ASN B O 1
ATOM 5569 N N . LEU B 1 260 ? -15.391 8.188 12.594 1 89.56 260 LEU B N 1
ATOM 5570 C CA . LEU B 1 260 ? -15.5 9.594 12.961 1 89.56 260 LEU B CA 1
ATOM 5571 C C . LEU B 1 260 ? -16.156 9.75 14.328 1 89.56 260 LEU B C 1
ATOM 5573 O O . LEU B 1 260 ? -16.672 10.82 14.648 1 89.56 260 LEU B O 1
ATOM 5577 N N . GLN B 1 261 ? -16.031 8.758 15.031 1 83.19 261 GLN B N 1
ATOM 5578 C CA . GLN B 1 261 ? -16.656 8.852 16.344 1 83.19 261 GLN B CA 1
ATOM 5579 C C . GLN B 1 261 ? -15.992 9.922 17.203 1 83.19 261 GLN B C 1
ATOM 5581 O O . GLN B 1 261 ? -14.766 10 17.25 1 83.19 261 GLN B O 1
ATOM 5586 N N . PRO B 1 262 ? -16.734 10.828 17.766 1 70.94 262 PRO B N 1
ATOM 5587 C CA . PRO B 1 262 ? -16.219 11.992 18.484 1 70.94 262 PRO B CA 1
ATOM 5588 C C . PRO B 1 262 ? -15.188 11.625 19.562 1 70.94 262 PRO B C 1
ATOM 5590 O O . PRO B 1 262 ? -14.156 12.281 19.672 1 70.94 262 PRO B O 1
ATOM 5593 N N . ASP B 1 263 ? -15.406 10.672 20.328 1 78.31 263 ASP B N 1
ATOM 5594 C CA . ASP B 1 263 ? -14.531 10.438 21.469 1 78.31 263 ASP B CA 1
ATOM 5595 C C . ASP B 1 263 ? -13.383 9.5 21.109 1 78.31 263 ASP B C 1
ATOM 5597 O O . ASP B 1 263 ? -12.492 9.25 21.922 1 78.31 263 ASP B O 1
ATOM 5601 N N . TRP B 1 264 ? -13.297 9.367 19.906 1 79.94 264 TRP B N 1
ATOM 5602 C CA . TRP B 1 264 ? -12.32 8.352 19.547 1 79.94 264 TRP B CA 1
ATOM 5603 C C . TRP B 1 264 ? -10.93 8.961 19.375 1 79.94 264 TRP B C 1
ATOM 5605 O O . TRP B 1 264 ? -9.922 8.312 19.672 1 79.94 264 TRP B O 1
ATOM 5615 N N . HIS B 1 265 ? -10.953 10.172 18.875 1 86.62 265 HIS B N 1
ATOM 5616 C CA . HIS B 1 265 ? -9.648 10.828 18.75 1 86.62 265 HIS B CA 1
ATOM 5617 C C . HIS B 1 265 ? -8.906 10.812 20.094 1 86.62 265 HIS B C 1
ATOM 5619 O O . HIS B 1 265 ? -7.762 10.375 20.156 1 86.62 265 HIS B O 1
ATOM 5625 N N . PHE B 1 266 ? -9.633 11.195 21.078 1 83.25 266 PHE B N 1
ATOM 5626 C CA . PHE B 1 266 ? -9 11.281 22.391 1 83.25 266 PHE B CA 1
ATOM 5627 C C . PHE B 1 266 ? -8.773 9.898 22.984 1 83.25 266 PHE B C 1
ATOM 5629 O O . PHE B 1 266 ? -7.773 9.664 23.672 1 83.25 266 PHE B O 1
ATOM 5636 N N . LYS B 1 267 ? -9.688 9.047 22.719 1 85.38 267 LYS B N 1
ATOM 5637 C CA . LYS B 1 267 ? -9.547 7.676 23.203 1 85.38 267 LYS B CA 1
ATOM 5638 C C . LYS B 1 267 ? -8.25 7.047 22.734 1 85.38 267 LYS B C 1
ATOM 5640 O O . LYS B 1 267 ? -7.555 6.375 23.5 1 85.38 267 LYS B O 1
ATOM 5645 N N . TYR B 1 268 ? -7.891 7.324 21.531 1 88.06 268 TYR B N 1
ATOM 5646 C CA . TYR B 1 268 ? -6.691 6.727 20.953 1 88.06 268 TYR B CA 1
ATOM 5647 C C . TYR B 1 268 ? -5.445 7.5 21.359 1 88.06 268 TYR B C 1
ATOM 5649 O O . TYR B 1 268 ? -4.387 6.91 21.594 1 88.06 268 TYR B O 1
ATOM 5657 N N . MET B 1 269 ? -5.609 8.789 21.547 1 91.69 269 MET B N 1
ATOM 5658 C CA . MET B 1 269 ? -4.43 9.617 21.781 1 91.69 269 MET B CA 1
ATOM 5659 C C . MET B 1 269 ? -4.074 9.664 23.266 1 91.69 269 MET B C 1
ATOM 5661 O O . MET B 1 269 ? -2.9 9.789 23.625 1 91.69 269 MET B O 1
ATOM 5665 N N . ALA B 1 270 ? -5 9.531 24.109 1 88.94 270 ALA B N 1
ATOM 5666 C CA . ALA B 1 270 ? -4.785 9.711 25.547 1 88.94 270 ALA B CA 1
ATOM 5667 C C . ALA B 1 270 ? -3.67 8.797 26.047 1 88.94 270 ALA B C 1
ATOM 5669 O O . ALA B 1 270 ? -2.703 9.266 26.656 1 88.94 270 ALA B O 1
ATOM 5670 N N . PRO B 1 271 ? -3.756 7.523 25.719 1 89.81 271 PRO B N 1
ATOM 5671 C CA . PRO B 1 271 ? -2.688 6.645 26.203 1 89.81 271 PRO B CA 1
ATOM 5672 C C . PRO B 1 271 ? -1.336 6.949 25.562 1 89.81 271 PRO B C 1
ATOM 5674 O O . PRO B 1 271 ? -0.293 6.754 26.188 1 89.81 271 PRO B O 1
ATOM 5677 N N . ARG B 1 272 ? -1.326 7.445 24.375 1 89.44 272 ARG B N 1
ATOM 5678 C CA . ARG B 1 272 ? -0.097 7.699 23.625 1 89.44 272 ARG B CA 1
ATOM 5679 C C . ARG B 1 272 ? 0.605 8.953 24.141 1 89.44 272 ARG B C 1
ATOM 5681 O O . ARG B 1 272 ? 1.817 9.102 23.984 1 89.44 272 ARG B O 1
ATOM 5688 N N . LEU B 1 273 ? -0.165 9.836 24.812 1 91.44 273 LEU B N 1
ATOM 5689 C CA . LEU B 1 273 ? 0.366 11.117 25.25 1 91.44 273 LEU B CA 1
ATOM 5690 C C . LEU B 1 273 ? 0.819 11.047 26.719 1 91.44 273 LEU B C 1
ATOM 5692 O O . LEU B 1 273 ? 1.515 11.945 27.188 1 91.44 273 LEU B O 1
ATOM 5696 N N . GLN B 1 274 ? 0.396 10.148 27.5 1 84.75 274 GLN B N 1
ATOM 5697 C CA . GLN B 1 274 ? 0.603 10.062 28.938 1 84.75 274 GLN B CA 1
ATOM 5698 C C . GLN B 1 274 ? 2.09 10.016 29.281 1 84.75 274 GLN B C 1
ATOM 5700 O O . GLN B 1 274 ? 2.521 10.617 30.266 1 84.75 274 GLN B O 1
ATOM 5705 N N . ASN B 1 275 ? 2.938 9.445 28.5 1 80 275 ASN B N 1
ATOM 5706 C CA . ASN B 1 275 ? 4.324 9.281 28.922 1 80 275 ASN B CA 1
ATOM 5707 C C . ASN B 1 275 ? 5.285 10.023 28 1 80 275 ASN B C 1
ATOM 5709 O O . ASN B 1 275 ? 6.457 9.664 27.891 1 80 275 ASN B O 1
ATOM 5713 N N . LEU B 1 276 ? 4.754 11.078 27.609 1 86.56 276 LEU B N 1
ATOM 5714 C CA . LEU B 1 276 ? 5.652 11.867 26.766 1 86.56 276 LEU B CA 1
ATOM 5715 C C . LEU B 1 276 ? 6.379 12.922 27.594 1 86.56 276 LEU B C 1
ATOM 5717 O O . LEU B 1 276 ? 5.832 13.43 28.578 1 86.56 276 LEU B O 1
ATOM 5721 N N . PRO B 1 277 ? 7.586 13.172 27.234 1 84.25 277 PRO B N 1
ATOM 5722 C CA . PRO B 1 277 ? 8.297 14.242 27.938 1 84.25 277 PRO B CA 1
ATOM 5723 C C . PRO B 1 277 ? 7.617 15.602 27.781 1 84.25 277 PRO B C 1
ATOM 5725 O O . PRO B 1 277 ? 7.039 15.891 26.734 1 84.25 277 PRO B O 1
ATOM 5728 N N . ALA B 1 278 ? 7.832 16.391 28.797 1 87 278 ALA B N 1
ATOM 5729 C CA . ALA B 1 278 ? 7.266 17.734 28.766 1 87 278 ALA B CA 1
ATOM 5730 C C . ALA B 1 278 ? 8.016 18.625 27.766 1 87 278 ALA B C 1
ATOM 5732 O O . ALA B 1 278 ? 9.211 18.438 27.531 1 87 278 ALA B O 1
ATOM 5733 N N . VAL B 1 279 ? 7.277 19.578 27.219 1 88.25 279 VAL B N 1
ATOM 5734 C CA . VAL B 1 279 ? 7.91 20.594 26.406 1 88.25 279 VAL B CA 1
ATOM 5735 C C . VAL B 1 279 ? 8.789 21.484 27.281 1 88.25 279 VAL B C 1
ATOM 5737 O O . VAL B 1 279 ? 8.477 21.719 28.438 1 88.25 279 VAL B O 1
ATOM 5740 N N . ASP B 1 280 ? 9.844 21.938 26.781 1 90.12 280 ASP B N 1
ATOM 5741 C CA . ASP B 1 280 ? 10.781 22.766 27.531 1 90.12 280 ASP B CA 1
ATOM 5742 C C . ASP B 1 280 ? 10.086 23.984 28.141 1 90.12 280 ASP B C 1
ATOM 5744 O O . ASP B 1 280 ? 9.484 24.781 27.406 1 90.12 280 ASP B O 1
ATOM 5748 N N . PRO B 1 281 ? 10.203 24.172 29.406 1 91.44 281 PRO B N 1
ATOM 5749 C CA . PRO B 1 281 ? 9.492 25.266 30.078 1 91.44 281 PRO B CA 1
ATOM 5750 C C . PRO B 1 281 ? 9.953 26.641 29.609 1 91.44 281 PRO B C 1
ATOM 5752 O O . PRO B 1 281 ? 9.156 27.578 29.562 1 91.44 281 PRO B O 1
ATOM 5755 N N . LEU B 1 282 ? 11.156 26.734 29.281 1 92.12 282 LEU B N 1
ATOM 5756 C CA . LEU B 1 282 ? 11.672 28.031 28.828 1 92.12 282 LEU B CA 1
ATOM 5757 C C . LEU B 1 282 ? 11.023 28.438 27.5 1 92.12 282 LEU B C 1
ATOM 5759 O O . LEU B 1 282 ? 10.672 29.594 27.312 1 92.12 282 LEU B O 1
ATOM 5763 N N . LEU B 1 283 ? 10.891 27.453 26.656 1 92.19 283 LEU B N 1
ATOM 5764 C CA . LEU B 1 283 ? 10.242 27.703 25.375 1 92.19 283 LEU B CA 1
ATOM 5765 C C . LEU B 1 283 ? 8.797 28.141 25.562 1 92.19 283 LEU B C 1
ATOM 5767 O O . LEU B 1 283 ? 8.32 29.031 24.859 1 92.19 283 LEU B O 1
ATOM 5771 N N . LEU B 1 284 ? 8.188 27.562 26.531 1 96.12 284 LEU B N 1
ATOM 5772 C CA . LEU B 1 284 ? 6.781 27.859 26.797 1 96.12 284 LEU B CA 1
ATOM 5773 C C . LEU B 1 284 ? 6.621 29.219 27.453 1 96.12 284 LEU B C 1
ATOM 5775 O O . LEU B 1 284 ? 5.688 29.953 27.141 1 96.12 284 LEU B O 1
ATOM 5779 N N . GLN B 1 285 ? 7.512 29.5 28.344 1 96.69 285 GLN B N 1
ATOM 5780 C CA . GLN B 1 285 ? 7.465 30.812 29 1 96.69 285 GLN B CA 1
ATOM 5781 C C . GLN B 1 285 ? 7.703 31.938 28 1 96.69 285 GLN B C 1
ATOM 5783 O O . GLN B 1 285 ? 7.031 32.969 28.047 1 96.69 285 GLN B O 1
ATOM 5788 N N . ASP B 1 286 ? 8.648 31.734 27.156 1 96.69 286 ASP B N 1
ATOM 5789 C CA . ASP B 1 286 ? 8.93 32.719 26.125 1 96.69 286 ASP B CA 1
ATOM 5790 C C . ASP B 1 286 ? 7.715 32.906 25.219 1 96.69 286 ASP B C 1
ATOM 5792 O O . ASP B 1 286 ? 7.398 34.031 24.812 1 96.69 286 ASP B O 1
ATOM 5796 N N . ALA B 1 287 ? 7.07 31.828 24.875 1 97.75 287 ALA B N 1
ATOM 5797 C CA . ALA B 1 287 ? 5.871 31.875 24.047 1 97.75 287 ALA B CA 1
ATOM 5798 C C . ALA B 1 287 ? 4.766 32.688 24.719 1 97.75 287 ALA B C 1
ATOM 5800 O O . ALA B 1 287 ? 4.133 33.531 24.094 1 97.75 287 ALA B O 1
ATOM 5801 N N . TYR B 1 288 ? 4.574 32.344 25.984 1 98.12 288 TYR B N 1
ATOM 5802 C CA . TYR B 1 288 ? 3.535 33.031 26.75 1 98.12 288 TYR B CA 1
ATOM 5803 C C . TYR B 1 288 ? 3.789 34.531 26.812 1 98.12 288 TYR B C 1
ATOM 5805 O O . TYR B 1 288 ? 2.883 35.344 26.562 1 98.12 288 TYR B O 1
ATOM 5813 N N . THR B 1 289 ? 5.023 34.906 27.109 1 98.19 289 THR B N 1
ATOM 5814 C CA . THR B 1 289 ? 5.398 36.312 27.219 1 98.19 289 THR B CA 1
ATOM 5815 C C . THR B 1 289 ? 5.211 37.031 25.875 1 98.19 289 THR B C 1
ATOM 5817 O O . THR B 1 289 ? 4.688 38.125 25.828 1 98.19 289 THR B O 1
ATOM 5820 N N . ALA B 1 290 ? 5.633 36.406 24.844 1 98.25 290 ALA B N 1
ATOM 5821 C CA . ALA B 1 290 ? 5.516 37 23.516 1 98.25 290 ALA B CA 1
ATOM 5822 C C . ALA B 1 290 ? 4.051 37.188 23.125 1 98.25 290 ALA B C 1
ATOM 5824 O O . ALA B 1 290 ? 3.68 38.25 22.594 1 98.25 290 ALA B O 1
ATOM 5825 N N . LEU B 1 291 ? 3.246 36.219 23.391 1 98.31 291 LEU B N 1
ATOM 5826 C CA . LEU B 1 291 ? 1.825 36.281 23.062 1 98.31 291 LEU B CA 1
ATOM 5827 C C . LEU B 1 291 ? 1.143 37.375 23.875 1 98.31 291 LEU B C 1
ATOM 5829 O O . LEU B 1 291 ? 0.312 38.125 23.359 1 98.31 291 LEU B O 1
ATOM 5833 N N . GLU B 1 292 ? 1.491 37.438 25.094 1 97.62 292 GLU B N 1
ATOM 5834 C CA . GLU B 1 292 ? 0.923 38.469 25.938 1 97.62 292 GLU B CA 1
ATOM 5835 C C . GLU B 1 292 ? 1.318 39.844 25.438 1 97.62 292 GLU B C 1
ATOM 5837 O O . GLU B 1 292 ? 0.548 40.812 25.562 1 97.62 292 GLU B O 1
ATOM 5842 N N . GLY B 1 293 ? 2.449 39.906 24.891 1 96.75 293 GLY B N 1
ATOM 5843 C CA . GLY B 1 293 ? 2.922 41.188 24.328 1 96.75 293 GLY B CA 1
ATOM 5844 C C . GLY B 1 293 ? 2.107 41.656 23.141 1 96.75 293 GLY B C 1
ATOM 5845 O O . GLY B 1 293 ? 2.08 42.844 22.828 1 96.75 293 GLY B O 1
ATOM 5846 N N . VAL B 1 294 ? 1.4 40.75 22.484 1 96.81 294 VAL B N 1
ATOM 5847 C CA . VAL B 1 294 ? 0.621 41.062 21.297 1 96.81 294 VAL B CA 1
ATOM 5848 C C . VAL B 1 294 ? -0.803 41.438 21.688 1 96.81 294 VAL B C 1
ATOM 5850 O O . VAL B 1 294 ? -1.496 42.125 20.938 1 96.81 294 VAL B O 1
ATOM 5853 N N . ARG B 1 295 ? -1.267 41.094 22.828 1 96.62 295 ARG B N 1
ATOM 5854 C CA . ARG B 1 295 ? -2.65 41.188 23.281 1 96.62 295 ARG B CA 1
ATOM 5855 C C . ARG B 1 295 ? -3.164 42.625 23.172 1 96.62 295 ARG B C 1
ATOM 5857 O O . ARG B 1 295 ? -4.277 42.844 22.703 1 96.62 295 ARG B O 1
ATOM 5864 N N . PRO B 1 296 ? -2.361 43.656 23.484 1 95.38 296 PRO B N 1
ATOM 5865 C CA . PRO B 1 296 ? -2.879 45.031 23.5 1 95.38 296 PRO B CA 1
ATOM 5866 C C . PRO B 1 296 ? -3.201 45.531 22.094 1 95.38 296 PRO B C 1
ATOM 5868 O O . PRO B 1 296 ? -3.924 46.531 21.953 1 95.38 296 PRO B O 1
ATOM 5871 N N . PHE B 1 297 ? -2.723 44.906 21.125 1 93.44 297 PHE B N 1
ATOM 5872 C CA . PHE B 1 297 ? -2.861 45.406 19.766 1 93.44 297 PHE B CA 1
ATOM 5873 C C . PHE B 1 297 ? -4.039 44.75 19.062 1 93.44 297 PHE B C 1
ATOM 5875 O O . PHE B 1 297 ? -4.379 45.125 17.938 1 93.44 297 PHE B O 1
ATOM 5882 N N . LEU B 1 298 ? -4.648 43.812 19.75 1 95.56 298 LEU B N 1
ATOM 5883 C CA . LEU B 1 298 ? -5.742 43.062 19.141 1 95.56 298 LEU B CA 1
ATOM 5884 C C . LEU B 1 298 ? -7.062 43.812 19.281 1 95.56 298 LEU B C 1
ATOM 5886 O O . LEU B 1 298 ? -7.418 44.25 20.391 1 95.56 298 LEU B O 1
ATOM 5890 N N . THR B 1 299 ? -7.789 44.031 18.188 1 91.88 299 THR B N 1
ATOM 5891 C CA . THR B 1 299 ? -9.047 44.781 18.234 1 91.88 299 THR B CA 1
ATOM 5892 C C . THR B 1 299 ? -10.188 43.938 17.656 1 91.88 299 THR B C 1
ATOM 5894 O O . THR B 1 299 ? -11.32 44.031 18.125 1 91.88 299 THR B O 1
ATOM 5897 N N . GLY B 1 300 ? -9.969 43.125 16.672 1 93.06 300 GLY B N 1
ATOM 5898 C CA . GLY B 1 300 ? -11.008 42.312 16.047 1 93.06 300 GLY B CA 1
ATOM 5899 C C . GLY B 1 300 ? -11.375 41.062 16.844 1 93.06 300 GLY B C 1
ATOM 5900 O O . GLY B 1 300 ? -10.508 40.438 17.453 1 93.06 300 GLY B O 1
ATOM 5901 N N . GLY B 1 301 ? -12.633 40.688 16.859 1 94 301 GLY B N 1
ATOM 5902 C CA . GLY B 1 301 ? -13.125 39.562 17.609 1 94 301 GLY B CA 1
ATOM 5903 C C . GLY B 1 301 ? -12.438 38.25 17.25 1 94 301 GLY B C 1
ATOM 5904 O O . GLY B 1 301 ? -12.062 37.469 18.125 1 94 301 GLY B O 1
ATOM 5905 N N . THR B 1 302 ? -12.281 38.031 15.969 1 96.38 302 THR B N 1
ATOM 5906 C CA . THR B 1 302 ? -11.648 36.781 15.516 1 96.38 302 THR B CA 1
ATOM 5907 C C . THR B 1 302 ? -10.195 36.719 15.977 1 96.38 302 THR B C 1
ATOM 5909 O O . THR B 1 302 ? -9.727 35.656 16.406 1 96.38 302 THR B O 1
ATOM 5912 N N . GLU B 1 303 ? -9.453 37.812 15.828 1 97.25 303 GLU B N 1
ATOM 5913 C CA . GLU B 1 303 ? -8.062 37.875 16.25 1 97.25 303 GLU B CA 1
ATOM 5914 C C . GLU B 1 303 ? -7.926 37.625 17.75 1 97.25 303 GLU B C 1
ATOM 5916 O O . GLU B 1 303 ? -7.012 36.938 18.188 1 97.25 303 GLU B O 1
ATOM 5921 N N . ILE B 1 304 ? -8.852 38.188 18.516 1 97.69 304 ILE B N 1
ATOM 5922 C CA . ILE B 1 304 ? -8.836 38.031 19.953 1 97.69 304 ILE B CA 1
ATOM 5923 C C . ILE B 1 304 ? -9.086 36.562 20.312 1 97.69 304 ILE B C 1
ATOM 5925 O O . ILE B 1 304 ? -8.367 35.969 21.125 1 97.69 304 ILE B O 1
ATOM 5929 N N . ASP B 1 305 ? -10.094 36 19.703 1 97.44 305 ASP B N 1
ATOM 5930 C CA . ASP B 1 305 ? -10.422 34.594 19.938 1 97.44 305 ASP B CA 1
ATOM 5931 C C . ASP B 1 305 ? -9.242 33.688 19.578 1 97.44 305 ASP B C 1
ATOM 5933 O O . ASP B 1 305 ? -8.938 32.75 20.312 1 97.44 305 ASP B O 1
ATOM 5937 N N . PHE B 1 306 ? -8.656 33.938 18.453 1 98.19 306 PHE B N 1
ATOM 5938 C CA . PHE B 1 306 ? -7.539 33.125 17.984 1 98.19 306 PHE B CA 1
ATOM 5939 C C . PHE B 1 306 ? -6.34 33.281 18.906 1 98.19 306 PHE B C 1
ATOM 5941 O O . PHE B 1 306 ? -5.68 32.281 19.234 1 98.19 306 PHE B O 1
ATOM 5948 N N . HIS B 1 307 ? -6.031 34.5 19.297 1 98.44 307 HIS B N 1
ATOM 5949 C CA . HIS B 1 307 ? -4.973 34.75 20.266 1 98.44 307 HIS B CA 1
ATOM 5950 C C . HIS B 1 307 ? -5.207 34 21.562 1 98.44 307 HIS B C 1
ATOM 5952 O O . HIS B 1 307 ? -4.285 33.375 22.109 1 98.44 307 HIS B O 1
ATOM 5958 N N . GLU B 1 308 ? -6.406 34.062 22.062 1 98.19 308 GLU B N 1
ATOM 5959 C CA . GLU B 1 308 ? -6.754 33.375 23.297 1 98.19 308 GLU B CA 1
ATOM 5960 C C . GLU B 1 308 ? -6.559 31.859 23.156 1 98.19 308 GLU B C 1
ATOM 5962 O O . GLU B 1 308 ? -6.098 31.203 24.094 1 98.19 308 GLU B O 1
ATOM 5967 N N . ALA B 1 309 ? -6.934 31.344 22.062 1 98.31 309 ALA B N 1
ATOM 5968 C CA . ALA B 1 309 ? -6.75 29.922 21.812 1 98.31 309 ALA B CA 1
ATOM 5969 C C . ALA B 1 309 ? -5.27 29.547 21.859 1 98.31 309 ALA B C 1
ATOM 5971 O O . ALA B 1 309 ? -4.906 28.5 22.391 1 98.31 309 ALA B O 1
ATOM 5972 N N . LEU B 1 310 ? -4.398 30.344 21.266 1 98.62 310 LEU B N 1
ATOM 5973 C CA . LEU B 1 310 ? -2.961 30.078 21.266 1 98.62 310 LEU B CA 1
ATOM 5974 C C . LEU B 1 310 ? -2.412 30.141 22.688 1 98.62 310 LEU B C 1
ATOM 5976 O O . LEU B 1 310 ? -1.602 29.281 23.078 1 98.62 310 LEU B O 1
ATOM 5980 N N . VAL B 1 311 ? -2.877 31.125 23.438 1 98.56 311 VAL B N 1
ATOM 5981 C CA . VAL B 1 311 ? -2.451 31.266 24.812 1 98.56 311 VAL B CA 1
ATOM 5982 C C . VAL B 1 311 ? -2.881 30.031 25.625 1 98.56 311 VAL B C 1
ATOM 5984 O O . VAL B 1 311 ? -2.119 29.531 26.438 1 98.56 311 VAL B O 1
ATOM 5987 N N . ASP B 1 312 ? -4.066 29.609 25.391 1 98.25 312 ASP B N 1
ATOM 5988 C CA . ASP B 1 312 ? -4.59 28.438 26.094 1 98.25 312 ASP B CA 1
ATOM 5989 C C . ASP B 1 312 ? -3.725 27.203 25.812 1 98.25 312 ASP B C 1
ATOM 5991 O O . ASP B 1 312 ? -3.514 26.375 26.703 1 98.25 312 ASP B O 1
ATOM 5995 N N . VAL B 1 313 ? -3.266 27.047 24.578 1 98.38 313 VAL B N 1
ATOM 5996 C CA . VAL B 1 313 ? -2.398 25.922 24.234 1 98.38 313 VAL B CA 1
ATOM 5997 C C . VAL B 1 313 ? -1.113 25.984 25.062 1 98.38 313 VAL B C 1
ATOM 5999 O O . VAL B 1 313 ? -0.71 25 25.688 1 98.38 313 VAL B O 1
ATOM 6002 N N . ILE B 1 314 ? -0.49 27.172 25.109 1 98.25 314 ILE B N 1
ATOM 6003 C CA . ILE B 1 314 ? 0.782 27.359 25.797 1 98.25 314 ILE B CA 1
ATOM 6004 C C . ILE B 1 314 ? 0.601 27.094 27.297 1 98.25 314 ILE B C 1
ATOM 6006 O O . ILE B 1 314 ? 1.408 26.406 27.906 1 98.25 314 ILE B O 1
ATOM 6010 N N . THR B 1 315 ? -0.441 27.609 27.828 1 97.88 315 THR B N 1
ATOM 6011 C CA . THR B 1 315 ? -0.723 27.438 29.25 1 97.88 315 THR B CA 1
ATOM 6012 C C . THR B 1 315 ? -0.997 25.969 29.562 1 97.88 315 THR B C 1
ATOM 6014 O O . THR B 1 315 ? -0.533 25.453 30.594 1 97.88 315 THR B O 1
ATOM 6017 N N . SER B 1 316 ? -1.681 25.328 28.75 1 97.12 316 SER B N 1
ATOM 6018 C CA . SER B 1 316 ? -2.021 23.922 28.953 1 97.12 316 SER B CA 1
ATOM 6019 C C . SER B 1 316 ? -0.798 23.031 28.797 1 97.12 316 SER B C 1
ATOM 6021 O O . SER B 1 316 ? -0.671 22.016 29.484 1 97.12 316 SER B O 1
ATOM 6023 N N . LEU B 1 317 ? 0.057 23.406 27.859 1 96.25 317 LEU B N 1
ATOM 6024 C CA . LEU B 1 317 ? 1.289 22.656 27.672 1 96.25 317 LEU B CA 1
ATOM 6025 C C . LEU B 1 317 ? 2.164 22.719 28.922 1 96.25 317 LEU B C 1
ATOM 6027 O O . LEU B 1 317 ? 2.939 21.797 29.188 1 96.25 317 LEU B O 1
ATOM 6031 N N . GLN B 1 318 ? 2.08 23.828 29.609 1 94.5 318 GLN B N 1
ATOM 6032 C CA . GLN B 1 318 ? 2.822 23.953 30.859 1 94.5 318 GLN B CA 1
ATOM 6033 C C . GLN B 1 318 ? 2.328 22.953 31.891 1 94.5 318 GLN B C 1
ATOM 6035 O O . GLN B 1 318 ? 3.1 22.5 32.75 1 94.5 318 GLN B O 1
ATOM 6040 N N . ALA B 1 319 ? 1.101 22.609 31.766 1 94 319 ALA B N 1
ATOM 6041 C CA . ALA B 1 319 ? 0.526 21.641 32.688 1 94 319 ALA B CA 1
ATOM 6042 C C . ALA B 1 319 ? 0.899 20.219 32.312 1 94 319 ALA B C 1
ATOM 6044 O O . ALA B 1 319 ? 1.371 19.438 33.125 1 94 319 ALA B O 1
ATOM 6045 N N . SER B 1 320 ? 0.61 19.844 31.047 1 92.94 320 SER B N 1
ATOM 6046 C CA . SER B 1 320 ? 0.965 18.516 30.531 1 92.94 320 SER B CA 1
ATOM 6047 C C . SER B 1 320 ? 0.902 18.484 29.016 1 92.94 320 SER B C 1
ATOM 6049 O O . SER B 1 320 ? 0.148 19.234 28.391 1 92.94 320 SER B O 1
ATOM 6051 N N . PRO B 1 321 ? 1.634 17.562 28.422 1 92.62 321 PRO B N 1
ATOM 6052 C CA . PRO B 1 321 ? 1.521 17.391 26.984 1 92.62 321 PRO B CA 1
ATOM 6053 C C . PRO B 1 321 ? 0.099 17.047 26.531 1 92.62 321 PRO B C 1
ATOM 6055 O O . PRO B 1 321 ? -0.376 17.578 25.531 1 92.62 321 PRO B O 1
ATOM 6058 N N . ALA B 1 322 ? -0.555 16.25 27.266 1 92.88 322 ALA B N 1
ATOM 6059 C CA . ALA B 1 322 ? -1.909 15.836 26.922 1 92.88 322 ALA B CA 1
ATOM 6060 C C . ALA B 1 322 ? -2.865 17.016 26.906 1 92.88 322 ALA B C 1
ATOM 6062 O O . ALA B 1 322 ? -3.66 17.172 25.969 1 92.88 322 ALA B O 1
ATOM 6063 N N . SER B 1 323 ? -2.771 17.828 27.938 1 94.06 323 SER B N 1
ATOM 6064 C CA . SER B 1 323 ? -3.646 19 28 1 94.06 323 SER B CA 1
ATOM 6065 C C . SER B 1 323 ? -3.346 19.984 26.875 1 94.06 323 SER B C 1
ATOM 6067 O O . SER B 1 323 ? -4.262 20.562 26.297 1 94.06 323 SER B O 1
ATOM 6069 N N . GLY B 1 324 ? -2.072 20.156 26.625 1 95.56 324 GLY B N 1
ATOM 6070 C CA . GLY B 1 324 ? -1.683 21 25.5 1 95.56 324 GLY B CA 1
ATOM 6071 C C . GLY B 1 324 ? -2.203 20.516 24.172 1 95.56 324 GLY B C 1
ATOM 6072 O O . GLY B 1 324 ? -2.688 21.312 23.359 1 95.56 324 GLY B O 1
ATOM 6073 N N . TYR B 1 325 ? -2.105 19.219 23.984 1 95 325 TYR B N 1
ATOM 6074 C CA . TYR B 1 325 ? -2.572 18.609 22.734 1 95 325 TYR B CA 1
ATOM 6075 C C . TYR B 1 325 ? -4.062 18.844 22.531 1 95 325 TYR B C 1
ATOM 6077 O O . TYR B 1 325 ? -4.496 19.203 21.438 1 95 325 TYR B O 1
ATOM 6085 N N . ILE B 1 326 ? -4.836 18.719 23.562 1 91.88 326 ILE B N 1
ATOM 6086 C CA . ILE B 1 326 ? -6.285 18.891 23.484 1 91.88 326 ILE B CA 1
ATOM 6087 C C . ILE B 1 326 ? -6.621 20.344 23.156 1 91.88 326 ILE B C 1
ATOM 6089 O O . ILE B 1 326 ? -7.48 20.609 22.312 1 91.88 326 ILE B O 1
ATOM 6093 N N . GLN B 1 327 ? -5.973 21.234 23.828 1 94.75 327 GLN B N 1
ATOM 6094 C CA . GLN B 1 327 ? -6.23 22.641 23.578 1 94.75 327 GLN B CA 1
ATOM 6095 C C . GLN B 1 327 ? -5.812 23.031 22.156 1 94.75 327 GLN B C 1
ATOM 6097 O O . GLN B 1 327 ? -6.438 23.891 21.531 1 94.75 327 GLN B O 1
ATOM 6102 N N . PHE B 1 328 ? -4.773 22.375 21.672 1 96.5 328 PHE B N 1
ATOM 6103 C CA . PHE B 1 328 ? -4.309 22.688 20.328 1 96.5 328 PHE B CA 1
ATOM 6104 C C . PHE B 1 328 ? -5.383 22.359 19.297 1 96.5 328 PHE B C 1
ATOM 6106 O O . PHE B 1 328 ? -5.547 23.078 18.312 1 96.5 328 PHE B O 1
ATOM 6113 N N . ILE B 1 329 ? -6.105 21.266 19.438 1 92 329 ILE B N 1
ATOM 6114 C CA . ILE B 1 329 ? -7.211 20.906 18.562 1 92 329 ILE B CA 1
ATOM 6115 C C . ILE B 1 329 ? -8.242 22.031 18.531 1 92 329 ILE B C 1
ATOM 6117 O O . ILE B 1 329 ? -8.844 22.312 17.5 1 92 329 ILE B O 1
ATOM 6121 N N . GLY B 1 330 ? -8.344 22.703 19.641 1 92.56 330 GLY B N 1
ATOM 6122 C CA . GLY B 1 330 ? -9.297 23.781 19.766 1 92.56 330 GLY B CA 1
ATOM 6123 C C . GLY B 1 330 ? -8.938 25 18.922 1 92.56 330 GLY B C 1
ATOM 6124 O O . GLY B 1 330 ? -9.812 25.797 18.578 1 92.56 330 GLY B O 1
ATOM 6125 N N . VAL B 1 331 ? -7.688 25.156 18.594 1 96.62 331 VAL B N 1
ATOM 6126 C CA . VAL B 1 331 ? -7.254 26.281 17.766 1 96.62 331 VAL B CA 1
ATOM 6127 C C . VAL B 1 331 ? -7.926 26.219 16.406 1 96.62 331 VAL B C 1
ATOM 6129 O O . VAL B 1 331 ? -8.352 27.234 15.867 1 96.62 331 VAL B O 1
ATOM 6132 N N . TYR B 1 332 ? -8.039 25 15.852 1 94.31 332 TYR B N 1
ATOM 6133 C CA . TYR B 1 332 ? -8.688 24.812 14.555 1 94.31 332 TYR B CA 1
ATOM 6134 C C . TYR B 1 332 ? -10.172 25.141 14.641 1 94.31 332 TYR B C 1
ATOM 6136 O O . TYR B 1 332 ? -10.797 25.516 13.641 1 94.31 332 TYR B O 1
ATOM 6144 N N . GLY B 1 333 ? -10.719 25 15.812 1 93.19 333 GLY B N 1
ATOM 6145 C CA . GLY B 1 333 ? -12.125 25.297 16.031 1 93.19 333 GLY B CA 1
ATOM 6146 C C . GLY B 1 333 ? -12.461 26.75 15.797 1 93.19 333 GLY B C 1
ATOM 6147 O O . GLY B 1 333 ? -13.578 27.078 15.383 1 93.19 333 GLY B O 1
ATOM 6148 N N . VAL B 1 334 ? -11.531 27.641 16.078 1 95.31 334 VAL B N 1
ATOM 6149 C CA . VAL B 1 334 ? -11.758 29.062 15.852 1 95.31 334 VAL B CA 1
ATOM 6150 C C . VAL B 1 334 ? -12.102 29.312 14.391 1 95.31 334 VAL B C 1
ATOM 6152 O O . VAL B 1 334 ? -13.008 30.094 14.086 1 95.31 334 VAL B O 1
ATOM 6155 N N . TRP B 1 335 ? -11.414 28.641 13.469 1 94.06 335 TRP B N 1
ATOM 6156 C CA . TRP B 1 335 ? -11.633 28.812 12.039 1 94.06 335 TRP B CA 1
ATOM 6157 C C . TRP B 1 335 ? -12.961 28.203 11.609 1 94.06 335 TRP B C 1
ATOM 6159 O O . TRP B 1 335 ? -13.688 28.766 10.789 1 94.06 335 TRP B O 1
ATOM 6169 N N . TYR B 1 336 ? -13.273 27.062 12.141 1 91.38 336 TYR B N 1
ATOM 6170 C CA . TYR B 1 336 ? -14.469 26.312 11.781 1 91.38 336 TYR B CA 1
ATOM 6171 C C . TYR B 1 336 ? -15.734 27.078 12.156 1 91.38 336 TYR B C 1
ATOM 6173 O O . TYR B 1 336 ? -16.75 26.984 11.461 1 91.38 336 TYR B O 1
ATOM 6181 N N . GLU B 1 337 ? -15.656 27.828 13.18 1 91.19 337 GLU B N 1
ATOM 6182 C CA . GLU B 1 337 ? -16.844 28.469 13.727 1 91.19 337 GLU B CA 1
ATOM 6183 C C . GLU B 1 337 ? -17.078 29.828 13.07 1 91.19 337 GLU B C 1
ATOM 6185 O O . GLU B 1 337 ? -18.156 30.422 13.234 1 91.19 337 GLU B O 1
ATOM 6190 N N . LEU B 1 338 ? -16.188 30.25 12.258 1 93.75 338 LEU B N 1
ATOM 6191 C CA . LEU B 1 338 ? -16.312 31.562 11.641 1 93.75 338 LEU B CA 1
ATOM 6192 C C . LEU B 1 338 ? -17.328 31.516 10.492 1 93.75 338 LEU B C 1
ATOM 6194 O O . LEU B 1 338 ? -17.406 30.531 9.766 1 93.75 338 LEU B O 1
ATOM 6198 N N . CYS B 1 339 ? -18.047 32.594 10.406 1 92.88 339 CYS B N 1
ATOM 6199 C CA . CYS B 1 339 ? -18.812 32.75 9.172 1 92.88 339 CYS B CA 1
ATOM 6200 C C . CYS B 1 339 ? -17.891 33.062 8 1 92.88 339 CYS B C 1
ATOM 6202 O O . CYS B 1 339 ? -16.703 33.375 8.203 1 92.88 339 CYS B O 1
ATOM 6204 N N . HIS B 1 340 ? -18.375 33 6.797 1 92 340 HIS B N 1
ATOM 6205 C CA . HIS B 1 340 ? -17.594 33.125 5.574 1 92 340 HIS B CA 1
ATOM 6206 C C . HIS B 1 340 ? -16.891 34.469 5.508 1 92 340 HIS B C 1
ATOM 6208 O O . HIS B 1 340 ? -15.695 34.531 5.195 1 92 340 HIS B O 1
ATOM 6214 N N . ASP B 1 341 ? -17.562 35.531 5.793 1 94 341 ASP B N 1
ATOM 6215 C CA . ASP B 1 341 ? -17 36.875 5.684 1 94 341 ASP B CA 1
ATOM 6216 C C . ASP B 1 341 ? -15.859 37.062 6.684 1 94 341 ASP B C 1
ATOM 6218 O O . ASP B 1 341 ? -14.82 37.625 6.344 1 94 341 ASP B O 1
ATOM 6222 N N . SER B 1 342 ? -16.094 36.625 7.883 1 95.31 342 SER B N 1
ATOM 6223 C CA . SER B 1 342 ? -15.078 36.75 8.914 1 95.31 342 SER B CA 1
ATOM 6224 C C . SER B 1 342 ? -13.852 35.906 8.57 1 95.31 342 SER B C 1
ATOM 6226 O O . SER B 1 342 ? -12.719 36.312 8.844 1 95.31 342 SER B O 1
ATOM 6228 N N . PHE B 1 343 ? -14.164 34.781 8.023 1 95.88 343 PHE B N 1
ATOM 6229 C CA . PHE B 1 343 ? -13.094 33.906 7.613 1 95.88 343 PHE B CA 1
ATOM 6230 C C . PHE B 1 343 ? -12.227 34.531 6.535 1 95.88 343 PHE B C 1
ATOM 6232 O O . PHE B 1 343 ? -11 34.531 6.637 1 95.88 343 PHE B O 1
ATOM 6239 N N . LYS B 1 344 ? -12.812 35.094 5.566 1 95.62 344 LYS B N 1
ATOM 6240 C CA . LYS B 1 344 ? -12.117 35.75 4.477 1 95.62 344 LYS B CA 1
ATOM 6241 C C . LYS B 1 344 ? -11.305 36.938 4.996 1 95.62 344 LYS B C 1
ATOM 6243 O O . LYS B 1 344 ? -10.188 37.188 4.551 1 95.62 344 LYS B O 1
ATOM 6248 N N . THR B 1 345 ? -11.906 37.656 5.906 1 96.31 345 THR B N 1
ATOM 6249 C CA . THR B 1 345 ? -11.234 38.812 6.492 1 96.31 345 THR B CA 1
ATOM 6250 C C . THR B 1 345 ? -9.992 38.375 7.266 1 96.31 345 THR B C 1
ATOM 6252 O O . THR B 1 345 ? -8.953 39.031 7.184 1 96.31 345 THR B O 1
ATOM 6255 N N . PHE B 1 346 ? -10.164 37.344 7.973 1 97.12 346 PHE B N 1
ATOM 6256 C CA . PHE B 1 346 ? -9.055 36.844 8.773 1 97.12 346 PHE B CA 1
ATOM 6257 C C . PHE B 1 346 ? -7.898 36.406 7.883 1 97.12 346 PHE B C 1
ATOM 6259 O O . PHE B 1 346 ? -6.734 36.625 8.219 1 97.12 346 PHE B O 1
ATOM 6266 N N . LEU B 1 347 ? -8.203 35.812 6.715 1 96.69 347 LEU B N 1
ATOM 6267 C CA . LEU B 1 347 ? -7.172 35.25 5.852 1 96.69 347 LEU B CA 1
ATOM 6268 C C . LEU B 1 347 ? -6.66 36.281 4.859 1 96.69 347 LEU B C 1
ATOM 6270 O O . LEU B 1 347 ? -5.75 36 4.074 1 96.69 347 LEU B O 1
ATOM 6274 N N . ASP B 1 348 ? -7.227 37.469 4.887 1 96.19 348 ASP B N 1
ATOM 6275 C CA . ASP B 1 348 ? -6.762 38.531 4.016 1 96.19 348 ASP B CA 1
ATOM 6276 C C . ASP B 1 348 ? -5.281 38.844 4.25 1 96.19 348 ASP B C 1
ATOM 6278 O O . ASP B 1 348 ? -4.871 39.125 5.371 1 96.19 348 ASP B O 1
ATOM 6282 N N . PRO B 1 349 ? -4.469 38.812 3.201 1 93.88 349 PRO B N 1
ATOM 6283 C CA . PRO B 1 349 ? -3.035 39.062 3.352 1 93.88 349 PRO B CA 1
ATOM 6284 C C . PRO B 1 349 ? -2.729 40.438 3.883 1 93.88 349 PRO B C 1
ATOM 6286 O O . PRO B 1 349 ? -1.64 40.688 4.414 1 93.88 349 PRO B O 1
ATOM 6289 N N . ASN B 1 350 ? -3.615 41.344 3.768 1 94.38 350 ASN B N 1
ATOM 6290 C CA . ASN B 1 350 ? -3.408 42.719 4.238 1 94.38 350 ASN B CA 1
ATOM 6291 C C . ASN B 1 350 ? -3.82 42.875 5.699 1 94.38 350 ASN B C 1
ATOM 6293 O O . ASN B 1 350 ? -3.59 43.938 6.301 1 94.38 350 ASN B O 1
ATOM 6297 N N . ASN B 1 351 ? -4.449 41.906 6.246 1 95.62 351 ASN B N 1
ATOM 6298 C CA . ASN B 1 351 ? -4.691 41.875 7.684 1 95.62 351 ASN B CA 1
ATOM 6299 C C . ASN B 1 351 ? -3.432 41.5 8.461 1 95.62 351 ASN B C 1
ATOM 6301 O O . ASN B 1 351 ? -3.256 40.344 8.852 1 95.62 351 ASN B O 1
ATOM 6305 N N . LEU B 1 352 ? -2.633 42.438 8.75 1 95.88 352 LEU B N 1
ATOM 6306 C CA . LEU B 1 352 ? -1.285 42.188 9.258 1 95.88 352 LEU B CA 1
ATOM 6307 C C . LEU B 1 352 ? -1.332 41.594 10.664 1 95.88 352 LEU B C 1
ATOM 6309 O O . LEU B 1 352 ? -0.451 40.844 11.047 1 95.88 352 LEU B O 1
ATOM 6313 N N . VAL B 1 353 ? -2.332 41.969 11.445 1 96.19 353 VAL B N 1
ATOM 6314 C CA . VAL B 1 353 ? -2.471 41.406 12.789 1 96.19 353 VAL B CA 1
ATOM 6315 C C . VAL B 1 353 ? -2.73 39.906 12.695 1 96.19 353 VAL B C 1
ATOM 6317 O O . VAL B 1 353 ? -2.143 39.125 13.445 1 96.19 353 VAL B O 1
ATOM 6320 N N . ALA B 1 354 ? -3.615 39.594 11.781 1 97.19 354 ALA B N 1
ATOM 6321 C CA . ALA B 1 354 ? -3.883 38.156 11.562 1 97.19 354 ALA B CA 1
ATOM 6322 C C . ALA B 1 354 ? -2.631 37.438 11.078 1 97.19 354 ALA B C 1
ATOM 6324 O O . ALA B 1 354 ? -2.361 36.312 11.492 1 97.19 354 ALA B O 1
ATOM 6325 N N . GLN B 1 355 ? -1.875 38.062 10.219 1 97.5 355 GLN B N 1
ATOM 6326 C CA . GLN B 1 355 ? -0.618 37.5 9.75 1 97.5 355 GLN B CA 1
ATOM 6327 C C . GLN B 1 355 ? 0.346 37.25 10.906 1 97.5 355 GLN B C 1
ATOM 6329 O O . GLN B 1 355 ? 1.013 36.219 10.961 1 97.5 355 GLN B O 1
ATOM 6334 N N . LEU B 1 356 ? 0.423 38.219 11.773 1 98.25 356 LEU B N 1
ATOM 6335 C CA . LEU B 1 356 ? 1.27 38.062 12.953 1 98.25 356 LEU B CA 1
ATOM 6336 C C . LEU B 1 356 ? 0.83 36.875 13.789 1 98.25 356 LEU B C 1
ATOM 6338 O O . LEU B 1 356 ? 1.656 36.031 14.18 1 98.25 356 LEU B O 1
ATOM 6342 N N . LEU B 1 357 ? -0.483 36.781 14.055 1 98.5 357 LEU B N 1
ATOM 6343 C CA . LEU B 1 357 ? -1.017 35.656 14.844 1 98.5 357 LEU B CA 1
ATOM 6344 C C . LEU B 1 357 ? -0.773 34.344 14.141 1 98.5 357 LEU B C 1
ATOM 6346 O O . LEU B 1 357 ? -0.536 33.312 14.797 1 98.5 357 LEU B O 1
ATOM 6350 N N . LEU B 1 358 ? -0.826 34.312 12.836 1 98.56 358 LEU B N 1
ATOM 6351 C CA . LEU B 1 358 ? -0.567 33.125 12.07 1 98.56 358 LEU B CA 1
ATOM 6352 C C . LEU B 1 358 ? 0.897 32.688 12.18 1 98.56 358 LEU B C 1
ATOM 6354 O O . LEU B 1 358 ? 1.214 31.5 12.18 1 98.56 358 LEU B O 1
ATOM 6358 N N . ALA B 1 359 ? 1.825 33.656 12.258 1 98.56 359 ALA B N 1
ATOM 6359 C CA . ALA B 1 359 ? 3.221 33.312 12.523 1 98.56 359 ALA B CA 1
ATOM 6360 C C . ALA B 1 359 ? 3.361 32.594 13.859 1 98.56 359 ALA B C 1
ATOM 6362 O O . ALA B 1 359 ? 4.121 31.625 13.969 1 98.56 359 ALA B O 1
ATOM 6363 N N . TYR B 1 360 ? 2.66 33.094 14.898 1 98.69 360 TYR B N 1
ATOM 6364 C CA . TYR B 1 360 ? 2.666 32.438 16.203 1 98.69 360 TYR B CA 1
ATOM 6365 C C . TYR B 1 360 ? 2.045 31.047 16.125 1 98.69 360 TYR B C 1
ATOM 6367 O O . TYR B 1 360 ? 2.537 30.109 16.75 1 98.69 360 TYR B O 1
ATOM 6375 N N . PHE B 1 361 ? 0.988 30.969 15.383 1 98.69 361 PHE B N 1
ATOM 6376 C CA . PHE B 1 361 ? 0.346 29.672 15.18 1 98.69 361 PHE B CA 1
ATOM 6377 C C . PHE B 1 361 ? 1.331 28.672 14.602 1 98.69 361 PHE B C 1
ATOM 6379 O O . PHE B 1 361 ? 1.405 27.531 15.062 1 98.69 361 PHE B O 1
ATOM 6386 N N . VAL B 1 362 ? 2.062 29.016 13.547 1 98.69 362 VAL B N 1
ATOM 6387 C CA . VAL B 1 362 ? 3.041 28.125 12.93 1 98.69 362 VAL B CA 1
ATOM 6388 C C . VAL B 1 362 ? 4.07 27.688 13.969 1 98.69 362 VAL B C 1
ATOM 6390 O O . VAL B 1 362 ? 4.449 26.516 14.023 1 98.69 362 VAL B O 1
ATOM 6393 N N . GLY B 1 363 ? 4.535 28.641 14.758 1 97.94 363 GLY B N 1
ATOM 6394 C CA . GLY B 1 363 ? 5.441 28.297 15.844 1 97.94 363 GLY B CA 1
ATOM 6395 C C . GLY B 1 363 ? 4.863 27.281 16.812 1 97.94 363 GLY B C 1
ATOM 6396 O O . GLY B 1 363 ? 5.527 26.297 17.156 1 97.94 363 GLY B O 1
ATOM 6397 N N . VAL B 1 364 ? 3.627 27.5 17.234 1 97.94 364 VAL B N 1
ATOM 6398 C CA . VAL B 1 364 ? 2.955 26.609 18.156 1 97.94 364 VAL B CA 1
ATOM 6399 C C . VAL B 1 364 ? 2.756 25.234 17.516 1 97.94 364 VAL B C 1
ATOM 6401 O O . VAL B 1 364 ? 2.926 24.203 18.156 1 97.94 364 VAL B O 1
ATOM 6404 N N . GLN B 1 365 ? 2.379 25.234 16.281 1 97.44 365 GLN B N 1
ATOM 6405 C CA . GLN B 1 365 ? 2.199 23.984 15.539 1 97.44 365 GLN B CA 1
ATOM 6406 C C . GLN B 1 365 ? 3.486 23.172 15.523 1 97.44 365 GLN B C 1
ATOM 6408 O O . GLN B 1 365 ? 3.449 21.953 15.664 1 97.44 365 GLN B O 1
ATOM 6413 N N . LEU B 1 366 ? 4.586 23.828 15.312 1 96.5 366 LEU B N 1
ATOM 6414 C CA . LEU B 1 366 ? 5.871 23.141 15.289 1 96.5 366 LEU B CA 1
ATOM 6415 C C . LEU B 1 366 ? 6.242 22.625 16.672 1 96.5 366 LEU B C 1
ATOM 6417 O O . LEU B 1 366 ? 6.824 21.547 16.812 1 96.5 366 LEU B O 1
ATOM 6421 N N . LEU B 1 367 ? 5.887 23.375 17.703 1 94.56 367 LEU B N 1
ATOM 6422 C CA . LEU B 1 367 ? 6.086 22.922 19.078 1 94.56 367 LEU B CA 1
ATOM 6423 C C . LEU B 1 367 ? 5.301 21.641 19.359 1 94.56 367 LEU B C 1
ATOM 6425 O O . LEU B 1 367 ? 5.691 20.844 20.203 1 94.56 367 LEU B O 1
ATOM 6429 N N . MET B 1 368 ? 4.215 21.469 18.609 1 94.5 368 MET B N 1
ATOM 6430 C CA . MET B 1 368 ? 3.301 20.344 18.844 1 94.5 368 MET B CA 1
ATOM 6431 C C . MET B 1 368 ? 3.764 19.109 18.078 1 94.5 368 MET B C 1
ATOM 6433 O O . MET B 1 368 ? 3.246 18.016 18.312 1 94.5 368 MET B O 1
ATOM 6437 N N . VAL B 1 369 ? 4.773 19.125 17.234 1 93.88 369 VAL B N 1
ATOM 6438 C CA . VAL B 1 369 ? 5.164 18.062 16.312 1 93.88 369 VAL B CA 1
ATOM 6439 C C . VAL B 1 369 ? 5.508 16.797 17.094 1 93.88 369 VAL B C 1
ATOM 6441 O O . VAL B 1 369 ? 5.047 15.711 16.75 1 93.88 369 VAL B O 1
ATOM 6444 N N . PRO B 1 370 ? 6.293 16.875 18.219 1 91.31 370 PRO B N 1
ATOM 6445 C CA . PRO B 1 370 ? 6.59 15.641 18.969 1 91.31 370 PRO B CA 1
ATOM 6446 C C . PRO B 1 370 ? 5.332 14.945 19.484 1 91.31 370 PRO B C 1
ATOM 6448 O O . PRO B 1 370 ? 5.305 13.719 19.578 1 91.31 370 PRO B O 1
ATOM 6451 N N . LEU B 1 371 ? 4.297 15.711 19.812 1 92.31 371 LEU B N 1
ATOM 6452 C CA . LEU B 1 371 ? 3.031 15.141 20.266 1 92.31 371 LEU B CA 1
ATOM 6453 C C . LEU B 1 371 ? 2.229 14.609 19.078 1 92.31 371 LEU B C 1
ATOM 6455 O O . LEU B 1 371 ? 1.626 13.539 19.172 1 92.31 371 LEU B O 1
ATOM 6459 N N . ALA B 1 372 ? 2.234 15.367 17.984 1 92 372 ALA B N 1
ATOM 6460 C CA . ALA B 1 372 ? 1.475 15.008 16.797 1 92 372 ALA B CA 1
ATOM 6461 C C . ALA B 1 372 ? 1.992 13.711 16.188 1 92 372 ALA B C 1
ATOM 6463 O O . ALA B 1 372 ? 1.229 12.953 15.578 1 92 372 ALA B O 1
ATOM 6464 N N . THR B 1 373 ? 3.295 13.352 16.344 1 91.69 373 THR B N 1
ATOM 6465 C CA . THR B 1 373 ? 3.875 12.133 15.797 1 91.69 373 THR B CA 1
ATOM 6466 C C . THR B 1 373 ? 3.246 10.898 16.422 1 91.69 373 THR B C 1
ATOM 6468 O O . THR B 1 373 ? 3.336 9.797 15.875 1 91.69 373 THR B O 1
ATOM 6471 N N . GLN B 1 374 ? 2.568 11.086 17.562 1 91.44 374 GLN B N 1
ATOM 6472 C CA . GLN B 1 374 ? 1.909 9.969 18.234 1 91.44 374 GLN B CA 1
ATOM 6473 C C . GLN B 1 374 ? 0.604 9.602 17.547 1 91.44 374 GLN B C 1
ATOM 6475 O O . GLN B 1 374 ? 0.018 8.555 17.828 1 91.44 374 GLN B O 1
ATOM 6480 N N . GLU B 1 375 ? 0.177 10.445 16.625 1 92.31 375 GLU B N 1
ATOM 6481 C CA . GLU B 1 375 ? -1.016 10.148 15.836 1 92.31 375 GLU B CA 1
ATOM 6482 C C . GLU B 1 375 ? -0.761 9.008 14.859 1 92.31 375 GLU B C 1
ATOM 6484 O O . GLU B 1 375 ? -1.702 8.367 14.383 1 92.31 375 GLU B O 1
ATOM 6489 N N . TRP B 1 376 ? 0.493 8.75 14.477 1 90.12 376 TRP B N 1
ATOM 6490 C CA . TRP B 1 376 ? 0.891 7.688 13.555 1 90.12 376 TRP B CA 1
ATOM 6491 C C . TRP B 1 376 ? 2.227 7.078 13.969 1 90.12 376 TRP B C 1
ATOM 6493 O O . TRP B 1 376 ? 3.184 7.078 13.188 1 90.12 376 TRP B O 1
ATOM 6503 N N . PRO B 1 377 ? 2.303 6.434 15.047 1 84.25 377 PRO B N 1
ATOM 6504 C CA . PRO B 1 377 ? 3.576 6.02 15.633 1 84.25 377 PRO B CA 1
ATOM 6505 C C . PRO B 1 377 ? 4.332 5.016 14.766 1 84.25 377 PRO B C 1
ATOM 6507 O O . PRO B 1 377 ? 5.562 4.961 14.805 1 84.25 377 PRO B O 1
ATOM 6510 N N . HIS B 1 378 ? 3.693 4.293 13.891 1 83 378 HIS B N 1
ATOM 6511 C CA . HIS B 1 378 ? 4.355 3.258 13.102 1 83 378 HIS B CA 1
ATOM 6512 C C . HIS B 1 378 ? 5.008 3.842 11.859 1 83 378 HIS B C 1
ATOM 6514 O O . HIS B 1 378 ? 5.895 3.219 11.266 1 83 378 HIS B O 1
ATOM 6520 N N . ARG B 1 379 ? 4.609 5 11.484 1 83.38 379 ARG B N 1
ATOM 6521 C CA . ARG B 1 379 ? 5.137 5.605 10.266 1 83.38 379 ARG B CA 1
ATOM 6522 C C . ARG B 1 379 ? 6.027 6.801 10.586 1 83.38 379 ARG B C 1
ATOM 6524 O O . ARG B 1 379 ? 6.738 7.305 9.711 1 83.38 379 ARG B O 1
ATOM 6531 N N . ALA B 1 380 ? 5.992 7.168 11.781 1 75.31 380 ALA B N 1
ATOM 6532 C CA . ALA B 1 380 ? 6.809 8.312 12.18 1 75.31 380 ALA B CA 1
ATOM 6533 C C . ALA B 1 380 ? 8.297 7.969 12.133 1 75.31 380 ALA B C 1
ATOM 6535 O O . ALA B 1 380 ? 8.727 6.969 12.711 1 75.31 380 ALA B O 1
ATOM 6536 N N . ASP B 1 381 ? 9.023 8.742 11.32 1 78.31 381 ASP B N 1
ATOM 6537 C CA . ASP B 1 381 ? 10.445 8.516 11.078 1 78.31 381 ASP B CA 1
ATOM 6538 C C . ASP B 1 381 ? 11.211 9.836 11 1 78.31 381 ASP B C 1
ATOM 6540 O O . ASP B 1 381 ? 10.844 10.719 10.227 1 78.31 381 ASP B O 1
ATOM 6544 N N . VAL B 1 382 ? 12.188 9.938 11.797 1 76.44 382 VAL B N 1
ATOM 6545 C CA . VAL B 1 382 ? 12.992 11.148 11.875 1 76.44 382 VAL B CA 1
ATOM 6546 C C . VAL B 1 382 ? 13.594 11.469 10.508 1 76.44 382 VAL B C 1
ATOM 6548 O O . VAL B 1 382 ? 13.797 12.633 10.164 1 76.44 382 VAL B O 1
ATOM 6551 N N . SER B 1 383 ? 13.727 10.422 9.781 1 75.06 383 SER B N 1
ATOM 6552 C CA . SER B 1 383 ? 14.328 10.602 8.461 1 75.06 383 SER B CA 1
ATOM 6553 C C . SER B 1 383 ? 13.398 11.383 7.535 1 75.06 383 SER B C 1
ATOM 6555 O O . SER B 1 383 ? 13.828 11.867 6.488 1 75.06 383 SER B O 1
ATOM 6557 N N . ARG B 1 384 ? 12.227 11.672 7.965 1 86.62 384 ARG B N 1
ATOM 6558 C CA . ARG B 1 384 ? 11.25 12.336 7.102 1 86.62 384 ARG B CA 1
ATOM 6559 C C . ARG B 1 384 ? 10.938 13.734 7.613 1 86.62 384 ARG B C 1
ATOM 6561 O O . ARG B 1 384 ? 9.961 14.359 7.18 1 86.62 384 ARG B O 1
ATOM 6568 N N . VAL B 1 385 ? 11.75 14.25 8.484 1 90.5 385 VAL B N 1
ATOM 6569 C CA . VAL B 1 385 ? 11.508 15.523 9.156 1 90.5 385 VAL B CA 1
ATOM 6570 C C . VAL B 1 385 ? 11.586 16.656 8.141 1 90.5 385 VAL B C 1
ATOM 6572 O O . VAL B 1 385 ? 11.008 17.734 8.359 1 90.5 385 VAL B O 1
ATOM 6575 N N . ARG B 1 386 ? 12.172 16.391 6.992 1 92.25 386 ARG B N 1
ATOM 6576 C CA . ARG B 1 386 ? 12.375 17.422 5.973 1 92.25 386 ARG B CA 1
ATOM 6577 C C . ARG B 1 386 ? 11.031 17.922 5.426 1 92.25 386 ARG B C 1
ATOM 6579 O O . ARG B 1 386 ? 10.953 19 4.859 1 92.25 386 ARG B O 1
ATOM 6586 N N . VAL B 1 387 ? 10.008 17.141 5.586 1 94.25 387 VAL B N 1
ATOM 6587 C CA . VAL B 1 387 ? 8.695 17.5 5.062 1 94.25 387 VAL B CA 1
ATOM 6588 C C . VAL B 1 387 ? 8.164 18.734 5.809 1 94.25 387 VAL B C 1
ATOM 6590 O O . VAL B 1 387 ? 7.316 19.453 5.293 1 94.25 387 VAL B O 1
ATOM 6593 N N . LEU B 1 388 ? 8.703 19.062 6.98 1 95.94 388 LEU B N 1
ATOM 6594 C CA . LEU B 1 388 ? 8.266 20.203 7.789 1 95.94 388 LEU B CA 1
ATOM 6595 C C . LEU B 1 388 ? 8.742 21.516 7.18 1 95.94 388 LEU B C 1
ATOM 6597 O O . LEU B 1 388 ? 8.312 22.594 7.594 1 95.94 388 LEU B O 1
ATOM 6601 N N . GLN B 1 389 ? 9.578 21.438 6.16 1 95.38 389 GLN B N 1
ATOM 6602 C CA . GLN B 1 389 ? 10.094 22.641 5.508 1 95.38 389 GLN B CA 1
ATOM 6603 C C . GLN B 1 389 ? 8.961 23.469 4.918 1 95.38 389 GLN B C 1
ATOM 6605 O O . GLN B 1 389 ? 9.047 24.703 4.867 1 95.38 389 GLN B O 1
ATOM 6610 N N . GLY B 1 390 ? 7.953 22.797 4.473 1 95.94 390 GLY B N 1
ATOM 6611 C CA . GLY B 1 390 ? 6.797 23.531 3.988 1 95.94 390 GLY B CA 1
ATOM 6612 C C . GLY B 1 390 ? 6.223 24.484 5.023 1 95.94 390 GLY B C 1
ATOM 6613 O O . GLY B 1 390 ? 6.004 25.656 4.734 1 95.94 390 GLY B O 1
ATOM 6614 N N . THR B 1 391 ? 6.062 24.031 6.184 1 97 391 THR B N 1
ATOM 6615 C CA . THR B 1 391 ? 5.539 24.828 7.289 1 97 391 THR B CA 1
ATOM 6616 C C . THR B 1 391 ? 6.516 25.922 7.676 1 97 391 THR B C 1
ATOM 6618 O O . THR B 1 391 ? 6.105 27.047 7.996 1 97 391 THR B O 1
ATOM 6621 N N . VAL B 1 392 ? 7.773 25.594 7.664 1 97.81 392 VAL B N 1
ATOM 6622 C CA . VAL B 1 392 ? 8.82 26.562 7.949 1 97.81 392 VAL B CA 1
ATOM 6623 C C . VAL B 1 392 ? 8.727 27.734 6.969 1 97.81 392 VAL B C 1
ATOM 6625 O O . VAL B 1 392 ? 8.812 28.891 7.371 1 97.81 392 VAL B O 1
ATOM 6628 N N . GLU B 1 393 ? 8.516 27.422 5.789 1 98.19 393 GLU B N 1
ATOM 6629 C CA . GLU B 1 393 ? 8.477 28.438 4.734 1 98.19 393 GLU B CA 1
ATOM 6630 C C . GLU B 1 393 ? 7.242 29.312 4.859 1 98.19 393 GLU B C 1
ATOM 6632 O O . GLU B 1 393 ? 7.266 30.484 4.453 1 98.19 393 GLU B O 1
ATOM 6637 N N . TRP B 1 394 ? 6.133 28.766 5.371 1 98.31 394 TRP B N 1
ATOM 6638 C CA . TRP B 1 394 ? 4.98 29.609 5.688 1 98.31 394 TRP B CA 1
ATOM 6639 C C . TRP B 1 394 ? 5.391 30.781 6.57 1 98.31 394 TRP B C 1
ATOM 6641 O O . TRP B 1 394 ? 5.09 31.938 6.254 1 98.31 394 TRP B O 1
ATOM 6651 N N . ALA B 1 395 ? 6.086 30.484 7.68 1 98.25 395 ALA B N 1
ATOM 6652 C CA . ALA B 1 395 ? 6.504 31.5 8.641 1 98.25 395 ALA B CA 1
ATOM 6653 C C . ALA B 1 395 ? 7.469 32.5 8.008 1 98.25 395 ALA B C 1
ATOM 6655 O O . ALA B 1 395 ? 7.355 33.688 8.227 1 98.25 395 ALA B O 1
ATOM 6656 N N . GLN B 1 396 ? 8.344 31.953 7.254 1 98.06 396 GLN B N 1
ATOM 6657 C CA . GLN B 1 396 ? 9.328 32.812 6.605 1 98.06 396 GLN B CA 1
ATOM 6658 C C . GLN B 1 396 ? 8.641 33.812 5.664 1 98.06 396 GLN B C 1
ATOM 6660 O O . GLN B 1 396 ? 9.047 34.969 5.578 1 98.06 396 GLN B O 1
ATOM 6665 N N . GLY B 1 397 ? 7.656 33.312 4.965 1 97.44 397 GLY B N 1
ATOM 6666 C CA . GLY B 1 397 ? 6.871 34.219 4.137 1 97.44 397 GLY B CA 1
ATOM 6667 C C . GLY B 1 397 ? 6.211 35.344 4.934 1 97.44 397 GLY B C 1
ATOM 6668 O O . GLY B 1 397 ? 6.199 36.5 4.504 1 97.44 397 GLY B O 1
ATOM 6669 N N . ILE B 1 398 ? 5.703 35.062 6.055 1 97.75 398 ILE B N 1
ATOM 6670 C CA . ILE B 1 398 ? 5.059 36.031 6.922 1 97.75 398 ILE B CA 1
ATOM 6671 C C . ILE B 1 398 ? 6.102 37 7.461 1 97.75 398 ILE B C 1
ATOM 6673 O O . ILE B 1 398 ? 5.855 38.219 7.531 1 97.75 398 ILE B O 1
ATOM 6677 N N . PHE B 1 399 ? 7.285 36.469 7.883 1 98.12 399 PHE B N 1
ATOM 6678 C CA . PHE B 1 399 ? 8.359 37.344 8.375 1 98.12 399 PHE B CA 1
ATOM 6679 C C . PHE B 1 399 ? 8.734 38.375 7.34 1 98.12 399 PHE B C 1
ATOM 6681 O O . PHE B 1 399 ? 8.953 39.562 7.684 1 98.12 399 PHE B O 1
ATOM 6688 N N . GLN B 1 400 ? 8.828 37.906 6.137 1 96.75 400 GLN B N 1
ATOM 6689 C CA . GLN B 1 400 ? 9.172 38.812 5.059 1 96.75 400 GLN B CA 1
ATOM 6690 C C . GLN B 1 400 ? 8.117 39.906 4.898 1 96.75 400 GLN B C 1
ATOM 6692 O O . GLN B 1 400 ? 8.453 41.094 4.734 1 96.75 400 GLN B O 1
ATOM 6697 N N . LYS B 1 401 ? 6.922 39.562 4.965 1 95.31 401 LYS B N 1
ATOM 6698 C CA . LYS B 1 401 ? 5.809 40.5 4.797 1 95.31 401 LYS B CA 1
ATOM 6699 C C . LYS B 1 401 ? 5.754 41.5 5.949 1 95.31 401 LYS B C 1
ATOM 6701 O O . LYS B 1 401 ? 5.52 42.688 5.73 1 95.31 401 LYS B O 1
ATOM 6706 N N . LEU B 1 402 ? 6.012 41.062 7.164 1 96.75 402 LEU B N 1
ATOM 6707 C CA . LEU B 1 402 ? 5.863 41.875 8.352 1 96.75 402 LEU B CA 1
ATOM 6708 C C . LEU B 1 402 ? 7.176 42.594 8.688 1 96.75 402 LEU B C 1
ATOM 6710 O O . LEU B 1 402 ? 7.211 43.469 9.547 1 96.75 402 LEU B O 1
ATOM 6714 N N . GLY B 1 403 ? 8.25 42.156 8.062 1 92.88 403 GLY B N 1
ATOM 6715 C CA . GLY B 1 403 ? 9.578 42.656 8.375 1 92.88 403 GLY B CA 1
ATOM 6716 C C . GLY B 1 403 ? 9.664 44.188 8.32 1 92.88 403 GLY B C 1
ATOM 6717 O O . GLY B 1 403 ? 10.414 44.781 9.078 1 92.88 403 GLY B O 1
ATOM 6718 N N . ASP B 1 404 ? 8.945 44.844 7.473 1 88.88 404 ASP B N 1
ATOM 6719 C CA . ASP B 1 404 ? 9.023 46.281 7.34 1 88.88 404 ASP B CA 1
ATOM 6720 C C . ASP B 1 404 ? 7.805 46.969 7.965 1 88.88 404 ASP B C 1
ATOM 6722 O O . ASP B 1 404 ? 7.531 48.125 7.703 1 88.88 404 ASP B O 1
ATOM 6726 N N . SER B 1 405 ? 7.18 46.188 8.789 1 93 405 SER B N 1
ATOM 6727 C CA . SER B 1 405 ? 5.98 46.719 9.414 1 93 405 SER B CA 1
ATOM 6728 C C . SER B 1 405 ? 6.199 47 10.898 1 93 405 SER B C 1
ATOM 6730 O O . SER B 1 405 ? 7.277 46.719 11.43 1 93 405 SER B O 1
ATOM 6732 N N . GLU B 1 406 ? 5.215 47.594 11.562 1 92.06 406 GLU B N 1
ATOM 6733 C CA . GLU B 1 406 ? 5.266 47.875 12.992 1 92.06 406 GLU B CA 1
ATOM 6734 C C . GLU B 1 406 ? 5.25 46.594 13.828 1 92.06 406 GLU B C 1
ATOM 6736 O O . GLU B 1 406 ? 5.582 46.625 15.016 1 92.06 406 GLU B O 1
ATOM 6741 N N . TRP B 1 407 ? 4.992 45.531 13.125 1 93.62 407 TRP B N 1
ATOM 6742 C CA . TRP B 1 407 ? 4.824 44.281 13.836 1 93.62 407 TRP B CA 1
ATOM 6743 C C . TRP B 1 407 ? 6.145 43.5 13.914 1 93.62 407 TRP B C 1
ATOM 6745 O O . TRP B 1 407 ? 6.227 42.469 14.57 1 93.62 407 TRP B O 1
ATOM 6755 N N . GLU B 1 408 ? 7.156 43.969 13.312 1 95.56 408 GLU B N 1
ATOM 6756 C CA . GLU B 1 408 ? 8.461 43.312 13.266 1 95.56 408 GLU B CA 1
ATOM 6757 C C . GLU B 1 408 ? 8.984 43.031 14.664 1 95.56 408 GLU B C 1
ATOM 6759 O O . GLU B 1 408 ? 9.594 41.969 14.898 1 95.56 408 GLU B O 1
ATOM 6764 N N . ALA B 1 409 ? 8.734 43.906 15.539 1 94.38 409 ALA B N 1
ATOM 6765 C CA . ALA B 1 409 ? 9.266 43.812 16.891 1 94.38 409 ALA B CA 1
ATOM 6766 C C . ALA B 1 409 ? 8.625 42.625 17.641 1 94.38 409 ALA B C 1
ATOM 6768 O O . ALA B 1 409 ? 9.18 42.156 18.625 1 94.38 409 ALA B O 1
ATOM 6769 N N . HIS B 1 410 ? 7.484 42.188 17.141 1 96.94 410 HIS B N 1
ATOM 6770 C CA . HIS B 1 410 ? 6.75 41.156 17.844 1 96.94 410 HIS B CA 1
ATOM 6771 C C . HIS B 1 410 ? 7.012 39.781 17.219 1 96.94 410 HIS B C 1
ATOM 6773 O O . HIS B 1 410 ? 6.371 38.781 17.594 1 96.94 410 HIS B O 1
ATOM 6779 N N . LEU B 1 411 ? 7.984 39.688 16.312 1 97.69 411 LEU B N 1
ATOM 6780 C CA . LEU B 1 411 ? 8.227 38.438 15.578 1 97.69 411 LEU B CA 1
ATOM 6781 C C . LEU B 1 411 ? 9.375 37.656 16.188 1 97.69 411 LEU B C 1
ATOM 6783 O O . LEU B 1 411 ? 9.75 36.594 15.688 1 97.69 411 LEU B O 1
ATOM 6787 N N . ASP B 1 412 ? 9.93 38.031 17.312 1 96.56 412 ASP B N 1
ATOM 6788 C CA . ASP B 1 412 ? 11.133 37.438 17.859 1 96.56 412 ASP B CA 1
ATOM 6789 C C . ASP B 1 412 ? 10.898 35.969 18.203 1 96.56 412 ASP B C 1
ATOM 6791 O O . ASP B 1 412 ? 11.688 35.094 17.828 1 96.56 412 ASP B O 1
ATOM 6795 N N . TRP B 1 413 ? 9.844 35.781 18.891 1 97.25 413 TRP B N 1
ATOM 6796 C CA . TRP B 1 413 ? 9.609 34.406 19.344 1 97.25 413 TRP B CA 1
ATOM 6797 C C . TRP B 1 413 ? 9.398 33.469 18.156 1 97.25 413 TRP B C 1
ATOM 6799 O O . TRP B 1 413 ? 10.039 32.406 18.062 1 97.25 413 TRP B O 1
ATOM 6809 N N . PRO B 1 414 ? 8.414 33.781 17.219 1 97.94 414 PRO B N 1
ATOM 6810 C CA . PRO B 1 414 ? 8.266 32.875 16.047 1 97.94 414 PRO B CA 1
ATOM 6811 C C . PRO B 1 414 ? 9.57 32.719 15.281 1 97.94 414 PRO B C 1
ATOM 6813 O O . PRO B 1 414 ? 9.867 31.594 14.812 1 97.94 414 PRO B O 1
ATOM 6816 N N . ARG B 1 415 ? 10.352 33.688 15.133 1 97.81 415 ARG B N 1
ATOM 6817 C CA . ARG B 1 415 ? 11.625 33.625 14.422 1 97.81 415 ARG B CA 1
ATOM 6818 C C . ARG B 1 415 ? 12.578 32.656 15.117 1 97.81 415 ARG B C 1
ATOM 6820 O O . ARG B 1 415 ? 13.273 31.875 14.453 1 97.81 415 ARG B O 1
ATOM 6827 N N . ASN B 1 416 ? 12.648 32.75 16.406 1 96.69 416 ASN B N 1
ATOM 6828 C CA . ASN B 1 416 ? 13.523 31.875 17.188 1 96.69 416 ASN B CA 1
ATOM 6829 C C . ASN B 1 416 ? 13.102 30.422 17.047 1 96.69 416 ASN B C 1
ATOM 6831 O O . ASN B 1 416 ? 13.953 29.531 16.906 1 96.69 416 ASN B O 1
ATOM 6835 N N . VAL B 1 417 ? 11.828 30.172 17.109 1 96.94 417 VAL B N 1
ATOM 6836 C CA . VAL B 1 417 ? 11.312 28.812 16.969 1 96.94 417 VAL B CA 1
ATOM 6837 C C . VAL B 1 417 ? 11.68 28.266 15.586 1 96.94 417 VAL B C 1
ATOM 6839 O O . VAL B 1 417 ? 12.188 27.156 15.469 1 96.94 417 VAL B O 1
ATOM 6842 N N . ILE B 1 418 ? 11.438 29.062 14.523 1 97.56 418 ILE B N 1
ATOM 6843 C CA . ILE B 1 418 ? 11.688 28.641 13.156 1 97.56 418 ILE B CA 1
ATOM 6844 C C . ILE B 1 418 ? 13.18 28.391 12.953 1 97.56 418 ILE B C 1
ATOM 6846 O O . ILE B 1 418 ? 13.57 27.391 12.328 1 97.56 418 ILE B O 1
ATOM 6850 N N . ALA B 1 419 ? 13.969 29.25 13.492 1 96.94 419 ALA B N 1
ATOM 6851 C CA . ALA B 1 419 ? 15.414 29.094 13.383 1 96.94 419 ALA B CA 1
ATOM 6852 C C . ALA B 1 419 ? 15.867 27.781 14.047 1 96.94 419 ALA B C 1
ATOM 6854 O O . ALA B 1 419 ? 16.734 27.078 13.516 1 96.94 419 ALA B O 1
ATOM 6855 N N . THR B 1 420 ? 15.352 27.531 15.188 1 96.06 420 THR B N 1
ATOM 6856 C CA . THR B 1 420 ? 15.688 26.312 15.898 1 96.06 420 THR B CA 1
ATOM 6857 C C . THR B 1 420 ? 15.258 25.078 15.102 1 96.06 420 THR B C 1
ATOM 6859 O O . THR B 1 420 ? 16 24.109 14.992 1 96.06 420 THR B O 1
ATOM 6862 N N . VAL B 1 421 ? 14.055 25.141 14.555 1 96.31 421 VAL B N 1
ATOM 6863 C CA . VAL B 1 421 ? 13.523 24.016 13.789 1 96.31 421 VAL B CA 1
ATOM 6864 C C . VAL B 1 421 ? 14.375 23.781 12.547 1 96.31 421 VAL B C 1
ATOM 6866 O O . VAL B 1 421 ? 14.695 22.641 12.211 1 96.31 421 VAL B O 1
ATOM 6869 N N . VAL B 1 422 ? 14.742 24.812 11.883 1 96.25 422 VAL B N 1
ATOM 6870 C CA . VAL B 1 422 ? 15.594 24.703 10.703 1 96.25 422 VAL B CA 1
ATOM 6871 C C . VAL B 1 422 ? 16.922 24.062 11.086 1 96.25 422 VAL B C 1
ATOM 6873 O O . VAL B 1 422 ? 17.422 23.188 10.367 1 96.25 422 VAL B O 1
ATOM 6876 N N . ALA B 1 423 ? 17.469 24.438 12.195 1 94.5 423 ALA B N 1
ATOM 6877 C CA . ALA B 1 423 ? 18.719 23.844 12.672 1 94.5 423 ALA B CA 1
ATOM 6878 C C . ALA B 1 423 ? 18.547 22.359 12.969 1 94.5 423 ALA B C 1
ATOM 6880 O O . ALA B 1 423 ? 19.422 21.562 12.664 1 94.5 423 ALA B O 1
ATOM 6881 N N . GLU B 1 424 ? 17.422 22.031 13.562 1 93.06 424 GLU B N 1
ATOM 6882 C CA . GLU B 1 424 ? 17.156 20.625 13.867 1 93.06 424 GLU B CA 1
ATOM 6883 C C . GLU B 1 424 ? 17.016 19.797 12.594 1 93.06 424 GLU B C 1
ATOM 6885 O O . GLU B 1 424 ? 17.547 18.688 12.5 1 93.06 424 GLU B O 1
ATOM 6890 N N . ILE B 1 425 ? 16.297 20.328 11.602 1 91.56 425 ILE B N 1
ATOM 6891 C CA . ILE B 1 425 ? 16.094 19.641 10.336 1 91.56 425 ILE B CA 1
ATOM 6892 C C . ILE B 1 425 ? 17.438 19.406 9.641 1 91.56 425 ILE B C 1
ATOM 6894 O O . ILE B 1 425 ? 17.672 18.344 9.062 1 91.56 425 ILE B O 1
ATOM 6898 N N . ASN B 1 426 ? 18.281 20.375 9.828 1 90.94 426 ASN B N 1
ATOM 6899 C CA . ASN B 1 426 ? 19.562 20.312 9.156 1 90.94 426 ASN B CA 1
ATOM 6900 C C . ASN B 1 426 ? 20.609 19.578 10 1 90.94 426 ASN B C 1
ATOM 6902 O O . ASN B 1 426 ? 21.734 19.375 9.555 1 90.94 426 ASN B O 1
ATOM 6906 N N . GLY B 1 427 ? 20.281 19.219 11.18 1 86.5 427 GLY B N 1
ATOM 6907 C CA . GLY B 1 427 ? 21.203 18.516 12.055 1 86.5 427 GLY B CA 1
ATOM 6908 C C . GLY B 1 427 ? 22.281 19.422 12.633 1 86.5 427 GLY B C 1
ATOM 6909 O O . GLY B 1 427 ? 23.422 18.984 12.844 1 86.5 427 GLY B O 1
ATOM 6910 N N . GLU B 1 428 ? 21.969 20.641 12.828 1 87.75 428 GLU B N 1
ATOM 6911 C CA . GLU B 1 428 ? 22.922 21.609 13.359 1 87.75 428 GLU B CA 1
ATOM 6912 C C . GLU B 1 428 ? 22.859 21.641 14.891 1 87.75 428 GLU B C 1
ATOM 6914 O O . GLU B 1 428 ? 21.922 21.125 15.492 1 87.75 428 GLU B O 1
ATOM 6919 N N . VAL B 1 429 ? 23.891 22.234 15.438 1 84.06 429 VAL B N 1
ATOM 6920 C CA . VAL B 1 429 ? 23.953 22.422 16.875 1 84.06 429 VAL B CA 1
ATOM 6921 C C . VAL B 1 429 ? 22.953 23.484 17.312 1 84.06 429 VAL B C 1
ATOM 6923 O O . VAL B 1 429 ? 22.812 24.531 16.656 1 84.06 429 VAL B O 1
ATOM 6926 N N . LEU B 1 430 ? 22.297 23.156 18.391 1 85.12 430 LEU B N 1
ATOM 6927 C CA . LEU B 1 430 ? 21.234 24.047 18.812 1 85.12 430 LEU B CA 1
ATOM 6928 C C . LEU B 1 430 ? 21.734 25.016 19.875 1 85.12 430 LEU B C 1
ATOM 6930 O O . LEU B 1 430 ? 22.5 24.641 20.766 1 85.12 430 LEU B O 1
ATOM 6934 N N . GLN B 1 431 ? 21.328 26.266 19.75 1 81.12 431 GLN B N 1
ATOM 6935 C CA . GLN B 1 431 ? 21.625 27.281 20.75 1 81.12 431 GLN B CA 1
ATOM 6936 C C . GLN B 1 431 ? 20.469 27.406 21.75 1 81.12 431 GLN B C 1
ATOM 6938 O O . GLN B 1 431 ? 20.656 27.906 22.859 1 81.12 431 GLN B O 1
ATOM 6943 N N . LEU B 1 432 ? 19.375 27 21.328 1 84.88 432 LEU B N 1
ATOM 6944 C CA . LEU B 1 432 ? 18.141 27.016 22.109 1 84.88 432 LEU B CA 1
ATOM 6945 C C . LEU B 1 432 ? 17.609 25.609 22.312 1 84.88 432 LEU B C 1
ATOM 6947 O O . LEU B 1 432 ? 18.047 24.672 21.656 1 84.88 432 LEU B O 1
ATOM 6951 N N . PRO B 1 433 ? 16.781 25.516 23.328 1 89.31 433 PRO B N 1
ATOM 6952 C CA . PRO B 1 433 ? 16.219 24.172 23.516 1 89.31 433 PRO B CA 1
ATOM 6953 C C . PRO B 1 433 ? 15.539 23.641 22.25 1 89.31 433 PRO B C 1
ATOM 6955 O O . PRO B 1 433 ? 14.938 24.406 21.5 1 89.31 433 PRO B O 1
ATOM 6958 N N . PRO B 1 434 ? 15.617 22.328 22.109 1 90.19 434 PRO B N 1
ATOM 6959 C CA . PRO B 1 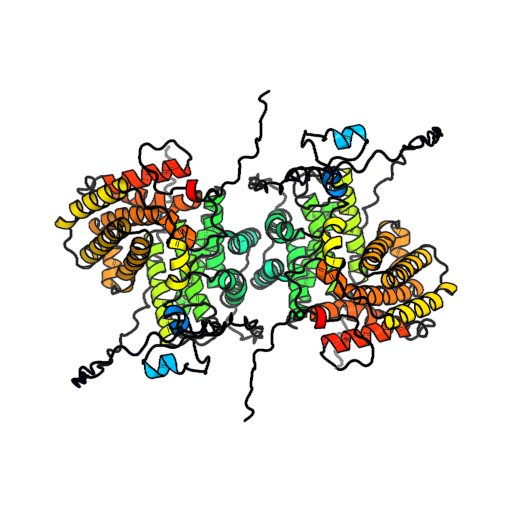434 ? 15.016 21.734 20.906 1 90.19 434 PRO B CA 1
ATOM 6960 C C . PRO B 1 434 ? 13.5 21.891 20.859 1 90.19 434 PRO B C 1
ATOM 6962 O O . PRO B 1 434 ? 12.836 21.812 21.891 1 90.19 434 PRO B O 1
ATOM 6965 N N . VAL B 1 435 ? 13.008 22.094 19.672 1 92.56 435 VAL B N 1
ATOM 6966 C CA . VAL B 1 435 ? 11.57 22.25 19.453 1 92.56 435 VAL B CA 1
ATOM 6967 C C . VAL B 1 435 ? 10.977 20.922 19 1 92.56 435 VAL B C 1
ATOM 6969 O O . VAL B 1 435 ? 10.008 20.438 19.594 1 92.56 435 VAL B O 1
ATOM 6972 N N . LEU B 1 436 ? 11.57 20.203 18.016 1 89.62 436 LEU B N 1
ATOM 6973 C CA . LEU B 1 436 ? 11.062 18.984 17.422 1 89.62 436 LEU B CA 1
ATOM 6974 C C . LEU B 1 436 ? 11.469 17.766 18.234 1 89.62 436 LEU B C 1
ATOM 6976 O O . LEU B 1 436 ? 10.898 16.688 18.078 1 89.62 436 LEU B O 1
ATOM 6980 N N . GLN B 1 437 ? 12.391 17.891 19.094 1 78.94 437 GLN B N 1
ATOM 6981 C CA . GLN B 1 437 ? 12.852 16.812 19.953 1 78.94 437 GLN B CA 1
ATOM 6982 C C . GLN B 1 437 ? 13.047 15.516 19.156 1 78.94 437 GLN B C 1
ATOM 6984 O O . GLN B 1 437 ? 12.516 14.469 19.531 1 78.94 437 GLN B O 1
ATOM 6989 N N . LEU B 1 438 ? 13.75 15.547 18.141 1 73.75 438 LEU B N 1
ATOM 6990 C CA . LEU B 1 438 ? 13.898 14.461 17.172 1 73.75 438 LEU B CA 1
ATOM 6991 C C . LEU B 1 438 ? 14.555 13.242 17.828 1 73.75 438 LEU B C 1
ATOM 6993 O O . LEU B 1 438 ? 14.414 12.125 17.344 1 73.75 438 LEU B O 1
ATOM 6997 N N . HIS B 1 439 ? 15.188 13.492 18.922 1 65.19 439 HIS B N 1
ATOM 6998 C CA . HIS B 1 439 ? 15.852 12.406 19.641 1 65.19 439 HIS B CA 1
ATOM 6999 C C . HIS B 1 439 ? 14.836 11.445 20.25 1 65.19 439 HIS B C 1
ATOM 7001 O O . HIS B 1 439 ? 15.156 10.289 20.531 1 65.19 439 HIS B O 1
ATOM 7007 N N . LEU B 1 440 ? 13.664 11.961 20.453 1 59.09 440 LEU B N 1
ATOM 7008 C CA . LEU B 1 440 ? 12.609 11.141 21.047 1 59.09 440 LEU B CA 1
ATOM 7009 C C . LEU B 1 440 ? 12.078 10.133 20.031 1 59.09 440 LEU B C 1
ATOM 7011 O O . LEU B 1 440 ? 11.461 9.133 20.406 1 59.09 440 LEU B O 1
ATOM 7015 N N . ALA B 1 441 ? 12.203 10.438 18.812 1 58 441 ALA B N 1
ATOM 7016 C CA . ALA B 1 441 ? 11.703 9.555 17.766 1 58 441 ALA B CA 1
ATOM 7017 C C . ALA B 1 441 ? 12.703 8.453 17.438 1 58 441 ALA B C 1
ATOM 7019 O O . ALA B 1 441 ? 12.375 7.492 16.75 1 58 441 ALA B O 1
ATOM 7020 N N . THR B 1 442 ? 14 8.836 17.891 1 53.34 442 THR B N 1
ATOM 7021 C CA . THR B 1 442 ? 15.016 7.832 17.594 1 53.34 442 THR B CA 1
ATOM 7022 C C . THR B 1 442 ? 14.812 6.586 18.453 1 53.34 442 THR B C 1
ATOM 7024 O O . THR B 1 442 ? 14.844 6.664 19.672 1 53.34 442 THR B O 1
ATOM 7027 N N . ARG B 1 443 ? 13.984 5.941 18.188 1 46.41 443 ARG B N 1
ATOM 7028 C CA . ARG B 1 443 ? 14.062 4.641 18.844 1 46.41 443 ARG B CA 1
ATOM 7029 C C . ARG B 1 443 ? 15.5 4.145 18.922 1 46.41 443 ARG B C 1
ATOM 7031 O O . ARG B 1 443 ? 16.297 4.41 18.031 1 46.41 443 ARG B O 1
ATOM 7038 N N . ASP B 1 444 ? 16.094 4.031 20.312 1 35.81 444 ASP B N 1
ATOM 7039 C CA . ASP B 1 444 ? 17.375 3.344 20.5 1 35.81 444 ASP B CA 1
ATOM 7040 C C . ASP B 1 444 ? 17.641 2.354 19.359 1 35.81 444 ASP B C 1
ATOM 7042 O O . ASP B 1 444 ? 17.203 1.202 19.422 1 35.81 444 ASP B O 1
ATOM 7046 N N . ILE B 1 445 ? 17.656 2.834 18.203 1 33.66 445 ILE B N 1
ATOM 7047 C CA . ILE B 1 445 ? 18.422 1.924 17.359 1 33.66 445 ILE B CA 1
ATOM 7048 C C . ILE B 1 445 ? 19.875 1.918 17.797 1 33.66 445 ILE B C 1
ATOM 7050 O O . ILE B 1 445 ? 20.562 2.947 17.734 1 33.66 445 ILE B O 1
ATOM 7054 N N . THR B 1 446 ? 20.297 1.253 18.859 1 29.11 446 THR B N 1
ATOM 7055 C CA . THR B 1 446 ? 21.703 0.974 19.109 1 29.11 446 THR B CA 1
ATOM 7056 C C . THR B 1 446 ? 22.516 1.062 17.828 1 29.11 446 THR B C 1
ATOM 7058 O O . THR B 1 446 ? 22.219 0.383 16.844 1 29.11 446 THR B O 1
ATOM 7061 N N . PRO B 1 447 ? 23.234 2.193 17.734 1 28.39 447 PRO B N 1
ATOM 7062 C CA . PRO B 1 447 ? 24.234 2.387 16.688 1 28.39 447 PRO B CA 1
ATOM 7063 C C . PRO B 1 447 ? 25.078 1.137 16.422 1 28.39 447 PRO B C 1
ATOM 7065 O O . PRO B 1 447 ? 25.766 0.659 17.328 1 28.39 447 PRO B O 1
ATOM 7068 N N . GLN B 1 448 ? 24.719 0.138 15.93 1 26.44 448 GLN B N 1
ATOM 7069 C CA . GLN B 1 448 ? 25.781 -0.777 15.523 1 26.44 448 GLN B CA 1
ATOM 7070 C C . GLN B 1 448 ? 26.875 -0.046 14.742 1 26.44 448 GLN B C 1
ATOM 7072 O O . GLN B 1 448 ? 26.578 0.814 13.914 1 26.44 448 GLN B O 1
ATOM 7077 N N . SER B 1 449 ? 28.141 -0.038 15.281 1 25.62 449 SER B N 1
ATOM 7078 C CA . SER B 1 449 ? 29.484 0.45 15.008 1 25.62 449 SER B CA 1
ATOM 7079 C C . SER B 1 449 ? 29.812 0.372 13.523 1 25.62 449 SER B C 1
ATOM 7081 O O . SER B 1 449 ? 30.031 -0.715 12.984 1 25.62 449 SER B O 1
ATOM 7083 N N . THR B 1 450 ? 29.156 1.059 12.68 1 24.78 450 THR B N 1
ATOM 7084 C CA . THR B 1 450 ? 29.797 1.137 11.383 1 24.78 450 THR B CA 1
ATOM 7085 C C . THR B 1 450 ? 31.125 1.887 11.484 1 24.78 450 THR B C 1
ATOM 7087 O O . THR B 1 450 ? 31.141 3.104 11.68 1 24.78 450 THR B O 1
ATOM 7090 N N . ILE B 1 451 ? 32.188 1.262 12.094 1 23.56 451 ILE B N 1
ATOM 7091 C CA . ILE B 1 451 ? 33.562 1.673 12.008 1 23.56 451 ILE B CA 1
ATOM 7092 C C . ILE B 1 451 ? 33.969 1.898 10.547 1 23.56 451 ILE B C 1
ATOM 7094 O O . ILE B 1 451 ? 33.969 0.956 9.75 1 23.56 451 ILE B O 1
ATOM 7098 N N . LEU B 1 452 ? 33.625 2.971 9.969 1 22.64 452 LEU B N 1
ATOM 7099 C CA . LEU B 1 452 ? 34.344 3.406 8.789 1 22.64 452 LEU B CA 1
ATOM 7100 C C . LEU B 1 452 ? 35.812 3.646 9.117 1 22.64 452 LEU B C 1
ATOM 7102 O O . LEU B 1 452 ? 36.125 4.469 9.977 1 22.64 452 LEU B O 1
ATOM 7106 N N . THR B 1 453 ? 36.625 2.508 9.125 1 22 453 THR B N 1
ATOM 7107 C CA . THR B 1 453 ? 38.062 2.73 9.109 1 22 453 THR B CA 1
ATOM 7108 C C . THR B 1 453 ? 38.438 3.67 7.973 1 22 453 THR B C 1
ATOM 7110 O O . THR B 1 453 ? 38.031 3.463 6.824 1 22 453 THR B O 1
ATOM 7113 N N . PRO B 1 454 ? 38.719 4.855 8.336 1 24.88 454 PRO B N 1
ATOM 7114 C CA . PRO B 1 454 ? 39.406 5.805 7.445 1 24.88 454 PRO B CA 1
ATOM 7115 C C . PRO B 1 454 ? 40.594 5.195 6.738 1 24.88 454 PRO B C 1
ATOM 7117 O O . PRO B 1 454 ? 41.438 4.531 7.375 1 24.88 454 PRO B O 1
ATOM 7120 N N . THR B 1 455 ? 40.531 4.805 5.402 1 22.27 455 THR B N 1
ATOM 7121 C CA . THR B 1 455 ? 41.844 4.918 4.766 1 22.27 455 THR B CA 1
ATOM 7122 C C . THR B 1 455 ? 42.281 6.379 4.672 1 22.27 455 THR B C 1
ATOM 7124 O O . THR B 1 455 ? 41.438 7.262 4.43 1 22.27 455 THR B O 1
#

Radius of gyration: 33.86 Å; Cα contacts (8 Å, |Δi|>4): 1035; chains: 2; bounding box: 82×96×110 Å

Secondary structure (DSSP, 8-state):
----------------------------------------------------------TT--HHHHHTT------SSS-HHHHHHT----------------------------------B-HHHHHHHHHIIIIIS---STT-HHIIIIIHHHHHHH-HHHHHHHHHHHHHHHHHHH----HHHHHHHHHHHHHHHHHHHTS---STTHHHHHHHHHHHHHHHHTTSTT-HHHHHHHHHHHHHHHHHHHHHT---SS---TTHHHHHHHHHHTTPPPPPHHHHHHHHHHHHHHGGG--SHHHHHHHHHHHHHHHHHHH-HHHHHHHHHHHHHHHHTS-HHHHHHHH-TT-HHHHHHHHHHHHHHHHTHHHHGGGSTTT--GGGGGGGHHHHHHHHHHHHHHTTSGGGGG-HHHHHHHHHHHHHHHTPPPSS--SS-GGGT--------------/----------------------------------------------------------TT--HHHHHTT------SSS-HHHHHHT----------------------------------B-HHHHHHHHHIIIIIS---STT-HHIIIIIHHHHHHH-HHHHHHHHHHHHHHHHHHH----HHHHHHHHHHHHHHHHHHHTS---STTHHHHHHHHHHHHHHHHTTSTT-HHHHHHHHHHHHHHHHHHHHHT---SS---TTHHHHHHHHHHTTPPPPPHHHHHHHHHHHHHHGGG--SHHHHHHHHHHHHHHHHHHH-HHHHHHHHHHHHHHHHTS-HHHHHHHH-TT-HHHHHHHHHHHHHHHHTHHHHGGGSTTT--GGGGGGGHHHHHHHHHHHHHHTTSGGGGG-HHHHHHHHHHHHHHHTPPPSS--SS-GGGTS-------------

Organism: NCBI:txid1442368

pLDDT: mean 77.96, std 27.22, range [18.31, 98.94]

Solvent-accessible surface area (backbone atoms only — not comparable to full-atom values): 52667 Å² total; per-residue (Å²): 136,84,82,75,84,68,86,77,82,78,80,79,77,81,82,70,81,83,73,81,78,78,74,81,82,78,81,78,80,81,82,78,84,71,85,77,84,80,78,81,76,77,79,77,76,83,73,77,87,66,79,69,70,76,65,76,70,51,90,69,27,23,50,47,33,58,72,65,71,46,84,42,72,60,39,82,82,50,21,61,66,27,59,75,68,70,46,76,43,43,48,67,68,60,74,70,71,72,66,70,70,68,61,68,72,74,73,77,69,82,67,84,61,84,77,61,78,74,64,71,36,44,56,64,48,54,48,15,42,51,41,18,64,75,71,57,54,68,52,67,61,54,86,35,58,65,38,60,56,58,49,45,55,59,39,21,58,78,35,59,26,29,42,25,13,45,32,15,24,11,24,32,48,47,19,46,65,71,67,49,87,34,59,69,63,16,49,54,25,38,53,48,14,52,55,42,44,53,56,53,68,74,43,83,77,80,49,84,44,46,58,42,36,51,36,49,28,23,48,33,42,20,58,27,19,45,43,32,52,82,14,57,69,54,23,54,51,22,50,34,44,32,53,52,44,50,49,48,36,60,75,64,65,51,69,59,81,66,74,75,56,79,65,46,55,54,64,63,40,50,74,63,34,70,80,53,79,70,69,58,63,66,63,41,50,52,49,49,53,52,53,59,68,48,52,84,75,54,79,51,68,67,56,44,53,49,50,50,33,53,49,48,19,43,57,26,34,72,73,32,52,51,51,15,54,56,35,46,59,48,45,58,46,56,62,55,70,43,53,71,68,58,44,51,52,52,67,33,86,82,34,55,69,43,48,52,51,47,32,46,46,51,37,51,53,46,54,39,41,59,64,55,43,57,50,39,63,90,73,58,49,67,88,54,51,53,39,52,48,14,49,49,36,36,41,51,53,44,48,62,69,33,55,86,42,92,56,39,80,74,41,57,58,38,50,51,47,47,51,47,43,52,29,56,68,70,68,46,86,73,92,58,82,76,52,51,51,59,71,75,61,49,62,88,63,74,78,74,82,74,76,73,76,76,129,140,84,84,80,80,70,86,74,84,77,82,78,78,81,82,69,80,84,71,80,78,78,74,82,82,80,81,77,76,84,84,79,87,72,85,79,79,78,79,79,81,79,80,77,76,86,71,78,86,65,79,70,68,77,65,75,70,52,90,72,28,24,49,49,34,60,73,66,72,46,82,41,69,59,40,81,82,49,21,63,65,27,59,75,70,69,46,76,42,43,49,68,66,60,77,69,71,73,66,72,70,68,61,69,72,75,73,78,68,81,67,85,59,86,77,60,78,74,64,73,36,45,56,64,49,52,48,16,42,51,40,18,65,74,70,57,54,68,52,65,61,55,85,35,57,66,38,59,57,60,48,46,56,58,38,20,61,79,34,60,26,30,41,23,14,45,32,14,24,11,24,32,48,48,19,45,65,70,66,49,87,33,58,70,63,16,49,54,24,37,53,49,13,52,56,40,44,55,57,52,68,74,43,84,79,82,51,84,43,46,58,40,36,50,36,49,27,24,48,31,42,21,57,27,19,44,42,32,54,82,14,58,69,53,21,54,52,22,49,34,44,31,53,52,44,50,50,48,37,60,74,64,64,51,69,60,82,66,74,73,56,80,66,44,54,54,63,63,40,50,74,64,35,71,80,52,78,70,67,59,61,66,62,40,50,49,46,49,53,52,52,58,69,49,53,85,76,56,80,52,67,66,55,43,54,49,51,50,32,54,50,48,18,44,57,26,34,72,73,32,51,51,50,14,52,57,37,47,60,50,45,58,47,58,60,55,71,44,54,71,69,57,44,51,53,53,67,31,85,81,34,55,68,43,46,52,52,49,33,46,47,50,36,52,53,47,55,40,41,58,65,57,43,57,50,38,62,88,71,56,51,67,90,53,50,52,40,51,50,13,50,50,36,35,40,52,53,44,48,62,68,34,55,86,42,92,55,39,83,72,41,55,60,38,49,51,47,48,52,48,42,52,28,56,67,70,68,47,84,72,93,57,82,75,52,50,51,59,70,75,62,47,61,88,62,74,77,73,81,75,74,74,75,80,127

InterPro domains:
  IPR001138 Zn(2)Cys(6) fungal-type DNA-binding domain [PF00172] (61-93)
  IPR001138 Zn(2)Cys(6) fungal-type DNA-binding domain [PS00463] (61-89)
  IPR001138 Zn(2)Cys(6) fungal-type DNA-binding domain [PS50048] (61-91)
  IPR001138 Zn(2)Cys(6) fungal-type DNA-binding domain [SM00066] (56-100)
  IPR001138 Zn(2)Cys(6) fungal-type DNA-binding domain [cd00067] (57-92)
  IPR021858 Fungal transcription factor [PF11951] (128-244)
  IPR036864 Zn(2)-C6 fungal-type DNA-binding domain superfamily [G3DSA:4.10.240.10] (53-110)
  IPR036864 Zn(2)-C6 fungal-type DNA-binding domain superfamily [SSF57701] (51-99)
  IPR053157 Sterol Uptake Control Transcription Regulator [PTHR47784] (52-419)